Protein AF-0000000073176463 (afdb_homodimer)

Foldseek 3Di:
DAFFLGDDALFDQPLVCLQPLVVLLLLLVPQLAWEWEWAQDPPPRAIFTKWFDDPQFIATDTDGCVPDPVSSVLSNVLSVCQVVVPLCSCVVSVKFKAWRGFNQCLCDPRHSNVVPDPVSFDWDDDPPGIGHTYMYMYCHRPVVVVVVCVVPVPRIDGGDDPVNLVRHDRSRNNVCLSRQQLRSVLVVQQAQPQQGAGWDAHSRSQWIAGPPPPPPPVPPPDRDRPQHPPPVRNTDGRDAWEKEWEWEDEPLLFKTKWFDFPVPVPDAPAETWTFMDTDDPPDDSLVRVQVSCCQQWVFGWDSDKDFDDWDFDPVPHYIYTYIYTYTDPPRVVVTDRPNNVGTPDMDIDGLVQVVCQLVVHDDPPRHDYDDPSHSGSVNSVVSSVVSCVVVVND/DAFFLGDDALFDQPLVCLQPLVVLLLLLPPQLAWEWEWAADPPPRAIFTKWFDDPQFIATDTDGCVPDPVSSVLSNVLSVCQVVVPLCSCVVSVKFKAWRGFNQCLCDPRYSNVVPDPVSFDWDDDPPGIGHTYMYMYCHRPPVVVVVCVVPVPRIDGGDDPVNLVRHDRSRNNVCLSRQQLRSVLVVQQAQPQQGAGWDAHSRSQWIAGPPPPDVPPPPPDRDRPQHPPVVRNTDGRDAWEKEWEWEDEPLLFKTKWFDFPVVVPDAPAETWTFMDTDDPPDDSLVRVQVSCCQQWVFGWDSDKDFDDWHFDPVPHYIYTYIYTYTDPPRVVVTDRPNNVGTPDMDIDGLVQVVCQLVVHDDPPRHDYDDPSHSGSVNSVVSSVVSCVVVPND

Structure (mmCIF, N/CA/C/O backbone):
data_AF-0000000073176463-model_v1
#
loop_
_entity.id
_entity.type
_entity.pdbx_description
1 polymer 'NAD(+) diphosphatase'
#
loop_
_atom_site.group_PDB
_atom_site.id
_atom_site.type_symbol
_atom_site.label_atom_id
_atom_site.label_alt_id
_atom_site.label_comp_id
_atom_site.label_asym_id
_atom_site.label_entity_id
_atom_site.label_seq_id
_atom_site.pdbx_PDB_ins_code
_atom_site.Cartn_x
_atom_site.Cartn_y
_atom_site.Cartn_z
_atom_site.occupancy
_atom_site.B_iso_or_equiv
_atom_site.auth_seq_id
_atom_site.auth_comp_id
_atom_site.auth_asym_id
_atom_site.auth_atom_id
_atom_site.pdbx_PDB_model_num
ATOM 1 N N . MET A 1 1 ? 1.889 -3.066 -23.672 1 46.47 1 MET A N 1
ATOM 2 C CA . MET A 1 1 ? 2.76 -4.129 -23.172 1 46.47 1 MET A CA 1
ATOM 3 C C . MET A 1 1 ? 2.748 -4.172 -21.656 1 46.47 1 MET A C 1
ATOM 5 O O . MET A 1 1 ? 2.654 -3.131 -21 1 46.47 1 MET A O 1
ATOM 9 N N . SER A 1 2 ? 2.588 -5.371 -21.203 1 59.03 2 SER A N 1
ATOM 10 C CA . SER A 1 2 ? 2.518 -5.559 -19.75 1 59.03 2 SER A CA 1
ATOM 11 C C . SER A 1 2 ? 3.871 -5.312 -19.094 1 59.03 2 SER A C 1
ATOM 13 O O . SER A 1 2 ? 4.914 -5.543 -19.719 1 59.03 2 SER A O 1
ATOM 15 N N . THR A 1 3 ? 3.934 -4.559 -18.125 1 70.94 3 THR A N 1
ATOM 16 C CA . THR A 1 3 ? 5.152 -4.332 -17.359 1 70.94 3 THR A CA 1
ATOM 17 C C . THR A 1 3 ? 5.684 -5.645 -16.781 1 70.94 3 THR A C 1
ATOM 19 O O . THR A 1 3 ? 4.934 -6.613 -16.641 1 70.94 3 THR A O 1
ATOM 22 N N . PHE A 1 4 ? 6.949 -5.68 -16.625 1 77.56 4 PHE A N 1
ATOM 23 C CA . PHE A 1 4 ? 7.555 -6.809 -15.93 1 77.56 4 PHE A CA 1
ATOM 24 C C . PHE A 1 4 ? 6.848 -7.07 -14.609 1 77.56 4 PHE A C 1
ATOM 26 O O . PHE A 1 4 ? 6.262 -6.156 -14.023 1 77.56 4 PHE A O 1
ATOM 33 N N . PHE A 1 5 ? 6.777 -8.375 -14.211 1 81.12 5 PHE A N 1
ATOM 34 C CA . PHE A 1 5 ? 6.266 -8.828 -12.93 1 81.12 5 PHE A CA 1
ATOM 35 C C . PHE A 1 5 ? 4.754 -8.672 -12.859 1 81.12 5 PHE A C 1
ATOM 37 O O . PHE A 1 5 ? 4.129 -9.023 -11.852 1 81.12 5 PHE A O 1
ATOM 44 N N . GLY A 1 6 ? 4.211 -8.211 -13.836 1 76.38 6 GLY A N 1
ATOM 45 C CA . GLY A 1 6 ? 2.781 -7.957 -13.773 1 76.38 6 GLY A CA 1
ATOM 46 C C . GLY A 1 6 ? 2.02 -8.547 -14.945 1 76.38 6 GLY A C 1
ATOM 47 O O . GLY A 1 6 ? 0.901 -8.125 -15.242 1 76.38 6 GLY A O 1
ATOM 48 N N . ALA A 1 7 ? 2.637 -9.484 -15.562 1 77.88 7 ALA A N 1
ATOM 49 C CA . ALA A 1 7 ? 1.982 -10.102 -16.719 1 77.88 7 ALA A CA 1
ATOM 50 C C . ALA A 1 7 ? 0.774 -10.93 -16.281 1 77.88 7 ALA A C 1
ATOM 52 O O . ALA A 1 7 ? 0.787 -11.547 -15.211 1 77.88 7 ALA A O 1
ATOM 53 N N . LYS A 1 8 ? -0.226 -10.891 -17.125 1 82.06 8 LYS A N 1
ATOM 54 C CA . LYS A 1 8 ? -1.387 -11.75 -16.906 1 82.06 8 LYS A CA 1
ATOM 55 C C . LYS A 1 8 ? -1.033 -13.219 -17.109 1 82.06 8 LYS A C 1
ATOM 57 O O . LYS A 1 8 ? -0.307 -13.562 -18.047 1 82.06 8 LYS A O 1
ATOM 62 N N . THR A 1 9 ? -1.5 -13.984 -16.234 1 89.19 9 THR A N 1
ATOM 63 C CA . THR A 1 9 ? -1.303 -15.43 -16.344 1 89.19 9 THR A CA 1
ATOM 64 C C . THR A 1 9 ? -2.625 -16.172 -16.156 1 89.19 9 THR A C 1
ATOM 66 O O . THR A 1 9 ? -3.631 -15.57 -15.773 1 89.19 9 THR A O 1
ATOM 69 N N . SER A 1 10 ? -2.584 -17.406 -16.516 1 92.5 10 SER A N 1
ATOM 70 C CA . SER A 1 10 ? -3.748 -18.266 -16.297 1 92.5 10 SER A CA 1
ATOM 71 C C . SER A 1 10 ? -3.852 -18.703 -14.844 1 92.5 10 SER A C 1
ATOM 73 O O . SER A 1 10 ? -4.793 -19.406 -14.469 1 92.5 10 SER A O 1
ATOM 75 N N . LEU A 1 11 ? -2.916 -18.281 -14.047 1 93.75 11 LEU A N 1
ATOM 76 C CA . LEU A 1 11 ? -2.982 -18.562 -12.617 1 93.75 11 LEU A CA 1
ATOM 77 C C . LEU A 1 11 ? -4.059 -17.734 -11.945 1 93.75 11 LEU A C 1
ATOM 79 O O . LEU A 1 11 ? -3.979 -16.5 -11.93 1 93.75 11 LEU A O 1
ATOM 83 N N . ASN A 1 12 ? -5.039 -18.391 -11.469 1 92.44 12 ASN A N 1
ATOM 84 C CA . ASN A 1 12 ? -6.039 -17.75 -10.617 1 92.44 12 ASN A CA 1
ATOM 85 C C . ASN A 1 12 ? -5.727 -17.953 -9.141 1 92.44 12 ASN A C 1
ATOM 87 O O . ASN A 1 12 ? -5.539 -19.078 -8.688 1 92.44 12 ASN A O 1
ATOM 91 N N . ARG A 1 13 ? -5.699 -16.953 -8.414 1 91.19 13 ARG A N 1
ATOM 92 C CA . ARG A 1 13 ? -5.223 -16.984 -7.035 1 91.19 13 ARG A CA 1
ATOM 93 C C . ARG A 1 13 ? -6.199 -17.75 -6.141 1 91.19 13 ARG A C 1
ATOM 95 O O . ARG A 1 13 ? -5.781 -18.422 -5.195 1 91.19 13 ARG A O 1
ATOM 102 N N . PHE A 1 14 ? -7.512 -17.672 -6.469 1 90.81 14 PHE A N 1
ATOM 103 C CA . PHE A 1 14 ? -8.539 -18.297 -5.641 1 90.81 14 PHE A CA 1
ATOM 104 C C . PHE A 1 14 ? -8.258 -18.047 -4.16 1 90.81 14 PHE A C 1
ATOM 106 O O . PHE A 1 14 ? -8.242 -18.984 -3.361 1 90.81 14 PHE A O 1
ATOM 113 N N . SER A 1 15 ? -8.086 -16.812 -3.859 1 86.25 15 SER A N 1
ATOM 114 C CA . SER A 1 15 ? -7.668 -16.438 -2.512 1 86.25 15 SER A CA 1
ATOM 115 C C . SER A 1 15 ? -8.688 -16.891 -1.473 1 86.25 15 SER A C 1
ATOM 117 O O . SER A 1 15 ? -8.328 -17.219 -0.344 1 86.25 15 SER A O 1
ATOM 119 N N . PHE A 1 16 ? -9.938 -16.953 -1.83 1 82.56 16 PHE A N 1
ATOM 120 C CA . PHE A 1 16 ? -11.008 -17.266 -0.891 1 82.56 16 PHE A CA 1
ATOM 121 C C . PHE A 1 16 ? -10.961 -18.734 -0.487 1 82.56 16 PHE A C 1
ATOM 123 O O . PHE A 1 16 ? -11.594 -19.141 0.49 1 82.56 16 PHE A O 1
ATOM 130 N N . LEU A 1 17 ? -10.195 -19.594 -1.161 1 91.12 17 LEU A N 1
ATOM 131 C CA . LEU A 1 17 ? -10.078 -21.016 -0.827 1 91.12 17 LEU A CA 1
ATOM 132 C C . LEU A 1 17 ? -8.977 -21.25 0.196 1 91.12 17 LEU A C 1
ATOM 134 O O . LEU A 1 17 ? -8.883 -22.312 0.793 1 91.12 17 LEU A O 1
ATOM 138 N N . ARG A 1 18 ? -8.156 -20.281 0.428 1 91.25 18 ARG A N 1
ATOM 139 C CA . ARG A 1 18 ? -6.961 -20.422 1.259 1 91.25 18 ARG A CA 1
ATOM 140 C C . ARG A 1 18 ? -7.34 -20.719 2.707 1 91.25 18 ARG A C 1
ATOM 142 O O . ARG A 1 18 ? -6.547 -21.297 3.453 1 91.25 18 ARG A O 1
ATOM 149 N N . THR A 1 19 ? -8.508 -20.312 3.07 1 87.75 19 THR A N 1
ATOM 150 C CA . THR A 1 19 ? -8.953 -20.5 4.449 1 87.75 19 THR A CA 1
ATOM 151 C C . THR A 1 19 ? -9.477 -21.922 4.656 1 87.75 19 THR A C 1
ATOM 153 O O . THR A 1 19 ? -9.68 -22.359 5.793 1 87.75 19 THR A O 1
ATOM 156 N N . ASN A 1 20 ? -9.75 -22.641 3.617 1 92.88 20 ASN A N 1
ATOM 157 C CA . ASN A 1 20 ? -10.289 -23.984 3.68 1 92.88 20 ASN A CA 1
ATOM 158 C C . ASN A 1 20 ? -9.18 -25.031 3.826 1 92.88 20 ASN A C 1
ATOM 160 O O . ASN A 1 20 ? -8.461 -25.312 2.865 1 92.88 20 ASN A O 1
ATOM 164 N N . SER A 1 21 ? -9.117 -25.641 5.012 1 94.75 21 SER A N 1
ATOM 165 C CA . SER A 1 21 ? -8.047 -26.578 5.309 1 94.75 21 SER A CA 1
ATOM 166 C C . SER A 1 21 ? -8.164 -27.828 4.449 1 94.75 21 SER A C 1
ATOM 168 O O . SER A 1 21 ? -7.148 -28.438 4.082 1 94.75 21 SER A O 1
ATOM 170 N N . GLU A 1 22 ? -9.328 -28.25 4.109 1 96.38 22 GLU A N 1
ATOM 171 C CA . GLU A 1 22 ? -9.516 -29.422 3.252 1 96.38 22 GLU A CA 1
ATOM 172 C C . GLU A 1 22 ? -9 -29.156 1.841 1 96.38 22 GLU A C 1
ATOM 174 O O . GLU A 1 22 ? -8.414 -30.031 1.213 1 96.38 22 GLU A O 1
ATOM 179 N N . PHE A 1 23 ? -9.305 -28.031 1.382 1 96.88 23 PHE A N 1
ATOM 180 C CA . PHE A 1 23 ? -8.781 -27.641 0.075 1 96.88 23 PHE A CA 1
ATOM 181 C C . PHE A 1 23 ? -7.254 -27.672 0.073 1 96.88 23 PHE A C 1
ATOM 183 O O . PHE A 1 23 ? -6.641 -28.266 -0.819 1 96.88 23 PHE A O 1
ATOM 190 N N . ILE A 1 24 ? -6.621 -27.078 1.114 1 97.69 24 ILE A N 1
ATOM 191 C CA . ILE A 1 24 ? -5.164 -27 1.18 1 97.69 24 ILE A CA 1
ATOM 192 C C . ILE A 1 24 ? -4.582 -28.422 1.249 1 97.69 24 ILE A C 1
ATOM 194 O O . ILE A 1 24 ? -3.592 -28.719 0.581 1 97.69 24 ILE A O 1
ATOM 198 N N . LYS A 1 25 ? -5.184 -29.281 1.988 1 97.62 25 LYS A N 1
ATOM 199 C CA . LYS A 1 25 ? -4.734 -30.672 2.055 1 97.62 25 LYS A CA 1
ATOM 200 C C . LYS A 1 25 ? -4.852 -31.344 0.695 1 97.62 25 LYS A C 1
ATOM 202 O O . LYS A 1 25 ? -3.961 -32.094 0.292 1 97.62 25 LYS A O 1
ATOM 207 N N . SER A 1 26 ? -5.945 -31.062 -0.006 1 98.06 26 SER A N 1
ATOM 208 C CA . SER A 1 26 ? -6.133 -31.656 -1.33 1 98.06 26 SER A CA 1
ATOM 209 C C . SER A 1 26 ? -5.059 -31.188 -2.301 1 98.06 26 SER A C 1
ATOM 211 O O . SER A 1 26 ? -4.625 -31.938 -3.17 1 98.06 26 SER A O 1
ATOM 213 N N . VAL A 1 27 ? -4.672 -29.953 -2.143 1 98.25 27 VAL A N 1
ATOM 214 C CA . VAL A 1 27 ? -3.609 -29.391 -2.967 1 98.25 27 VAL A CA 1
ATOM 215 C C . VAL A 1 27 ? -2.311 -30.156 -2.744 1 98.25 27 VAL A C 1
ATOM 217 O O . VAL A 1 27 ? -1.634 -30.547 -3.701 1 98.25 27 VAL A O 1
ATOM 220 N N . VAL A 1 28 ? -1.979 -30.438 -1.518 1 97.81 28 VAL A N 1
ATOM 221 C CA . VAL A 1 28 ? -0.723 -31.078 -1.149 1 97.81 28 VAL A CA 1
ATOM 222 C C . VAL A 1 28 ? -0.747 -32.531 -1.589 1 97.81 28 VAL A C 1
ATOM 224 O O . VAL A 1 28 ? 0.282 -33.094 -1.987 1 97.81 28 VAL A O 1
ATOM 227 N N . GLU A 1 29 ? -1.904 -33.125 -1.642 1 96.75 29 GLU A N 1
ATOM 228 C CA . GLU A 1 29 ? -2.02 -34.531 -1.975 1 96.75 29 GLU A CA 1
ATOM 229 C C . GLU A 1 29 ? -2.125 -34.75 -3.484 1 96.75 29 GLU A C 1
ATOM 231 O O . GLU A 1 29 ? -1.984 -35.844 -3.975 1 96.75 29 GLU A O 1
ATOM 236 N N . PHE A 1 30 ? -2.332 -33.719 -4.164 1 97 30 PHE A N 1
ATOM 237 C CA . PHE A 1 30 ? -2.574 -33.844 -5.598 1 97 30 PHE A CA 1
ATOM 238 C C . PHE A 1 30 ? -1.268 -34.031 -6.352 1 97 30 PHE A C 1
ATOM 240 O O . PHE A 1 30 ? -0.352 -33.219 -6.258 1 97 30 PHE A O 1
ATOM 247 N N . PRO A 1 31 ? -1.163 -35.062 -7.168 1 94.69 31 PRO A N 1
ATOM 248 C CA . PRO A 1 31 ? 0.121 -35.438 -7.766 1 94.69 31 PRO A CA 1
ATOM 249 C C . PRO A 1 31 ? 0.64 -34.375 -8.75 1 94.69 31 PRO A C 1
ATOM 251 O O . PRO A 1 31 ? 1.853 -34.281 -8.945 1 94.69 31 PRO A O 1
ATOM 254 N N . SER A 1 32 ? -0.238 -33.625 -9.367 1 95.94 32 SER A N 1
ATOM 255 C CA . SER A 1 32 ? 0.186 -32.688 -10.383 1 95.94 32 SER A CA 1
ATOM 256 C C . SER A 1 32 ? 0.519 -31.328 -9.773 1 95.94 32 SER A C 1
ATOM 258 O O . SER A 1 32 ? 0.869 -30.391 -10.492 1 95.94 32 SER A O 1
ATOM 260 N N . THR A 1 33 ? 0.424 -31.219 -8.438 1 97.62 33 THR A N 1
ATOM 261 C CA . THR A 1 33 ? 0.796 -29.969 -7.781 1 97.62 33 THR A CA 1
ATOM 262 C C . THR A 1 33 ? 2.256 -29.625 -8.062 1 97.62 33 THR A C 1
ATOM 264 O O . THR A 1 33 ? 3.121 -30.5 -8.039 1 97.62 33 THR A O 1
ATOM 267 N N . ARG A 1 34 ? 2.504 -28.344 -8.344 1 96.94 34 ARG A N 1
ATOM 268 C CA . ARG A 1 34 ? 3.84 -27.859 -8.688 1 96.94 34 ARG A CA 1
ATOM 269 C C . ARG A 1 34 ? 4.434 -27.047 -7.551 1 96.94 34 ARG A C 1
ATOM 271 O O . ARG A 1 34 ? 3.719 -26.297 -6.879 1 96.94 34 ARG A O 1
ATOM 278 N N . LEU A 1 35 ? 5.738 -27.188 -7.418 1 95.19 35 LEU A N 1
ATOM 279 C CA . LEU A 1 35 ? 6.484 -26.453 -6.391 1 95.19 35 LEU A CA 1
ATOM 280 C C . LEU A 1 35 ? 7.484 -25.5 -7.027 1 95.19 35 LEU A C 1
ATOM 282 O O . LEU A 1 35 ? 8.188 -25.859 -7.969 1 95.19 35 LEU A O 1
ATOM 286 N N . ILE A 1 36 ? 7.457 -24.312 -6.582 1 94.62 36 ILE A N 1
ATOM 287 C CA . ILE A 1 36 ? 8.508 -23.344 -6.844 1 94.62 36 ILE A CA 1
ATOM 288 C C . ILE A 1 36 ? 9.398 -23.203 -5.609 1 94.62 36 ILE A C 1
ATOM 290 O O . ILE A 1 36 ? 8.945 -22.734 -4.559 1 94.62 36 ILE A O 1
ATOM 294 N N . LEU A 1 37 ? 10.664 -23.484 -5.73 1 92.5 37 LEU A N 1
ATOM 295 C CA . LEU A 1 37 ? 11.539 -23.578 -4.566 1 92.5 37 LEU A CA 1
ATOM 296 C C . LEU A 1 37 ? 12.398 -22.328 -4.426 1 92.5 37 LEU A C 1
ATOM 298 O O . LEU A 1 37 ? 13.008 -21.875 -5.398 1 92.5 37 LEU A O 1
ATOM 302 N N . PHE A 1 38 ? 12.383 -21.828 -3.242 1 91.88 38 PHE A N 1
ATOM 303 C CA . PHE A 1 38 ? 13.203 -20.672 -2.885 1 91.88 38 PHE A CA 1
ATOM 304 C C . PHE A 1 38 ? 14.242 -21.047 -1.833 1 91.88 38 PHE A C 1
ATOM 306 O O . PHE A 1 38 ? 14 -21.922 -1.002 1 91.88 38 PHE A O 1
ATOM 313 N N . LYS A 1 39 ? 15.367 -20.344 -1.875 1 89.19 39 LYS A N 1
ATOM 314 C CA . LYS A 1 39 ? 16.422 -20.453 -0.87 1 89.19 39 LYS A CA 1
ATOM 315 C C . LYS A 1 39 ? 17.078 -19.094 -0.622 1 89.19 39 LYS A C 1
ATOM 317 O O . LYS A 1 39 ? 17.406 -18.375 -1.567 1 89.19 39 LYS A O 1
ATOM 322 N N . LYS A 1 40 ? 17.141 -18.781 0.654 1 84.5 40 LYS A N 1
ATOM 323 C CA . LYS A 1 40 ? 17.781 -17.516 0.994 1 84.5 40 LYS A CA 1
ATOM 324 C C . LYS A 1 40 ? 19.297 -17.641 0.94 1 84.5 40 LYS A C 1
ATOM 326 O O . LYS A 1 40 ? 19.875 -18.625 1.397 1 84.5 40 LYS A O 1
ATOM 331 N N . GLU A 1 41 ? 19.844 -16.641 0.257 1 73.44 41 GLU A N 1
ATOM 332 C CA . GLU A 1 41 ? 21.312 -16.609 0.215 1 73.44 41 GLU A CA 1
ATOM 333 C C . GLU A 1 41 ? 21.875 -15.852 1.41 1 73.44 41 GLU A C 1
ATOM 335 O O . GLU A 1 41 ? 21.406 -14.766 1.751 1 73.44 41 GLU A O 1
ATOM 340 N N . SER A 1 42 ? 22.594 -16.484 2.252 1 59.5 42 SER A N 1
ATOM 341 C CA . SER A 1 42 ? 23.141 -15.969 3.502 1 59.5 42 SER A CA 1
ATOM 342 C C . SER A 1 42 ? 23.781 -14.602 3.299 1 59.5 42 SER A C 1
ATOM 344 O O . SER A 1 42 ? 23.625 -13.703 4.125 1 59.5 42 SER A O 1
ATOM 346 N N . ALA A 1 43 ? 24.562 -14.375 2.176 1 50.28 43 ALA A N 1
ATOM 347 C CA . ALA A 1 43 ? 25.422 -13.195 2.045 1 50.28 43 ALA A CA 1
ATOM 348 C C . ALA A 1 43 ? 24.594 -11.961 1.702 1 50.28 43 ALA A C 1
ATOM 350 O O . ALA A 1 43 ? 24.984 -10.836 2.01 1 50.28 43 ALA A O 1
ATOM 351 N N . ARG A 1 44 ? 23.438 -12.211 1.008 1 50.81 44 ARG A N 1
ATOM 352 C CA . ARG A 1 44 ? 22.797 -11.023 0.448 1 50.81 44 ARG A CA 1
ATOM 353 C C . ARG A 1 44 ? 21.406 -10.836 1.014 1 50.81 44 ARG A C 1
ATOM 355 O O . ARG A 1 44 ? 20.734 -9.836 0.725 1 50.81 44 ARG A O 1
ATOM 362 N N . SER A 1 45 ? 21.125 -11.43 1.844 1 57.78 45 SER A N 1
ATOM 363 C CA . SER A 1 45 ? 19.797 -11.336 2.439 1 57.78 45 SER A CA 1
ATOM 364 C C . SER A 1 45 ? 18.703 -11.422 1.377 1 57.78 45 SER A C 1
ATOM 366 O O . SER A 1 45 ? 17.656 -10.789 1.508 1 57.78 45 SER A O 1
ATOM 368 N N . ASP A 1 46 ? 19.047 -11.977 0.215 1 73.19 46 ASP A N 1
ATOM 369 C CA . ASP A 1 46 ? 18.031 -12.062 -0.837 1 73.19 46 ASP A CA 1
ATOM 370 C C . ASP A 1 46 ? 17.734 -13.523 -1.192 1 73.19 46 ASP A C 1
ATOM 372 O O . ASP A 1 46 ? 18.547 -14.414 -0.903 1 73.19 46 ASP A O 1
ATOM 376 N N . TYR A 1 47 ? 16.578 -13.781 -1.728 1 82.56 47 TYR A N 1
ATOM 377 C CA . TYR A 1 47 ? 16.156 -15.125 -2.086 1 82.56 47 TYR A CA 1
ATOM 378 C C . TYR A 1 47 ? 16.578 -15.477 -3.508 1 82.56 47 TYR A C 1
ATOM 380 O O . TYR A 1 47 ? 16.516 -14.633 -4.406 1 82.56 47 TYR A O 1
ATOM 388 N N . ARG A 1 48 ? 17.016 -16.656 -3.648 1 86 48 ARG A N 1
ATOM 389 C CA . ARG A 1 48 ? 17.172 -17.297 -4.949 1 86 48 ARG A CA 1
ATOM 390 C C . ARG A 1 48 ? 16 -18.25 -5.234 1 86 48 ARG A C 1
ATOM 392 O O . ARG A 1 48 ? 15.344 -18.734 -4.312 1 86 48 ARG A O 1
ATOM 399 N N . VAL A 1 49 ? 15.773 -18.406 -6.504 1 90.19 49 VAL A N 1
ATOM 400 C CA . VAL A 1 49 ? 14.695 -19.312 -6.918 1 90.19 49 VAL A CA 1
ATOM 401 C C . VAL A 1 49 ? 15.234 -20.359 -7.883 1 90.19 49 VAL A C 1
ATOM 403 O O . VAL A 1 49 ? 16.141 -20.078 -8.672 1 90.19 49 VAL A O 1
ATOM 406 N N . LEU A 1 50 ? 14.742 -21.578 -7.75 1 89.44 50 LEU A N 1
ATOM 407 C CA . LEU A 1 50 ? 15.164 -22.625 -8.656 1 89.44 50 LEU A CA 1
ATOM 408 C C . LEU A 1 50 ? 14.656 -22.375 -10.07 1 89.44 50 LEU A C 1
ATOM 410 O O . LEU A 1 50 ? 13.461 -22.156 -10.266 1 89.44 50 LEU A O 1
ATOM 414 N N . GLY A 1 51 ? 15.539 -22.312 -10.961 1 89.5 51 GLY A N 1
ATOM 415 C CA . GLY A 1 51 ? 15.195 -22.078 -12.359 1 89.5 51 GLY A CA 1
ATOM 416 C C . GLY A 1 51 ? 16.234 -22.625 -13.32 1 89.5 51 GLY A C 1
ATOM 417 O O . GLY A 1 51 ? 17.156 -23.344 -12.914 1 89.5 51 GLY A O 1
ATOM 418 N N . ARG A 1 52 ? 15.922 -22.438 -14.617 1 86.56 52 ARG A N 1
ATOM 419 C CA . ARG A 1 52 ? 16.828 -22.875 -15.664 1 86.56 52 ARG A CA 1
ATOM 420 C C . ARG A 1 52 ? 17.062 -21.75 -16.672 1 86.56 52 ARG A C 1
ATOM 422 O O . ARG A 1 52 ? 16.141 -21.016 -17.016 1 86.56 52 ARG A O 1
ATOM 429 N N . ARG A 1 53 ? 18.297 -21.656 -17.031 1 84.25 53 ARG A N 1
ATOM 430 C CA . ARG A 1 53 ? 18.672 -20.703 -18.078 1 84.25 53 ARG A CA 1
ATOM 431 C C . ARG A 1 53 ? 18.578 -21.344 -19.453 1 84.25 53 ARG A C 1
ATOM 433 O O . ARG A 1 53 ? 19.047 -22.469 -19.656 1 84.25 53 ARG A O 1
ATOM 440 N N . THR A 1 54 ? 17.75 -20.766 -20.234 1 78.56 54 THR A N 1
ATOM 441 C CA . THR A 1 54 ? 17.75 -21.141 -21.641 1 78.56 54 THR A CA 1
ATOM 442 C C . THR A 1 54 ? 18.578 -20.156 -22.469 1 78.56 54 THR A C 1
ATOM 444 O O . THR A 1 54 ? 19.188 -19.25 -21.922 1 78.56 54 THR A O 1
ATOM 447 N N . ASP A 1 55 ? 18.734 -20.391 -23.734 1 79.12 55 ASP A N 1
ATOM 448 C CA . ASP A 1 55 ? 19.516 -19.531 -24.625 1 79.12 55 ASP A CA 1
ATOM 449 C C . ASP A 1 55 ? 18.891 -18.125 -24.703 1 79.12 55 ASP A C 1
ATOM 451 O O . ASP A 1 55 ? 19.609 -17.141 -24.922 1 79.12 55 ASP A O 1
ATOM 455 N N . THR A 1 56 ? 17.641 -18.062 -24.453 1 79.19 56 THR A N 1
ATOM 456 C CA . THR A 1 56 ? 16.953 -16.812 -24.734 1 79.19 56 THR A CA 1
ATOM 457 C C . THR A 1 56 ? 16.453 -16.172 -23.438 1 79.19 56 THR A C 1
ATOM 459 O O . THR A 1 56 ? 16.391 -14.945 -23.328 1 79.19 56 THR A O 1
ATOM 462 N N . PHE A 1 57 ? 15.992 -17.016 -22.547 1 81.19 57 PHE A N 1
ATOM 463 C CA . PHE A 1 57 ? 15.422 -16.469 -21.312 1 81.19 57 PHE A CA 1
ATOM 464 C C . PHE A 1 57 ? 15.602 -17.453 -20.156 1 81.19 57 PHE A C 1
ATOM 466 O O . PHE A 1 57 ? 16.047 -18.578 -20.359 1 81.19 57 PHE A O 1
ATOM 473 N N . THR A 1 58 ? 15.406 -16.938 -19.047 1 85.38 58 THR A N 1
ATOM 474 C CA . THR A 1 58 ? 15.367 -17.766 -17.844 1 85.38 58 THR A CA 1
ATOM 475 C C . THR A 1 58 ? 13.938 -18.219 -17.547 1 85.38 58 THR A C 1
ATOM 477 O O . THR A 1 58 ? 12.984 -17.484 -17.812 1 85.38 58 THR A O 1
ATOM 480 N N . ARG A 1 59 ? 13.859 -19.453 -17.109 1 89.56 59 ARG A N 1
ATOM 481 C CA . ARG A 1 59 ? 12.57 -20.016 -16.734 1 89.56 59 ARG A CA 1
ATOM 482 C C . ARG A 1 59 ? 12.578 -20.469 -15.273 1 89.56 59 ARG A C 1
ATOM 484 O O . ARG A 1 59 ? 13.594 -20.969 -14.781 1 89.56 59 ARG A O 1
ATOM 491 N N . LEU A 1 60 ? 11.477 -20.297 -14.656 1 91.38 60 LEU A N 1
ATOM 492 C CA . LEU A 1 60 ? 11.305 -20.922 -13.352 1 91.38 60 LEU A CA 1
ATOM 493 C C . LEU A 1 60 ? 11.172 -22.438 -13.492 1 91.38 60 LEU A C 1
ATOM 495 O O . LEU A 1 60 ? 10.641 -22.938 -14.492 1 91.38 60 LEU A O 1
ATOM 499 N N . SER A 1 61 ? 11.656 -23.125 -12.523 1 91.38 61 SER A N 1
ATOM 500 C CA . SER A 1 61 ? 11.398 -24.562 -12.453 1 91.38 61 SER A CA 1
ATOM 501 C C . SER A 1 61 ? 10.125 -24.844 -11.656 1 91.38 61 SER A C 1
ATOM 503 O O . SER A 1 61 ? 9.969 -24.359 -10.539 1 91.38 61 SER A O 1
ATOM 505 N N . TYR A 1 62 ? 9.211 -25.531 -12.289 1 93.06 62 TYR A N 1
ATOM 506 C CA . TYR A 1 62 ? 7.992 -26 -11.641 1 93.06 62 TYR A CA 1
ATOM 507 C C . TYR A 1 62 ? 8.062 -27.484 -11.344 1 93.06 62 TYR A C 1
ATOM 509 O O . TYR A 1 62 ? 7.703 -28.312 -12.188 1 93.06 62 TYR A O 1
ATOM 517 N N . LEU A 1 63 ? 8.422 -27.875 -10.102 1 92 63 LEU A N 1
ATOM 518 C CA . LEU A 1 63 ? 8.656 -29.266 -9.742 1 92 63 LEU A CA 1
ATOM 519 C C . LEU A 1 63 ? 7.363 -29.953 -9.328 1 92 63 LEU A C 1
ATOM 521 O O . LEU A 1 63 ? 6.523 -29.344 -8.656 1 92 63 LEU A O 1
ATOM 525 N N . LEU A 1 64 ? 7.281 -31.188 -9.727 1 93.56 64 LEU A N 1
ATOM 526 C CA . LEU A 1 64 ? 6.156 -31.969 -9.242 1 93.56 64 LEU A CA 1
ATOM 527 C C . LEU A 1 64 ? 6.332 -32.312 -7.762 1 93.56 64 LEU A C 1
ATOM 529 O O . LEU A 1 64 ? 7.43 -32.656 -7.332 1 93.56 64 LEU A O 1
ATOM 533 N N . ILE A 1 65 ? 5.25 -32.188 -7.066 1 93.12 65 ILE A N 1
ATOM 534 C CA . ILE A 1 65 ? 5.293 -32.406 -5.625 1 93.12 65 ILE A CA 1
ATOM 535 C C . ILE A 1 65 ? 5.727 -33.844 -5.332 1 93.12 65 ILE A C 1
ATOM 537 O O . ILE A 1 65 ? 6.375 -34.094 -4.32 1 93.12 65 ILE A O 1
ATOM 541 N N . GLY A 1 66 ? 5.434 -34.781 -6.203 1 87.12 66 GLY A N 1
ATOM 542 C CA . GLY A 1 66 ? 5.75 -36.188 -6.023 1 87.12 66 GLY A CA 1
ATOM 543 C C . GLY A 1 66 ? 7.137 -36.562 -6.508 1 87.12 66 GLY A C 1
ATOM 544 O O . GLY A 1 66 ? 7.559 -37.719 -6.383 1 87.12 66 GLY A O 1
ATOM 545 N N . ASP A 1 67 ? 7.855 -35.594 -7.082 1 85.06 67 ASP A N 1
ATOM 546 C CA . ASP A 1 67 ? 9.188 -35.875 -7.609 1 85.06 67 ASP A CA 1
ATOM 547 C C . ASP A 1 67 ? 10.109 -36.406 -6.504 1 85.06 67 ASP A C 1
ATOM 549 O O . ASP A 1 67 ? 11 -37.219 -6.758 1 85.06 67 ASP A O 1
ATOM 553 N N . ASP A 1 68 ? 9.922 -35.875 -5.328 1 85.06 68 ASP A N 1
ATOM 554 C CA . ASP A 1 68 ? 10.688 -36.281 -4.16 1 85.06 68 ASP A CA 1
ATOM 555 C C . ASP A 1 68 ? 9.766 -36.688 -3.002 1 85.06 68 ASP A C 1
ATOM 557 O O . ASP A 1 68 ? 9.102 -35.812 -2.426 1 85.06 68 ASP A O 1
ATOM 561 N N . PRO A 1 69 ? 9.836 -37.938 -2.656 1 87.94 69 PRO A N 1
ATOM 562 C CA . PRO A 1 69 ? 8.938 -38.406 -1.592 1 87.94 69 PRO A CA 1
ATOM 563 C C . PRO A 1 69 ? 9.164 -37.656 -0.271 1 87.94 69 PRO A C 1
ATOM 565 O O . PRO A 1 69 ? 8.227 -37.469 0.502 1 87.94 69 PRO A O 1
ATOM 568 N N . LYS A 1 70 ? 10.375 -37.281 0.017 1 88.31 70 LYS A N 1
ATOM 569 C CA . LYS A 1 70 ? 10.664 -36.562 1.25 1 88.31 70 LYS A CA 1
ATOM 570 C C . LYS A 1 70 ? 9.992 -35.188 1.256 1 88.31 70 LYS A C 1
ATOM 572 O O . LYS A 1 70 ? 9.492 -34.75 2.291 1 88.31 70 LYS A O 1
ATOM 577 N N . VAL A 1 71 ? 9.945 -34.594 0.097 1 88.88 71 VAL A N 1
ATOM 578 C CA . VAL A 1 71 ? 9.305 -33.281 -0.027 1 88.88 71 VAL A CA 1
ATOM 579 C C . VAL A 1 71 ? 7.797 -33.438 0.174 1 88.88 71 VAL A C 1
ATOM 581 O O . VAL A 1 71 ? 7.18 -32.656 0.887 1 88.88 71 VAL A O 1
ATOM 584 N N . HIS A 1 72 ? 7.324 -34.469 -0.45 1 93.25 72 HIS A N 1
ATOM 585 C CA . HIS A 1 72 ? 5.891 -34.688 -0.332 1 93.25 72 HIS A CA 1
ATOM 586 C C . HIS A 1 72 ? 5.488 -34.938 1.119 1 93.25 72 HIS A C 1
ATOM 588 O O . HIS A 1 72 ? 4.492 -34.375 1.594 1 93.25 72 HIS A O 1
ATOM 594 N N . LEU A 1 73 ? 6.234 -35.75 1.803 1 93.88 73 LEU A N 1
ATOM 595 C CA . LEU A 1 73 ? 5.961 -36.062 3.205 1 93.88 73 LEU A CA 1
ATOM 596 C C . LEU A 1 73 ? 6.035 -34.781 4.055 1 93.88 73 LEU A C 1
ATOM 598 O O . LEU A 1 73 ? 5.207 -34.594 4.945 1 93.88 73 LEU A O 1
ATOM 602 N N . LEU A 1 74 ? 7.004 -34 3.811 1 94.69 74 LEU A N 1
ATOM 603 C CA . LEU A 1 74 ? 7.184 -32.75 4.543 1 94.69 74 LEU A CA 1
ATOM 604 C C . LEU A 1 74 ? 6.004 -31.812 4.312 1 94.69 74 LEU A C 1
ATOM 606 O O . LEU A 1 74 ? 5.512 -31.188 5.254 1 94.69 74 LEU A O 1
ATOM 610 N N . LEU A 1 75 ? 5.547 -31.703 3.068 1 96.38 75 LEU A N 1
ATOM 611 C CA . LEU A 1 75 ? 4.426 -30.828 2.744 1 96.38 75 LEU A CA 1
ATOM 612 C C . LEU A 1 75 ? 3.129 -31.359 3.344 1 96.38 75 LEU A C 1
ATOM 614 O O . LEU A 1 75 ? 2.256 -30.578 3.734 1 96.38 75 LEU A O 1
ATOM 618 N N . ARG A 1 76 ? 3.045 -32.656 3.43 1 96.81 76 ARG A N 1
ATOM 619 C CA . ARG A 1 76 ? 1.903 -33.281 4.117 1 96.81 76 ARG A CA 1
ATOM 620 C C . ARG A 1 76 ? 1.891 -32.875 5.594 1 96.81 76 ARG A C 1
ATOM 622 O O . ARG A 1 76 ? 0.846 -32.531 6.137 1 96.81 76 ARG A O 1
ATOM 629 N N . GLN A 1 77 ? 3.008 -33 6.164 1 97 77 GLN A N 1
ATOM 630 C CA . GLN A 1 77 ? 3.135 -32.594 7.555 1 97 77 GLN A CA 1
ATOM 631 C C . GLN A 1 77 ? 2.773 -31.109 7.715 1 97 77 GLN A C 1
ATOM 633 O O . GLN A 1 77 ? 2.053 -30.734 8.641 1 97 77 GLN A O 1
ATOM 638 N N . TRP A 1 78 ? 3.291 -30.344 6.852 1 97.5 78 TRP A N 1
ATOM 639 C CA . TRP A 1 78 ? 3.004 -28.906 6.875 1 97.5 78 TRP A CA 1
ATOM 640 C C . TRP A 1 78 ? 1.503 -28.656 6.789 1 97.5 78 TRP A C 1
ATOM 642 O O . TRP A 1 78 ? 0.954 -27.875 7.57 1 97.5 78 TRP A O 1
ATOM 652 N N . ALA A 1 79 ? 0.855 -29.281 5.84 1 97.69 79 ALA A N 1
ATOM 653 C CA . ALA A 1 79 ? -0.575 -29.078 5.633 1 97.69 79 ALA A CA 1
ATOM 654 C C . ALA A 1 79 ? -1.372 -29.469 6.871 1 97.69 79 ALA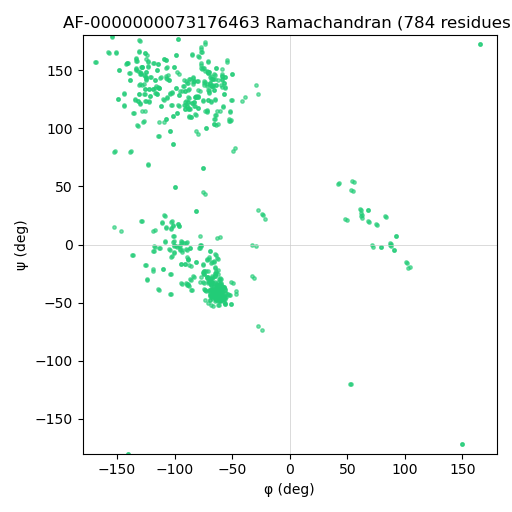 A C 1
ATOM 656 O O . ALA A 1 79 ? -2.32 -28.781 7.254 1 97.69 79 ALA A O 1
ATOM 657 N N . ASP A 1 80 ? -0.981 -30.547 7.488 1 97 80 ASP A N 1
ATOM 658 C CA . ASP A 1 80 ? -1.642 -31.016 8.703 1 97 80 ASP A CA 1
ATOM 659 C C . ASP A 1 80 ? -1.459 -30 9.844 1 97 80 ASP A C 1
ATOM 661 O O . ASP A 1 80 ? -2.414 -29.672 10.547 1 97 80 ASP A O 1
ATOM 665 N N . MET A 1 81 ? -0.296 -29.578 10.016 1 96.75 81 MET A N 1
ATOM 666 C CA . MET A 1 81 ? 0.011 -28.641 11.078 1 96.75 81 MET A CA 1
ATOM 667 C C . MET A 1 81 ? -0.661 -27.297 10.82 1 96.75 81 MET A C 1
ATOM 669 O O . MET A 1 81 ? -1.102 -26.625 11.758 1 96.75 81 MET A O 1
ATOM 673 N N . ASN A 1 82 ? -0.662 -26.906 9.547 1 94.38 82 ASN A N 1
ATOM 674 C CA . ASN A 1 82 ? -1.355 -25.672 9.18 1 94.38 82 ASN A CA 1
ATOM 675 C C . ASN A 1 82 ? -2.844 -25.75 9.516 1 94.38 82 ASN A C 1
ATOM 677 O O . ASN A 1 82 ? -3.412 -24.797 10.055 1 94.38 82 ASN A O 1
ATOM 681 N N . ALA A 1 83 ? -3.436 -26.844 9.25 1 94.56 83 ALA A N 1
ATOM 682 C CA . ALA A 1 83 ? -4.855 -27.047 9.523 1 94.56 83 ALA A CA 1
ATOM 683 C C . ALA A 1 83 ? -5.148 -26.969 11.016 1 94.56 83 ALA A C 1
ATOM 685 O O . ALA A 1 83 ? -6.199 -26.469 11.422 1 94.56 83 ALA A O 1
ATOM 686 N N . ARG A 1 84 ? -4.234 -27.406 11.828 1 94.62 84 ARG A N 1
ATOM 687 C CA . ARG A 1 84 ? -4.438 -27.438 13.273 1 94.62 84 ARG A CA 1
ATOM 688 C C . ARG A 1 84 ? -3.885 -26.188 13.938 1 94.62 84 ARG A C 1
ATOM 690 O O . ARG A 1 84 ? -3.92 -26.062 15.164 1 94.62 84 ARG A O 1
ATOM 697 N N . LEU A 1 85 ? -3.367 -25.312 13.148 1 90.25 85 LEU A N 1
ATOM 698 C CA . LEU A 1 85 ? -2.779 -24.078 13.664 1 90.25 85 LEU A CA 1
ATOM 699 C C . LEU A 1 85 ? -1.717 -24.375 14.711 1 90.25 85 LEU A C 1
ATOM 701 O O . LEU A 1 85 ? -1.716 -23.781 15.789 1 90.25 85 LEU A O 1
ATOM 705 N N . SER A 1 86 ? -0.859 -25.297 14.445 1 93.94 86 SER A N 1
ATOM 706 C CA . SER A 1 86 ? 0.186 -25.703 15.367 1 93.94 86 SER A CA 1
ATOM 707 C C . SER A 1 86 ? 1.187 -24.594 15.617 1 93.94 86 SER A C 1
ATOM 709 O O . SER A 1 86 ? 1.829 -24.109 14.688 1 93.94 86 SER A O 1
ATOM 711 N N . PRO A 1 87 ? 1.416 -24.219 16.891 1 91.38 87 PRO A N 1
ATOM 712 C CA . PRO A 1 87 ? 2.344 -23.125 17.188 1 91.38 87 PRO A CA 1
ATOM 713 C C . PRO A 1 87 ? 3.783 -23.453 16.797 1 91.38 87 PRO A C 1
ATOM 715 O O . PRO A 1 87 ? 4.605 -22.547 16.641 1 91.38 87 PRO A O 1
ATOM 718 N N . ASP A 1 88 ? 4.074 -24.719 16.641 1 94.38 88 ASP A N 1
ATOM 719 C CA . ASP A 1 88 ? 5.445 -25.125 16.344 1 94.38 88 ASP A CA 1
ATOM 720 C C . ASP A 1 88 ? 5.602 -25.438 14.852 1 94.38 88 ASP A C 1
ATOM 722 O O . ASP A 1 88 ? 6.574 -26.078 14.445 1 94.38 88 ASP A O 1
ATOM 726 N N . LEU A 1 89 ? 4.676 -25.016 14.039 1 95.25 89 LEU A N 1
ATOM 727 C CA . LEU A 1 89 ? 4.668 -25.297 12.609 1 95.25 89 LEU A CA 1
ATOM 728 C C . LEU A 1 89 ? 6.008 -24.938 11.977 1 95.25 89 LEU A C 1
ATOM 730 O O . LEU A 1 89 ? 6.625 -25.766 11.305 1 95.25 89 LEU A O 1
ATOM 734 N N . ARG A 1 90 ? 6.469 -23.75 12.227 1 93.19 90 ARG A N 1
ATOM 735 C CA . ARG A 1 90 ? 7.711 -23.281 11.625 1 93.19 90 ARG A CA 1
ATOM 736 C C . ARG A 1 90 ? 8.914 -24.047 12.164 1 93.19 90 ARG A C 1
ATOM 738 O O . ARG A 1 90 ? 9.805 -24.422 11.414 1 93.19 90 ARG A O 1
ATOM 745 N N . LEU A 1 91 ? 8.914 -24.266 13.438 1 91.81 91 LEU A N 1
ATOM 746 C CA . LEU A 1 91 ? 10.039 -24.906 14.102 1 91.81 91 LEU A CA 1
ATOM 747 C C . LEU A 1 91 ? 10.156 -26.375 13.688 1 91.81 91 LEU A C 1
ATOM 749 O O . LEU A 1 91 ? 11.266 -26.891 13.555 1 91.81 91 LEU A O 1
ATOM 753 N N . LYS A 1 92 ? 9.102 -27.031 13.461 1 94 92 LYS A N 1
ATOM 754 C CA . LYS A 1 92 ? 9.102 -28.469 13.195 1 94 92 LYS A CA 1
ATOM 755 C C . LYS A 1 92 ? 9.336 -28.75 11.719 1 94 92 LYS A C 1
ATOM 757 O O . LYS A 1 92 ? 10.039 -29.703 11.367 1 94 92 LYS A O 1
ATOM 762 N N . THR A 1 93 ? 8.766 -27.953 10.875 1 94.81 93 THR A N 1
ATOM 763 C CA . THR A 1 93 ? 8.875 -28.234 9.445 1 94.81 93 THR A CA 1
ATOM 764 C C . THR A 1 93 ? 10.109 -27.562 8.852 1 94.81 93 THR A C 1
ATOM 766 O O . THR A 1 93 ? 10.68 -28.047 7.875 1 94.81 93 THR A O 1
ATOM 769 N N . LYS A 1 94 ? 10.469 -26.406 9.336 1 94.06 94 LYS A N 1
ATOM 770 C CA . LYS A 1 94 ? 11.602 -25.594 8.875 1 94.06 94 LYS A CA 1
ATOM 771 C C . LYS A 1 94 ? 11.438 -25.203 7.406 1 94.06 94 LYS A C 1
ATOM 773 O O . LYS A 1 94 ? 12.406 -25.188 6.652 1 94.06 94 LYS A O 1
ATOM 778 N N . ILE A 1 95 ? 10.211 -25.062 6.984 1 94.94 95 ILE A N 1
ATOM 779 C CA . ILE A 1 95 ? 9.898 -24.531 5.664 1 94.94 95 ILE A CA 1
ATOM 780 C C . ILE A 1 95 ? 8.797 -23.484 5.785 1 94.94 95 ILE A C 1
ATOM 782 O O . ILE A 1 95 ? 8.109 -23.406 6.805 1 94.94 95 ILE A O 1
ATOM 786 N N . ALA A 1 96 ? 8.688 -22.656 4.801 1 95.06 96 ALA A N 1
ATOM 787 C CA . ALA A 1 96 ? 7.527 -21.797 4.566 1 95.06 96 ALA A CA 1
ATOM 788 C C . ALA A 1 96 ? 6.844 -22.141 3.246 1 95.06 96 ALA A C 1
ATOM 790 O O . ALA A 1 96 ? 7.516 -22.422 2.246 1 95.06 96 ALA A O 1
ATOM 791 N N . VAL A 1 97 ? 5.57 -22.219 3.307 1 96.88 97 VAL A N 1
ATOM 792 C CA . VAL A 1 97 ? 4.801 -22.609 2.135 1 96.88 97 VAL A CA 1
ATOM 793 C C . VAL A 1 97 ? 3.713 -21.578 1.85 1 96.88 97 VAL A C 1
ATOM 795 O O . VAL A 1 97 ? 3.07 -21.078 2.773 1 96.88 97 VAL A O 1
ATOM 798 N N . VAL A 1 98 ? 3.539 -21.266 0.587 1 96.25 98 VAL A N 1
ATOM 799 C CA . VAL A 1 98 ? 2.479 -20.359 0.164 1 96.25 98 VAL A CA 1
ATOM 800 C C . VAL A 1 98 ? 1.693 -20.984 -0.987 1 96.25 98 VAL A C 1
ATOM 802 O O . VAL A 1 98 ? 2.271 -21.359 -2.01 1 96.25 98 VAL A O 1
ATOM 805 N N . PHE A 1 99 ? 0.406 -21.172 -0.833 1 97.31 99 PHE A N 1
ATOM 806 C CA . PHE A 1 99 ? -0.467 -21.516 -1.952 1 97.31 99 PHE A CA 1
ATOM 807 C C . PHE A 1 99 ? -0.657 -20.312 -2.871 1 97.31 99 PHE A C 1
ATOM 809 O O . PHE A 1 99 ? -1.272 -19.312 -2.48 1 97.31 99 PHE A O 1
ATOM 816 N N . LEU A 1 100 ? -0.208 -20.406 -4.062 1 96.06 100 LEU A N 1
ATOM 817 C CA . LEU A 1 100 ? -0.238 -19.266 -4.984 1 96.06 100 LEU A CA 1
ATOM 818 C C . LEU A 1 100 ? -1.547 -19.25 -5.77 1 96.06 100 LEU A C 1
ATOM 820 O O . LEU A 1 100 ? -2.039 -18.172 -6.125 1 96.06 100 LEU A O 1
ATOM 824 N N . GLY A 1 101 ? -2.082 -20.406 -6.082 1 96.62 101 GLY A N 1
ATOM 825 C CA . GLY A 1 101 ? -3.312 -20.469 -6.855 1 96.62 101 GLY A CA 1
ATOM 826 C C . GLY A 1 101 ? -3.404 -21.703 -7.727 1 96.62 101 GLY A C 1
ATOM 827 O O . GLY A 1 101 ? -2.656 -22.656 -7.535 1 96.62 101 GLY A O 1
ATOM 828 N N . LEU A 1 102 ? -4.434 -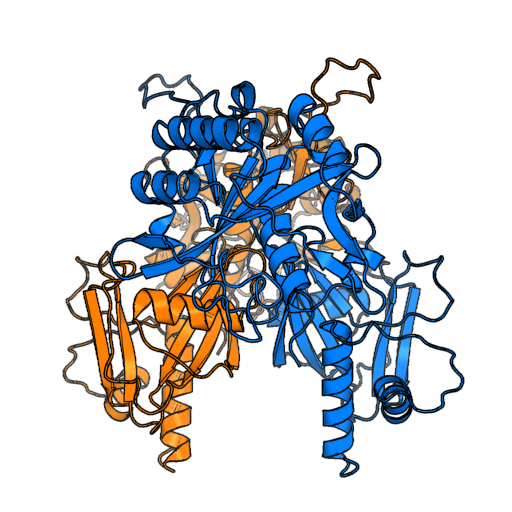21.734 -8.602 1 97.19 102 LEU A N 1
ATOM 829 C CA . LEU A 1 102 ? -4.652 -22.797 -9.578 1 97.19 102 LEU A CA 1
ATOM 830 C C . LEU A 1 102 ? -4.434 -22.281 -11 1 97.19 102 LEU A C 1
ATOM 832 O O . LEU A 1 102 ? -5.004 -21.25 -11.383 1 97.19 102 LEU A O 1
ATOM 836 N N . ASP A 1 103 ? -3.477 -22.891 -11.664 1 97.5 103 ASP A N 1
ATOM 837 C CA . ASP A 1 103 ? -3.412 -22.656 -13.102 1 97.5 103 ASP A CA 1
ATOM 838 C C . ASP A 1 103 ? -4.637 -23.234 -13.812 1 97.5 103 ASP A C 1
ATOM 840 O O . ASP A 1 103 ? -4.703 -24.438 -14.062 1 97.5 103 ASP A O 1
ATOM 844 N N . GLU A 1 104 ? -5.555 -22.422 -14.195 1 95.06 104 GLU A N 1
ATOM 845 C CA . GLU A 1 104 ? -6.863 -22.859 -14.688 1 95.06 104 GLU A CA 1
ATOM 846 C C . GLU A 1 104 ? -6.766 -23.406 -16.109 1 95.06 104 GLU A C 1
ATOM 848 O O . GLU A 1 104 ? -7.629 -24.172 -16.547 1 95.06 104 GLU A O 1
ATOM 853 N N . ASP A 1 105 ? -5.793 -23.016 -16.844 1 95.31 105 ASP A N 1
ATOM 854 C CA . ASP A 1 105 ? -5.602 -23.453 -18.219 1 95.31 105 ASP A CA 1
ATOM 855 C C . ASP A 1 105 ? -4.129 -23.75 -18.5 1 95.31 105 ASP A C 1
ATOM 857 O O . ASP A 1 105 ? -3.477 -23 -19.234 1 95.31 105 ASP A O 1
ATOM 861 N N . PRO A 1 106 ? -3.674 -24.906 -18.094 1 96.12 106 PRO A N 1
ATOM 862 C CA . PRO A 1 106 ? -2.246 -25.219 -18.156 1 96.12 106 PRO A CA 1
ATOM 863 C C . PRO A 1 106 ? -1.742 -25.375 -19.594 1 96.12 106 PRO A C 1
ATOM 865 O O . PRO A 1 106 ? -0.532 -25.453 -19.812 1 96.12 106 PRO A O 1
ATOM 868 N N . HIS A 1 107 ? -2.625 -25.328 -20.609 1 95.25 107 HIS A N 1
ATOM 869 C CA . HIS A 1 107 ? -2.223 -25.469 -22 1 95.25 107 HIS A CA 1
ATOM 870 C C . HIS A 1 107 ? -2.197 -24.109 -22.703 1 95.25 107 HIS A C 1
ATOM 872 O O . HIS A 1 107 ? -1.688 -23.984 -23.812 1 95.25 107 HIS A O 1
ATOM 878 N N . ALA A 1 108 ? -2.727 -23.109 -22.062 1 93.81 108 ALA A N 1
ATOM 879 C CA . ALA A 1 108 ? -2.811 -21.781 -22.656 1 93.81 108 ALA A CA 1
ATOM 880 C C . ALA A 1 108 ? -1.433 -21.141 -22.75 1 93.81 108 ALA A C 1
ATOM 882 O O . ALA A 1 108 ? -0.52 -21.484 -22 1 93.81 108 ALA A O 1
ATOM 883 N N . GLN A 1 109 ? -1.298 -20.188 -23.641 1 91.12 109 GLN A N 1
ATOM 884 C CA . GLN A 1 109 ? -0.036 -19.5 -23.875 1 91.12 109 GLN A CA 1
ATOM 885 C C . GLN A 1 109 ? 0.389 -18.688 -22.641 1 91.12 109 GLN A C 1
ATOM 887 O O . GLN A 1 109 ? 1.582 -18.484 -22.422 1 91.12 109 GLN A O 1
ATOM 892 N N . ASP A 1 110 ? -0.534 -18.266 -21.844 1 91.56 110 ASP A N 1
ATOM 893 C CA . ASP A 1 110 ? -0.213 -17.469 -20.672 1 91.56 110 ASP A CA 1
ATOM 894 C C . ASP A 1 110 ? -0.109 -18.328 -19.422 1 91.56 110 ASP A C 1
ATOM 896 O O . ASP A 1 110 ? -0.158 -17.828 -18.297 1 91.56 110 ASP A O 1
ATOM 900 N N . SER A 1 111 ? 0.011 -19.641 -19.609 1 95.12 111 SER A N 1
ATOM 901 C CA . SER A 1 111 ? 0.222 -20.578 -18.5 1 95.12 111 SER A CA 1
ATOM 902 C C . SER A 1 111 ? 1.699 -20.672 -18.141 1 95.12 111 SER A C 1
ATOM 904 O O . SER A 1 111 ? 2.561 -20.734 -19.016 1 95.12 111 SER A O 1
ATOM 906 N N . PRO A 1 112 ? 1.972 -20.703 -16.828 1 94.12 112 PRO A N 1
ATOM 907 C CA . PRO A 1 112 ? 3.346 -21.016 -16.438 1 94.12 112 PRO A CA 1
ATOM 908 C C . PRO A 1 112 ? 3.762 -22.438 -16.797 1 94.12 112 PRO A C 1
ATOM 910 O O . PRO A 1 112 ? 4.953 -22.75 -16.828 1 94.12 112 PRO A O 1
ATOM 913 N N . LEU A 1 113 ? 2.828 -23.297 -17.125 1 95.81 113 LEU A N 1
ATOM 914 C CA . LEU A 1 113 ? 3.102 -24.703 -17.359 1 95.81 113 LEU A CA 1
ATOM 915 C C . LEU A 1 113 ? 3.012 -25.047 -18.844 1 95.81 113 LEU A C 1
ATOM 917 O O . LEU A 1 113 ? 2.961 -26.219 -19.219 1 95.81 113 LEU A O 1
ATOM 921 N N . VAL A 1 114 ? 3.014 -24.047 -19.641 1 93.25 114 VAL A N 1
ATOM 922 C CA . VAL A 1 114 ? 2.75 -24.234 -21.062 1 93.25 114 VAL A CA 1
ATOM 923 C C . VAL A 1 114 ? 3.746 -25.219 -21.656 1 93.25 114 VAL A C 1
ATOM 925 O O . VAL A 1 114 ? 3.389 -26.031 -22.516 1 93.25 114 VAL A O 1
ATOM 928 N N . ASP A 1 115 ? 4.969 -25.188 -21.219 1 89.88 115 ASP A N 1
ATOM 929 C CA . ASP A 1 115 ? 6.027 -26 -21.812 1 89.88 115 ASP A CA 1
ATOM 930 C C . ASP A 1 115 ? 6.117 -27.375 -21.125 1 89.88 115 ASP A C 1
ATOM 932 O O . ASP A 1 115 ? 6.91 -28.219 -21.531 1 89.88 115 ASP A O 1
ATOM 936 N N . GLU A 1 116 ? 5.359 -27.594 -20.109 1 92.25 116 GLU A N 1
ATOM 937 C CA . GLU A 1 116 ? 5.395 -28.859 -19.375 1 92.25 116 GLU A CA 1
ATOM 938 C C . GLU A 1 116 ? 4.652 -29.953 -20.141 1 92.25 116 GLU A C 1
ATOM 940 O O . GLU A 1 116 ? 3.734 -29.656 -20.922 1 92.25 116 GLU A O 1
ATOM 945 N N . PRO A 1 117 ? 5.027 -31.188 -19.891 1 92.25 117 PRO A N 1
ATOM 946 C CA . PRO A 1 117 ? 4.328 -32.281 -20.562 1 92.25 117 PRO A CA 1
ATOM 947 C C . PRO A 1 117 ? 2.85 -32.344 -20.188 1 92.25 117 PRO A C 1
ATOM 949 O O . PRO A 1 117 ? 2.492 -32.156 -19.031 1 92.25 117 PRO A O 1
ATOM 952 N N . SER A 1 118 ? 2.082 -32.656 -21.156 1 88.75 118 SER A N 1
ATOM 953 C CA . SER A 1 118 ? 0.631 -32.688 -21 1 88.75 118 SER A CA 1
ATOM 954 C C . SER A 1 118 ? 0.191 -33.625 -19.906 1 88.75 118 SER A C 1
ATOM 956 O O . SER A 1 118 ? -0.754 -33.375 -19.172 1 88.75 118 SER A O 1
ATOM 958 N N . TYR A 1 119 ? 0.863 -34.719 -19.766 1 87.44 119 TYR A N 1
ATOM 959 C CA . TYR A 1 119 ? 0.458 -35.781 -18.828 1 87.44 119 TYR A CA 1
ATOM 960 C C . TYR A 1 119 ? 0.672 -35.312 -17.391 1 87.44 119 TYR A C 1
ATOM 962 O O . TYR A 1 119 ? 0.156 -35.938 -16.453 1 87.44 119 TYR A O 1
ATOM 970 N N . THR A 1 120 ? 1.356 -34.25 -17.234 1 88.19 120 THR A N 1
ATOM 971 C CA . THR A 1 120 ? 1.61 -33.719 -15.891 1 88.19 120 THR A CA 1
ATOM 972 C C . THR A 1 120 ? 0.684 -32.562 -15.578 1 88.19 120 THR A C 1
ATOM 974 O O . THR A 1 120 ? 0.809 -31.922 -14.523 1 88.19 120 THR A O 1
ATOM 977 N N . LYS A 1 121 ? -0.264 -32.312 -16.453 1 93.88 121 LYS A N 1
ATOM 978 C CA . LYS A 1 121 ? -1.071 -31.094 -16.312 1 93.88 121 LYS A CA 1
ATOM 979 C C . LYS A 1 121 ? -2.494 -31.422 -15.883 1 93.88 121 LYS A C 1
ATOM 981 O O . LYS A 1 121 ? -3.439 -30.703 -16.219 1 93.88 121 LYS A O 1
ATOM 986 N N . G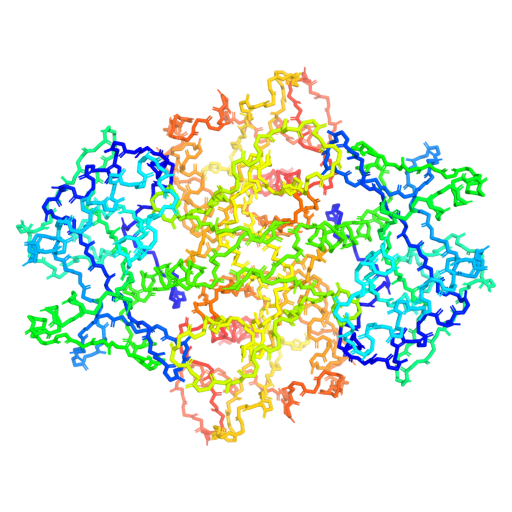LN A 1 122 ? -2.592 -32.562 -15.234 1 95.69 122 GLN A N 1
ATOM 987 C CA . GLN A 1 122 ? -3.908 -32.875 -14.688 1 95.69 122 GLN A CA 1
ATOM 988 C C . GLN A 1 122 ? -4.371 -31.797 -13.703 1 95.69 122 GLN A C 1
ATOM 990 O O . GLN A 1 122 ? -3.576 -31.297 -12.906 1 95.69 122 GLN A O 1
ATOM 995 N N . LYS A 1 123 ? -5.648 -31.562 -13.789 1 97.25 123 LYS A N 1
ATOM 996 C CA . LYS A 1 123 ? -6.195 -30.5 -12.953 1 97.25 123 LYS A CA 1
ATOM 997 C C . LYS A 1 123 ? -6.848 -31.062 -11.695 1 97.25 123 LYS A C 1
ATOM 999 O O . LYS A 1 123 ? -7.52 -32.094 -11.75 1 97.25 123 LYS A O 1
ATOM 1004 N N . LEU A 1 124 ? -6.562 -30.438 -10.547 1 97.5 124 LEU A N 1
ATOM 1005 C CA . LEU A 1 124 ? -7.32 -30.656 -9.312 1 97.5 124 LEU A CA 1
ATOM 1006 C C . LEU A 1 124 ? -8.703 -30.031 -9.406 1 97.5 124 LEU A C 1
ATOM 1008 O O . LEU A 1 124 ? -8.859 -28.922 -9.922 1 97.5 124 LEU A O 1
ATOM 1012 N N . SER A 1 125 ? -9.695 -30.766 -9.023 1 96.5 125 SER A N 1
ATOM 1013 C CA . SER A 1 125 ? -11.047 -30.234 -8.922 1 96.5 125 SER A CA 1
ATOM 1014 C C . SER A 1 125 ? -11.484 -30.094 -7.465 1 96.5 125 SER A C 1
ATOM 1016 O O . SER A 1 125 ? -11.359 -31.047 -6.684 1 96.5 125 SER A O 1
ATOM 1018 N N . PHE A 1 126 ? -11.867 -28.969 -7.09 1 94.5 126 PHE A N 1
ATOM 1019 C CA . PHE A 1 126 ? -12.422 -28.688 -5.77 1 94.5 126 PHE A CA 1
ATOM 1020 C C . PHE A 1 126 ? -13.648 -27.797 -5.875 1 94.5 126 PHE A C 1
ATOM 1022 O O . PHE A 1 126 ? -13.547 -26.641 -6.285 1 94.5 126 PHE A O 1
ATOM 1029 N N . GLU A 1 127 ? -14.805 -28.297 -5.547 1 88.69 127 GLU A N 1
ATOM 1030 C CA . GLU A 1 127 ? -16.078 -27.625 -5.762 1 88.69 127 GLU A CA 1
ATOM 1031 C C . GLU A 1 127 ? -16.234 -27.172 -7.211 1 88.69 127 GLU A C 1
ATOM 1033 O O . GLU A 1 127 ? -16.078 -27.984 -8.133 1 88.69 127 GLU A O 1
ATOM 1038 N N . ASP A 1 128 ? -16.391 -25.891 -7.477 1 86.75 128 ASP A N 1
ATOM 1039 C CA . ASP A 1 128 ? -16.641 -25.422 -8.836 1 86.75 128 ASP A CA 1
ATOM 1040 C C . ASP A 1 128 ? -15.375 -24.828 -9.453 1 86.75 128 ASP A C 1
ATOM 1042 O O . ASP A 1 128 ? -15.453 -24.109 -10.453 1 86.75 128 ASP A O 1
ATOM 1046 N N . HIS A 1 129 ? -14.297 -25.203 -8.875 1 91.12 129 HIS A N 1
ATOM 1047 C CA . HIS A 1 129 ? -13.047 -24.641 -9.367 1 91.12 129 HIS A CA 1
ATOM 1048 C C . HIS A 1 129 ? -12.047 -25.734 -9.719 1 91.12 129 HIS A C 1
ATOM 1050 O O . HIS A 1 129 ? -12.055 -26.797 -9.102 1 91.12 129 HIS A O 1
ATOM 1056 N N . SER A 1 130 ? -11.273 -25.484 -10.711 1 96.44 130 SER A N 1
ATOM 1057 C CA . SER A 1 130 ? -10.32 -26.484 -11.148 1 96.44 130 SER A CA 1
ATOM 1058 C C . SER A 1 130 ? -9.055 -25.844 -11.719 1 96.44 130 SER A C 1
ATOM 1060 O O . SER A 1 130 ? -9.109 -24.75 -12.266 1 96.44 130 SER A O 1
ATOM 1062 N N . GLY A 1 131 ? -7.969 -26.516 -11.586 1 97.56 131 GLY A N 1
ATOM 1063 C CA . GLY A 1 131 ? -6.684 -26.078 -12.109 1 97.56 131 GLY A CA 1
ATOM 1064 C C . GLY A 1 131 ? -5.512 -26.844 -11.516 1 97.56 131 GLY A C 1
ATOM 1065 O O . GLY A 1 131 ? -5.695 -27.719 -10.656 1 97.56 131 GLY A O 1
ATOM 1066 N N . VAL A 1 132 ? -4.34 -26.656 -12 1 98.12 132 VAL A N 1
ATOM 1067 C CA . VAL A 1 132 ? -3.123 -27.234 -11.438 1 98.12 132 VAL A CA 1
ATOM 1068 C C . VAL A 1 132 ? -2.598 -26.328 -10.312 1 98.12 132 VAL A C 1
ATOM 1070 O O . VAL A 1 132 ? -2.316 -25.156 -10.539 1 98.12 132 VAL A O 1
ATOM 1073 N N . PRO A 1 133 ? -2.465 -26.844 -9.109 1 98.31 133 PRO A N 1
ATOM 1074 C CA . PRO A 1 133 ? -2.037 -26.016 -7.988 1 98.31 133 PRO A CA 1
ATOM 1075 C C . PRO A 1 133 ? -0.554 -25.656 -8.047 1 98.31 133 PRO A C 1
ATOM 1077 O O . PRO A 1 133 ? 0.268 -26.484 -8.445 1 98.31 133 PRO A O 1
ATOM 1080 N N . LEU A 1 134 ? -0.232 -24.453 -7.711 1 98.31 134 LEU A N 1
ATOM 1081 C CA . LEU A 1 134 ? 1.139 -23.984 -7.547 1 98.31 134 LEU A CA 1
ATOM 1082 C C . LEU A 1 134 ? 1.409 -23.594 -6.094 1 98.31 134 LEU A C 1
ATOM 1084 O O . LEU A 1 134 ? 0.622 -22.875 -5.484 1 98.31 134 LEU A O 1
ATOM 1088 N N . LEU A 1 135 ? 2.5 -24.109 -5.516 1 98.12 135 LEU A N 1
ATOM 1089 C CA . LEU A 1 135 ? 2.994 -23.75 -4.191 1 98.12 135 LEU A CA 1
ATOM 1090 C C . LEU A 1 135 ? 4.395 -23.156 -4.277 1 98.12 135 LEU A C 1
ATOM 1092 O O . LEU A 1 135 ? 5.23 -23.625 -5.051 1 98.12 135 LEU A O 1
ATOM 1096 N N . ALA A 1 136 ? 4.633 -22.078 -3.607 1 97.12 136 ALA A N 1
ATOM 1097 C CA . ALA A 1 136 ? 5.984 -21.594 -3.346 1 97.12 136 ALA A CA 1
ATOM 1098 C C . ALA A 1 136 ? 6.512 -22.109 -2.016 1 97.12 136 ALA A C 1
ATOM 1100 O O . ALA A 1 136 ? 5.781 -22.156 -1.022 1 97.12 136 ALA A O 1
ATOM 1101 N N . VAL A 1 137 ? 7.734 -22.547 -1.994 1 95.44 137 VAL A N 1
ATOM 1102 C CA . VAL A 1 137 ? 8.289 -23.156 -0.789 1 95.44 137 VAL A CA 1
ATOM 1103 C C . VAL A 1 137 ? 9.688 -22.594 -0.522 1 95.44 137 VAL A C 1
ATOM 1105 O O . VAL A 1 137 ? 10.547 -22.609 -1.403 1 95.44 137 VAL A O 1
ATOM 1108 N N . ASP A 1 138 ? 9.852 -22.078 0.629 1 94.5 138 ASP A N 1
ATOM 1109 C CA . ASP A 1 138 ? 11.164 -21.688 1.119 1 94.5 138 ASP A CA 1
ATOM 1110 C C . ASP A 1 138 ? 11.828 -22.828 1.884 1 94.5 138 ASP A C 1
ATOM 1112 O O . ASP A 1 138 ? 11.352 -23.234 2.945 1 94.5 138 ASP A O 1
ATOM 1116 N N . ILE A 1 139 ? 12.906 -23.281 1.38 1 91.62 139 ILE A N 1
ATOM 1117 C CA . ILE A 1 139 ? 13.555 -24.438 1.989 1 91.62 139 ILE A CA 1
ATOM 1118 C C . ILE A 1 139 ? 14.875 -24.016 2.635 1 91.62 139 ILE A C 1
ATOM 1120 O O . ILE A 1 139 ? 15.758 -24.844 2.854 1 91.62 139 ILE A O 1
ATOM 1124 N N . THR A 1 140 ? 15.031 -22.766 2.893 1 89 140 THR A N 1
ATOM 1125 C CA . THR A 1 140 ? 16.266 -22.188 3.408 1 89 140 THR A CA 1
ATOM 1126 C C . THR A 1 140 ? 16.734 -22.938 4.656 1 89 140 THR A C 1
ATOM 1128 O O . THR A 1 140 ? 17.906 -23.266 4.781 1 89 140 THR A O 1
ATOM 1131 N N . GLU A 1 141 ? 15.883 -23.25 5.531 1 87.62 141 GLU A N 1
ATOM 1132 C CA . GLU A 1 141 ? 16.25 -23.781 6.84 1 87.62 141 GLU A CA 1
ATOM 1133 C C . GLU A 1 141 ? 16.203 -25.312 6.844 1 87.62 141 GLU A C 1
ATOM 1135 O O . GLU A 1 141 ? 16.5 -25.938 7.859 1 87.62 141 GLU A O 1
ATOM 1140 N N . ASN A 1 142 ? 15.766 -25.844 5.734 1 88.06 142 ASN A N 1
ATOM 1141 C CA . ASN A 1 142 ? 15.727 -27.312 5.652 1 88.06 142 ASN A CA 1
ATOM 1142 C C . ASN A 1 142 ? 16.906 -27.859 4.863 1 88.06 142 ASN A C 1
ATOM 1144 O O . ASN A 1 142 ? 16.781 -28.172 3.68 1 88.06 142 ASN A O 1
ATOM 1148 N N . THR A 1 143 ? 17.922 -28.047 5.516 1 81.06 143 THR A N 1
ATOM 1149 C CA . THR A 1 143 ? 19.188 -28.422 4.906 1 81.06 143 THR A CA 1
ATOM 1150 C C . THR A 1 143 ? 19.094 -29.797 4.266 1 81.06 143 THR A C 1
ATOM 1152 O O . THR A 1 143 ? 19.703 -30.047 3.221 1 81.06 143 THR A O 1
ATOM 1155 N N . GLU A 1 144 ? 18.438 -30.672 4.871 1 80.06 144 GLU A N 1
ATOM 1156 C CA . GLU A 1 144 ? 18.297 -32.031 4.344 1 80.06 144 GLU A CA 1
ATOM 1157 C C . GLU A 1 144 ? 17.625 -32.031 2.977 1 80.06 144 GLU A C 1
ATOM 1159 O O . GLU A 1 144 ? 18.078 -32.688 2.041 1 80.06 144 GLU A O 1
ATOM 1164 N N . LEU A 1 145 ? 16.594 -31.281 2.902 1 80.56 145 LEU A N 1
ATOM 1165 C CA . LEU A 1 145 ? 15.852 -31.203 1.646 1 80.56 145 LEU A CA 1
ATOM 1166 C C . LEU A 1 145 ? 16.656 -30.469 0.583 1 80.56 145 LEU A C 1
ATOM 1168 O O . LEU A 1 145 ? 16.641 -30.844 -0.592 1 80.56 145 LEU A O 1
ATOM 1172 N N . LEU A 1 146 ? 17.297 -29.469 1.011 1 77.19 146 LEU A N 1
ATOM 1173 C CA . LEU A 1 146 ? 18.141 -28.703 0.099 1 77.19 146 LEU A CA 1
ATOM 1174 C C . LEU A 1 146 ? 19.172 -29.594 -0.581 1 77.19 146 LEU A C 1
ATOM 1176 O O . LEU A 1 146 ? 19.344 -29.531 -1.802 1 77.19 146 LEU A O 1
ATOM 1180 N N . GLU A 1 147 ? 19.734 -30.375 0.182 1 76.44 147 GLU A N 1
ATOM 1181 C CA . GLU A 1 147 ? 20.766 -31.25 -0.347 1 76.44 147 GLU A CA 1
ATOM 1182 C C . GLU A 1 147 ? 20.172 -32.281 -1.303 1 76.44 147 GLU A C 1
ATOM 1184 O O . GLU A 1 147 ? 20.75 -32.562 -2.354 1 76.44 147 GLU A O 1
ATOM 1189 N N . SER A 1 148 ? 19.062 -32.781 -0.994 1 75.88 148 SER A N 1
ATOM 1190 C CA . SER A 1 148 ? 18.406 -33.781 -1.815 1 75.88 148 SER A CA 1
ATOM 1191 C C . SER A 1 148 ? 17.969 -33.188 -3.156 1 75.88 148 SER A C 1
ATOM 1193 O O . SER A 1 148 ? 18.156 -33.812 -4.199 1 75.88 148 SER A O 1
ATOM 1195 N N . LEU A 1 149 ? 17.422 -32.062 -3.084 1 75.38 149 LEU A N 1
ATOM 1196 C CA . LEU A 1 149 ? 16.875 -31.422 -4.277 1 75.38 149 LEU A CA 1
ATOM 1197 C C . LEU A 1 149 ? 17.984 -30.922 -5.195 1 75.38 149 LEU A C 1
ATOM 1199 O O . LEU A 1 149 ? 17.859 -30.984 -6.422 1 75.38 149 LEU A O 1
ATOM 1203 N N . LEU A 1 150 ? 18.969 -30.406 -4.648 1 68.56 150 LEU A N 1
ATOM 1204 C CA . LEU A 1 150 ? 20.094 -29.922 -5.426 1 68.56 150 LEU A CA 1
ATOM 1205 C C . LEU A 1 150 ? 20.75 -31.062 -6.211 1 68.56 150 LEU A C 1
ATOM 1207 O O . LEU A 1 150 ? 21.219 -30.859 -7.332 1 68.56 150 LEU A O 1
ATOM 1211 N N . THR A 1 151 ? 20.766 -32.094 -5.613 1 64.56 151 THR A N 1
ATOM 1212 C CA . THR A 1 151 ? 21.391 -33.25 -6.266 1 64.56 151 THR A CA 1
ATOM 1213 C C . THR A 1 151 ? 20.531 -33.75 -7.406 1 64.56 151 THR A C 1
ATOM 1215 O O . THR A 1 151 ? 21.047 -34.25 -8.422 1 64.56 151 THR A O 1
ATOM 1218 N N . LYS A 1 152 ? 19.312 -33.594 -7.348 1 65 152 LYS A N 1
ATOM 1219 C CA . LYS A 1 152 ? 18.375 -34.188 -8.312 1 65 152 LYS A CA 1
ATOM 1220 C C . LYS A 1 152 ? 18.078 -33.188 -9.438 1 65 152 LYS A C 1
ATOM 1222 O O . LYS A 1 152 ? 17.656 -33.594 -10.531 1 65 152 LYS A O 1
ATOM 1227 N N . SER A 1 153 ? 18.078 -31.984 -9.039 1 61.94 153 SER A N 1
ATOM 1228 C CA . SER A 1 153 ? 17.625 -30.984 -10 1 61.94 153 SER A CA 1
ATOM 1229 C C . SER A 1 153 ? 18.688 -30.703 -11.062 1 61.94 153 SER A C 1
ATOM 1231 O O . SER A 1 153 ? 19.328 -29.656 -11.055 1 61.94 153 SER A O 1
ATOM 1233 N N . ARG A 1 154 ? 19 -31.781 -11.953 1 59.81 154 ARG A N 1
ATOM 1234 C CA . ARG A 1 154 ? 19.906 -31.641 -13.086 1 59.81 154 ARG A CA 1
ATOM 1235 C C . ARG A 1 154 ? 19.422 -30.547 -14.039 1 59.81 154 ARG A C 1
ATOM 1237 O O . ARG A 1 154 ? 18.25 -30.562 -14.461 1 59.81 154 ARG A O 1
ATOM 1244 N N . GLY A 1 155 ? 20.125 -29.484 -14.289 1 67.56 155 GLY A N 1
ATOM 1245 C CA . GLY A 1 155 ? 19.844 -28.453 -15.266 1 67.56 155 GLY A CA 1
ATOM 1246 C C . GLY A 1 155 ? 19.234 -27.203 -14.656 1 67.56 155 GLY A C 1
ATOM 1247 O O . GLY A 1 155 ? 19.094 -26.172 -15.328 1 67.56 155 GLY A O 1
ATOM 1248 N N . SER A 1 156 ? 18.766 -27.406 -13.391 1 75.25 156 SER A N 1
ATOM 1249 C CA . SER A 1 156 ? 18.266 -26.219 -12.719 1 75.25 156 SER A CA 1
ATOM 1250 C C . SER A 1 156 ? 19.25 -25.719 -11.664 1 75.25 156 SER A C 1
ATOM 1252 O O . SER A 1 156 ? 20.031 -26.5 -11.117 1 75.25 156 SER A O 1
ATOM 1254 N N . ASP A 1 157 ? 19.344 -24.438 -11.578 1 81.56 157 ASP A N 1
ATOM 1255 C CA . ASP A 1 157 ? 20.156 -23.781 -10.562 1 81.56 157 ASP A CA 1
ATOM 1256 C C . ASP A 1 157 ? 19.375 -22.688 -9.836 1 81.56 157 ASP A C 1
ATOM 1258 O O . ASP A 1 157 ? 18.375 -22.188 -10.352 1 81.56 157 ASP A O 1
ATOM 1262 N N . PHE A 1 158 ? 19.688 -22.562 -8.633 1 83.06 158 PHE A N 1
ATOM 1263 C CA . PHE A 1 158 ? 19.109 -21.422 -7.93 1 83.06 158 PHE A CA 1
ATOM 1264 C C . PHE A 1 158 ? 19.594 -20.109 -8.516 1 83.06 158 PHE A C 1
ATOM 1266 O O . PHE A 1 158 ? 20.797 -19.844 -8.516 1 83.06 158 PHE A O 1
ATOM 1273 N N . LEU A 1 159 ? 18.656 -19.516 -9.102 1 76.81 159 LEU A N 1
ATOM 1274 C CA . LEU A 1 159 ? 18.922 -18.25 -9.789 1 76.81 159 LEU A CA 1
ATOM 1275 C C . LEU A 1 159 ? 18.938 -17.094 -8.797 1 76.81 159 LEU A C 1
ATOM 1277 O O . LEU A 1 159 ? 18.078 -17 -7.918 1 76.81 159 LEU A O 1
ATOM 1281 N N . ALA A 1 160 ? 20 -16.297 -8.781 1 62.31 160 ALA A N 1
ATOM 1282 C CA . ALA A 1 160 ? 20.219 -15.352 -7.688 1 62.31 160 ALA A CA 1
ATOM 1283 C C . ALA A 1 160 ? 20.234 -13.914 -8.203 1 62.31 160 ALA A C 1
ATOM 1285 O O . ALA A 1 160 ? 19.922 -12.977 -7.457 1 62.31 160 ALA A O 1
ATOM 1286 N N . THR A 1 161 ? 20.5 -13.773 -9.414 1 64 161 THR A N 1
ATOM 1287 C CA . THR A 1 161 ? 20.875 -12.406 -9.742 1 64 161 THR A CA 1
ATOM 1288 C C . THR A 1 161 ? 19.688 -11.625 -10.273 1 64 161 THR A C 1
ATOM 1290 O O . THR A 1 161 ? 18.734 -12.211 -10.789 1 64 161 THR A O 1
ATOM 1293 N N . ILE A 1 162 ? 19.75 -10.398 -9.945 1 66.69 162 ILE A N 1
ATOM 1294 C CA . ILE A 1 162 ? 18.781 -9.477 -10.516 1 66.69 162 ILE A CA 1
ATOM 1295 C C . ILE A 1 162 ? 18.719 -9.664 -12.031 1 66.69 162 ILE A C 1
ATOM 1297 O O . ILE A 1 162 ? 17.656 -9.555 -12.633 1 66.69 162 ILE A O 1
ATOM 1301 N N . ASP A 1 163 ? 19.812 -9.992 -12.578 1 69.81 163 ASP A N 1
ATOM 1302 C CA . ASP A 1 163 ? 19.875 -10.195 -14.023 1 69.81 163 ASP A CA 1
ATOM 1303 C C . ASP A 1 163 ? 19.062 -11.422 -14.438 1 69.81 163 ASP A C 1
ATOM 1305 O O . ASP A 1 163 ? 18.391 -11.406 -15.469 1 69.81 163 ASP A O 1
ATOM 1309 N N . ASP A 1 164 ? 19.156 -12.398 -13.625 1 77 164 ASP A N 1
ATOM 1310 C CA . ASP A 1 164 ? 18.359 -13.594 -13.891 1 77 164 ASP A CA 1
ATOM 1311 C C . ASP A 1 164 ? 16.859 -13.273 -13.859 1 77 164 ASP A C 1
ATOM 1313 O O . ASP A 1 164 ? 16.109 -13.695 -14.742 1 77 164 ASP A O 1
ATOM 1317 N N . VAL A 1 165 ? 16.609 -12.523 -12.977 1 77.56 165 VAL A N 1
ATOM 1318 C CA . VAL A 1 165 ? 15.195 -12.25 -12.734 1 77.56 165 VAL A CA 1
ATOM 1319 C C . VAL A 1 165 ? 14.656 -11.32 -13.82 1 77.56 165 VAL A C 1
ATOM 1321 O O . VAL A 1 165 ? 13.547 -11.523 -14.32 1 77.56 165 VAL A O 1
ATOM 1324 N N . LEU A 1 166 ? 15.43 -10.398 -14.211 1 75.75 166 LEU A N 1
ATOM 1325 C CA . LEU A 1 166 ? 15 -9.453 -15.234 1 75.75 166 LEU A CA 1
ATOM 1326 C C . LEU A 1 166 ? 15.016 -10.102 -16.609 1 75.75 166 LEU A C 1
ATOM 1328 O O . LEU A 1 166 ? 14.383 -9.609 -17.547 1 75.75 166 LEU A O 1
ATOM 1332 N N . GLY A 1 167 ? 15.734 -11.227 -16.75 1 80.12 167 GLY A N 1
ATOM 1333 C CA . GLY A 1 167 ? 15.789 -11.969 -18 1 80.12 167 GLY A CA 1
ATOM 1334 C C . GLY A 1 167 ? 14.734 -13.055 -18.094 1 80.12 167 GLY A C 1
ATOM 1335 O O . GLY A 1 167 ? 14.656 -13.758 -19.109 1 80.12 167 GLY A O 1
ATOM 1336 N N . MET A 1 168 ? 13.938 -13.172 -17.141 1 86.44 168 MET A N 1
ATOM 1337 C CA . MET A 1 168 ? 12.906 -14.211 -17.109 1 86.44 168 MET A CA 1
ATOM 1338 C C . MET A 1 168 ? 11.805 -13.922 -18.109 1 86.44 168 MET A C 1
ATOM 1340 O O . MET A 1 168 ? 11.492 -12.758 -18.375 1 86.44 168 MET A O 1
ATOM 1344 N N . GLN A 1 169 ? 11.242 -15.016 -18.609 1 87.25 169 GLN A N 1
ATOM 1345 C CA . GLN A 1 169 ? 10.008 -14.867 -19.375 1 87.25 169 GLN A CA 1
ATOM 1346 C C . GLN A 1 169 ? 8.938 -14.156 -18.547 1 87.25 169 GLN A C 1
ATOM 1348 O O . GLN A 1 169 ? 8.812 -14.375 -17.344 1 87.25 169 GLN A O 1
ATOM 1353 N N . PRO A 1 170 ? 8.125 -13.328 -19.188 1 84.38 170 PRO A N 1
ATOM 1354 C CA . PRO A 1 170 ? 7.191 -12.453 -18.469 1 84.38 170 PRO A CA 1
ATOM 1355 C C . PRO A 1 170 ? 6.262 -13.227 -17.547 1 84.38 170 PRO A C 1
ATOM 1357 O O . PRO A 1 170 ? 5.988 -12.773 -16.422 1 84.38 170 PRO A O 1
ATOM 1360 N N . ILE A 1 171 ? 5.812 -14.375 -17.984 1 89.94 171 ILE A N 1
ATOM 1361 C CA . ILE A 1 171 ? 4.91 -15.172 -17.156 1 89.94 171 ILE A CA 1
ATOM 1362 C C . ILE A 1 171 ? 5.641 -15.648 -15.898 1 89.94 171 ILE A C 1
ATOM 1364 O O . ILE A 1 171 ? 5.141 -15.5 -14.781 1 89.94 171 ILE A O 1
ATOM 1368 N N . ASP A 1 172 ? 6.871 -16.125 -16.109 1 92.12 172 ASP A N 1
ATOM 1369 C CA . ASP A 1 172 ? 7.691 -16.594 -15 1 92.12 172 ASP A CA 1
ATOM 1370 C C . ASP A 1 172 ? 8.039 -15.445 -14.055 1 92.12 172 ASP A C 1
ATOM 1372 O O . ASP A 1 172 ? 8.039 -15.609 -12.836 1 92.12 172 ASP A O 1
ATOM 1376 N N . ALA A 1 173 ? 8.328 -14.352 -14.664 1 88.75 173 ALA A N 1
ATOM 1377 C CA . ALA A 1 173 ? 8.672 -13.188 -13.859 1 88.75 173 ALA A CA 1
ATOM 1378 C C . ALA A 1 173 ? 7.516 -12.773 -12.953 1 88.75 173 ALA A C 1
ATOM 1380 O O . ALA A 1 173 ? 7.727 -12.398 -11.805 1 88.75 173 ALA A O 1
ATOM 1381 N N . SER A 1 174 ? 6.32 -12.852 -13.469 1 89.94 174 SER A N 1
ATOM 1382 C CA . SER A 1 174 ? 5.137 -12.5 -12.695 1 89.94 174 SER A CA 1
ATOM 1383 C C . SER A 1 174 ? 4.918 -13.484 -11.547 1 89.94 174 SER A C 1
ATOM 1385 O O . SER A 1 174 ? 4.602 -13.078 -10.43 1 89.94 174 SER A O 1
ATOM 1387 N N . ILE A 1 175 ? 5.082 -14.727 -11.828 1 92 175 ILE A N 1
ATOM 1388 C CA . ILE A 1 175 ? 4.926 -15.758 -10.805 1 92 175 ILE A CA 1
ATOM 1389 C C . ILE A 1 175 ? 6.023 -15.617 -9.758 1 92 175 ILE A C 1
ATOM 1391 O O . ILE A 1 175 ? 5.762 -15.719 -8.555 1 92 175 ILE A O 1
ATOM 1395 N N . PHE A 1 176 ? 7.25 -15.383 -10.219 1 91.31 176 PHE A N 1
ATOM 1396 C CA . PHE A 1 176 ? 8.367 -15.156 -9.312 1 91.31 176 PHE A CA 1
ATOM 1397 C C . PHE A 1 176 ? 8.07 -14 -8.367 1 91.31 176 PHE A C 1
ATOM 1399 O O . PHE A 1 176 ? 8.258 -14.125 -7.152 1 91.31 176 PHE A O 1
ATOM 1406 N N . SER A 1 177 ? 7.652 -12.875 -8.961 1 88.06 177 SER A N 1
ATOM 1407 C CA . SER A 1 177 ? 7.355 -11.68 -8.164 1 88.06 177 SER A CA 1
ATOM 1408 C C . SER A 1 177 ? 6.309 -11.977 -7.102 1 88.06 177 SER A C 1
ATOM 1410 O O . SER A 1 177 ? 6.488 -11.625 -5.93 1 88.06 177 SER A O 1
ATOM 1412 N N . TYR A 1 178 ? 5.242 -12.641 -7.48 1 89.69 178 TYR A N 1
ATOM 1413 C CA . TYR A 1 178 ? 4.137 -13.008 -6.602 1 89.69 178 TYR A CA 1
ATOM 1414 C C . TYR A 1 178 ? 4.621 -13.898 -5.465 1 89.69 178 TYR A C 1
ATOM 1416 O O . TYR A 1 178 ? 4.434 -13.578 -4.289 1 89.69 178 TYR A O 1
ATOM 1424 N N . ALA A 1 179 ? 5.367 -14.906 -5.762 1 92.38 179 ALA A N 1
ATOM 1425 C CA . ALA A 1 179 ? 5.867 -15.875 -4.793 1 92.38 179 ALA A CA 1
ATOM 1426 C C . ALA A 1 179 ? 6.902 -15.242 -3.865 1 92.38 179 ALA A C 1
ATOM 1428 O O . ALA A 1 179 ? 6.816 -15.391 -2.645 1 92.38 179 ALA A O 1
ATOM 1429 N N . LYS A 1 180 ? 7.805 -14.57 -4.461 1 89.19 180 LYS A N 1
ATOM 1430 C CA . LYS A 1 180 ? 8.922 -13.992 -3.717 1 89.19 180 LYS A CA 1
ATOM 1431 C C . LYS A 1 180 ? 8.422 -13 -2.67 1 89.19 180 LYS A C 1
ATOM 1433 O O . LYS A 1 180 ? 8.945 -12.961 -1.552 1 89.19 180 LYS A O 1
ATOM 1438 N N . MET A 1 181 ? 7.488 -12.234 -3.014 1 86.81 181 MET A N 1
ATOM 1439 C CA . MET A 1 181 ? 6.98 -11.227 -2.088 1 86.81 181 MET A CA 1
ATOM 1440 C C . MET A 1 181 ? 6.379 -11.875 -0.847 1 86.81 181 MET A C 1
ATOM 1442 O O . MET A 1 181 ? 6.605 -11.414 0.273 1 86.81 181 MET A O 1
ATOM 1446 N N . TYR A 1 182 ? 5.633 -12.969 -1.014 1 88.81 182 TYR A N 1
ATOM 1447 C CA . TYR A 1 182 ? 5.098 -13.695 0.137 1 88.81 182 TYR A CA 1
ATOM 1448 C C . TYR A 1 182 ? 6.215 -14.359 0.932 1 88.81 182 TYR A C 1
ATOM 1450 O O . TYR A 1 182 ? 6.238 -14.289 2.162 1 88.81 182 TYR A O 1
ATOM 1458 N N . ILE A 1 183 ? 7.117 -15.008 0.208 1 90.19 183 ILE A N 1
ATOM 1459 C CA . ILE A 1 183 ? 8.195 -15.734 0.86 1 90.19 183 ILE A CA 1
ATOM 1460 C C . ILE A 1 183 ? 9.055 -14.773 1.677 1 90.19 183 ILE A C 1
ATOM 1462 O O . ILE A 1 183 ? 9.391 -15.055 2.83 1 90.19 183 ILE A O 1
ATOM 1466 N N . ASP A 1 184 ? 9.375 -13.656 1.108 1 84.69 184 ASP A N 1
ATOM 1467 C CA . ASP A 1 184 ? 10.148 -12.625 1.806 1 84.69 184 ASP A CA 1
ATOM 1468 C C . ASP A 1 184 ? 9.398 -12.133 3.043 1 84.69 184 ASP A C 1
ATOM 1470 O O . ASP A 1 184 ? 10 -11.945 4.102 1 84.69 184 ASP A O 1
ATOM 1474 N N . TRP A 1 185 ? 8.172 -11.859 2.881 1 84.31 185 TRP A N 1
ATOM 1475 C CA . TRP A 1 185 ? 7.352 -11.375 3.984 1 84.31 185 TRP A CA 1
ATOM 1476 C C . TRP A 1 185 ? 7.328 -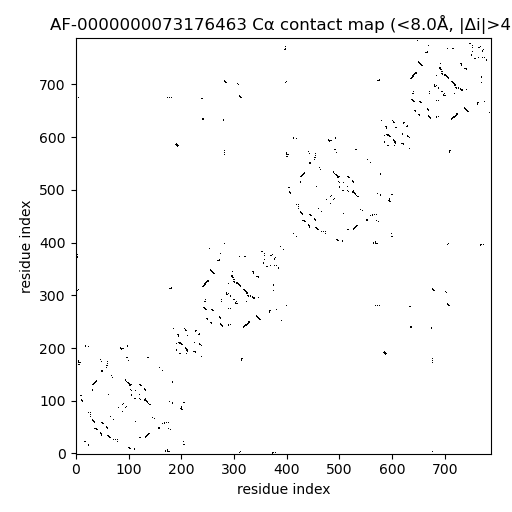12.383 5.129 1 84.31 185 TRP A C 1
ATOM 1478 O O . TRP A 1 185 ? 7.473 -12.008 6.293 1 84.31 185 TRP A O 1
ATOM 1488 N N . LEU A 1 186 ? 7.117 -13.641 4.812 1 87.5 186 LEU A N 1
ATOM 1489 C CA . LEU A 1 186 ? 7.102 -14.68 5.836 1 87.5 186 LEU A CA 1
ATOM 1490 C C . LEU A 1 186 ? 8.445 -14.758 6.555 1 87.5 186 LEU A C 1
ATOM 1492 O O . LEU A 1 186 ? 8.492 -14.953 7.773 1 87.5 186 LEU A O 1
ATOM 1496 N N . ALA A 1 187 ? 9.516 -14.594 5.852 1 85.75 187 ALA A N 1
ATOM 1497 C CA . ALA A 1 187 ? 10.852 -14.688 6.426 1 85.75 187 ALA A CA 1
ATOM 1498 C C . ALA A 1 187 ? 11.125 -13.516 7.371 1 85.75 187 ALA A C 1
ATOM 1500 O O . ALA A 1 187 ? 11.828 -13.68 8.375 1 85.75 187 ALA A O 1
ATOM 1501 N N . ARG A 1 188 ? 10.562 -12.406 7.113 1 81.44 188 ARG A N 1
ATOM 1502 C CA . ARG A 1 188 ? 10.859 -11.203 7.879 1 81.44 188 ARG A CA 1
ATOM 1503 C C . ARG A 1 188 ? 9.906 -11.062 9.062 1 81.44 188 ARG A C 1
ATOM 1505 O O . ARG A 1 188 ? 10.141 -10.25 9.961 1 81.44 188 ARG A O 1
ATOM 1512 N N . ASN A 1 189 ? 8.844 -11.75 9.039 1 85.12 189 ASN A N 1
ATOM 1513 C CA . ASN A 1 189 ? 7.836 -11.664 10.086 1 85.12 189 ASN A CA 1
ATOM 1514 C C . ASN A 1 189 ? 7.727 -12.969 10.867 1 85.12 189 ASN A C 1
ATOM 1516 O O . ASN A 1 189 ? 6.934 -13.844 10.523 1 85.12 189 ASN A O 1
ATOM 1520 N N . GLN A 1 190 ? 8.469 -12.992 11.922 1 87.69 190 GLN A N 1
ATOM 1521 C CA . GLN A 1 190 ? 8.562 -14.188 12.742 1 87.69 190 GLN A CA 1
ATOM 1522 C C . GLN A 1 190 ? 7.871 -13.992 14.086 1 87.69 190 GLN A C 1
ATOM 1524 O O . GLN A 1 190 ? 7.508 -14.961 14.758 1 87.69 190 GLN A O 1
ATOM 1529 N N . PHE A 1 191 ? 7.727 -12.781 14.43 1 87.06 191 PHE A N 1
ATOM 1530 C CA . PHE A 1 191 ? 7.152 -12.453 15.727 1 87.06 191 PHE A CA 1
ATOM 1531 C C . PHE A 1 191 ? 6.004 -11.461 15.578 1 87.06 191 PHE A C 1
ATOM 1533 O O . PHE A 1 191 ? 6 -10.641 14.656 1 87.06 191 PHE A O 1
ATOM 1540 N N . CYS A 1 192 ? 5.141 -11.555 16.516 1 84.62 192 CYS A N 1
ATOM 1541 C CA . CYS A 1 192 ? 3.994 -10.656 16.547 1 84.62 192 CYS A CA 1
ATOM 1542 C C . CYS A 1 192 ? 4.418 -9.242 16.906 1 84.62 192 CYS A C 1
ATOM 1544 O O . CYS A 1 192 ? 5.027 -9.016 17.953 1 84.62 192 CYS A O 1
ATOM 1546 N N . PRO A 1 193 ? 4.086 -8.312 16.062 1 84.56 193 PRO A N 1
ATOM 1547 C CA . PRO A 1 193 ? 4.461 -6.93 16.375 1 84.56 193 PRO A CA 1
ATOM 1548 C C . PRO A 1 193 ? 3.707 -6.371 17.578 1 84.56 193 PRO A C 1
ATOM 1550 O O . PRO A 1 193 ? 4.117 -5.359 18.156 1 84.56 193 PRO A O 1
ATOM 1553 N N . GLY A 1 194 ? 2.697 -6.977 17.984 1 81.81 194 GLY A N 1
ATOM 1554 C CA . GLY A 1 194 ? 1.89 -6.492 19.094 1 81.81 194 GLY A CA 1
ATOM 1555 C C . GLY A 1 194 ? 2.375 -6.984 20.438 1 81.81 194 GLY A C 1
ATOM 1556 O O . GLY A 1 194 ? 2.354 -6.242 21.422 1 81.81 194 GLY A O 1
ATOM 1557 N N . CYS A 1 195 ? 2.908 -8.242 20.5 1 84.12 195 CYS A N 1
ATOM 1558 C CA . CYS A 1 195 ? 3.195 -8.773 21.828 1 84.12 195 CYS A CA 1
ATOM 1559 C C . CYS A 1 195 ? 4.547 -9.477 21.859 1 84.12 195 CYS A C 1
ATOM 1561 O O . CYS A 1 195 ? 4.984 -9.953 22.906 1 84.12 195 CYS A O 1
ATOM 1563 N N . GLY A 1 196 ? 5.109 -9.641 20.734 1 85.5 196 GLY A N 1
ATOM 1564 C CA . GLY A 1 196 ? 6.449 -10.203 20.703 1 85.5 196 GLY A CA 1
ATOM 1565 C C . GLY A 1 196 ? 6.461 -11.719 20.672 1 85.5 196 GLY A C 1
ATOM 1566 O O . GLY A 1 196 ? 7.527 -12.336 20.578 1 85.5 196 GLY A O 1
ATOM 1567 N N . SER A 1 197 ? 5.277 -12.328 20.656 1 85.75 197 SER A N 1
ATOM 1568 C CA . SER A 1 197 ? 5.219 -13.781 20.547 1 85.75 197 SER A CA 1
ATOM 1569 C C . SER A 1 197 ? 5.473 -14.234 19.125 1 85.75 197 SER A C 1
ATOM 1571 O O . SER A 1 197 ? 5.371 -13.445 18.188 1 85.75 197 SER A O 1
ATOM 1573 N N . ARG A 1 198 ? 5.727 -15.5 19.016 1 88.19 198 ARG A N 1
ATOM 1574 C CA . ARG A 1 198 ? 5.938 -16.047 17.688 1 88.19 198 ARG A CA 1
ATOM 1575 C C . ARG A 1 198 ? 4.633 -16.078 16.891 1 88.19 198 ARG A C 1
ATOM 1577 O O . ARG A 1 198 ? 3.551 -16.219 17.469 1 88.19 198 ARG A O 1
ATOM 1584 N N . VAL A 1 199 ? 4.781 -15.914 15.562 1 88 199 VAL A N 1
ATOM 1585 C CA . VAL A 1 199 ? 3.617 -16.031 14.688 1 88 199 VAL A CA 1
ATOM 1586 C C . VAL A 1 199 ? 3.781 -17.234 13.773 1 88 199 VAL A C 1
ATOM 1588 O O . VAL A 1 199 ? 4.898 -17.703 13.539 1 88 199 VAL A O 1
ATOM 1591 N N . ILE A 1 200 ? 2.691 -17.781 13.297 1 90 200 ILE A N 1
ATOM 1592 C CA . ILE A 1 200 ? 2.723 -18.891 12.344 1 90 200 ILE A CA 1
ATOM 1593 C C . ILE A 1 200 ? 1.913 -18.531 11.102 1 90 200 ILE A C 1
ATOM 1595 O O . ILE A 1 200 ? 0.915 -17.812 11.188 1 90 200 ILE A O 1
ATOM 1599 N N . PRO A 1 201 ? 2.395 -19 9.898 1 90.81 201 PRO A N 1
ATOM 1600 C CA . PRO A 1 201 ? 1.581 -18.812 8.695 1 90.81 201 PRO A CA 1
ATOM 1601 C C . PRO A 1 201 ? 0.3 -19.641 8.719 1 90.81 201 PRO A C 1
ATOM 1603 O O . PRO A 1 201 ? 0.309 -20.781 9.18 1 90.81 201 PRO A O 1
ATOM 1606 N N . VAL A 1 202 ? -0.778 -18.984 8.312 1 89.56 202 VAL A N 1
ATOM 1607 C CA . VAL A 1 202 ? -2.074 -19.656 8.195 1 89.56 202 VAL A CA 1
ATOM 1608 C C . VAL A 1 202 ? -2.68 -19.359 6.828 1 89.56 202 VAL A C 1
ATOM 1610 O O . VAL A 1 202 ? -2.055 -18.703 5.992 1 89.56 202 VAL A O 1
ATOM 1613 N N . CYS A 1 203 ? -3.848 -19.953 6.449 1 88.44 203 CYS A N 1
ATOM 1614 C CA . CYS A 1 203 ? -4.566 -19.703 5.199 1 88.44 203 CYS A CA 1
ATOM 1615 C C . CYS A 1 203 ? -3.662 -19.938 3.996 1 88.44 203 CYS A C 1
ATOM 1617 O O . CYS A 1 203 ? -3.504 -19.062 3.152 1 88.44 203 CYS A O 1
ATOM 1619 N N . GLY A 1 204 ? -3.066 -21.125 3.967 1 90.62 204 GLY A N 1
ATOM 1620 C CA . GLY A 1 204 ? -2.201 -21.453 2.844 1 90.62 204 GLY A CA 1
ATOM 1621 C C . GLY A 1 204 ? -0.919 -20.641 2.822 1 90.62 204 GLY A C 1
ATOM 1622 O O . GLY A 1 204 ? -0.338 -20.422 1.758 1 90.62 204 GLY A O 1
ATOM 1623 N N . GLY A 1 205 ? -0.527 -20.062 3.943 1 91.31 205 GLY A N 1
ATOM 1624 C CA . GLY A 1 205 ? 0.734 -19.344 4.062 1 91.31 205 GLY A CA 1
ATOM 1625 C C . GLY A 1 205 ? 0.61 -17.859 3.779 1 91.31 205 GLY A C 1
ATOM 1626 O O . GLY A 1 205 ? 1.61 -17.141 3.76 1 91.31 205 GLY A O 1
ATOM 1627 N N . THR A 1 206 ? -0.59 -17.328 3.607 1 88.25 206 THR A N 1
ATOM 1628 C CA . THR A 1 206 ? -0.738 -15.969 3.1 1 88.25 206 THR A CA 1
ATOM 1629 C C . THR A 1 206 ? -1.114 -15.008 4.227 1 88.25 206 THR A C 1
ATOM 1631 O O . THR A 1 206 ? -1.216 -13.805 4.008 1 88.25 206 THR A O 1
ATOM 1634 N N . LYS A 1 207 ? -1.329 -15.516 5.402 1 84.5 207 LYS A N 1
ATOM 1635 C CA . LYS A 1 207 ? -1.581 -14.734 6.605 1 84.5 207 LYS A CA 1
ATOM 1636 C C . LYS A 1 207 ? -0.737 -15.234 7.777 1 84.5 207 LYS A C 1
ATOM 1638 O O . LYS A 1 207 ? -0.225 -16.359 7.742 1 84.5 207 LYS A O 1
ATOM 1643 N N . LEU A 1 208 ? -0.517 -14.398 8.773 1 87.31 208 LEU A N 1
ATOM 1644 C CA . LEU A 1 208 ? 0.185 -14.773 9.992 1 87.31 208 LEU A CA 1
ATOM 1645 C C . LEU A 1 208 ? -0.732 -14.648 11.211 1 87.31 208 LEU A C 1
ATOM 1647 O O . LEU A 1 208 ? -1.533 -13.711 11.289 1 87.31 208 LEU A O 1
ATOM 1651 N N . GLN A 1 209 ? -0.577 -15.547 12.055 1 85.38 209 GLN A N 1
ATOM 1652 C CA . GLN A 1 209 ? -1.359 -15.539 13.289 1 85.38 209 GLN A CA 1
ATOM 1653 C C . GLN A 1 209 ? -0.453 -15.609 14.516 1 85.38 209 GLN A C 1
ATOM 1655 O O . GLN A 1 209 ? 0.507 -16.391 14.539 1 85.38 209 GLN A O 1
ATOM 1660 N N . CYS A 1 210 ? -0.745 -14.75 15.469 1 85.25 210 CYS A N 1
ATOM 1661 C CA . CYS A 1 210 ? -0.036 -14.734 16.75 1 85.25 210 CYS A CA 1
ATOM 1662 C C . CYS A 1 210 ? -0.322 -16 17.547 1 85.25 210 CYS A C 1
ATOM 1664 O O . CYS A 1 210 ? -1.465 -16.469 17.594 1 85.25 210 CYS A O 1
ATOM 1666 N N . THR A 1 211 ? 0.654 -16.625 18.156 1 85.44 211 THR A N 1
ATOM 1667 C CA . THR A 1 211 ? 0.494 -17.875 18.891 1 85.44 211 THR A CA 1
ATOM 1668 C C . THR A 1 211 ? 0.248 -17.594 20.375 1 85.44 211 THR A C 1
ATOM 1670 O O . THR A 1 211 ? 0.088 -18.531 21.156 1 85.44 211 THR A O 1
ATOM 1673 N N . ASN A 1 212 ? 0.334 -16.266 20.703 1 78.69 212 ASN A N 1
ATOM 1674 C CA . ASN A 1 212 ? 0.049 -15.906 22.094 1 78.69 212 ASN A CA 1
ATOM 1675 C C . ASN A 1 212 ? -1.397 -16.219 22.469 1 78.69 212 ASN A C 1
ATOM 1677 O O . ASN A 1 212 ? -2.326 -15.617 21.922 1 78.69 212 ASN A O 1
ATOM 1681 N N . GLU A 1 213 ? -1.695 -17.312 23.219 1 67.19 213 GLU A N 1
ATOM 1682 C CA . GLU A 1 213 ? -3.029 -17.75 23.625 1 67.19 213 GLU A CA 1
ATOM 1683 C C . GLU A 1 213 ? -3.559 -16.906 24.781 1 67.19 213 GLU A C 1
ATOM 1685 O O . GLU A 1 213 ? -4.641 -17.188 25.297 1 67.19 213 GLU A O 1
ATOM 1690 N N . ALA A 1 214 ? -2.781 -16 25.203 1 55.53 214 ALA A N 1
ATOM 1691 C CA . ALA A 1 214 ? -3.285 -15.367 26.406 1 55.53 214 ALA A CA 1
ATOM 1692 C C . ALA A 1 214 ? -4.738 -14.938 26.25 1 55.53 214 ALA A C 1
ATOM 1694 O O . ALA A 1 214 ? -5.055 -14.133 25.375 1 55.53 214 ALA A O 1
ATOM 1695 N N . LYS A 1 215 ? -5.641 -15.945 26.422 1 45.97 215 LYS A N 1
ATOM 1696 C CA . LYS A 1 215 ? -7.055 -15.75 26.734 1 45.97 215 LYS A CA 1
ATOM 1697 C C . LYS A 1 215 ? -7.27 -14.461 27.516 1 45.97 215 LYS A C 1
ATOM 1699 O O . LYS A 1 215 ? -6.367 -13.992 28.203 1 45.97 215 LYS A O 1
ATOM 1704 N N . GLU A 1 216 ? -8.336 -13.789 27.062 1 42.81 216 GLU A N 1
ATOM 1705 C CA . GLU A 1 216 ? -8.867 -12.672 27.844 1 42.81 216 GLU A CA 1
ATOM 1706 C C . GLU A 1 216 ? -8.508 -12.812 29.312 1 42.81 216 GLU A C 1
ATOM 1708 O O . GLU A 1 216 ? -9.281 -13.375 30.094 1 42.81 216 GLU A O 1
ATOM 1713 N N . VAL A 1 217 ? -7.562 -13.398 29.734 1 39.44 217 VAL A N 1
ATOM 1714 C CA . VAL A 1 217 ? -7.535 -13.367 31.188 1 39.44 217 VAL A CA 1
ATOM 1715 C C . VAL A 1 217 ? -7.645 -11.93 31.688 1 39.44 217 VAL A C 1
ATOM 1717 O O . VAL A 1 217 ? -6.996 -11.031 31.141 1 39.44 217 VAL A O 1
ATOM 1720 N N . ASN A 1 218 ? -8.734 -11.516 32.25 1 39.75 218 ASN A N 1
ATOM 1721 C CA . ASN A 1 218 ? -9.141 -10.383 33.062 1 39.75 218 ASN A CA 1
ATOM 1722 C C . ASN A 1 218 ? -7.996 -9.891 33.969 1 39.75 218 ASN A C 1
ATOM 1724 O O . ASN A 1 218 ? -8.227 -9.234 34.969 1 39.75 218 ASN A O 1
ATOM 1728 N N . ASN A 1 219 ? -6.75 -10.531 33.938 1 39.28 219 ASN A N 1
ATOM 1729 C CA . ASN A 1 219 ? -5.844 -9.922 34.906 1 39.28 219 ASN A CA 1
ATOM 1730 C C . ASN A 1 219 ? -5.188 -8.664 34.344 1 39.28 219 ASN A C 1
ATOM 1732 O O . ASN A 1 219 ? -4.68 -8.672 33.219 1 39.28 219 ASN A O 1
ATOM 1736 N N . GLU A 1 220 ? -5.461 -7.527 34.812 1 44.47 220 GLU A N 1
ATOM 1737 C CA . GLU A 1 220 ? -5.012 -6.152 34.594 1 44.47 220 GLU A CA 1
ATOM 1738 C C . GLU A 1 220 ? -3.535 -6.109 34.219 1 44.47 220 GLU A C 1
ATOM 1740 O O . GLU A 1 220 ? -3.09 -5.168 33.562 1 44.47 220 GLU A O 1
ATOM 1745 N N . ASN A 1 221 ? -2.627 -7.09 34.625 1 45.66 221 ASN A N 1
ATOM 1746 C CA . ASN A 1 221 ? -1.179 -6.98 34.5 1 45.66 221 ASN A CA 1
ATOM 1747 C C . ASN A 1 221 ? -0.663 -7.762 33.281 1 45.66 221 ASN A C 1
ATOM 1749 O O . ASN A 1 221 ? 0.545 -7.82 33.062 1 45.66 221 ASN A O 1
ATOM 1753 N N . GLU A 1 222 ? -1.449 -8.5 32.625 1 48.44 222 GLU A N 1
ATOM 1754 C CA . GLU A 1 222 ? -0.877 -9.312 31.547 1 48.44 222 GLU A CA 1
ATOM 1755 C C . GLU A 1 222 ? -1.022 -8.617 30.203 1 48.44 222 GLU A C 1
ATOM 1757 O O . GLU A 1 222 ? -2.088 -8.086 29.875 1 48.44 222 GLU A O 1
ATOM 1762 N N . TYR A 1 223 ? 0.107 -8.391 29.672 1 51.22 223 TYR A N 1
ATOM 1763 C CA . TYR A 1 223 ? 0.149 -7.738 28.359 1 51.22 223 TYR A CA 1
ATOM 1764 C C . TYR A 1 223 ? -0.749 -8.453 27.359 1 51.22 223 TYR A C 1
ATOM 1766 O O . TYR A 1 223 ? -0.611 -9.664 27.156 1 51.22 223 TYR A O 1
ATOM 1774 N N . GLN A 1 224 ? -1.884 -7.895 27.016 1 59.69 224 GLN A N 1
ATOM 1775 C CA . GLN A 1 224 ? -2.768 -8.391 25.969 1 59.69 224 GLN A CA 1
ATOM 1776 C C . GLN A 1 224 ? -2.301 -7.922 24.594 1 59.69 224 GLN A C 1
ATOM 1778 O O . GLN A 1 224 ? -2.068 -6.727 24.375 1 59.69 224 GLN A O 1
ATOM 1783 N N . CYS A 1 225 ? -1.988 -8.992 23.766 1 64.62 225 CYS A N 1
ATOM 1784 C CA . CYS A 1 225 ? -1.561 -8.648 22.406 1 64.62 225 CYS A CA 1
ATOM 1785 C C . CYS A 1 225 ? -2.564 -7.719 21.75 1 64.62 225 CYS A C 1
ATOM 1787 O O . CYS A 1 225 ? -3.744 -8.055 21.625 1 64.62 225 CYS A O 1
ATOM 1789 N N . PRO A 1 226 ? -2.221 -6.586 21.469 1 52.16 226 PRO A N 1
ATOM 1790 C CA . PRO A 1 226 ? -3.156 -5.621 20.875 1 52.16 226 PRO A CA 1
ATOM 1791 C C . PRO A 1 226 ? -3.625 -6.023 19.484 1 52.16 226 PRO A C 1
ATOM 1793 O O . PRO A 1 226 ? -4.586 -5.453 18.969 1 52.16 226 PRO A O 1
ATOM 1796 N N . VAL A 1 227 ? -3.02 -7.051 18.938 1 54.5 227 VAL A N 1
ATOM 1797 C CA . VAL A 1 227 ? -3.367 -7.332 17.547 1 54.5 227 VAL A CA 1
ATOM 1798 C C . VAL A 1 227 ? -4.016 -8.711 17.453 1 54.5 227 VAL A C 1
ATOM 1800 O O . VAL A 1 227 ? -4.488 -9.109 16.391 1 54.5 227 VAL A O 1
ATOM 1803 N N . ARG A 1 228 ? -4.145 -9.422 18.516 1 50.81 228 ARG A N 1
ATOM 1804 C CA . ARG A 1 228 ? -4.668 -10.781 18.406 1 50.81 228 ARG A CA 1
ATOM 1805 C C . ARG A 1 228 ? -6.164 -10.766 18.125 1 50.81 228 ARG A C 1
ATOM 1807 O O . ARG A 1 228 ? -6.66 -11.602 17.359 1 50.81 228 ARG A O 1
ATOM 1814 N N . LYS A 1 229 ? -6.965 -9.906 18.953 1 50.66 229 LYS A N 1
ATOM 1815 C CA . LYS A 1 229 ? -8.422 -9.961 18.828 1 50.66 229 LYS A CA 1
ATOM 1816 C C . LYS A 1 229 ? -8.898 -9.188 17.609 1 50.66 229 LYS A C 1
ATOM 1818 O O . LYS A 1 229 ? -10.102 -9.047 17.391 1 50.66 229 LYS A O 1
ATOM 1823 N N . THR A 1 230 ? -8.055 -8.617 16.969 1 46.72 230 THR A N 1
ATOM 1824 C CA . THR A 1 230 ? -8.594 -7.867 15.828 1 46.72 230 THR A CA 1
ATOM 1825 C C . THR A 1 230 ? -8.836 -8.797 14.641 1 46.72 230 THR A C 1
ATOM 1827 O O . THR A 1 230 ? -7.98 -9.609 14.297 1 46.72 230 THR A O 1
ATOM 1830 N N . ARG A 1 231 ? -10 -9.195 14.5 1 40.06 231 ARG A N 1
ATOM 1831 C CA . ARG A 1 231 ? -10.391 -10.102 13.422 1 40.06 231 ARG A CA 1
ATOM 1832 C C . ARG A 1 231 ? -9.477 -9.938 12.219 1 40.06 231 ARG A C 1
ATOM 1834 O O . ARG A 1 231 ? -9.07 -10.922 11.602 1 40.06 231 ARG A O 1
ATOM 1841 N N . THR A 1 232 ? -9.555 -8.844 11.531 1 37.81 232 THR A N 1
ATOM 1842 C CA . THR A 1 232 ? -8.797 -8.609 10.312 1 37.81 232 THR A CA 1
ATOM 1843 C C . THR A 1 232 ? -7.312 -8.422 10.625 1 37.81 232 THR A C 1
ATOM 1845 O O . THR A 1 232 ? -6.453 -8.781 9.82 1 37.81 232 THR A O 1
ATOM 1848 N N . ASN A 1 233 ? -6.984 -7.805 11.859 1 38.94 233 ASN A N 1
ATOM 1849 C CA . ASN A 1 233 ? -5.648 -7.285 12.117 1 38.94 233 ASN A CA 1
ATOM 1850 C C . ASN A 1 233 ? -4.777 -8.312 12.836 1 38.94 233 ASN A C 1
ATOM 1852 O O . ASN A 1 233 ? -3.586 -8.078 13.055 1 38.94 233 ASN A O 1
ATOM 1856 N N . ASN A 1 234 ? -5.441 -9.297 13.391 1 36.69 234 ASN A N 1
ATOM 1857 C CA . ASN A 1 234 ? -4.59 -10.273 14.055 1 36.69 234 ASN A CA 1
ATOM 1858 C C . ASN A 1 234 ? -3.639 -10.953 13.07 1 36.69 234 ASN A C 1
ATOM 1860 O O . ASN A 1 234 ? -2.85 -11.812 13.461 1 36.69 234 ASN A O 1
ATOM 1864 N N . VAL A 1 235 ? -3.984 -10.688 11.898 1 38.06 235 VAL A N 1
ATOM 1865 C CA . VAL A 1 235 ? -3.213 -11.258 10.797 1 38.06 235 VAL A CA 1
ATOM 1866 C C . VAL A 1 235 ? -2.488 -10.148 10.039 1 38.06 235 VAL A C 1
ATOM 1868 O O . VAL A 1 235 ? -3.045 -9.07 9.828 1 38.06 235 VAL A O 1
ATOM 1871 N N . CYS A 1 236 ? -1.183 -10.148 10.312 1 45.78 236 CYS A N 1
ATOM 1872 C CA . CYS A 1 236 ? -0.399 -9.227 9.484 1 45.78 236 CYS A CA 1
ATOM 1873 C C . CYS A 1 236 ? -0.421 -9.656 8.023 1 45.78 236 CYS A C 1
ATOM 1875 O O . CYS A 1 236 ? -0.283 -10.844 7.715 1 45.78 236 CYS A O 1
ATOM 1877 N N . PHE A 1 237 ? -1.061 -9.008 7.246 1 44.5 237 PHE A N 1
ATOM 1878 C CA . PHE A 1 237 ? -1.001 -9.234 5.805 1 44.5 237 PHE A CA 1
ATOM 1879 C C . PHE A 1 237 ? 0.237 -8.578 5.207 1 44.5 237 PHE A C 1
ATOM 1881 O O . PHE A 1 237 ? 0.74 -7.586 5.742 1 44.5 237 PHE A O 1
ATOM 1888 N N . PRO A 1 238 ? 0.757 -9.406 4.25 1 42.16 238 PRO A N 1
ATOM 1889 C CA . PRO A 1 238 ? 1.869 -8.734 3.566 1 42.16 238 PRO A CA 1
ATOM 1890 C C . PRO A 1 238 ? 1.508 -7.336 3.076 1 42.16 238 PRO A C 1
ATOM 1892 O O . PRO A 1 238 ? 0.398 -7.121 2.582 1 42.16 238 PRO A O 1
ATOM 1895 N N . ARG A 1 239 ? 2.246 -6.449 3.473 1 58.81 239 ARG A N 1
ATOM 1896 C CA . ARG A 1 239 ? 2.029 -5.059 3.078 1 58.81 239 ARG A CA 1
ATOM 1897 C C . ARG A 1 239 ? 2.744 -4.746 1.768 1 58.81 239 ARG A C 1
ATOM 1899 O O . ARG A 1 239 ? 3.832 -5.262 1.509 1 58.81 239 ARG A O 1
ATOM 1906 N N . THR A 1 240 ? 2.037 -4.406 0.738 1 57.5 240 THR A N 1
ATOM 1907 C CA . THR A 1 240 ? 2.639 -3.793 -0.442 1 57.5 240 THR A CA 1
ATOM 1908 C C . THR A 1 240 ? 2.812 -2.291 -0.243 1 57.5 240 THR A C 1
ATOM 1910 O O . THR A 1 240 ? 1.848 -1.581 0.048 1 57.5 240 THR A O 1
ATOM 1913 N N . ASP A 1 241 ? 3.984 -1.909 -0.379 1 78.31 241 ASP A N 1
ATOM 1914 C CA . ASP A 1 241 ? 4.258 -0.49 -0.178 1 78.31 241 ASP A CA 1
ATOM 1915 C C . ASP A 1 241 ? 4.07 0.295 -1.475 1 78.31 241 ASP A C 1
ATOM 1917 O O . ASP A 1 241 ? 4.801 0.089 -2.443 1 78.31 241 ASP A O 1
ATOM 1921 N N . PRO A 1 242 ? 3.055 1.075 -1.493 1 86.94 242 PRO A N 1
ATOM 1922 C CA . PRO A 1 242 ? 2.871 1.874 -2.707 1 86.94 242 PRO A CA 1
ATOM 1923 C C . PRO A 1 242 ? 3.988 2.895 -2.914 1 86.94 242 PRO A C 1
ATOM 1925 O O . PRO A 1 242 ? 4.418 3.547 -1.96 1 86.94 242 PRO A O 1
ATOM 1928 N N . VAL A 1 243 ? 4.5 2.951 -4.113 1 89.56 243 VAL A N 1
ATOM 1929 C CA . VAL A 1 243 ? 5.52 3.893 -4.57 1 89.56 243 VAL A CA 1
ATOM 1930 C C . VAL A 1 243 ? 5.023 4.633 -5.809 1 89.56 243 VAL A C 1
ATOM 1932 O O . VAL A 1 243 ? 4.617 4.004 -6.793 1 89.56 243 VAL A O 1
ATOM 1935 N N . VAL A 1 244 ? 5.02 5.906 -5.715 1 93.81 244 VAL A N 1
ATOM 1936 C CA . VAL A 1 244 ? 4.688 6.648 -6.926 1 93.81 244 VAL A CA 1
ATOM 1937 C C . VAL A 1 244 ? 5.938 6.797 -7.797 1 93.81 244 VAL A C 1
ATOM 1939 O O . VAL A 1 244 ? 7.043 6.969 -7.281 1 93.81 244 VAL A O 1
ATOM 1942 N N . ILE A 1 245 ? 5.797 6.688 -9.023 1 95.19 245 ILE A N 1
ATOM 1943 C CA . ILE A 1 245 ? 6.828 6.969 -10.016 1 95.19 245 ILE A CA 1
ATOM 1944 C C . ILE A 1 245 ? 6.262 7.871 -11.109 1 95.19 245 ILE A C 1
ATOM 1946 O O . ILE A 1 245 ? 5.184 7.605 -11.648 1 95.19 245 ILE A O 1
ATOM 1950 N N . LEU A 1 246 ? 6.934 8.953 -11.438 1 96 246 LEU A N 1
ATOM 1951 C CA . LEU A 1 246 ? 6.344 10.008 -12.25 1 96 246 LEU A CA 1
ATOM 1952 C C . LEU A 1 246 ? 7.285 10.414 -13.375 1 96 246 LEU A C 1
ATOM 1954 O O . LEU A 1 246 ? 8.453 10.711 -13.141 1 96 246 LEU A O 1
ATOM 1958 N N . ALA A 1 247 ? 6.801 10.32 -14.586 1 97.19 247 ALA A N 1
ATOM 1959 C CA . ALA A 1 247 ? 7.438 11 -15.711 1 97.19 247 ALA A CA 1
ATOM 1960 C C . ALA A 1 247 ? 6.91 12.422 -15.867 1 97.19 247 ALA A C 1
ATOM 1962 O O . ALA A 1 247 ? 5.695 12.641 -15.844 1 97.19 247 ALA A O 1
ATOM 1963 N N . LEU A 1 248 ? 7.785 13.391 -16.047 1 96.31 248 LEU A N 1
ATOM 1964 C CA . LEU A 1 248 ? 7.426 14.797 -16.016 1 96.31 248 LEU A CA 1
ATOM 1965 C C . LEU A 1 248 ? 7.809 15.484 -17.328 1 96.31 248 LEU A C 1
ATOM 1967 O O . LEU A 1 248 ? 8.961 15.406 -17.766 1 96.31 248 LEU A O 1
ATOM 1971 N N . ARG A 1 249 ? 6.891 16.062 -17.984 1 96.19 249 ARG A N 1
ATOM 1972 C CA . ARG A 1 249 ? 7.188 16.906 -19.125 1 96.19 249 ARG A CA 1
ATOM 1973 C C . ARG A 1 249 ? 6.988 18.375 -18.797 1 96.19 249 ARG A C 1
ATOM 1975 O O . ARG A 1 249 ? 6.309 18.719 -17.828 1 96.19 249 ARG A O 1
ATOM 1982 N N . ASN A 1 250 ? 7.617 19.234 -19.578 1 94.88 250 ASN A N 1
ATOM 1983 C CA . ASN A 1 250 ? 7.406 20.656 -19.375 1 94.88 250 ASN A CA 1
ATOM 1984 C C . ASN A 1 250 ? 6.07 21.109 -19.953 1 94.88 250 ASN A C 1
ATOM 1986 O O . ASN A 1 250 ? 5.406 20.359 -20.672 1 94.88 250 ASN A O 1
ATOM 1990 N N . SER A 1 251 ? 5.695 22.312 -19.641 1 93 251 SER A N 1
ATOM 1991 C CA . SER A 1 251 ? 4.395 22.844 -20.016 1 93 251 SER A CA 1
ATOM 1992 C C . SER A 1 251 ? 4.27 22.953 -21.531 1 93 251 SER A C 1
ATOM 1994 O O . SER A 1 251 ? 3.189 22.734 -22.094 1 93 251 SER A O 1
ATOM 1996 N N . ARG A 1 252 ? 5.332 23.203 -22.234 1 92.75 252 ARG A N 1
ATOM 1997 C CA . ARG A 1 252 ? 5.32 23.359 -23.688 1 92.75 252 ARG A CA 1
ATOM 1998 C C . ARG A 1 252 ? 5.168 22.016 -24.375 1 92.75 252 ARG A C 1
ATOM 2000 O O . ARG A 1 252 ? 4.762 21.953 -25.531 1 92.75 252 ARG A O 1
ATOM 2007 N N . GLY A 1 253 ? 5.578 20.969 -23.688 1 94.12 253 GLY A N 1
ATOM 2008 C CA . GLY A 1 253 ? 5.434 19.641 -24.234 1 94.12 253 GLY A CA 1
ATOM 2009 C C . GLY A 1 253 ? 6.555 19.266 -25.188 1 94.12 253 GLY A C 1
ATOM 2010 O O . GLY A 1 253 ? 6.367 18.422 -26.078 1 94.12 253 GLY A O 1
ATOM 2011 N N . ASP A 1 254 ? 7.699 19.859 -25.062 1 95.12 254 ASP A N 1
ATOM 2012 C CA . ASP A 1 254 ? 8.797 19.547 -25.969 1 95.12 254 ASP A CA 1
ATOM 2013 C C . ASP A 1 254 ? 9.992 18.969 -25.219 1 95.12 254 ASP A C 1
ATOM 2015 O O . ASP A 1 254 ? 10.977 18.547 -25.828 1 95.12 254 ASP A O 1
ATOM 2019 N N . LYS A 1 255 ? 9.922 18.938 -23.922 1 96.12 255 LYS A N 1
ATOM 2020 C CA . LYS A 1 255 ? 11 18.391 -23.109 1 96.12 255 LYS A CA 1
ATOM 2021 C C . LYS A 1 255 ? 10.461 17.453 -22.031 1 96.12 255 LYS A C 1
ATOM 2023 O O . LYS A 1 255 ? 9.312 17.578 -21.609 1 96.12 255 LYS A O 1
ATOM 2028 N N . ILE A 1 256 ? 11.258 16.516 -21.672 1 96.62 256 ILE A N 1
ATOM 2029 C CA . ILE A 1 256 ? 10.992 15.602 -20.562 1 96.62 256 ILE A CA 1
ATOM 2030 C C . ILE A 1 256 ? 12.117 15.695 -19.547 1 96.62 256 ILE A C 1
ATOM 2032 O O . ILE A 1 256 ? 13.297 15.797 -19.906 1 96.62 256 ILE A O 1
ATOM 2036 N N . LEU A 1 257 ? 11.781 15.789 -18.266 1 95.75 257 LEU A N 1
ATOM 2037 C CA . LEU A 1 257 ? 12.766 15.844 -17.188 1 95.75 257 LEU A CA 1
ATOM 2038 C C . LEU A 1 257 ? 13.148 14.445 -16.719 1 95.75 257 LEU A C 1
ATOM 2040 O O . LEU A 1 257 ? 12.273 13.609 -16.469 1 95.75 257 LEU A O 1
ATOM 2044 N N . LEU A 1 258 ? 14.406 14.094 -16.688 1 94.12 258 LEU A N 1
ATOM 2045 C CA . LEU A 1 258 ? 14.914 12.828 -16.172 1 94.12 258 LEU A CA 1
ATOM 2046 C C . LEU A 1 258 ? 16.047 13.062 -15.172 1 94.12 258 LEU A C 1
ATOM 2048 O O . LEU A 1 258 ? 16.75 14.078 -15.242 1 94.12 258 LEU A O 1
ATOM 2052 N N . GLY A 1 259 ? 16.109 12.188 -14.227 1 91.69 259 GLY A N 1
ATOM 2053 C CA . GLY A 1 259 ? 17.125 12.32 -13.188 1 91.69 259 GLY A CA 1
ATOM 2054 C C . GLY A 1 259 ? 18.016 11.102 -13.07 1 91.69 259 GLY A C 1
ATOM 2055 O O . GLY A 1 259 ? 17.641 10.008 -13.484 1 91.69 259 GLY A O 1
ATOM 2056 N N . HIS A 1 260 ? 19.203 11.352 -12.594 1 87.75 260 HIS A N 1
ATOM 2057 C CA . HIS A 1 260 ? 20.188 10.32 -12.258 1 87.75 260 HIS A CA 1
ATOM 2058 C C . HIS A 1 260 ? 20.328 10.172 -10.75 1 87.75 260 HIS A C 1
ATOM 2060 O O . HIS A 1 260 ? 20.531 11.164 -10.039 1 87.75 260 HIS A O 1
ATOM 2066 N N . ASN A 1 261 ? 20.172 8.984 -10.312 1 82.06 261 ASN A N 1
ATOM 2067 C CA . ASN A 1 261 ? 20.281 8.727 -8.875 1 82.06 261 ASN A CA 1
ATOM 2068 C C . ASN A 1 261 ? 21.719 8.766 -8.398 1 82.06 261 ASN A C 1
ATOM 2070 O O . ASN A 1 261 ? 22.594 8.117 -8.984 1 82.06 261 ASN A O 1
ATOM 2074 N N . ALA A 1 262 ? 21.922 9.406 -7.246 1 75.69 262 ALA A N 1
ATOM 2075 C CA . ALA A 1 262 ? 23.266 9.625 -6.707 1 75.69 262 ALA A CA 1
ATOM 2076 C C . ALA A 1 262 ? 23.906 8.312 -6.27 1 75.69 262 ALA A C 1
ATOM 2078 O O . ALA A 1 262 ? 25.125 8.195 -6.238 1 75.69 262 ALA A O 1
ATOM 2079 N N . ARG A 1 263 ? 23.156 7.402 -5.895 1 67.56 263 ARG A N 1
ATOM 2080 C CA . ARG A 1 263 ? 23.672 6.133 -5.395 1 67.56 263 ARG A CA 1
ATOM 2081 C C . ARG A 1 263 ? 24.188 5.266 -6.535 1 67.56 263 ARG A C 1
ATOM 2083 O O . ARG A 1 263 ? 24.938 4.309 -6.309 1 67.56 263 ARG A O 1
ATOM 2090 N N . ARG A 1 264 ? 23.625 5.371 -7.586 1 61.78 264 ARG A N 1
ATOM 2091 C CA . ARG A 1 264 ? 24.047 4.559 -8.727 1 61.78 264 ARG A CA 1
ATOM 2092 C C . ARG A 1 264 ? 25.344 5.078 -9.328 1 61.78 264 ARG A C 1
ATOM 2094 O O . ARG A 1 264 ? 25.453 5.262 -10.539 1 61.78 264 ARG A O 1
ATOM 2101 N N . LYS A 1 265 ? 26.391 5.426 -8.5 1 56 265 LYS A N 1
ATOM 2102 C CA . LYS A 1 265 ? 27.656 6.023 -8.938 1 56 265 LYS A CA 1
ATOM 2103 C C . LYS A 1 265 ? 28.328 5.16 -10 1 56 265 LYS A C 1
ATOM 2105 O O . LYS A 1 265 ? 29 5.676 -10.898 1 56 265 LYS A O 1
ATOM 2110 N N . MET A 1 266 ? 28.281 3.863 -9.594 1 48.91 266 MET A N 1
ATOM 2111 C CA . MET A 1 266 ? 29.141 3.016 -10.406 1 48.91 266 MET A CA 1
ATOM 2112 C C . MET A 1 266 ? 28.609 2.898 -11.828 1 48.91 266 MET A C 1
ATOM 2114 O O . MET A 1 266 ? 29.25 2.301 -12.688 1 48.91 266 MET A O 1
ATOM 2118 N N . LEU A 1 267 ? 27.344 3.012 -11.789 1 51.5 267 LEU A N 1
ATOM 2119 C CA . LEU A 1 267 ? 26.969 2.742 -13.172 1 51.5 267 LEU A CA 1
ATOM 2120 C C . LEU A 1 267 ? 27.359 3.902 -14.078 1 51.5 267 LEU A C 1
ATOM 2122 O O . LEU A 1 267 ? 27.531 5.031 -13.609 1 51.5 267 LEU A O 1
ATOM 2126 N N . ASN A 1 268 ? 27.672 3.615 -15.305 1 50.12 268 ASN A N 1
ATOM 2127 C CA . ASN A 1 268 ? 28.062 4.578 -16.328 1 50.12 268 ASN A CA 1
ATOM 2128 C C . ASN A 1 268 ? 27.25 5.863 -16.234 1 50.12 268 ASN A C 1
ATOM 2130 O O . ASN A 1 268 ? 26.078 5.832 -15.867 1 50.12 268 ASN A O 1
ATOM 2134 N N . LYS A 1 269 ? 27.906 7.008 -16.156 1 55.16 269 LYS A N 1
ATOM 2135 C CA . LYS A 1 269 ? 27.594 8.438 -16.25 1 55.16 269 LYS A CA 1
ATOM 2136 C C . LYS A 1 269 ? 26.375 8.68 -17.125 1 55.16 269 LYS A C 1
ATOM 2138 O O . LYS A 1 269 ? 25.953 9.828 -17.297 1 55.16 269 LYS A O 1
ATOM 2143 N N . ARG A 1 270 ? 25.359 7.527 -17.109 1 75.06 270 ARG A N 1
ATOM 2144 C CA . ARG A 1 270 ? 24.453 7.805 -18.219 1 75.06 270 ARG A CA 1
ATOM 2145 C C . ARG A 1 270 ? 23.078 7.211 -17.969 1 75.06 270 ARG A C 1
ATOM 2147 O O . ARG A 1 270 ? 22.234 7.16 -18.875 1 75.06 270 ARG A O 1
ATOM 2154 N N . PHE A 1 271 ? 22.766 6.789 -16.594 1 85.94 271 PHE A N 1
ATOM 2155 C CA . PHE A 1 271 ? 21.438 6.195 -16.422 1 85.94 271 PHE A CA 1
ATOM 2156 C C . PHE A 1 271 ? 20.453 7.227 -15.898 1 85.94 271 PHE A C 1
ATOM 2158 O O . PHE A 1 271 ? 20.609 7.738 -14.789 1 85.94 271 PHE A O 1
ATOM 2165 N N . PHE A 1 272 ? 19.5 7.566 -16.719 1 90.44 272 PHE A N 1
ATOM 2166 C CA . PHE A 1 272 ? 18.484 8.539 -16.344 1 90.44 272 PHE A CA 1
ATOM 2167 C C . PHE A 1 272 ? 17.109 7.875 -16.25 1 90.44 272 PHE A C 1
ATOM 2169 O O . PHE A 1 272 ? 16.766 7.023 -17.062 1 90.44 272 PHE A O 1
ATOM 2176 N N . SER A 1 273 ? 16.406 8.172 -15.242 1 93 273 SER A N 1
ATOM 2177 C CA . SER A 1 273 ? 15.094 7.574 -15.016 1 93 273 SER A CA 1
ATOM 2178 C C . SER A 1 273 ? 14.109 8.602 -14.469 1 93 273 SER A C 1
ATOM 2180 O O . SER A 1 273 ? 14.43 9.789 -14.383 1 93 273 SER A O 1
ATOM 2182 N N . CYS A 1 274 ? 12.883 8.148 -14.227 1 94.94 274 CYS A N 1
ATOM 2183 C CA . CYS A 1 274 ? 11.805 8.945 -13.664 1 94.94 274 CYS A CA 1
ATOM 2184 C C . CYS A 1 274 ? 12.031 9.195 -12.172 1 94.94 274 CYS A C 1
ATOM 2186 O O . CYS A 1 274 ? 13.008 8.703 -11.602 1 94.94 274 CYS A O 1
ATOM 2188 N N . PHE A 1 275 ? 11.211 10.008 -11.625 1 93.25 275 PHE A N 1
ATOM 2189 C CA . PHE A 1 275 ? 11.25 10.312 -10.203 1 93.25 275 PHE A CA 1
ATOM 2190 C C . PHE A 1 275 ? 10.297 9.414 -9.422 1 93.25 275 PHE A C 1
ATOM 2192 O O . PHE A 1 275 ? 9.172 9.164 -9.875 1 93.25 275 PHE A O 1
ATOM 2199 N N . SER A 1 276 ? 10.82 8.867 -8.375 1 91.5 276 SER A N 1
ATOM 2200 C CA . SER A 1 276 ? 9.977 7.945 -7.613 1 91.5 276 SER A CA 1
ATOM 2201 C C . SER A 1 276 ? 10.195 8.109 -6.113 1 91.5 276 SER A C 1
ATOM 2203 O O . SER A 1 276 ? 11.242 8.586 -5.68 1 91.5 276 SER A O 1
ATOM 2205 N N . GLY A 1 277 ? 9.188 7.727 -5.324 1 87.88 277 GLY A N 1
ATOM 2206 C CA . GLY A 1 277 ? 9.273 7.758 -3.873 1 87.88 277 GLY A CA 1
ATOM 2207 C C . GLY A 1 277 ? 8.125 7.027 -3.195 1 87.88 277 GLY A C 1
ATOM 2208 O O . GLY A 1 277 ? 7.027 6.941 -3.746 1 87.88 277 GLY A O 1
ATOM 2209 N N . PHE A 1 278 ? 8.383 6.645 -2.023 1 83.06 278 PHE A N 1
ATOM 2210 C CA . PHE A 1 278 ? 7.383 5.934 -1.236 1 83.06 278 PHE A CA 1
ATOM 2211 C C . PHE A 1 278 ? 6.234 6.863 -0.853 1 83.06 278 PHE A C 1
ATOM 2213 O O . PHE A 1 278 ? 6.461 8.031 -0.519 1 83.06 278 PHE A O 1
ATOM 2220 N N . MET A 1 279 ? 5.066 6.281 -0.948 1 85.94 279 MET A N 1
ATOM 2221 C CA . MET A 1 279 ? 3.93 7.027 -0.413 1 85.94 279 MET A CA 1
ATOM 2222 C C . MET A 1 279 ? 3.928 6.992 1.112 1 85.94 279 MET A C 1
ATOM 2224 O O . MET A 1 279 ? 4.445 6.055 1.718 1 85.94 279 MET A O 1
ATOM 2228 N N . GLU A 1 280 ? 3.359 8.039 1.713 1 82.06 280 GLU A N 1
ATOM 2229 C CA . GLU A 1 280 ? 3.154 8.109 3.156 1 82.06 280 GLU A CA 1
ATOM 2230 C C . GLU A 1 280 ? 1.677 7.984 3.512 1 82.06 280 GLU A C 1
ATOM 2232 O O . GLU A 1 280 ? 0.808 8.234 2.674 1 82.06 280 GLU A O 1
ATOM 2237 N N . PRO A 1 281 ? 1.426 7.621 4.777 1 79.81 281 PRO A N 1
ATOM 2238 C CA . PRO A 1 281 ? 0.028 7.547 5.207 1 79.81 281 PRO A CA 1
ATOM 2239 C C . PRO A 1 281 ? -0.717 8.867 5.02 1 79.81 281 PRO A C 1
ATOM 2241 O O . PRO A 1 281 ? -0.146 9.938 5.242 1 79.81 281 PRO A O 1
ATOM 2244 N N . GLY A 1 282 ? -2.006 8.703 4.547 1 81.38 282 GLY A N 1
ATOM 2245 C CA . GLY A 1 282 ? -2.883 9.867 4.523 1 81.38 282 GLY A CA 1
ATOM 2246 C C . GLY A 1 282 ? -2.764 10.68 3.248 1 81.38 282 GLY A C 1
ATOM 2247 O O . GLY A 1 282 ? -3.416 11.711 3.102 1 81.38 282 GLY A O 1
ATOM 2248 N N . GLU A 1 283 ? -1.981 10.344 2.381 1 84.56 283 GLU A N 1
ATOM 2249 C CA . GLU A 1 283 ? -1.885 11.109 1.141 1 84.56 283 GLU A CA 1
ATOM 2250 C C . GLU A 1 283 ? -2.508 10.352 -0.027 1 84.56 283 GLU A C 1
ATOM 2252 O O . GLU A 1 283 ? -2.549 9.117 -0.02 1 84.56 283 GLU A O 1
ATOM 2257 N N . THR A 1 284 ? -3.008 11.086 -1.036 1 87.94 284 THR A N 1
ATOM 2258 C CA . THR A 1 284 ? -3.443 10.508 -2.301 1 87.94 284 THR A CA 1
ATOM 2259 C C . THR A 1 284 ? -2.246 10.211 -3.199 1 87.94 284 THR A C 1
ATOM 2261 O O . THR A 1 284 ? -1.141 10.695 -2.951 1 87.94 284 THR A O 1
ATOM 2264 N N . ILE A 1 285 ? -2.48 9.336 -4.211 1 91.69 285 ILE A N 1
ATOM 2265 C CA . ILE A 1 285 ? -1.448 9.07 -5.207 1 91.69 285 ILE A CA 1
ATOM 2266 C C . ILE A 1 285 ? -0.999 10.375 -5.852 1 91.69 285 ILE A C 1
ATOM 2268 O O . ILE A 1 285 ? 0.201 10.625 -6 1 91.69 285 ILE A O 1
ATOM 2272 N N . GLU A 1 286 ? -1.917 11.258 -6.16 1 91.12 286 GLU A N 1
ATOM 2273 C CA . GLU A 1 286 ? -1.643 12.539 -6.812 1 91.12 286 GLU A CA 1
ATOM 2274 C C . GLU A 1 286 ? -0.777 13.43 -5.93 1 91.12 286 GLU A C 1
ATOM 2276 O O . GLU A 1 286 ? 0.232 13.969 -6.387 1 91.12 286 GLU A O 1
ATOM 2281 N N . SER A 1 287 ? -1.145 13.523 -4.645 1 89.81 287 SER A N 1
ATOM 2282 C CA . SER A 1 287 ? -0.399 14.375 -3.721 1 89.81 287 SER A CA 1
ATOM 2283 C C . SER A 1 287 ? 1.006 13.828 -3.48 1 89.81 287 SER A C 1
ATOM 2285 O O . SER A 1 287 ? 1.953 14.602 -3.307 1 89.81 287 SER A O 1
ATOM 2287 N N . ALA A 1 288 ? 1.11 12.531 -3.402 1 91.06 288 ALA A N 1
ATOM 2288 C CA . ALA A 1 288 ? 2.426 11.922 -3.236 1 91.06 288 ALA A CA 1
ATOM 2289 C C . ALA A 1 288 ? 3.33 12.234 -4.422 1 91.06 288 ALA A C 1
ATOM 2291 O O . ALA A 1 288 ? 4.516 12.531 -4.25 1 91.06 288 ALA A O 1
ATOM 2292 N N . ALA A 1 289 ? 2.758 12.117 -5.66 1 93 289 ALA A N 1
ATOM 2293 C CA . ALA A 1 289 ? 3.523 12.438 -6.863 1 93 289 ALA A CA 1
ATOM 2294 C C . ALA A 1 289 ? 4.023 13.875 -6.832 1 93 289 ALA A C 1
ATOM 2296 O O . ALA A 1 289 ? 5.188 14.141 -7.148 1 93 289 ALA A O 1
ATOM 2297 N N . VAL A 1 290 ? 3.186 14.781 -6.438 1 91.62 290 VAL A N 1
ATOM 2298 C CA . VAL A 1 290 ? 3.541 16.188 -6.359 1 91.62 290 VAL A CA 1
ATOM 2299 C C . VAL A 1 290 ? 4.629 16.391 -5.305 1 91.62 290 VAL A C 1
ATOM 2301 O O . VAL A 1 290 ? 5.633 17.062 -5.562 1 91.62 290 VAL A O 1
ATOM 2304 N N . ARG A 1 291 ? 4.445 15.805 -4.133 1 88.62 291 ARG A N 1
ATOM 2305 C CA . ARG A 1 291 ? 5.391 15.953 -3.029 1 88.62 291 ARG A CA 1
ATOM 2306 C C . ARG A 1 291 ? 6.762 15.398 -3.402 1 88.62 291 ARG A C 1
ATOM 2308 O O . ARG A 1 291 ? 7.773 16.078 -3.252 1 88.62 291 ARG A O 1
ATOM 2315 N N . GLU A 1 292 ? 6.781 14.141 -3.881 1 89.44 292 GLU A N 1
ATOM 2316 C CA . GLU A 1 292 ? 8.047 13.484 -4.199 1 89.44 292 GLU A CA 1
ATOM 2317 C C . GLU A 1 292 ? 8.797 14.242 -5.293 1 89.44 292 GLU A C 1
ATOM 2319 O O . GLU A 1 292 ? 10.023 14.336 -5.258 1 89.44 292 GLU A O 1
ATOM 2324 N N . THR A 1 293 ? 8.078 14.742 -6.312 1 91.44 293 THR A N 1
ATOM 2325 C CA . THR A 1 293 ? 8.711 15.523 -7.363 1 91.44 293 THR A CA 1
ATOM 2326 C C . THR A 1 293 ? 9.352 16.781 -6.789 1 91.44 293 THR A C 1
ATOM 2328 O O . THR A 1 293 ? 10.492 17.125 -7.129 1 91.44 293 THR A O 1
ATOM 2331 N N . TRP A 1 294 ? 8.641 17.438 -5.918 1 90.06 294 TRP A N 1
ATOM 2332 C CA . TRP A 1 294 ? 9.172 18.641 -5.289 1 90.06 294 TRP A CA 1
ATOM 2333 C C . TRP A 1 294 ? 10.398 18.312 -4.441 1 90.06 294 TRP A C 1
ATOM 2335 O O . TRP A 1 294 ? 11.398 19.047 -4.48 1 90.06 294 TRP A O 1
ATOM 2345 N N . GLU A 1 295 ? 10.328 17.312 -3.643 1 87.75 295 GLU A N 1
ATOM 2346 C CA . GLU A 1 295 ? 11.438 16.938 -2.768 1 87.75 295 GLU A CA 1
ATOM 2347 C C . GLU A 1 295 ? 12.688 16.609 -3.576 1 87.75 295 GLU A C 1
ATOM 2349 O O . GLU A 1 295 ? 13.805 16.922 -3.16 1 87.75 295 GLU A O 1
ATOM 2354 N N . GLU A 1 296 ? 12.5 15.922 -4.734 1 89.12 296 GLU A N 1
ATOM 2355 C CA . GLU A 1 296 ? 13.633 15.43 -5.512 1 89.12 296 GLU A CA 1
ATOM 2356 C C . GLU A 1 296 ? 14.164 16.5 -6.461 1 89.12 296 GLU A C 1
ATOM 2358 O O . GLU A 1 296 ? 15.352 16.531 -6.777 1 89.12 296 GLU A O 1
ATOM 2363 N N . THR A 1 297 ? 13.242 17.453 -6.965 1 90.56 297 THR A N 1
ATOM 2364 C CA . THR A 1 297 ? 13.656 18.328 -8.055 1 90.56 297 THR A CA 1
ATOM 2365 C C . THR A 1 297 ? 13.43 19.797 -7.676 1 90.56 297 THR A C 1
ATOM 2367 O O . THR A 1 297 ? 13.945 20.688 -8.336 1 90.56 297 THR A O 1
ATOM 2370 N N . GLY A 1 298 ? 12.609 20 -6.656 1 88.69 298 GLY A N 1
ATOM 2371 C CA . GLY A 1 298 ? 12.25 21.359 -6.289 1 88.69 298 GLY A CA 1
ATOM 2372 C C . GLY A 1 298 ? 11.18 21.953 -7.18 1 88.69 298 GLY A C 1
ATOM 2373 O O . GLY A 1 298 ? 10.703 23.062 -6.93 1 88.69 298 GLY A O 1
ATOM 2374 N N . LEU A 1 299 ? 10.727 21.266 -8.164 1 91.06 299 LEU A N 1
ATOM 2375 C CA . LEU A 1 299 ? 9.805 21.812 -9.156 1 91.06 299 LEU A CA 1
ATOM 2376 C C . LEU A 1 299 ? 8.367 21.734 -8.656 1 91.06 299 LEU A C 1
ATOM 2378 O O . LEU A 1 299 ? 7.984 20.75 -8.016 1 91.06 299 LEU A O 1
ATOM 2382 N N . LYS A 1 300 ? 7.664 22.719 -9 1 90 300 LYS A N 1
ATOM 2383 C CA . LYS A 1 300 ? 6.215 22.703 -8.828 1 90 300 LYS A CA 1
ATOM 2384 C C . LYS A 1 300 ? 5.52 22.156 -10.07 1 90 300 LYS A C 1
ATOM 2386 O O . LYS A 1 300 ? 5.84 22.562 -11.188 1 90 300 LYS A O 1
ATOM 2391 N N . ILE A 1 301 ? 4.629 21.266 -9.867 1 92.62 301 ILE A N 1
ATOM 2392 C CA . ILE A 1 301 ? 3.947 20.656 -11 1 92.62 301 ILE A CA 1
ATOM 2393 C C . ILE A 1 301 ? 2.439 20.844 -10.859 1 92.62 301 ILE A C 1
ATOM 2395 O O . ILE A 1 301 ? 1.947 21.156 -9.773 1 92.62 301 ILE A O 1
ATOM 2399 N N . LYS A 1 302 ? 1.783 20.766 -12.008 1 91 302 LYS A N 1
ATOM 2400 C CA . LYS A 1 302 ? 0.326 20.844 -11.984 1 91 302 LYS A CA 1
ATOM 2401 C C . LYS A 1 302 ? -0.271 19.734 -11.125 1 91 302 LYS A C 1
ATOM 2403 O O . LYS A 1 302 ? 0.24 18.609 -11.102 1 91 302 LYS A O 1
ATOM 2408 N N . ARG A 1 303 ? -1.335 20.109 -10.492 1 84.56 303 ARG A N 1
ATOM 2409 C CA . ARG A 1 303 ? -1.944 19.188 -9.539 1 84.56 303 ARG A CA 1
ATOM 2410 C C . ARG A 1 303 ? -2.688 18.062 -10.258 1 84.56 303 ARG A C 1
ATOM 2412 O O . ARG A 1 303 ? -2.965 17.016 -9.664 1 84.56 303 ARG A O 1
ATOM 2419 N N . LYS A 1 304 ? -3.053 18.328 -11.453 1 88.38 304 LYS A N 1
ATOM 2420 C CA . LYS A 1 304 ? -3.678 17.25 -12.227 1 88.38 304 LYS A CA 1
ATOM 2421 C C . LYS A 1 304 ? -2.652 16.203 -12.648 1 88.38 304 LYS A C 1
ATOM 2423 O O . LYS A 1 304 ? -1.91 16.406 -13.609 1 88.38 304 LYS A O 1
ATOM 2428 N N . ILE A 1 305 ? -2.609 15.117 -11.945 1 92.81 305 ILE A N 1
ATOM 2429 C CA . ILE A 1 305 ? -1.698 14.008 -12.195 1 92.81 305 ILE A CA 1
ATOM 2430 C C . ILE A 1 305 ? -2.453 12.859 -12.867 1 92.81 305 ILE A C 1
ATOM 2432 O O . ILE A 1 305 ? -3.543 12.484 -12.43 1 92.81 305 ILE A O 1
ATOM 2436 N N . GLN A 1 306 ? -1.957 12.344 -13.938 1 93.12 306 GLN A N 1
ATOM 2437 C CA . GLN A 1 306 ? -2.545 11.172 -14.578 1 93.12 306 GLN A CA 1
ATOM 2438 C C . GLN A 1 306 ? -1.916 9.883 -14.047 1 93.12 306 GLN A C 1
ATOM 2440 O O . GLN A 1 306 ? -0.698 9.703 -14.117 1 93.12 306 GLN A O 1
ATOM 2445 N N . ILE A 1 307 ? -2.723 9.078 -13.5 1 92.88 307 ILE A N 1
ATOM 2446 C CA . ILE A 1 307 ? -2.279 7.738 -13.125 1 92.88 307 ILE A CA 1
ATOM 2447 C C . ILE A 1 307 ? -2.48 6.777 -14.297 1 92.88 307 ILE A C 1
ATOM 2449 O O . ILE A 1 307 ? -3.609 6.562 -14.742 1 92.88 307 ILE A O 1
ATOM 2453 N N . VAL A 1 308 ? -1.414 6.102 -14.773 1 90.81 308 VAL A N 1
ATOM 2454 C CA . VAL A 1 308 ? -1.543 5.508 -16.109 1 90.81 308 VAL A CA 1
ATOM 2455 C C . VAL A 1 308 ? -1.266 4.008 -16.031 1 90.81 308 VAL A C 1
ATOM 2457 O O . VAL A 1 308 ? -1.767 3.238 -16.859 1 90.81 308 VAL A O 1
ATOM 2460 N N . LYS A 1 309 ? -0.451 3.582 -15.133 1 88.38 309 LYS A N 1
ATOM 2461 C CA . LYS A 1 309 ? -0.057 2.178 -15.078 1 88.38 309 LYS A CA 1
ATOM 2462 C C . LYS A 1 309 ? 0.431 1.801 -13.68 1 88.38 309 LYS A C 1
ATOM 2464 O O . LYS A 1 309 ? 0.646 2.672 -12.836 1 88.38 309 LYS A O 1
ATOM 2469 N N . SER A 1 310 ? 0.522 0.535 -13.461 1 91.25 310 SER A N 1
ATOM 2470 C CA . SER A 1 310 ? 1.107 0.056 -12.219 1 91.25 310 SER A CA 1
ATOM 2471 C C . SER A 1 310 ? 1.955 -1.191 -12.445 1 91.25 310 SER A C 1
ATOM 2473 O O . SER A 1 310 ? 1.804 -1.873 -13.461 1 91.25 310 SER A O 1
ATOM 2475 N N . GLN A 1 311 ? 2.896 -1.415 -11.562 1 89.25 311 GLN A N 1
ATOM 2476 C CA . GLN A 1 311 ? 3.816 -2.543 -11.664 1 89.25 311 GLN A CA 1
ATOM 2477 C C . GLN A 1 311 ? 4.242 -3.027 -10.281 1 89.25 311 GLN A C 1
ATOM 2479 O O . GLN A 1 311 ? 4.738 -2.244 -9.461 1 89.25 311 GLN A O 1
ATOM 2484 N N . PRO A 1 312 ? 4.027 -4.355 -10.047 1 86.44 312 PRO A N 1
ATOM 2485 C CA . PRO A 1 312 ? 4.668 -4.891 -8.844 1 86.44 312 PRO A CA 1
ATOM 2486 C C . PRO A 1 312 ? 6.191 -4.902 -8.945 1 86.44 312 PRO A C 1
ATOM 2488 O O . PRO A 1 312 ? 6.746 -5.094 -10.031 1 86.44 312 PRO A O 1
ATOM 2491 N N . TRP A 1 313 ? 6.84 -4.625 -7.871 1 82.12 313 TRP A N 1
ATOM 2492 C CA . TRP A 1 313 ? 8.297 -4.648 -7.766 1 82.12 313 TRP A CA 1
ATOM 2493 C C . TRP A 1 313 ? 8.734 -5.41 -6.52 1 82.12 313 TRP A C 1
ATOM 2495 O O . TRP A 1 313 ? 8.688 -4.879 -5.41 1 82.12 313 TRP A O 1
ATOM 2505 N N . PRO A 1 314 ? 9.203 -6.703 -6.684 1 78.62 314 PRO A N 1
ATOM 2506 C CA . PRO A 1 314 ? 9.445 -7.594 -5.547 1 78.62 314 PRO A CA 1
ATOM 2507 C C . PRO A 1 314 ? 10.789 -7.332 -4.867 1 78.62 314 PRO A C 1
ATOM 2509 O O . PRO A 1 314 ? 11.438 -8.266 -4.395 1 78.62 314 PRO A O 1
ATOM 2512 N N . PHE A 1 315 ? 11.359 -6.156 -4.859 1 75.56 315 PHE A N 1
ATOM 2513 C CA . PHE A 1 315 ? 12.617 -5.777 -4.223 1 75.56 315 PHE A CA 1
ATOM 2514 C C . PHE A 1 315 ? 12.398 -4.621 -3.252 1 75.56 315 PHE A C 1
ATOM 2516 O O . PHE A 1 315 ? 12.906 -3.52 -3.471 1 75.56 315 PHE A O 1
ATOM 2523 N N . PRO A 1 316 ? 11.727 -4.812 -2.186 1 71.25 316 PRO A N 1
ATOM 2524 C CA . PRO A 1 316 ? 11.336 -6.168 -1.784 1 71.25 316 PRO A CA 1
ATOM 2525 C C . PRO A 1 316 ? 9.859 -6.457 -2.047 1 71.25 316 PRO A C 1
ATOM 2527 O O . PRO A 1 316 ? 9.5 -7.598 -2.348 1 71.25 316 PRO A O 1
ATOM 2530 N N . CYS A 1 317 ? 8.992 -5.594 -1.781 1 77 317 CYS A N 1
ATOM 2531 C CA . CYS A 1 317 ? 7.551 -5.746 -1.933 1 77 317 CYS A CA 1
ATOM 2532 C C . CYS A 1 317 ? 6.883 -4.398 -2.174 1 77 317 CYS A C 1
ATOM 2534 O O . CYS A 1 317 ? 6.309 -3.811 -1.254 1 77 317 CYS A O 1
ATOM 2536 N N . CYS A 1 318 ? 6.953 -3.928 -3.416 1 82.31 318 CYS A N 1
ATOM 2537 C CA . CYS A 1 318 ? 6.457 -2.596 -3.742 1 82.31 318 CYS A CA 1
ATOM 2538 C C . CYS A 1 318 ? 5.426 -2.658 -4.863 1 82.31 318 CYS A C 1
ATOM 2540 O O . CYS A 1 318 ? 5.383 -3.633 -5.617 1 82.31 318 CYS A O 1
ATOM 2542 N N . LEU A 1 319 ? 4.559 -1.799 -4.801 1 87.94 319 LEU A N 1
ATOM 2543 C CA . LEU A 1 319 ? 3.674 -1.485 -5.914 1 87.94 319 LEU A CA 1
ATOM 2544 C C . LEU A 1 319 ? 4.031 -0.137 -6.531 1 87.94 319 LEU A C 1
ATOM 2546 O O . LEU A 1 319 ? 3.789 0.91 -5.926 1 87.94 319 LEU A O 1
ATOM 2550 N N . MET A 1 320 ? 4.605 -0.177 -7.723 1 90.5 320 MET A N 1
ATOM 2551 C CA . MET A 1 320 ? 4.918 1.055 -8.445 1 90.5 320 MET A CA 1
ATOM 2552 C C . MET A 1 320 ? 3.676 1.61 -9.133 1 90.5 320 MET A C 1
ATOM 2554 O O . MET A 1 320 ? 3.055 0.924 -9.953 1 90.5 320 MET A O 1
ATOM 2558 N N . VAL A 1 321 ? 3.299 2.742 -8.75 1 93.19 321 VAL A N 1
ATOM 2559 C CA . VAL A 1 321 ? 2.166 3.414 -9.375 1 93.19 321 VAL A CA 1
ATOM 2560 C C . VAL A 1 321 ? 2.668 4.48 -10.352 1 93.19 321 VAL A C 1
ATOM 2562 O O . VAL A 1 321 ? 3.188 5.516 -9.93 1 93.19 321 VAL A O 1
ATOM 2565 N N . GLY A 1 322 ? 2.469 4.234 -11.594 1 95 322 GLY A N 1
ATOM 2566 C CA . GLY A 1 322 ? 2.98 5.098 -12.648 1 95 322 GLY A CA 1
ATOM 2567 C C . GLY A 1 322 ? 2.1 6.305 -12.914 1 95 322 GLY A C 1
ATOM 2568 O O . GLY A 1 322 ? 0.909 6.16 -13.195 1 95 322 GLY A O 1
ATOM 2569 N N . CYS A 1 323 ? 2.729 7.496 -12.875 1 96.06 323 CYS A N 1
ATOM 2570 C CA . CYS A 1 323 ? 2.033 8.766 -13.062 1 96.06 323 CYS A CA 1
ATOM 2571 C C . CYS A 1 323 ? 2.721 9.617 -14.125 1 96.06 323 CYS A C 1
ATOM 2573 O O . CYS A 1 323 ? 3.916 9.453 -14.375 1 96.06 323 CYS A O 1
ATOM 2575 N N . VAL A 1 324 ? 1.956 10.469 -14.773 1 96.31 324 VAL A N 1
ATOM 2576 C CA . VAL A 1 324 ? 2.473 11.477 -15.695 1 96.31 324 VAL A CA 1
ATOM 2577 C C . VAL A 1 324 ? 2.059 12.875 -15.219 1 96.31 324 VAL A C 1
ATOM 2579 O O . VAL A 1 324 ? 0.901 13.094 -14.859 1 96.31 324 VAL A O 1
ATOM 2582 N N . GLY A 1 325 ? 3.033 13.75 -15.109 1 95.94 325 GLY A N 1
ATOM 2583 C CA . GLY A 1 325 ? 2.771 15.117 -14.688 1 95.94 325 GLY A CA 1
ATOM 2584 C C . GLY A 1 325 ? 3.299 16.156 -15.656 1 95.94 325 GLY A C 1
ATOM 2585 O O . GLY A 1 325 ? 4.047 15.828 -16.578 1 95.94 325 GLY A O 1
ATOM 2586 N N . ILE A 1 326 ? 2.832 17.391 -15.492 1 95.94 326 ILE A N 1
ATOM 2587 C CA . ILE A 1 326 ? 3.24 18.547 -16.266 1 95.94 326 ILE A CA 1
ATOM 2588 C C . ILE A 1 326 ? 3.686 19.672 -15.328 1 95.94 326 ILE A C 1
ATOM 2590 O O . ILE A 1 326 ? 3.027 19.938 -14.32 1 95.94 326 ILE A O 1
ATOM 2594 N N . THR A 1 327 ? 4.836 20.203 -15.586 1 94.75 327 THR A N 1
ATOM 2595 C CA . THR A 1 327 ? 5.297 21.312 -14.742 1 94.75 327 THR A CA 1
ATOM 2596 C C . THR A 1 327 ? 4.371 22.516 -14.883 1 94.75 327 THR A C 1
ATOM 2598 O O . THR A 1 327 ? 3.709 22.688 -15.914 1 94.75 327 THR A O 1
ATOM 2601 N N . GLU A 1 328 ? 4.34 23.281 -13.82 1 92 328 GLU A N 1
ATOM 2602 C CA . GLU A 1 328 ? 3.686 24.578 -13.93 1 92 328 GLU A CA 1
ATOM 2603 C C . GLU A 1 328 ? 4.473 25.516 -14.836 1 92 328 GLU A C 1
ATOM 2605 O O . GLU A 1 328 ? 5.703 25.516 -14.828 1 92 328 GLU A O 1
ATOM 2610 N N . GLU A 1 329 ? 3.719 26.266 -15.578 1 89.06 329 GLU A N 1
ATOM 2611 C CA . GLU A 1 329 ? 4.383 27.203 -16.469 1 89.06 329 GLU A CA 1
ATOM 2612 C C . GLU A 1 329 ? 5.309 28.141 -15.695 1 89.06 329 GLU A C 1
ATOM 2614 O O . GLU A 1 329 ? 4.918 28.703 -14.68 1 89.06 329 GLU A O 1
ATOM 2619 N N . GLY A 1 330 ? 6.555 28.297 -16.094 1 86.06 330 GLY A N 1
ATOM 2620 C CA . GLY A 1 330 ? 7.508 29.203 -15.484 1 86.06 330 GLY A CA 1
ATOM 2621 C C . GLY A 1 330 ? 8.312 28.562 -14.367 1 86.06 330 GLY A C 1
ATOM 2622 O O . GLY A 1 330 ? 9.25 29.156 -13.844 1 86.06 330 GLY A O 1
ATOM 2623 N N . SER A 1 331 ? 8.008 27.359 -14.039 1 83.62 331 SER A N 1
ATOM 2624 C CA . SER A 1 331 ? 8.688 26.703 -12.922 1 83.62 331 SER A CA 1
ATOM 2625 C C . SER A 1 331 ? 9.82 25.812 -13.414 1 83.62 331 SER A C 1
ATOM 2627 O O . SER A 1 331 ? 10.602 25.297 -12.609 1 83.62 331 SER A O 1
ATOM 2629 N N . GLU A 1 332 ? 10.023 25.703 -14.641 1 84.62 332 GLU A N 1
ATOM 2630 C CA . GLU A 1 332 ? 10.859 24.672 -15.234 1 84.62 332 GLU A CA 1
ATOM 2631 C C . GLU A 1 332 ? 12.336 24.906 -14.93 1 84.62 332 GLU A C 1
ATOM 2633 O O . GLU A 1 332 ? 13.133 23.969 -14.875 1 84.62 332 GLU A O 1
ATOM 2638 N N . GLU A 1 333 ? 12.695 26.062 -14.648 1 83.38 333 GLU A N 1
ATOM 2639 C CA . GLU A 1 333 ? 14.109 26.375 -14.477 1 83.38 333 GLU A CA 1
ATOM 2640 C C . GLU A 1 333 ? 14.508 26.328 -13.008 1 83.38 333 GLU A C 1
ATOM 2642 O O . GLU A 1 333 ? 15.695 26.406 -12.68 1 83.38 333 GLU A O 1
ATOM 2647 N N . SER A 1 334 ? 13.68 26.078 -12.148 1 83 334 SER A N 1
ATOM 2648 C CA . SER A 1 334 ? 13.953 26.141 -10.711 1 83 334 SER A CA 1
ATOM 2649 C C . SER A 1 334 ? 14.227 24.766 -10.133 1 83 334 SER A C 1
ATOM 2651 O O . SER A 1 334 ? 13.656 24.391 -9.109 1 83 334 SER A O 1
ATOM 2653 N N . ILE A 1 335 ? 15.133 24.078 -10.852 1 87.06 335 ILE A N 1
ATOM 2654 C CA . ILE A 1 335 ? 15.461 22.734 -10.375 1 87.06 335 ILE A CA 1
ATOM 2655 C C . ILE A 1 335 ? 16.375 22.828 -9.148 1 87.06 335 ILE A C 1
ATOM 2657 O O . ILE A 1 335 ? 17.359 23.562 -9.156 1 87.06 335 ILE A O 1
ATOM 2661 N N . ASN A 1 336 ? 15.984 22.266 -8.086 1 85.44 336 ASN A N 1
ATOM 2662 C CA . ASN A 1 336 ? 16.781 22.109 -6.871 1 85.44 336 ASN A CA 1
ATOM 2663 C C . ASN A 1 336 ? 16.844 20.656 -6.41 1 85.44 336 ASN A C 1
ATOM 2665 O O . ASN A 1 336 ? 15.883 20.156 -5.824 1 85.44 336 ASN A O 1
ATOM 2669 N N . ILE A 1 337 ? 17.969 19.984 -6.594 1 81.56 337 ILE A N 1
ATOM 2670 C CA . ILE A 1 337 ? 18.078 18.562 -6.289 1 81.56 337 ILE A CA 1
ATOM 2671 C C . ILE A 1 337 ? 18.688 18.375 -4.898 1 81.56 337 ILE A C 1
ATOM 2673 O O . ILE A 1 337 ? 19.078 17.266 -4.527 1 81.56 337 ILE A O 1
ATOM 2677 N N . HIS A 1 338 ? 18.688 19.406 -4.086 1 74.38 338 HIS A N 1
ATOM 2678 C CA . HIS A 1 338 ? 19.422 19.344 -2.826 1 74.38 338 HIS A CA 1
ATOM 2679 C C . HIS A 1 338 ? 18.469 19.25 -1.638 1 74.38 338 HIS A C 1
ATOM 2681 O O . HIS A 1 338 ? 18.922 19.234 -0.485 1 74.38 338 HIS A O 1
ATOM 2687 N N . LEU A 1 339 ? 17.281 19.188 -1.936 1 74.94 339 LEU A N 1
ATOM 2688 C CA . LEU A 1 339 ? 16.344 19.062 -0.827 1 74.94 339 LEU A CA 1
ATOM 2689 C C . LEU A 1 339 ? 16.484 17.703 -0.138 1 74.94 339 LEU A C 1
ATOM 2691 O O . LEU A 1 339 ? 16.766 17.641 1.062 1 74.94 339 LEU A O 1
ATOM 2695 N N . ASP A 1 340 ? 16.438 16.609 -0.866 1 72.5 340 ASP A N 1
ATOM 2696 C CA . ASP A 1 340 ? 16.562 15.289 -0.237 1 72.5 340 ASP A CA 1
ATOM 2697 C C . ASP A 1 340 ? 17.859 14.602 -0.68 1 72.5 340 ASP A C 1
ATOM 2699 O O . ASP A 1 340 ? 18.172 13.508 -0.204 1 72.5 340 ASP A O 1
ATOM 2703 N N . LYS A 1 341 ? 18.594 15.148 -1.505 1 72 341 LYS A N 1
ATOM 2704 C CA . LYS A 1 341 ? 19.938 14.758 -1.91 1 72 341 LYS A CA 1
ATOM 2705 C C . LYS A 1 341 ? 19.938 13.375 -2.553 1 72 341 LYS A C 1
ATOM 2707 O O . LYS A 1 341 ? 20.922 12.633 -2.443 1 72 341 LYS A O 1
ATOM 2712 N N . GLU A 1 342 ? 18.828 12.969 -3.143 1 77.94 342 GLU A N 1
ATOM 2713 C CA . GLU A 1 342 ? 18.734 11.656 -3.766 1 77.94 342 GLU A CA 1
ATOM 2714 C C . GLU A 1 342 ? 19.281 11.672 -5.188 1 77.94 342 GLU A C 1
ATOM 2716 O O . GLU A 1 342 ? 19.781 10.656 -5.68 1 77.94 342 GLU A O 1
ATOM 2721 N N . LEU A 1 343 ? 19.219 12.844 -5.812 1 80 343 LEU A N 1
ATOM 2722 C CA . LEU A 1 343 ? 19.641 12.969 -7.199 1 80 343 LEU A CA 1
ATOM 2723 C C . LEU A 1 343 ? 20.969 13.727 -7.289 1 80 343 LEU A C 1
ATOM 2725 O O . LEU A 1 343 ? 21.234 14.625 -6.484 1 80 343 LEU A O 1
ATOM 2729 N N . ASP A 1 344 ? 21.812 13.344 -8.18 1 83.94 344 ASP A N 1
ATOM 2730 C CA . ASP A 1 344 ? 23.016 14.125 -8.43 1 83.94 344 ASP A CA 1
ATOM 2731 C C . ASP A 1 344 ? 22.906 14.922 -9.719 1 83.94 344 ASP A C 1
ATOM 2733 O O . ASP A 1 344 ? 23.578 15.938 -9.891 1 83.94 344 ASP A O 1
ATOM 2737 N N . VAL A 1 345 ? 22.078 14.422 -10.609 1 85.69 345 VAL A N 1
ATOM 2738 C CA . VAL A 1 345 ? 21.828 15.164 -11.844 1 85.69 345 VAL A CA 1
ATOM 2739 C C . VAL A 1 345 ? 20.344 15.109 -12.188 1 85.69 345 VAL A C 1
ATOM 2741 O O . VAL A 1 345 ? 19.672 14.117 -11.922 1 85.69 345 VAL A O 1
ATOM 2744 N N . CYS A 1 346 ? 19.859 16.156 -12.664 1 90.06 346 CYS A N 1
ATOM 2745 C CA . CYS A 1 346 ? 18.5 16.312 -13.18 1 90.06 346 CYS A CA 1
ATOM 2746 C C . CYS A 1 346 ? 18.484 17.25 -14.383 1 90.06 346 CYS A C 1
ATOM 2748 O O . CYS A 1 346 ? 18.906 18.406 -14.281 1 90.06 346 CYS A O 1
ATOM 2750 N N . GLU A 1 347 ? 18.047 16.734 -15.5 1 91.5 347 GLU A N 1
ATOM 2751 C CA . GLU A 1 347 ? 18.156 17.516 -16.734 1 91.5 347 GLU A CA 1
ATOM 2752 C C . GLU A 1 347 ? 16.906 17.375 -17.594 1 91.5 347 GLU A C 1
ATOM 2754 O O . GLU A 1 347 ? 16.25 16.328 -17.594 1 91.5 347 GLU A O 1
ATOM 2759 N N . TRP A 1 348 ? 16.656 18.453 -18.25 1 94.69 348 TRP A N 1
ATOM 2760 C CA . TRP A 1 348 ? 15.641 18.438 -19.281 1 94.69 348 TRP A CA 1
ATOM 2761 C C . TRP A 1 348 ? 16.203 17.875 -20.594 1 94.69 348 TRP A C 1
ATOM 2763 O O . TRP A 1 348 ? 17.219 18.344 -21.078 1 94.69 348 TRP A O 1
ATOM 2773 N N . PHE A 1 349 ? 15.562 16.906 -21.141 1 93.88 349 PHE A N 1
ATOM 2774 C CA . PHE A 1 349 ? 15.938 16.344 -22.438 1 93.88 349 PHE A CA 1
ATOM 2775 C C . PHE A 1 349 ? 14.883 16.656 -23.484 1 93.88 349 PHE A C 1
ATOM 2777 O O . PHE A 1 349 ? 13.688 16.625 -23.203 1 93.88 349 PHE A O 1
ATOM 2784 N N . ASP A 1 350 ? 15.375 16.875 -24.641 1 94.94 350 ASP A N 1
ATOM 2785 C CA . ASP A 1 350 ? 14.453 17.047 -25.766 1 94.94 350 ASP A CA 1
ATOM 2786 C C . ASP A 1 350 ? 13.664 15.758 -26.016 1 94.94 350 ASP A C 1
ATOM 2788 O O . ASP A 1 350 ? 14.242 14.664 -26.031 1 94.94 350 ASP A O 1
ATOM 2792 N N . VAL A 1 351 ? 12.414 15.984 -26.25 1 95.5 351 VAL A N 1
ATOM 2793 C CA . VAL A 1 351 ? 11.539 14.836 -26.453 1 95.5 351 VAL A CA 1
ATOM 2794 C C . VAL A 1 351 ? 12 14.047 -27.672 1 95.5 351 VAL A C 1
ATOM 2796 O O . VAL A 1 351 ? 11.922 12.812 -27.688 1 95.5 351 VAL A O 1
ATOM 2799 N N . ASP A 1 352 ? 12.469 14.711 -28.688 1 93.69 352 ASP A N 1
ATOM 2800 C CA . ASP A 1 352 ? 12.93 14.031 -29.906 1 93.69 352 ASP A CA 1
ATOM 2801 C C . ASP A 1 352 ? 14.148 13.156 -29.609 1 93.69 352 ASP A C 1
ATOM 2803 O O . ASP A 1 352 ? 14.266 12.047 -30.141 1 93.69 352 ASP A O 1
ATOM 2807 N N . PHE A 1 353 ? 14.961 13.656 -28.844 1 93 353 PHE A N 1
ATOM 2808 C CA . PHE A 1 353 ? 16.156 12.906 -28.453 1 93 353 PHE A CA 1
ATOM 2809 C C . PHE A 1 353 ? 15.773 11.648 -27.672 1 93 353 PHE A C 1
ATOM 2811 O O . PHE A 1 353 ? 16.281 10.562 -27.953 1 93 353 PHE A O 1
ATOM 2818 N N . VAL A 1 354 ? 14.898 11.789 -26.734 1 94.38 354 VAL A N 1
ATOM 2819 C CA . VAL A 1 354 ? 14.484 10.656 -25.906 1 94.38 354 VAL A CA 1
ATOM 2820 C C . VAL A 1 354 ? 13.695 9.664 -26.75 1 94.38 354 VAL A C 1
ATOM 2822 O O . VAL A 1 354 ? 13.781 8.453 -26.547 1 94.38 354 VAL A O 1
ATOM 2825 N N . ALA A 1 355 ? 12.977 10.148 -27.719 1 94.06 355 ALA A N 1
ATOM 2826 C CA . ALA A 1 355 ? 12.266 9.266 -28.641 1 94.06 355 ALA A CA 1
ATOM 2827 C C . ALA A 1 355 ? 13.227 8.328 -29.359 1 94.06 355 ALA A C 1
ATOM 2829 O O . ALA A 1 355 ? 12.93 7.148 -29.547 1 94.06 355 ALA A O 1
ATOM 2830 N N . ASP A 1 356 ? 14.328 8.891 -29.734 1 92.81 356 ASP A N 1
ATOM 2831 C CA . ASP A 1 356 ? 15.328 8.07 -30.406 1 92.81 356 ASP A CA 1
ATOM 2832 C C . ASP A 1 356 ? 15.82 6.945 -29.5 1 92.81 356 ASP A C 1
ATOM 2834 O O . ASP A 1 356 ? 16.047 5.824 -29.969 1 92.81 356 ASP A O 1
ATOM 2838 N N . LEU A 1 357 ? 15.984 7.25 -28.312 1 91.12 357 LEU A N 1
ATOM 2839 C CA . LEU A 1 357 ? 16.422 6.246 -27.344 1 91.12 357 LEU A CA 1
ATOM 2840 C C . LEU A 1 357 ? 15.344 5.195 -27.125 1 91.12 357 LEU A C 1
ATOM 2842 O O . LEU A 1 357 ? 15.625 3.996 -27.125 1 91.12 357 LEU A O 1
ATOM 2846 N N . VAL A 1 358 ? 14.133 5.637 -26.984 1 91.94 358 VAL A N 1
ATOM 2847 C CA . VAL A 1 358 ? 13 4.762 -26.703 1 91.94 358 VAL A CA 1
ATOM 2848 C C . VAL A 1 358 ? 12.789 3.795 -27.859 1 91.94 358 VAL A C 1
ATOM 2850 O O . VAL A 1 358 ? 12.508 2.613 -27.656 1 91.94 358 VAL A O 1
ATOM 2853 N N . TYR A 1 359 ? 13.008 4.281 -29 1 91.06 359 TYR A N 1
ATOM 2854 C CA . TYR A 1 359 ? 12.695 3.465 -30.156 1 91.06 359 TYR A CA 1
ATOM 2855 C C . TYR A 1 359 ? 13.961 2.877 -30.766 1 91.06 359 TYR A C 1
ATOM 2857 O O . TYR A 1 359 ? 13.93 2.336 -31.875 1 91.06 359 TYR A O 1
ATOM 2865 N N . GLY A 1 360 ? 15.07 2.941 -30.031 1 86.5 360 GLY A N 1
ATOM 2866 C CA . GLY A 1 360 ? 16.312 2.279 -30.406 1 86.5 360 GLY A CA 1
ATOM 2867 C C . GLY A 1 360 ? 16.953 2.873 -31.641 1 86.5 360 GLY A C 1
ATOM 2868 O O . GLY A 1 360 ? 17.562 2.152 -32.438 1 86.5 360 GLY A O 1
ATOM 2869 N N . ARG A 1 361 ? 16.734 4.145 -31.844 1 84.62 361 ARG A N 1
ATOM 2870 C CA . ARG A 1 361 ? 17.375 4.82 -32.969 1 84.62 361 ARG A CA 1
ATOM 2871 C C . ARG A 1 361 ? 18.781 5.289 -32.594 1 84.62 361 ARG A C 1
ATOM 2873 O O . ARG A 1 361 ? 19.156 5.234 -31.422 1 84.62 361 ARG A O 1
ATOM 2880 N N . VAL A 1 362 ? 19.547 5.582 -33.531 1 71.94 362 VAL A N 1
ATOM 2881 C CA . VAL A 1 362 ? 20.938 5.969 -33.375 1 71.94 362 VAL A CA 1
ATOM 2882 C C . VAL A 1 362 ? 21.016 7.242 -32.531 1 71.94 362 VAL A C 1
ATOM 2884 O O . VAL A 1 362 ? 20.328 8.227 -32.812 1 71.94 362 VAL A O 1
ATOM 2887 N N . THR A 1 363 ? 21.578 7.094 -31.422 1 73.81 363 THR A N 1
ATOM 2888 C CA . THR A 1 363 ? 21.844 8.258 -30.578 1 73.81 363 THR A CA 1
ATOM 2889 C C . THR A 1 363 ? 23.328 8.336 -30.203 1 73.81 363 THR A C 1
ATOM 2891 O O . THR A 1 363 ? 24.094 7.426 -30.516 1 73.81 363 THR A O 1
ATOM 2894 N N . ASP A 1 364 ? 23.797 9.523 -29.797 1 70.75 364 ASP A N 1
ATOM 2895 C CA . ASP A 1 364 ? 25.188 9.688 -29.375 1 70.75 364 ASP A CA 1
ATOM 2896 C C . ASP A 1 364 ? 25.5 8.805 -28.172 1 70.75 364 ASP A C 1
ATOM 2898 O O . ASP A 1 364 ? 26.656 8.711 -27.75 1 70.75 364 ASP A O 1
ATOM 2902 N N . GLY A 1 365 ? 24.609 8 -27.797 1 64.12 365 GLY A N 1
ATOM 2903 C CA . GLY A 1 365 ? 24.766 6.949 -26.812 1 64.12 365 GLY A CA 1
ATOM 2904 C C . GLY A 1 365 ? 25.125 7.477 -25.438 1 64.12 365 GLY A C 1
ATOM 2905 O O . GLY A 1 365 ? 25.672 6.742 -24.594 1 64.12 365 GLY A O 1
ATOM 2906 N N . ASP A 1 366 ? 24.828 8.664 -25.062 1 73.81 366 ASP A N 1
ATOM 2907 C CA . ASP A 1 366 ? 25.359 9.258 -23.844 1 73.81 366 ASP A CA 1
ATOM 2908 C C . ASP A 1 366 ? 24.484 8.93 -22.641 1 73.81 366 ASP A C 1
ATOM 2910 O O . ASP A 1 366 ? 24.938 8.992 -21.5 1 73.81 366 ASP A O 1
ATOM 2914 N N . ILE A 1 367 ? 23.266 8.523 -22.984 1 82.62 367 ILE A N 1
ATOM 2915 C CA . ILE A 1 367 ? 22.453 8.258 -21.812 1 82.62 367 ILE A CA 1
ATOM 2916 C C . ILE A 1 367 ? 21.734 6.918 -21.969 1 82.62 367 ILE A C 1
ATOM 2918 O O . ILE A 1 367 ? 21.5 6.457 -23.078 1 82.62 367 ILE A O 1
ATOM 2922 N N . MET A 1 368 ? 21.5 6.281 -20.844 1 87.19 368 MET A N 1
ATOM 2923 C CA . MET A 1 368 ? 20.766 5.023 -20.766 1 87.19 368 MET A CA 1
ATOM 2924 C C . MET A 1 368 ? 19.438 5.207 -20.031 1 87.19 368 MET A C 1
ATOM 2926 O O . MET A 1 368 ? 19.391 5.887 -19 1 87.19 368 MET A O 1
ATOM 2930 N N . LEU A 1 369 ? 18.453 4.609 -20.656 1 90.19 369 LEU A N 1
ATOM 2931 C CA . LEU A 1 369 ? 17.125 4.602 -20.031 1 90.19 369 LEU A CA 1
ATOM 2932 C C . LEU A 1 369 ? 16.875 3.281 -19.312 1 90.19 369 LEU A C 1
ATOM 2934 O O . LEU A 1 369 ? 17.641 2.322 -19.484 1 90.19 369 LEU A O 1
ATOM 2938 N N . PRO A 1 370 ? 15.867 3.307 -18.422 1 87.56 370 PRO A N 1
ATOM 2939 C CA . PRO A 1 370 ? 15.461 2.025 -17.844 1 87.56 370 PRO A CA 1
ATOM 2940 C C . PRO A 1 370 ? 15.117 0.98 -18.891 1 87.56 370 PRO A C 1
ATOM 2942 O O . PRO A 1 370 ? 14.797 1.333 -20.031 1 87.56 370 PRO A O 1
ATOM 2945 N N . ASN A 1 371 ? 15.195 -0.277 -18.5 1 81.56 371 ASN A N 1
ATOM 2946 C CA . ASN A 1 371 ? 14.922 -1.373 -19.422 1 81.56 371 ASN A CA 1
ATOM 2947 C C . ASN A 1 371 ? 13.469 -1.367 -19.875 1 81.56 371 ASN A C 1
ATOM 2949 O O . ASN A 1 371 ? 12.57 -1.067 -19.094 1 81.56 371 ASN A O 1
ATOM 2953 N N . ALA A 1 372 ? 13.344 -1.78 -21.141 1 82.81 372 ALA A N 1
ATOM 2954 C CA . ALA A 1 372 ? 11.992 -1.975 -21.656 1 82.81 372 ALA A CA 1
ATOM 2955 C C . ALA A 1 372 ? 11.203 -2.957 -20.797 1 82.81 372 ALA A C 1
ATOM 2957 O O . ALA A 1 372 ? 11.742 -3.977 -20.359 1 82.81 372 ALA A O 1
ATOM 2958 N N . GLY A 1 373 ? 10.039 -2.605 -20.516 1 78.94 373 GLY A N 1
ATOM 2959 C CA . GLY A 1 373 ? 9.219 -3.453 -19.672 1 78.94 373 GLY A CA 1
ATOM 2960 C C . GLY A 1 373 ? 9.086 -2.932 -18.25 1 78.94 373 GLY A C 1
ATOM 2961 O O . GLY A 1 373 ? 8.195 -3.344 -17.516 1 78.94 373 GLY A O 1
ATOM 2962 N N . SER A 1 374 ? 10.008 -2.076 -17.922 1 86 374 SER A N 1
ATOM 2963 C CA . SER A 1 374 ? 9.844 -1.411 -16.625 1 86 374 SER A CA 1
ATOM 2964 C C . SER A 1 374 ? 8.789 -0.308 -16.719 1 86 374 SER A C 1
ATOM 2966 O O . SER A 1 374 ? 8.578 0.274 -17.781 1 86 374 SER A O 1
ATOM 2968 N N . VAL A 1 375 ? 8.172 -0.081 -15.578 1 89 375 VAL A N 1
ATOM 2969 C CA . VAL A 1 375 ? 7.172 0.982 -15.539 1 89 375 VAL A CA 1
ATOM 2970 C C . VAL A 1 375 ? 7.832 2.322 -15.867 1 89 375 VAL A C 1
ATOM 2972 O O . VAL A 1 375 ? 7.23 3.17 -16.531 1 89 375 VAL A O 1
ATOM 2975 N N . ALA A 1 376 ? 9.07 2.529 -15.469 1 92.19 376 ALA A N 1
ATOM 2976 C CA . ALA A 1 376 ? 9.781 3.766 -15.773 1 92.19 376 ALA A CA 1
ATOM 2977 C C . ALA A 1 376 ? 9.922 3.961 -17.281 1 92.19 376 ALA A C 1
ATOM 2979 O O . ALA A 1 376 ? 9.641 5.043 -17.797 1 92.19 376 ALA A O 1
ATOM 2980 N N . PHE A 1 377 ? 10.344 2.934 -17.906 1 91.38 377 PHE A N 1
ATOM 2981 C CA . PHE A 1 377 ? 10.5 3.002 -19.344 1 91.38 377 PHE A CA 1
ATOM 2982 C C . PHE A 1 377 ? 9.172 3.297 -20.031 1 91.38 377 PHE A C 1
ATOM 2984 O O . PHE A 1 377 ? 9.094 4.137 -20.922 1 91.38 377 PHE A O 1
ATOM 2991 N N . GLU A 1 378 ? 8.172 2.627 -19.625 1 91.12 378 GLU A N 1
ATOM 2992 C CA . GLU A 1 378 ? 6.855 2.799 -20.234 1 91.12 378 GLU A CA 1
ATOM 2993 C C . GLU A 1 378 ? 6.34 4.223 -20.031 1 91.12 378 GLU A C 1
ATOM 2995 O O . GLU A 1 378 ? 5.68 4.781 -20.906 1 91.12 378 GLU A O 1
ATOM 3000 N N . LEU A 1 379 ? 6.535 4.734 -18.891 1 94.69 379 LEU A N 1
ATOM 3001 C CA . LEU A 1 379 ? 6.105 6.102 -18.609 1 94.69 379 LEU A CA 1
ATOM 3002 C C . LEU A 1 379 ? 6.82 7.09 -19.516 1 94.69 379 LEU A C 1
ATOM 3004 O O . LEU A 1 379 ? 6.195 8.008 -20.062 1 94.69 379 LEU A O 1
ATOM 3008 N N . ILE A 1 380 ? 8.141 6.91 -19.656 1 95.38 380 ILE A N 1
ATOM 3009 C CA . ILE A 1 380 ? 8.914 7.77 -20.547 1 95.38 380 ILE A CA 1
ATOM 3010 C C . ILE A 1 380 ? 8.352 7.688 -21.969 1 95.38 380 ILE A C 1
ATOM 3012 O O . ILE A 1 380 ? 8.133 8.711 -22.609 1 95.38 380 ILE A O 1
ATOM 3016 N N . LYS A 1 381 ? 8.086 6.512 -22.375 1 94.75 381 LYS A N 1
ATOM 3017 C CA . LYS A 1 381 ? 7.523 6.293 -23.703 1 94.75 381 LYS A CA 1
ATOM 3018 C C . LYS A 1 381 ? 6.176 6.988 -23.859 1 94.75 381 LYS A C 1
ATOM 3020 O O . LYS A 1 381 ? 5.902 7.609 -24.891 1 94.75 381 LYS A O 1
ATOM 3025 N N . ILE A 1 382 ? 5.328 6.906 -22.906 1 93.56 382 ILE A N 1
ATOM 3026 C CA . ILE A 1 382 ? 4.004 7.516 -22.938 1 93.56 382 ILE A CA 1
ATOM 3027 C C . ILE A 1 382 ? 4.133 9.031 -23.078 1 93.56 382 ILE A C 1
ATOM 3029 O O . ILE A 1 382 ? 3.449 9.641 -23.906 1 93.56 382 ILE A O 1
ATOM 3033 N N . VAL A 1 383 ? 4.984 9.617 -22.281 1 95.62 383 VAL A N 1
ATOM 3034 C CA . VAL A 1 383 ? 5.172 11.062 -22.312 1 95.62 383 VAL A CA 1
ATOM 3035 C C . VAL A 1 383 ? 5.711 11.484 -23.688 1 95.62 383 VAL A C 1
ATOM 3037 O O . VAL A 1 383 ? 5.23 12.461 -24.281 1 95.62 383 VAL A O 1
ATOM 3040 N N . VAL A 1 384 ? 6.68 10.719 -24.125 1 95.62 384 VAL A N 1
ATOM 3041 C CA . VAL A 1 384 ? 7.277 11.008 -25.422 1 95.62 384 VAL A CA 1
ATOM 3042 C C . VAL A 1 384 ? 6.211 10.922 -26.516 1 95.62 384 VAL A C 1
ATOM 3044 O O . VAL A 1 384 ? 6.09 11.828 -27.344 1 95.62 384 VAL A O 1
ATOM 3047 N N . ASP A 1 385 ? 5.453 9.922 -26.5 1 94.75 385 ASP A N 1
ATOM 3048 C CA . ASP A 1 385 ? 4.41 9.727 -27.5 1 94.75 385 ASP A CA 1
ATOM 3049 C C . ASP A 1 385 ? 3.355 10.828 -27.422 1 94.75 385 ASP A C 1
ATOM 3051 O O . ASP A 1 385 ? 2.871 11.305 -28.453 1 94.75 385 ASP A O 1
ATOM 3055 N N . ASP A 1 386 ? 2.982 11.141 -26.25 1 93.31 386 ASP A N 1
ATOM 3056 C CA . ASP A 1 386 ? 1.999 12.203 -26.062 1 93.31 386 ASP A CA 1
ATOM 3057 C C . ASP A 1 386 ? 2.506 13.531 -26.609 1 93.31 386 ASP A C 1
ATOM 3059 O O . ASP A 1 386 ? 1.76 14.258 -27.266 1 93.31 386 ASP A O 1
ATOM 3063 N N . CYS A 1 387 ? 3.736 13.82 -26.328 1 93.81 387 CYS A N 1
ATOM 3064 C CA . CYS A 1 387 ? 4.34 15.062 -26.797 1 93.81 387 CYS A CA 1
ATOM 3065 C C . CYS A 1 387 ? 4.445 15.086 -28.312 1 93.81 387 CYS A C 1
ATOM 3067 O O . CYS A 1 387 ? 4.176 16.109 -28.938 1 93.81 387 CYS A O 1
ATOM 3069 N N . LEU A 1 388 ? 4.789 14 -28.859 1 92.38 388 LEU A N 1
ATOM 3070 C CA . LEU A 1 388 ? 4.922 13.906 -30.312 1 92.38 388 LEU A CA 1
ATOM 3071 C C . LEU A 1 388 ? 3.559 14 -30.984 1 92.38 388 LEU A C 1
ATOM 3073 O O . LEU A 1 388 ? 3.42 14.633 -32.031 1 92.38 388 LEU A O 1
ATOM 3077 N N . SER A 1 389 ? 2.586 13.398 -30.406 1 90 389 SER A N 1
ATOM 3078 C CA . SER A 1 389 ? 1.233 13.438 -30.953 1 90 389 SER A CA 1
ATOM 3079 C C . SER A 1 389 ? 0.667 14.852 -30.922 1 90 389 SER A C 1
ATOM 3081 O O . SER A 1 389 ? 0.01 15.281 -31.875 1 90 389 SER A O 1
ATOM 3083 N N . ALA A 1 390 ? 0.865 15.562 -29.938 1 86.38 390 ALA A N 1
ATOM 3084 C CA . ALA A 1 390 ? 0.369 16.938 -29.797 1 86.38 390 ALA A CA 1
ATOM 3085 C C . ALA A 1 390 ? 0.996 17.844 -30.844 1 86.38 390 ALA A C 1
ATOM 3087 O O . ALA A 1 390 ? 0.398 18.859 -31.234 1 86.38 390 ALA A O 1
ATOM 3088 N N . ARG A 1 391 ? 2.131 17.438 -31.344 1 83.75 391 ARG A N 1
ATOM 3089 C CA . ARG A 1 391 ? 2.842 18.234 -32.344 1 83.75 391 ARG A CA 1
ATOM 3090 C C . ARG A 1 391 ? 2.611 17.688 -33.75 1 83.75 391 ARG A C 1
ATOM 3092 O O . ARG A 1 391 ? 3.178 18.188 -34.719 1 83.75 391 ARG A O 1
ATOM 3099 N N . GLY A 1 392 ? 1.758 16.641 -33.719 1 75.25 392 GLY A N 1
ATOM 3100 C CA . GLY A 1 392 ? 1.445 16.047 -35 1 75.25 392 GLY A CA 1
ATOM 3101 C C . GLY A 1 392 ? 2.57 15.188 -35.562 1 75.25 392 GLY A C 1
ATOM 3102 O O . GLY A 1 392 ? 2.729 15.062 -36.75 1 75.25 392 GLY A O 1
ATOM 3103 N N . ARG A 1 393 ? 3.49 14.766 -34.844 1 63.59 393 ARG A N 1
ATOM 3104 C CA . ARG A 1 393 ? 4.668 14.047 -35.312 1 63.59 393 ARG A CA 1
ATOM 3105 C C . ARG A 1 393 ? 4.527 12.547 -35.094 1 63.59 393 ARG A C 1
ATOM 3107 O O . ARG A 1 393 ? 5.5 11.805 -35.188 1 63.59 393 ARG A O 1
ATOM 3114 N N . LEU A 1 394 ? 3.543 11.984 -34.562 1 63.59 394 LEU A N 1
ATOM 3115 C CA . LEU A 1 394 ? 3.346 10.539 -34.469 1 63.59 394 LEU A CA 1
ATOM 3116 C C . LEU A 1 394 ? 2.543 10.016 -35.656 1 63.59 394 LEU A C 1
ATOM 3118 O O . LEU A 1 394 ? 1.568 10.641 -36.094 1 63.59 394 LEU A O 1
ATOM 3122 N N . MET B 1 1 ? -13.586 17.578 -7.285 1 46.44 1 MET B N 1
ATOM 3123 C CA . MET B 1 1 ? -13.656 17.672 -5.828 1 46.44 1 MET B CA 1
ATOM 3124 C C . MET B 1 1 ? -12.758 16.641 -5.168 1 46.44 1 MET B C 1
ATOM 3126 O O . MET B 1 1 ? -12.617 15.523 -5.668 1 46.44 1 MET B O 1
ATOM 3130 N N . SER B 1 2 ? -12.023 17.125 -4.23 1 59.09 2 SER B N 1
ATOM 3131 C CA . SER B 1 2 ? -11.078 16.266 -3.533 1 59.09 2 SER B CA 1
ATOM 3132 C C . SER B 1 2 ? -11.805 15.258 -2.645 1 59.09 2 SER B C 1
ATOM 3134 O O . SER B 1 2 ? -12.891 15.539 -2.146 1 59.09 2 SER B O 1
ATOM 3136 N N . THR B 1 3 ? -11.484 14.078 -2.715 1 71.31 3 THR B N 1
ATOM 3137 C CA . THR B 1 3 ? -12.039 13.047 -1.845 1 71.31 3 THR B CA 1
ATOM 3138 C C . THR B 1 3 ? -11.758 13.359 -0.38 1 71.31 3 THR B C 1
ATOM 3140 O O . THR B 1 3 ? -10.805 14.086 -0.071 1 71.31 3 THR B O 1
ATOM 3143 N N . PHE B 1 4 ? -12.648 12.984 0.428 1 78.25 4 PHE B N 1
ATOM 3144 C CA . PHE B 1 4 ? -12.422 13.078 1.865 1 78.25 4 PHE B CA 1
ATOM 3145 C C . PHE B 1 4 ? -11.086 12.461 2.248 1 78.25 4 PHE B C 1
ATOM 3147 O O . PHE B 1 4 ? -10.594 11.562 1.561 1 78.25 4 PHE B O 1
ATOM 3154 N N . PHE B 1 5 ? -10.398 13.031 3.303 1 81.31 5 PHE B N 1
ATOM 3155 C CA . PHE B 1 5 ? -9.141 12.562 3.873 1 81.31 5 PHE B CA 1
ATOM 3156 C C . PHE B 1 5 ? -7.977 12.844 2.926 1 81.31 5 PHE B C 1
ATOM 3158 O O . PHE B 1 5 ? -6.82 12.562 3.252 1 81.31 5 PHE B O 1
ATOM 3165 N N . GLY B 1 6 ? -8.234 13.352 1.873 1 76.56 6 GLY B N 1
ATOM 3166 C CA . GLY B 1 6 ? -7.168 13.547 0.903 1 76.56 6 GLY B CA 1
ATOM 3167 C C . GLY B 1 6 ? -7.094 14.977 0.387 1 76.56 6 GLY B C 1
ATOM 3168 O O . GLY B 1 6 ? -6.527 15.227 -0.679 1 76.56 6 GLY B O 1
ATOM 3169 N N . ALA B 1 7 ? -7.66 15.844 1.126 1 78.06 7 ALA B N 1
ATOM 3170 C CA . ALA B 1 7 ? -7.645 17.234 0.698 1 78.06 7 ALA B CA 1
ATOM 3171 C C . ALA B 1 7 ? -6.234 17.812 0.762 1 78.06 7 ALA B C 1
ATOM 3173 O O . ALA B 1 7 ? -5.453 17.469 1.649 1 78.06 7 ALA B O 1
ATOM 3174 N N . LYS B 1 8 ? -5.969 18.672 -0.199 1 82 8 LYS B N 1
ATOM 3175 C CA . LYS B 1 8 ? -4.707 19.406 -0.173 1 82 8 LYS B CA 1
ATOM 3176 C C . LYS B 1 8 ? -4.68 20.406 0.975 1 82 8 LYS B C 1
ATOM 3178 O O . LYS B 1 8 ? -5.676 21.094 1.238 1 82 8 LYS B O 1
ATOM 3183 N N . THR B 1 9 ? -3.602 20.438 1.603 1 89.19 9 THR B N 1
ATOM 3184 C CA . THR B 1 9 ? -3.402 21.406 2.684 1 89.19 9 THR B CA 1
ATOM 3185 C C . THR B 1 9 ? -2.074 22.141 2.516 1 89.19 9 THR B C 1
ATOM 3187 O O . THR B 1 9 ? -1.255 21.766 1.674 1 89.19 9 THR B O 1
ATOM 3190 N N . SER B 1 10 ? -1.956 23.188 3.264 1 92.5 10 SER B N 1
ATOM 3191 C CA . SER B 1 10 ? -0.701 23.922 3.279 1 92.5 10 SER B CA 1
ATOM 3192 C C . SER B 1 10 ? 0.347 23.219 4.137 1 92.5 10 SER B C 1
ATOM 3194 O O . SER B 1 10 ? 1.482 23.688 4.246 1 92.5 10 SER B O 1
ATOM 3196 N N . LEU B 1 11 ? -0.039 22.109 4.711 1 93.81 11 LEU B N 1
ATOM 3197 C CA . LEU B 1 11 ? 0.918 21.328 5.477 1 93.81 11 LEU B CA 1
ATOM 3198 C C . LEU B 1 11 ? 1.894 20.609 4.555 1 93.81 11 LEU B C 1
ATOM 3200 O O . LEU B 1 11 ? 1.485 19.766 3.744 1 93.81 11 LEU B O 1
ATOM 3204 N N . ASN B 1 12 ? 3.098 20.984 4.652 1 92.44 12 ASN B N 1
ATOM 3205 C CA . ASN B 1 12 ? 4.172 20.266 3.984 1 92.44 12 ASN B CA 1
ATOM 3206 C C . ASN B 1 12 ? 4.84 19.266 4.926 1 92.44 12 ASN B C 1
ATOM 3208 O O . ASN B 1 12 ? 5.277 19.625 6.02 1 92.44 12 ASN B O 1
ATOM 3212 N N . ARG B 1 13 ? 4.957 18.094 4.539 1 91.19 13 ARG B N 1
ATOM 3213 C CA . ARG B 1 13 ? 5.395 17.016 5.422 1 91.19 13 ARG B CA 1
ATOM 3214 C C . ARG B 1 13 ? 6.875 17.156 5.766 1 91.19 13 ARG B C 1
ATOM 3216 O O . ARG B 1 13 ? 7.293 16.828 6.879 1 91.19 13 ARG B O 1
ATOM 3223 N N . PHE B 1 14 ? 7.676 17.719 4.82 1 90.88 14 PHE B N 1
ATOM 3224 C CA . PHE B 1 14 ? 9.117 17.828 5.012 1 90.88 14 PHE B CA 1
ATOM 3225 C C . PHE B 1 14 ? 9.688 16.547 5.621 1 90.88 14 PHE B C 1
ATOM 3227 O O . PHE B 1 14 ? 10.406 16.609 6.621 1 90.88 14 PHE B O 1
ATOM 3234 N N . SER B 1 15 ? 9.367 15.484 4.984 1 86.31 15 SER B N 1
ATOM 3235 C CA . SER B 1 15 ? 9.711 14.172 5.527 1 86.31 15 SER B CA 1
ATOM 3236 C C . SER B 1 15 ? 11.219 14.031 5.688 1 86.31 15 SER B C 1
ATOM 3238 O O . SER B 1 15 ? 11.688 13.352 6.609 1 86.31 15 SER B O 1
ATOM 3240 N N . PHE B 1 16 ? 12 14.688 4.863 1 82.5 16 PHE B N 1
ATOM 3241 C CA . PHE B 1 16 ? 13.445 14.539 4.863 1 82.5 16 PHE B CA 1
ATOM 3242 C C . PHE B 1 16 ? 14.062 15.195 6.09 1 82.5 16 PHE B C 1
ATOM 3244 O O . PHE B 1 16 ? 15.227 14.953 6.418 1 82.5 16 PHE B O 1
ATOM 3251 N N . LEU B 1 17 ? 13.336 16.016 6.852 1 91.06 17 LEU B N 1
ATOM 3252 C CA . LEU B 1 17 ? 13.844 16.672 8.047 1 91.06 17 LEU B CA 1
ATOM 3253 C C . LEU B 1 17 ? 13.648 15.797 9.273 1 91.06 17 LEU B C 1
ATOM 3255 O O . LEU B 1 17 ? 14.234 16.047 10.328 1 91.06 17 LEU B O 1
ATOM 3259 N N . ARG B 1 18 ? 12.875 14.766 9.172 1 91.25 18 ARG B N 1
ATOM 3260 C CA . ARG B 1 18 ? 12.484 13.938 10.312 1 91.25 18 ARG B CA 1
ATOM 3261 C C . ARG B 1 18 ? 13.695 13.227 10.906 1 91.25 18 ARG B C 1
ATOM 3263 O O . ARG B 1 18 ? 13.68 12.852 12.086 1 91.25 18 ARG B O 1
ATOM 3270 N N . THR B 1 19 ? 14.688 13.039 10.102 1 87.69 19 THR B N 1
ATOM 3271 C CA . THR B 1 19 ? 15.867 12.32 10.555 1 87.69 19 THR B CA 1
ATOM 3272 C C . THR B 1 19 ? 16.797 13.25 11.336 1 87.69 19 THR B C 1
ATOM 3274 O O . THR B 1 19 ? 17.734 12.789 12 1 87.69 19 THR B O 1
ATOM 3277 N N . ASN B 1 20 ? 16.609 14.523 11.242 1 92.75 20 ASN B N 1
ATOM 3278 C CA . ASN B 1 20 ? 17.453 15.516 11.906 1 92.75 20 ASN B CA 1
ATOM 3279 C C . ASN B 1 20 ? 16.984 15.781 13.336 1 92.75 20 ASN B C 1
ATOM 3281 O O . ASN B 1 20 ? 15.977 16.438 13.547 1 92.75 20 ASN B O 1
ATOM 3285 N N . SER B 1 21 ? 17.797 15.32 14.297 1 94.62 21 SER B N 1
ATOM 3286 C CA . SER B 1 21 ? 17.422 15.43 15.703 1 94.62 21 SER B CA 1
ATOM 3287 C C . SER B 1 21 ? 17.359 16.891 16.156 1 94.62 21 SER B C 1
ATOM 3289 O O . SER B 1 21 ? 16.547 17.25 17 1 94.62 21 SER B O 1
ATOM 3291 N N . GLU B 1 22 ? 18.188 17.719 15.617 1 96.31 22 GLU B N 1
ATOM 3292 C CA . GLU B 1 22 ? 18.172 19.141 15.969 1 96.31 22 GLU B CA 1
ATOM 3293 C C . GLU B 1 22 ? 16.891 19.812 15.484 1 96.31 22 GLU B C 1
ATOM 3295 O O . GLU B 1 22 ? 16.328 20.656 16.172 1 96.31 22 GLU B O 1
ATOM 3300 N N . PHE B 1 23 ? 16.531 19.484 14.328 1 96.88 23 PHE B N 1
ATOM 3301 C CA . PHE B 1 23 ? 15.266 20 13.82 1 96.88 23 PHE B CA 1
ATOM 3302 C C . PHE B 1 23 ? 14.109 19.594 14.719 1 96.88 23 PHE B C 1
ATOM 3304 O O . PHE B 1 23 ? 13.297 20.422 15.109 1 96.88 23 PHE B O 1
ATOM 3311 N N . ILE B 1 24 ? 14.047 18.281 15.102 1 97.69 24 ILE B N 1
ATOM 3312 C CA . ILE B 1 24 ? 12.953 17.781 15.922 1 97.69 24 ILE B CA 1
ATOM 3313 C C . ILE B 1 24 ? 12.953 18.5 17.281 1 97.69 24 ILE B C 1
ATOM 3315 O O . ILE B 1 24 ? 11.891 18.875 17.781 1 97.69 24 ILE B O 1
ATOM 3319 N N . LYS B 1 25 ? 14.094 18.703 17.844 1 97.62 25 LYS B N 1
ATOM 3320 C CA . LYS B 1 25 ? 14.188 19.438 19.109 1 97.62 25 LYS B CA 1
ATOM 3321 C C . LYS B 1 25 ? 13.688 20.875 18.938 1 97.62 25 LYS B C 1
ATOM 3323 O O . LYS B 1 25 ? 12.992 21.406 19.812 1 97.62 25 LYS B O 1
ATOM 3328 N N . SER B 1 26 ? 14.039 21.484 17.828 1 98 26 SER B N 1
ATOM 3329 C CA . SER B 1 26 ? 13.594 22.844 17.562 1 98 26 SER B CA 1
ATOM 3330 C C . SER B 1 26 ? 12.07 22.922 17.453 1 98 26 SER B C 1
ATOM 3332 O O . SER B 1 26 ? 11.453 23.906 17.859 1 98 26 SER B O 1
ATOM 3334 N N . VAL B 1 27 ? 11.516 21.891 16.875 1 98.25 27 VAL B N 1
ATOM 3335 C CA . VAL B 1 27 ? 10.062 21.797 16.75 1 98.25 27 VAL B CA 1
ATOM 3336 C C . VAL B 1 27 ? 9.422 21.781 18.125 1 98.25 27 VAL B C 1
ATOM 3338 O O . VAL B 1 27 ? 8.461 22.516 18.391 1 98.25 27 VAL B O 1
ATOM 3341 N N . VAL B 1 28 ? 9.953 21.016 19.031 1 97.75 28 VAL B N 1
ATOM 3342 C CA . VAL B 1 28 ? 9.391 20.828 20.359 1 97.75 28 VAL B CA 1
ATOM 3343 C C . VAL B 1 28 ? 9.578 22.094 21.188 1 97.75 28 VAL B C 1
ATOM 3345 O O . VAL B 1 28 ? 8.719 22.453 22 1 97.75 28 VAL B O 1
ATOM 3348 N N . GLU B 1 29 ? 10.594 22.828 20.891 1 96.69 29 GLU B N 1
ATOM 3349 C CA . GLU B 1 29 ? 10.898 24.031 21.688 1 96.69 29 GLU B CA 1
ATOM 3350 C C . GLU B 1 29 ? 10.172 25.25 21.125 1 96.69 29 GLU B C 1
ATOM 3352 O O . GLU B 1 29 ? 10.094 26.281 21.797 1 96.69 29 GLU B O 1
ATOM 3357 N N . PHE B 1 30 ? 9.633 25.109 20.016 1 97 30 PHE B N 1
ATOM 3358 C CA . PHE B 1 30 ? 9.031 26.266 19.359 1 97 30 PHE B CA 1
ATOM 3359 C C . PHE B 1 30 ? 7.66 26.562 19.953 1 97 30 PHE B C 1
ATOM 3361 O O . PHE B 1 30 ? 6.777 25.703 19.953 1 97 30 PHE B O 1
ATOM 3368 N N . PRO B 1 31 ? 7.398 27.766 20.375 1 94.56 31 PRO B N 1
ATOM 3369 C CA . PRO B 1 31 ? 6.18 28.078 21.125 1 94.56 31 PRO B CA 1
ATOM 3370 C C . PRO B 1 31 ? 4.914 27.938 20.281 1 94.56 31 PRO B C 1
ATOM 3372 O O . PRO B 1 31 ? 3.84 27.641 20.812 1 94.56 31 PRO B O 1
ATOM 3375 N N . SER B 1 32 ? 5.016 28.109 18.984 1 95.88 32 SER B N 1
ATOM 3376 C CA . SER B 1 32 ? 3.828 28.094 18.141 1 95.88 32 SER B CA 1
ATOM 3377 C C . SER B 1 32 ? 3.537 26.672 17.641 1 95.88 32 SER B C 1
ATOM 3379 O O . SER B 1 32 ? 2.59 26.469 16.875 1 95.88 32 SER B O 1
ATOM 3381 N N . THR B 1 33 ? 4.355 25.703 18.062 1 97.56 33 THR B N 1
ATOM 3382 C CA . THR B 1 33 ? 4.09 24.328 17.688 1 97.56 33 THR B CA 1
ATOM 3383 C C . THR B 1 33 ? 2.713 23.875 18.172 1 97.56 33 THR B C 1
ATOM 3385 O O . THR B 1 33 ? 2.316 24.188 19.297 1 97.56 33 THR B O 1
ATOM 3388 N N . ARG B 1 34 ? 1.988 23.188 17.281 1 96.94 34 ARG B N 1
ATOM 3389 C CA . ARG B 1 34 ? 0.633 22.734 17.578 1 96.94 34 ARG B CA 1
ATOM 3390 C C . ARG B 1 34 ? 0.599 21.219 17.828 1 96.94 34 ARG B C 1
ATOM 3392 O O . ARG B 1 34 ? 1.325 20.469 17.172 1 96.94 34 ARG B O 1
ATOM 3399 N N . LEU B 1 35 ? -0.289 20.859 18.734 1 95.19 35 LEU B N 1
ATOM 3400 C CA . LEU B 1 35 ? -0.476 19.453 19.094 1 95.19 35 LEU B CA 1
ATOM 3401 C C . LEU B 1 35 ? -1.883 18.984 18.734 1 95.19 35 LEU B C 1
ATOM 3403 O O . LEU B 1 35 ? -2.861 19.688 19 1 95.19 35 LEU B O 1
ATOM 3407 N N . ILE B 1 36 ? -1.936 17.906 18.078 1 94.69 36 ILE B N 1
ATOM 3408 C CA . ILE B 1 36 ? -3.172 17.156 17.891 1 94.69 36 ILE B CA 1
ATOM 3409 C C . ILE B 1 36 ? -3.186 15.945 18.828 1 94.69 36 ILE B C 1
ATOM 3411 O O . ILE B 1 36 ? -2.363 15.039 18.688 1 94.69 36 ILE B O 1
ATOM 3415 N N . LEU B 1 37 ? -4.145 15.859 19.703 1 92.5 37 LEU B N 1
ATOM 3416 C CA . LEU B 1 37 ? -4.117 14.859 20.766 1 92.5 37 LEU B CA 1
ATOM 3417 C C . LEU B 1 37 ? -5.051 13.695 20.438 1 92.5 37 LEU B C 1
ATOM 3419 O O . LEU B 1 37 ? -6.207 13.914 20.062 1 92.5 37 LEU B O 1
ATOM 3423 N N . PHE B 1 38 ? -4.492 12.539 20.578 1 91.94 38 PHE B N 1
ATOM 3424 C CA . PHE B 1 38 ? -5.238 11.297 20.391 1 91.94 38 PHE B CA 1
ATOM 3425 C C . PHE B 1 38 ? -5.32 10.516 21.703 1 91.94 38 PHE B C 1
ATOM 3427 O O . PHE B 1 38 ? -4.406 10.578 22.531 1 91.94 38 PHE B O 1
ATOM 3434 N N . LYS B 1 39 ? -6.414 9.766 21.828 1 89.25 39 LYS B N 1
ATOM 3435 C CA . LYS B 1 39 ? -6.613 8.828 22.938 1 89.25 39 LYS B CA 1
ATOM 3436 C C . LYS B 1 39 ? -7.355 7.582 22.469 1 89.25 39 LYS B C 1
ATOM 3438 O O . LYS B 1 39 ? -8.367 7.68 21.766 1 89.25 39 LYS B O 1
ATOM 3443 N N . LYS B 1 40 ? -6.762 6.469 22.844 1 84.31 40 LYS B N 1
ATOM 3444 C CA . LYS B 1 40 ? -7.422 5.219 22.469 1 84.31 40 LYS B CA 1
ATOM 3445 C C . LYS B 1 40 ? -8.578 4.906 23.406 1 84.31 40 LYS B C 1
ATOM 3447 O O . LYS B 1 40 ? -8.461 5.086 24.625 1 84.31 40 LYS B O 1
ATOM 3452 N N . GLU B 1 41 ? -9.656 4.57 22.719 1 73.25 41 GLU B N 1
ATOM 3453 C CA . GLU B 1 41 ? -10.797 4.172 23.531 1 73.25 41 GLU B CA 1
ATOM 3454 C C . GLU B 1 41 ? -10.766 2.674 23.828 1 73.25 41 GLU B C 1
ATOM 3456 O O . GLU B 1 41 ? -10.508 1.864 22.938 1 73.25 41 GLU B O 1
ATOM 3461 N N . SER B 1 42 ? -10.656 2.318 25 1 58.81 42 SER B N 1
ATOM 3462 C CA . SER B 1 42 ? -10.508 0.952 25.484 1 58.81 42 SER B CA 1
ATOM 3463 C C . SER B 1 42 ? -11.516 0.017 24.812 1 58.81 42 SER B C 1
ATOM 3465 O O . SER B 1 42 ? -11.172 -1.107 24.438 1 58.81 42 SER B O 1
ATOM 3467 N N . ALA B 1 43 ? -12.773 0.471 24.609 1 50.28 43 ALA B N 1
ATOM 3468 C CA . ALA B 1 43 ? -13.828 -0.456 24.219 1 50.28 43 ALA B CA 1
ATOM 3469 C C . ALA B 1 43 ? -13.727 -0.801 22.734 1 50.28 43 ALA B C 1
ATOM 3471 O O . ALA B 1 43 ? -14.148 -1.883 22.312 1 50.28 43 ALA B O 1
ATOM 3472 N N . ARG B 1 44 ? -13.281 0.101 21.984 1 51.06 44 ARG B N 1
ATOM 3473 C CA . ARG B 1 44 ? -13.445 -0.099 20.562 1 51.06 44 ARG B CA 1
ATOM 3474 C C . ARG B 1 44 ? -12.094 -0.198 19.859 1 51.06 44 ARG B C 1
ATOM 3476 O O . ARG B 1 44 ? -12.023 -0.477 18.656 1 51.06 44 ARG B O 1
ATOM 3483 N N . SER B 1 45 ? -11.273 -0.32 20.469 1 58 45 SER B N 1
ATOM 3484 C CA . SER B 1 45 ? -9.93 -0.42 19.891 1 58 45 SER B CA 1
ATOM 3485 C C . SER B 1 45 ? -9.688 0.69 18.875 1 58 45 SER B C 1
ATOM 3487 O O . SER B 1 45 ? -8.977 0.489 17.891 1 58 45 SER B O 1
ATOM 3489 N N . ASP B 1 46 ? -10.43 1.78 18.969 1 73.12 46 ASP B N 1
ATOM 3490 C CA . ASP B 1 46 ? -10.242 2.867 18 1 73.12 46 ASP B CA 1
ATOM 3491 C C . ASP B 1 46 ? -9.805 4.148 18.719 1 73.12 46 ASP B C 1
ATOM 3493 O O . ASP B 1 46 ? -9.992 4.297 19.922 1 73.12 46 ASP B O 1
ATOM 3497 N N . TYR B 1 47 ? -9.156 5.02 18 1 82.69 47 TYR B N 1
ATOM 3498 C CA . TYR B 1 47 ? -8.648 6.273 18.547 1 82.69 47 TYR B CA 1
ATOM 3499 C C . TYR B 1 47 ? -9.688 7.379 18.453 1 82.69 47 TYR B C 1
ATOM 3501 O O . TYR B 1 47 ? -10.398 7.477 17.438 1 82.69 47 TYR B O 1
ATOM 3509 N N . ARG B 1 48 ? -9.75 8.117 19.469 1 86.12 48 ARG B N 1
ATOM 3510 C CA . ARG B 1 48 ? -10.43 9.406 19.469 1 86.12 48 ARG B CA 1
ATOM 3511 C C . ARG B 1 48 ? -9.438 10.555 19.328 1 86.12 48 ARG B C 1
ATOM 3513 O O . ARG B 1 48 ? -8.266 10.414 19.672 1 86.12 48 ARG B O 1
ATOM 3520 N N . VAL B 1 49 ? -9.945 11.625 18.781 1 90.25 49 VAL B N 1
ATOM 3521 C CA . VAL B 1 49 ? -9.102 12.805 18.609 1 90.25 49 VAL B CA 1
ATOM 3522 C C . VAL B 1 49 ? -9.773 14.016 19.266 1 90.25 49 VAL B C 1
ATOM 3524 O O . VAL B 1 49 ? -11 14.133 19.25 1 90.25 49 VAL B O 1
ATOM 3527 N N . LEU B 1 50 ? -8.977 14.852 19.875 1 89.44 50 LEU B N 1
ATOM 3528 C CA . LEU B 1 50 ? -9.523 16.062 20.484 1 89.44 50 LEU B CA 1
ATOM 3529 C C . LEU B 1 50 ? -10.016 17.031 19.406 1 89.44 50 LEU B C 1
ATOM 3531 O O . LEU B 1 50 ? -9.281 17.359 18.469 1 89.44 50 LEU B O 1
ATOM 3535 N N . GLY B 1 51 ? -11.219 17.359 19.516 1 89.56 51 GLY B N 1
ATOM 3536 C CA . GLY B 1 51 ? -11.828 18.281 18.562 1 89.56 51 GLY B CA 1
ATOM 3537 C C . GLY B 1 51 ? -13.016 19.031 19.125 1 89.56 51 GLY B C 1
ATOM 3538 O O . GLY B 1 51 ? -13.281 18.953 20.328 1 89.56 51 GLY B O 1
ATOM 3539 N N . ARG B 1 52 ? -13.57 19.891 18.266 1 86.44 52 ARG B N 1
ATOM 3540 C CA . ARG B 1 52 ? -14.742 20.672 18.656 1 86.44 52 ARG B CA 1
ATOM 3541 C C . ARG B 1 52 ? -15.828 20.578 17.578 1 86.44 52 ARG B C 1
ATOM 3543 O O . ARG B 1 52 ? -15.531 20.594 16.391 1 86.44 52 ARG B O 1
ATOM 3550 N N . ARG B 1 53 ? -17 20.422 18.078 1 84.44 53 ARG B N 1
ATOM 3551 C CA . ARG B 1 53 ? -18.172 20.422 17.188 1 84.44 53 ARG B CA 1
ATOM 3552 C C . ARG B 1 53 ? -18.703 21.828 17 1 84.44 53 ARG B C 1
ATOM 3554 O O . ARG B 1 53 ? -18.859 22.578 17.969 1 84.44 53 ARG B O 1
ATOM 3561 N N . THR B 1 54 ? -18.688 22.234 15.781 1 78.31 54 THR B N 1
ATOM 3562 C CA . THR B 1 54 ? -19.391 23.469 15.445 1 78.31 54 THR B CA 1
ATOM 3563 C C . THR B 1 54 ? -20.781 23.156 14.898 1 78.31 54 THR B C 1
ATOM 3565 O O . THR B 1 54 ? -21.203 22 14.836 1 78.31 54 THR B O 1
ATOM 3568 N N . ASP B 1 55 ? -21.562 24.156 14.602 1 79.06 55 ASP B N 1
ATOM 3569 C CA . ASP B 1 55 ? -22.906 23.984 14.078 1 79.06 55 ASP B CA 1
ATOM 3570 C C . ASP B 1 55 ? -22.891 23.312 12.711 1 79.06 55 ASP B C 1
ATOM 3572 O O . ASP B 1 55 ? -23.844 22.609 12.336 1 79.06 55 ASP B O 1
ATOM 3576 N N . THR B 1 56 ? -21.812 23.453 12.055 1 79.06 56 THR B N 1
ATOM 3577 C CA . THR B 1 56 ? -21.797 23.016 10.664 1 79.06 56 THR B CA 1
ATOM 3578 C C . THR B 1 56 ? -20.859 21.828 10.469 1 79.06 56 THR B C 1
ATOM 3580 O O . THR B 1 56 ? -21.094 20.969 9.625 1 79.06 56 THR B O 1
ATOM 3583 N N . PHE B 1 57 ? -19.75 21.906 11.172 1 80.88 57 PHE B N 1
ATOM 3584 C CA . PHE B 1 57 ? -18.766 20.844 10.977 1 80.88 57 PHE B CA 1
ATOM 3585 C C . PHE B 1 57 ? -17.953 20.625 12.25 1 80.88 57 PHE B C 1
ATOM 3587 O O . PHE B 1 57 ? -18.078 21.375 13.211 1 80.88 57 PHE B O 1
ATOM 3594 N N . THR B 1 58 ? -17.328 19.562 12.258 1 85.38 58 THR B N 1
ATOM 3595 C CA . THR B 1 58 ? -16.359 19.266 13.312 1 85.38 58 THR B CA 1
ATOM 3596 C C . THR B 1 58 ? -14.969 19.75 12.93 1 85.38 58 THR B C 1
ATOM 3598 O O . THR B 1 58 ? -14.594 19.719 11.758 1 85.38 58 THR B O 1
ATOM 3601 N N . ARG B 1 59 ? -14.297 20.281 13.93 1 89.62 59 ARG B N 1
ATOM 3602 C CA . ARG B 1 59 ? -12.922 20.75 13.75 1 89.62 59 ARG B CA 1
ATOM 3603 C C . ARG B 1 59 ? -11.969 20.016 14.68 1 89.62 59 ARG B C 1
ATOM 3605 O O . ARG B 1 59 ? -12.32 19.703 15.82 1 89.62 59 ARG B O 1
ATOM 3612 N N . LEU B 1 60 ? -10.812 19.781 14.188 1 91.44 60 LEU B N 1
ATOM 3613 C CA . LEU B 1 60 ? -9.75 19.328 15.078 1 91.44 60 LEU B CA 1
ATOM 3614 C C . LEU B 1 60 ? -9.305 20.469 16 1 91.44 60 LEU B C 1
ATOM 3616 O O . LEU B 1 60 ? -9.344 21.641 15.625 1 91.44 60 LEU B O 1
ATOM 3620 N N . SER B 1 61 ? -8.914 20.094 17.156 1 91.38 61 SER B N 1
ATOM 3621 C CA . SER B 1 61 ? -8.266 21.047 18.047 1 91.38 61 SER B CA 1
ATOM 3622 C C . SER B 1 61 ? -6.75 21.047 17.859 1 91.38 61 SER B C 1
ATOM 3624 O O . SER B 1 61 ? -6.121 19.984 17.891 1 91.38 61 SER B O 1
ATOM 3626 N N . TYR B 1 62 ? -6.227 22.188 17.547 1 93.06 62 TYR B N 1
ATOM 3627 C CA . TYR B 1 62 ? -4.785 22.391 17.438 1 93.06 62 TYR B CA 1
ATOM 3628 C C . TYR B 1 62 ? -4.246 23.141 18.641 1 93.06 62 TYR B C 1
ATOM 3630 O O . TYR B 1 62 ? -4.215 24.375 18.656 1 93.06 62 TYR B O 1
ATOM 3638 N N . LEU B 1 63 ? -3.689 22.422 19.641 1 92 63 LEU B N 1
ATOM 3639 C CA . LEU B 1 63 ? -3.268 23.016 20.906 1 92 63 LEU B CA 1
ATOM 3640 C C . LEU B 1 63 ? -1.84 23.547 20.812 1 92 63 LEU B C 1
ATOM 3642 O O . LEU B 1 63 ? -0.982 22.906 20.188 1 92 63 LEU B O 1
ATOM 3646 N N . LEU B 1 64 ? -1.664 24.656 21.453 1 93.56 64 LEU B N 1
ATOM 3647 C CA . LEU B 1 64 ? -0.294 25.141 21.562 1 93.56 64 LEU B CA 1
ATOM 3648 C C . LEU B 1 64 ? 0.52 24.281 22.516 1 93.56 64 LEU B C 1
ATOM 3650 O O . LEU B 1 64 ? 0.033 23.906 23.594 1 93.56 64 LEU B O 1
ATOM 3654 N N . ILE B 1 65 ? 1.711 24 22.094 1 93.06 65 ILE B N 1
ATOM 3655 C CA . ILE B 1 65 ? 2.57 23.125 22.891 1 93.06 65 ILE B CA 1
ATOM 3656 C C . ILE B 1 65 ? 2.82 23.75 24.25 1 93.06 65 ILE B C 1
ATOM 3658 O O . ILE B 1 65 ? 2.986 23.031 25.25 1 93.06 65 ILE B O 1
ATOM 3662 N N . GLY B 1 66 ? 2.814 25.062 24.375 1 87.12 66 GLY B N 1
ATOM 3663 C CA . GLY B 1 66 ? 3.084 25.781 25.609 1 87.12 66 GLY B CA 1
ATOM 3664 C C . GLY B 1 66 ? 1.849 25.969 26.469 1 87.12 66 GLY B C 1
ATOM 3665 O O . GLY B 1 66 ? 1.933 26.5 27.578 1 87.12 66 GLY B O 1
ATOM 3666 N N . ASP B 1 67 ? 0.698 25.531 25.984 1 85.12 67 ASP B N 1
ATOM 3667 C CA . ASP B 1 67 ? -0.539 25.719 26.734 1 85.12 67 ASP B CA 1
ATOM 3668 C C . ASP B 1 67 ? -0.469 25.016 28.094 1 85.12 67 ASP B C 1
ATOM 3670 O O . ASP B 1 67 ? -1.068 25.469 29.062 1 85.12 67 ASP B O 1
ATOM 3674 N N . ASP B 1 68 ? 0.223 23.906 28.109 1 85.19 68 ASP B N 1
ATOM 3675 C CA . ASP B 1 68 ? 0.421 23.141 29.328 1 85.19 68 ASP B CA 1
ATOM 3676 C C . ASP B 1 68 ? 1.9 22.828 29.562 1 85.19 68 ASP B C 1
ATOM 3678 O O . ASP B 1 68 ? 2.494 22.047 28.812 1 85.19 68 ASP B O 1
ATOM 3682 N N . PRO B 1 69 ? 2.4 23.391 30.625 1 88 69 PRO B N 1
ATOM 3683 C CA . PRO B 1 69 ? 3.83 23.203 30.891 1 88 69 PRO B CA 1
ATOM 3684 C C . PRO B 1 69 ? 4.203 21.719 31.062 1 88 69 PRO B C 1
ATOM 3686 O O . PRO B 1 69 ? 5.312 21.328 30.703 1 88 69 PRO B O 1
ATOM 3689 N N . LYS B 1 70 ? 3.34 20.922 31.594 1 88.31 70 LYS B N 1
ATOM 3690 C CA . LYS B 1 70 ? 3.615 19.5 31.781 1 88.31 70 LYS B CA 1
ATOM 3691 C C . LYS B 1 70 ? 3.746 18.797 30.422 1 88.31 70 LYS B C 1
ATOM 3693 O O . LYS B 1 70 ? 4.594 17.922 30.266 1 88.31 70 LYS B O 1
ATOM 3698 N N . VAL B 1 71 ? 2.943 19.234 29.516 1 88.88 71 VAL B N 1
ATOM 3699 C CA . VAL B 1 71 ? 2.992 18.656 28.188 1 88.88 71 VAL B CA 1
ATOM 3700 C C . VAL B 1 71 ? 4.305 19.031 27.5 1 88.88 71 VAL B C 1
ATOM 3702 O O . VAL B 1 71 ? 4.961 18.188 26.891 1 88.88 71 VAL B O 1
ATOM 3705 N N . HIS B 1 72 ? 4.598 20.281 27.672 1 93.25 72 HIS B N 1
ATOM 3706 C CA . HIS B 1 72 ? 5.832 20.766 27.047 1 93.25 72 HIS B CA 1
ATOM 3707 C C . HIS B 1 72 ? 7.043 20.016 27.609 1 93.25 72 HIS B C 1
ATOM 3709 O O . HIS B 1 72 ? 7.922 19.594 26.844 1 93.25 72 HIS B O 1
ATOM 3715 N N . LEU B 1 73 ? 7.094 19.844 28.891 1 93.81 73 LEU B N 1
ATOM 3716 C CA . LEU B 1 73 ? 8.195 19.141 29.531 1 93.81 73 LEU B CA 1
ATOM 3717 C C . LEU B 1 73 ? 8.266 17.688 29.047 1 93.81 73 LEU B C 1
ATOM 3719 O O . LEU B 1 73 ? 9.352 17.172 28.797 1 93.81 73 LEU B O 1
ATOM 3723 N N . LEU B 1 74 ? 7.164 17.078 28.953 1 94.62 74 LEU B N 1
ATOM 3724 C CA . LEU B 1 74 ? 7.09 15.695 28.5 1 94.62 74 LEU B CA 1
ATOM 3725 C C . LEU B 1 74 ? 7.59 15.57 27.062 1 94.62 74 LEU B C 1
ATOM 3727 O O . LEU B 1 74 ? 8.328 14.641 26.734 1 94.62 74 LEU B O 1
ATOM 3731 N N . LEU B 1 75 ? 7.199 16.5 26.203 1 96.38 75 LEU B N 1
ATOM 3732 C CA . LEU B 1 75 ? 7.621 16.484 24.797 1 96.38 75 LEU B CA 1
ATOM 3733 C C . LEU B 1 75 ? 9.117 16.766 24.688 1 96.38 75 LEU B C 1
ATOM 3735 O O . LEU B 1 75 ? 9.789 16.234 23.797 1 96.38 75 LEU B O 1
ATOM 3739 N N . ARG B 1 76 ? 9.602 17.594 25.578 1 96.81 76 ARG B N 1
ATOM 3740 C CA . ARG B 1 76 ? 11.047 17.828 25.625 1 96.81 76 ARG B CA 1
ATOM 3741 C C . ARG B 1 76 ? 11.78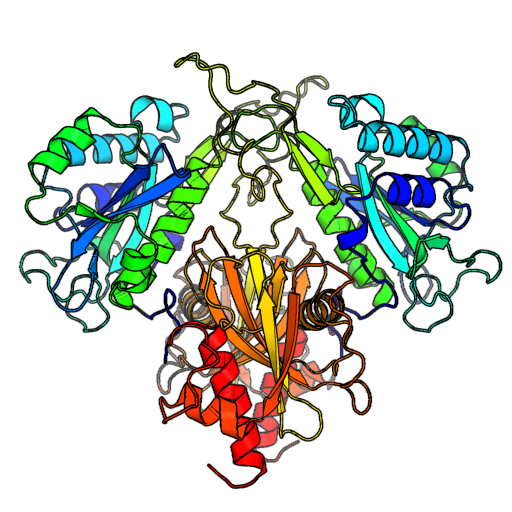9 16.547 25.969 1 96.81 76 ARG B C 1
ATOM 3743 O O . ARG B 1 76 ? 12.805 16.219 25.344 1 96.81 76 ARG B O 1
ATOM 3750 N N . GLN B 1 77 ? 11.297 15.906 26.938 1 97 77 GLN B N 1
ATOM 3751 C CA . GLN B 1 77 ? 11.875 14.617 27.297 1 97 77 GLN B CA 1
ATOM 3752 C C . GLN B 1 77 ? 11.828 13.641 26.125 1 97 77 GLN B C 1
ATOM 3754 O O . GLN B 1 77 ? 12.805 12.953 25.844 1 97 77 GLN B O 1
ATOM 3759 N N . TRP B 1 78 ? 10.719 13.586 25.531 1 97.5 78 TRP B N 1
ATOM 3760 C CA . TRP B 1 78 ? 10.539 12.719 24.375 1 97.5 78 TRP B CA 1
ATOM 3761 C C . TRP B 1 78 ? 11.57 13.039 23.297 1 97.5 78 TRP B C 1
ATOM 3763 O O . TRP B 1 78 ? 12.219 12.141 22.766 1 97.5 78 TRP B O 1
ATOM 3773 N N . ALA B 1 79 ? 11.688 14.312 22.953 1 97.62 79 ALA B N 1
ATOM 3774 C CA . ALA B 1 79 ? 12.602 14.719 21.891 1 97.62 79 ALA B CA 1
ATOM 3775 C C . ALA B 1 79 ? 14.039 14.344 22.219 1 97.62 79 ALA B C 1
ATOM 3777 O O . ALA B 1 79 ? 14.789 13.891 21.359 1 97.62 79 ALA B O 1
ATOM 3778 N N . ASP B 1 80 ? 14.406 14.5 23.469 1 96.94 80 ASP B N 1
ATOM 3779 C CA . ASP B 1 80 ? 15.75 14.141 23.922 1 96.94 80 ASP B CA 1
ATOM 3780 C C . ASP B 1 80 ? 15.977 12.633 23.797 1 96.94 80 ASP B C 1
ATOM 3782 O O . ASP B 1 80 ? 17.016 12.195 23.312 1 96.94 80 ASP B O 1
ATOM 3786 N N . MET B 1 81 ? 15.07 11.898 24.266 1 96.69 81 MET B N 1
ATOM 3787 C CA . MET B 1 81 ? 15.172 10.445 24.219 1 96.69 81 MET B CA 1
ATOM 3788 C C . MET B 1 81 ? 15.156 9.938 22.781 1 96.69 81 MET B C 1
ATOM 3790 O O . MET B 1 81 ? 15.844 8.969 22.453 1 96.69 81 MET B O 1
ATOM 3794 N N . ASN B 1 82 ? 14.32 10.57 21.969 1 94.31 82 ASN B N 1
ATOM 3795 C CA . ASN B 1 82 ? 14.289 10.219 20.562 1 94.31 82 ASN B CA 1
ATOM 3796 C C . ASN B 1 82 ? 15.641 10.453 19.891 1 94.31 82 ASN B C 1
ATOM 3798 O O . ASN B 1 82 ? 16.109 9.617 19.125 1 94.31 82 ASN B O 1
ATOM 3802 N N . ALA B 1 83 ? 16.25 11.531 20.188 1 94.44 83 ALA B N 1
ATOM 3803 C CA . ALA B 1 83 ? 17.547 11.883 19.625 1 94.44 83 ALA B CA 1
ATOM 3804 C C . ALA B 1 83 ? 18.609 10.859 20.031 1 94.44 83 ALA B C 1
ATOM 3806 O O . ALA B 1 83 ? 19.516 10.555 19.234 1 94.44 83 ALA B O 1
ATOM 3807 N N . ARG B 1 84 ? 18.516 10.32 21.203 1 94.56 84 ARG B N 1
ATOM 3808 C CA . ARG B 1 84 ? 19.516 9.391 21.703 1 94.56 84 ARG B CA 1
ATOM 3809 C C . ARG B 1 84 ? 19.109 7.945 21.438 1 94.56 84 ARG B C 1
ATOM 3811 O O . ARG B 1 84 ? 19.812 7.012 21.844 1 94.56 84 ARG B O 1
ATOM 3818 N N . LEU B 1 85 ? 18 7.773 20.781 1 90 85 LEU B N 1
ATOM 3819 C CA . LEU B 1 85 ? 17.484 6.438 20.484 1 90 85 LEU B CA 1
ATOM 3820 C C . LEU B 1 85 ? 17.375 5.605 21.75 1 90 85 LEU B C 1
ATOM 3822 O O . LEU B 1 85 ? 17.828 4.457 21.797 1 90 85 LEU B O 1
ATOM 3826 N N . SER B 1 86 ? 16.828 6.148 22.766 1 93.88 86 SER B N 1
ATOM 3827 C CA . SER B 1 86 ? 16.672 5.48 24.062 1 93.88 86 SER B CA 1
ATOM 3828 C C . SER B 1 86 ? 15.734 4.281 23.953 1 93.88 86 SER B C 1
ATOM 3830 O O . SER B 1 86 ? 14.57 4.438 23.594 1 93.88 86 SER B O 1
ATOM 3832 N N . PRO B 1 87 ? 16.188 3.094 24.359 1 91.12 87 PRO B N 1
ATOM 3833 C CA . PRO B 1 87 ? 15.344 1.904 24.266 1 91.12 87 PRO B CA 1
ATOM 3834 C C . PRO B 1 87 ? 14.109 1.978 25.156 1 91.12 87 PRO B C 1
ATOM 3836 O O . PRO B 1 87 ? 13.133 1.257 24.922 1 91.12 87 PRO B O 1
ATOM 3839 N N . ASP B 1 88 ? 14.156 2.83 26.156 1 94.31 88 ASP B N 1
ATOM 3840 C CA . ASP B 1 88 ? 13.039 2.918 27.094 1 94.31 88 ASP B CA 1
ATOM 3841 C C . ASP B 1 88 ? 12.156 4.121 26.781 1 94.31 88 ASP B C 1
ATOM 3843 O O . ASP B 1 88 ? 11.359 4.547 27.609 1 94.31 88 ASP B O 1
ATOM 3847 N N . LEU B 1 89 ? 12.273 4.688 25.609 1 95.19 89 LEU B N 1
ATOM 3848 C CA . LEU B 1 89 ? 11.539 5.875 25.203 1 95.19 89 LEU B CA 1
ATOM 3849 C C . LEU B 1 89 ? 10.047 5.707 25.469 1 95.19 89 LEU B C 1
ATOM 3851 O O . LEU B 1 89 ? 9.43 6.543 26.125 1 95.19 89 LEU B O 1
ATOM 3855 N N . ARG B 1 90 ? 9.5 4.613 25 1 93.06 90 ARG B N 1
ATOM 3856 C CA . ARG B 1 90 ? 8.07 4.379 25.141 1 93.06 90 ARG B CA 1
ATOM 3857 C C . ARG B 1 90 ? 7.684 4.16 26.594 1 93.06 90 ARG B C 1
ATOM 3859 O O . ARG B 1 90 ? 6.668 4.688 27.062 1 93.06 90 ARG B O 1
ATOM 3866 N N . LEU B 1 91 ? 8.469 3.412 27.281 1 91.69 91 LEU 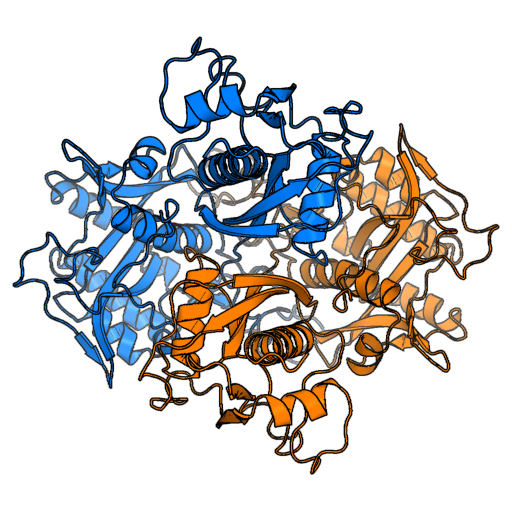B N 1
ATOM 3867 C CA . LEU B 1 91 ? 8.164 3.047 28.656 1 91.69 91 LEU B CA 1
ATOM 3868 C C . LEU B 1 91 ? 8.258 4.262 29.578 1 91.69 91 LEU B C 1
ATOM 3870 O O . LEU B 1 91 ? 7.492 4.383 30.531 1 91.69 91 LEU B O 1
ATOM 3874 N N . LYS B 1 92 ? 9.141 5.148 29.328 1 93.94 92 LYS B N 1
ATOM 3875 C CA . LYS B 1 92 ? 9.398 6.273 30.219 1 93.94 92 LYS B CA 1
ATOM 3876 C C . LYS B 1 92 ? 8.438 7.43 29.938 1 93.94 92 LYS B C 1
ATOM 3878 O O . LYS B 1 92 ? 7.977 8.102 30.859 1 93.94 92 LYS B O 1
ATOM 3883 N N . THR B 1 93 ? 8.164 7.656 28.688 1 94.81 93 THR B N 1
ATOM 3884 C CA . THR B 1 93 ? 7.34 8.82 28.375 1 94.81 93 THR B CA 1
ATOM 3885 C C . THR B 1 93 ? 5.859 8.445 28.359 1 94.81 93 THR B C 1
ATOM 3887 O O . THR B 1 93 ? 5 9.289 28.609 1 94.81 93 THR B O 1
ATOM 3890 N N . LYS B 1 94 ? 5.52 7.246 27.953 1 94 94 LYS B N 1
ATOM 3891 C CA . LYS B 1 94 ? 4.156 6.723 27.859 1 94 94 LYS B CA 1
ATOM 3892 C C . LYS B 1 94 ? 3.326 7.543 26.875 1 94 94 LYS B C 1
ATOM 3894 O O . LYS B 1 94 ? 2.141 7.785 27.109 1 94 94 LYS B O 1
ATOM 3899 N N . ILE B 1 95 ? 3.984 8.094 25.891 1 94.94 95 ILE B N 1
ATOM 3900 C CA . ILE B 1 95 ? 3.309 8.758 24.766 1 94.94 95 ILE B CA 1
ATOM 3901 C C . ILE B 1 95 ? 3.924 8.305 23.453 1 94.94 95 ILE B C 1
ATOM 3903 O O . ILE B 1 95 ? 5.012 7.723 23.438 1 94.94 95 ILE B O 1
ATOM 3907 N N . ALA B 1 96 ? 3.205 8.477 22.391 1 95 96 ALA B N 1
ATOM 3908 C CA . ALA B 1 96 ? 3.713 8.414 21.031 1 95 96 ALA B CA 1
ATOM 3909 C C . ALA B 1 96 ? 3.574 9.766 20.328 1 95 96 ALA B C 1
ATOM 3911 O O . ALA B 1 96 ? 2.562 10.453 20.484 1 95 96 ALA B O 1
ATOM 3912 N N . VAL B 1 97 ? 4.598 10.125 19.656 1 96.81 97 VAL B N 1
ATOM 3913 C CA . VAL B 1 97 ? 4.625 11.43 19.016 1 96.81 97 VAL B CA 1
ATOM 3914 C C . VAL B 1 97 ? 5 11.266 17.531 1 96.81 97 VAL B C 1
ATOM 3916 O O . VAL B 1 97 ? 5.883 10.469 17.203 1 96.81 97 VAL B O 1
ATOM 3919 N N . VAL B 1 98 ? 4.312 11.992 16.688 1 96.19 98 VAL B N 1
ATOM 3920 C CA . VAL B 1 98 ? 4.621 12 15.266 1 96.19 98 VAL B CA 1
ATOM 3921 C C . VAL B 1 98 ? 4.738 13.438 14.766 1 96.19 98 VAL B C 1
ATOM 3923 O O . VAL B 1 98 ? 3.812 14.234 14.93 1 96.19 98 VAL B O 1
ATOM 3926 N N . PHE B 1 99 ? 5.871 13.82 14.211 1 97.31 99 PHE B N 1
ATOM 3927 C CA . PHE B 1 99 ? 5.988 15.07 13.477 1 97.31 99 PHE B CA 1
ATOM 3928 C C . PHE B 1 99 ? 5.262 14.984 12.141 1 97.31 99 PHE B C 1
ATOM 3930 O O . PHE B 1 99 ? 5.672 14.234 11.25 1 97.31 99 PHE B O 1
ATOM 3937 N N . LEU B 1 100 ? 4.25 15.734 11.953 1 96.06 100 LEU B N 1
ATOM 3938 C CA . LEU B 1 100 ? 3.418 15.656 10.758 1 96.06 100 LEU B CA 1
ATOM 3939 C C . LEU B 1 100 ? 3.959 16.562 9.656 1 96.06 100 LEU B C 1
ATOM 3941 O O . LEU B 1 100 ? 3.826 16.234 8.469 1 96.06 100 LEU B O 1
ATOM 3945 N N . GLY B 1 101 ? 4.523 17.688 10.023 1 96.69 101 GLY B N 1
ATOM 3946 C CA . GLY B 1 101 ? 5.035 18.609 9.031 1 96.69 101 GLY B CA 1
ATOM 3947 C C . GLY B 1 101 ? 4.961 20.062 9.477 1 96.69 101 GLY B C 1
ATOM 3948 O O . GLY B 1 101 ? 4.781 20.344 10.664 1 96.69 101 GLY B O 1
ATOM 3949 N N . LEU B 1 102 ? 5.254 20.984 8.539 1 97.25 102 LEU B N 1
ATOM 3950 C CA . LEU B 1 102 ? 5.16 22.438 8.75 1 97.25 102 LEU B CA 1
ATOM 3951 C C . LEU B 1 102 ? 4.031 23.031 7.918 1 97.25 102 LEU B C 1
ATOM 3953 O O . LEU B 1 102 ? 3.949 22.797 6.711 1 97.25 102 LEU B O 1
ATOM 3957 N N . ASP B 1 103 ? 3.088 23.625 8.625 1 97.44 103 ASP B N 1
ATOM 3958 C CA . ASP B 1 103 ? 2.143 24.469 7.891 1 97.44 103 ASP B CA 1
ATOM 3959 C C . ASP B 1 103 ? 2.836 25.688 7.293 1 97.44 103 ASP B C 1
ATOM 3961 O O . ASP B 1 103 ? 3.08 26.672 7.992 1 97.44 103 ASP B O 1
ATOM 3965 N N . GLU B 1 104 ? 3.09 25.688 6.035 1 95 104 GLU B N 1
ATOM 3966 C CA . GLU B 1 104 ? 3.934 26.688 5.379 1 95 104 GLU B CA 1
ATOM 3967 C C . GLU B 1 104 ? 3.195 28.016 5.215 1 95 104 GLU B C 1
ATOM 3969 O O . GLU B 1 104 ? 3.82 29.062 5.066 1 95 104 GLU B O 1
ATOM 3974 N N . ASP B 1 105 ? 1.915 28 5.199 1 95.25 105 ASP B N 1
ATOM 3975 C CA . ASP B 1 105 ? 1.095 29.188 5.035 1 95.25 105 ASP B CA 1
ATOM 3976 C C . ASP B 1 105 ? -0.113 29.156 5.969 1 95.25 105 ASP B C 1
ATOM 3978 O O . ASP B 1 105 ? -1.25 29 5.52 1 95.25 105 ASP B O 1
ATOM 3982 N N . PRO B 1 106 ? 0.109 29.5 7.219 1 96.06 106 PRO B N 1
ATOM 3983 C CA . PRO B 1 106 ? -0.933 29.344 8.234 1 96.06 106 PRO B CA 1
ATOM 3984 C C . PRO B 1 106 ? -2.102 30.312 8.039 1 96.06 106 PRO B C 1
ATOM 3986 O O . PRO B 1 106 ? -3.139 30.172 8.695 1 96.06 106 PRO B O 1
ATOM 3989 N N . HIS B 1 107 ? -2.02 31.25 7.074 1 95.19 107 HIS B N 1
ATOM 3990 C CA . HIS B 1 107 ? -3.098 32.188 6.816 1 95.19 107 HIS B CA 1
ATOM 3991 C C . HIS B 1 107 ? -3.906 31.797 5.59 1 95.19 107 HIS B C 1
ATOM 3993 O O . HIS B 1 107 ? -4.977 32.344 5.336 1 95.19 107 HIS B O 1
ATOM 3999 N N . ALA B 1 108 ? -3.42 30.844 4.855 1 93.88 108 ALA B N 1
ATOM 4000 C CA . ALA B 1 108 ? -4.078 30.406 3.625 1 93.88 108 ALA B CA 1
ATOM 4001 C C . ALA B 1 108 ? -5.371 29.656 3.928 1 93.88 108 ALA B C 1
ATOM 4003 O O . ALA B 1 108 ? -5.535 29.109 5.02 1 93.88 108 ALA B O 1
ATOM 4004 N N . GLN B 1 109 ? -6.254 29.625 2.961 1 91.12 109 GLN B N 1
ATOM 4005 C CA . GLN B 1 109 ? -7.555 28.969 3.105 1 91.12 109 GLN B CA 1
ATOM 4006 C C . GLN B 1 109 ? -7.402 27.469 3.301 1 91.12 109 GLN B C 1
ATOM 4008 O O . GLN B 1 109 ? -8.242 26.828 3.941 1 91.12 109 GLN B O 1
ATOM 4013 N N . ASP B 1 110 ? -6.352 26.891 2.809 1 91.62 110 ASP B N 1
ATOM 4014 C CA . ASP B 1 110 ? -6.152 25.453 2.924 1 91.62 110 ASP B CA 1
ATOM 4015 C C . ASP B 1 110 ? -5.262 25.125 4.121 1 91.62 110 ASP B C 1
ATOM 4017 O O . ASP B 1 110 ? -4.719 24.016 4.207 1 91.62 110 ASP B O 1
ATOM 4021 N N . SER B 1 111 ? -5.09 26.078 5.02 1 95.12 111 SER B N 1
ATOM 4022 C CA . SER B 1 111 ? -4.348 25.844 6.258 1 95.12 111 SER B CA 1
ATOM 4023 C C . SER B 1 111 ? -5.242 25.234 7.332 1 95.12 111 SER B C 1
ATOM 4025 O O . SER B 1 111 ? -6.391 25.656 7.504 1 95.12 111 SER B O 1
ATOM 4027 N N . PRO B 1 112 ? -4.688 24.266 8.078 1 94.12 112 PRO B N 1
ATOM 4028 C CA . PRO B 1 112 ? -5.422 23.797 9.258 1 94.12 112 PRO B CA 1
ATOM 4029 C C . PRO B 1 112 ? -5.547 24.875 10.336 1 94.12 112 PRO B C 1
ATOM 4031 O O . PRO B 1 112 ? -6.391 24.75 11.227 1 94.12 112 PRO B O 1
ATOM 4034 N N . LEU B 1 113 ? -4.785 25.922 10.258 1 95.75 113 LEU B N 1
ATOM 4035 C CA . LEU B 1 113 ? -4.727 26.938 11.305 1 95.75 113 LEU B CA 1
ATOM 4036 C C . LEU B 1 113 ? -5.418 28.219 10.859 1 95.75 113 LEU B C 1
ATOM 4038 O O . LEU B 1 113 ? -5.258 29.266 11.492 1 95.75 113 LEU B O 1
ATOM 4042 N N . VAL B 1 114 ? -6.145 28.125 9.836 1 93.25 114 VAL B N 1
ATOM 4043 C CA . VAL B 1 114 ? -6.707 29.312 9.203 1 93.25 114 VAL B CA 1
ATOM 4044 C C . VAL B 1 114 ? -7.531 30.094 10.227 1 93.25 114 VAL B C 1
ATOM 4046 O O . VAL B 1 114 ? -7.516 31.328 10.227 1 93.25 114 VAL B O 1
ATOM 4049 N N . ASP B 1 115 ? -8.219 29.422 11.094 1 89.75 115 ASP B N 1
ATOM 4050 C CA . ASP B 1 115 ? -9.141 30.078 12.023 1 89.75 115 ASP B CA 1
ATOM 4051 C C . ASP B 1 115 ? -8.43 30.469 13.32 1 89.75 115 ASP B C 1
ATOM 4053 O O . ASP B 1 115 ? -9.023 31.094 14.195 1 89.75 115 ASP B O 1
ATOM 4057 N N . GLU B 1 116 ? -7.203 30.125 13.477 1 92.12 116 GLU B N 1
ATOM 4058 C CA . GLU B 1 116 ? -6.453 30.438 14.688 1 92.12 116 GLU B CA 1
ATOM 4059 C C . GLU B 1 116 ? -6.012 31.891 14.703 1 92.12 116 GLU B C 1
ATOM 4061 O O . GLU B 1 116 ? -5.84 32.5 13.641 1 92.12 116 GLU B O 1
ATOM 4066 N N . PRO B 1 117 ? -5.777 32.406 15.891 1 92.19 117 PRO B N 1
ATOM 4067 C CA . PRO B 1 117 ? -5.32 33.812 15.969 1 92.19 117 PRO B CA 1
ATOM 4068 C C . PRO B 1 117 ? -3.949 34 15.32 1 92.19 117 PRO B C 1
ATOM 4070 O O . PRO B 1 117 ? -3.064 33.156 15.461 1 92.19 117 PRO B O 1
ATOM 4073 N N . SER B 1 118 ? -3.828 35.094 14.688 1 88.62 118 SER B N 1
ATOM 4074 C CA . SER B 1 118 ? -2.627 35.406 13.914 1 88.62 118 SER B CA 1
ATOM 4075 C C . SER B 1 118 ? -1.385 35.375 14.797 1 88.62 118 SER B C 1
ATOM 4077 O O . SER B 1 118 ? -0.313 34.969 14.367 1 88.62 118 SER B O 1
ATOM 4079 N N . TYR B 1 119 ? -1.512 35.812 16.016 1 87.25 119 TYR B N 1
ATOM 4080 C CA . TYR B 1 119 ? -0.362 35.969 16.906 1 87.25 119 TYR B CA 1
ATOM 4081 C C . TYR B 1 119 ? 0.17 34.594 17.312 1 87.25 119 TYR B C 1
ATOM 4083 O O . TYR B 1 119 ? 1.278 34.469 17.844 1 87.25 119 TYR B O 1
ATOM 4091 N N . THR B 1 120 ? -0.575 33.562 17.016 1 88.19 120 THR B N 1
ATOM 4092 C CA . THR B 1 120 ? -0.146 32.219 17.359 1 88.19 120 THR B CA 1
ATOM 4093 C C . THR B 1 120 ? 0.413 31.5 16.141 1 88.19 120 THR B C 1
ATOM 4095 O O . THR B 1 120 ? 0.742 30.312 16.203 1 88.19 120 THR B O 1
ATOM 4098 N N . LYS B 1 121 ? 0.563 32.219 15.055 1 93.88 121 LYS B N 1
ATOM 4099 C CA . LYS B 1 121 ? 0.911 31.562 13.789 1 93.88 121 LYS B CA 1
ATOM 4100 C C . LYS B 1 121 ? 2.35 31.875 13.391 1 93.88 121 LYS B C 1
ATOM 4102 O O . LYS B 1 121 ? 2.672 31.922 12.203 1 93.88 121 LYS B O 1
ATOM 4107 N N . GLN B 1 122 ? 3.111 32.188 14.398 1 95.62 122 GLN B N 1
ATOM 4108 C CA . GLN B 1 122 ? 4.523 32.375 14.094 1 95.62 122 GLN B CA 1
ATOM 4109 C C . GLN B 1 122 ? 5.145 31.125 13.492 1 95.62 122 GLN B C 1
ATOM 4111 O O . GLN B 1 122 ? 4.848 30.016 13.93 1 95.62 122 GLN B O 1
ATOM 4116 N N . LYS B 1 123 ? 6.004 31.391 12.547 1 97.19 123 LYS B N 1
ATOM 4117 C CA . LYS B 1 123 ? 6.602 30.266 11.836 1 97.19 123 LYS B CA 1
ATOM 4118 C C . LYS B 1 123 ? 7.992 29.938 12.383 1 97.19 123 LYS B C 1
ATOM 4120 O O . LYS B 1 123 ? 8.766 30.844 12.695 1 97.19 123 LYS B O 1
ATOM 4125 N N . LEU B 1 124 ? 8.258 28.656 12.602 1 97.5 124 LEU B N 1
ATOM 4126 C CA . LEU B 1 124 ? 9.602 28.141 12.836 1 97.5 124 LEU B CA 1
ATOM 4127 C C . LEU B 1 124 ? 10.43 28.203 11.555 1 97.5 124 LEU B C 1
ATOM 4129 O O . LEU B 1 124 ? 9.938 27.859 10.477 1 97.5 124 LEU B O 1
ATOM 4133 N N . SER B 1 125 ? 11.625 28.688 11.656 1 96.5 125 SER B N 1
ATOM 4134 C CA . SER B 1 125 ? 12.57 28.641 10.539 1 96.5 125 SER B CA 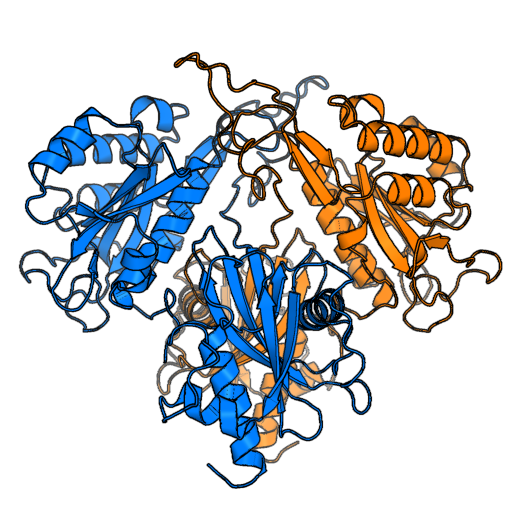1
ATOM 4135 C C . SER B 1 125 ? 13.703 27.656 10.812 1 96.5 125 SER B C 1
ATOM 4137 O O . SER B 1 125 ? 14.328 27.688 11.875 1 96.5 125 SER B O 1
ATOM 4139 N N . PHE B 1 126 ? 13.883 26.766 9.961 1 94.44 126 PHE B N 1
ATOM 4140 C CA . PHE B 1 126 ? 14.984 25.812 10 1 94.44 126 PHE B CA 1
ATOM 4141 C C . PHE B 1 126 ? 15.609 25.656 8.617 1 94.44 126 PHE B C 1
ATOM 4143 O O . PHE B 1 126 ? 14.969 25.156 7.691 1 94.44 126 PHE B O 1
ATOM 4150 N N . GLU B 1 127 ? 16.828 26.078 8.453 1 88.69 127 GLU B N 1
ATOM 4151 C CA . GLU B 1 127 ? 17.5 26.141 7.156 1 88.69 127 GLU B CA 1
ATOM 4152 C C . GLU B 1 127 ? 16.656 26.922 6.148 1 88.69 127 GLU B C 1
ATOM 4154 O O . GLU B 1 127 ? 16.234 28.047 6.41 1 88.69 127 GLU B O 1
ATOM 4159 N N . ASP B 1 128 ? 16.25 26.312 5.035 1 86.75 128 ASP B N 1
ATOM 4160 C CA . ASP B 1 128 ? 15.531 27.031 3.988 1 86.75 128 ASP B CA 1
ATOM 4161 C C . ASP B 1 128 ? 14.039 26.719 4.039 1 86.75 128 ASP B C 1
ATOM 4163 O O . ASP B 1 128 ? 13.312 26.953 3.07 1 86.75 128 ASP B O 1
ATOM 4167 N N . HIS B 1 129 ? 13.648 26.25 5.164 1 91.12 129 HIS B N 1
ATOM 4168 C CA . HIS B 1 129 ? 12.25 25.859 5.289 1 91.12 129 HIS B CA 1
ATOM 4169 C C . HIS B 1 129 ? 11.594 26.547 6.484 1 91.12 129 HIS B C 1
ATOM 4171 O O . HIS B 1 129 ? 12.258 26.828 7.484 1 91.12 129 HIS B O 1
ATOM 4177 N N . SER B 1 130 ? 10.359 26.859 6.328 1 96.38 130 SER B N 1
ATOM 4178 C CA . SER B 1 130 ? 9.664 27.562 7.406 1 96.38 130 SER B CA 1
ATOM 4179 C C . SER B 1 130 ? 8.188 27.172 7.445 1 96.38 130 SER B C 1
ATOM 4181 O O . SER B 1 130 ? 7.594 26.859 6.414 1 96.38 130 SER B O 1
ATOM 4183 N N . GLY B 1 131 ? 7.613 27.203 8.594 1 97.56 131 GLY B N 1
ATOM 4184 C CA . GLY B 1 131 ? 6.203 26.922 8.812 1 97.56 131 GLY B CA 1
ATOM 4185 C C . GLY B 1 131 ? 5.863 26.672 10.273 1 97.56 131 GLY B C 1
ATOM 4186 O O . GLY B 1 131 ? 6.746 26.703 11.133 1 97.56 131 GLY B O 1
ATOM 4187 N N . VAL B 1 132 ? 4.633 26.562 10.609 1 98.12 132 VAL B N 1
ATOM 4188 C CA . VAL B 1 132 ? 4.191 26.203 11.953 1 98.12 132 VAL B CA 1
ATOM 4189 C C . VAL B 1 132 ? 4.18 24.688 12.102 1 98.12 132 VAL B C 1
ATOM 4191 O O . VAL B 1 132 ? 3.5 23.984 11.344 1 98.12 132 VAL B O 1
ATOM 4194 N N . PRO B 1 133 ? 4.918 24.141 13.055 1 98.31 133 PRO B N 1
ATOM 4195 C CA . PRO B 1 133 ? 5 22.688 13.18 1 98.31 133 PRO B CA 1
ATOM 4196 C C . PRO B 1 133 ? 3.727 22.078 13.766 1 98.31 133 PRO B C 1
ATOM 4198 O O . PRO B 1 133 ? 3.105 22.672 14.656 1 98.31 133 PRO B O 1
ATOM 4201 N N . LEU B 1 134 ? 3.334 20.969 13.258 1 98.31 134 LEU B N 1
ATOM 4202 C CA . LEU B 1 134 ? 2.244 20.156 13.781 1 98.31 134 LEU B CA 1
ATOM 4203 C C . LEU B 1 134 ? 2.762 18.812 14.273 1 98.31 134 LEU B C 1
ATOM 4205 O O . LEU B 1 134 ? 3.504 18.125 13.57 1 98.31 134 LEU B O 1
ATOM 4209 N N . LEU B 1 135 ? 2.404 18.438 15.508 1 98.06 135 LEU B N 1
ATOM 4210 C CA . LEU B 1 135 ? 2.686 17.125 16.094 1 98.06 135 LEU B CA 1
ATOM 4211 C C . LEU B 1 135 ? 1.394 16.406 16.453 1 98.06 135 LEU B C 1
ATOM 4213 O O . LEU B 1 135 ? 0.441 17.016 16.938 1 98.06 135 LEU B O 1
ATOM 4217 N N . ALA B 1 136 ? 1.298 15.156 16.109 1 97.12 136 ALA B N 1
ATOM 4218 C CA . ALA B 1 136 ? 0.275 14.273 16.672 1 97.12 136 ALA B CA 1
ATOM 4219 C C . ALA B 1 136 ? 0.791 13.539 17.906 1 97.12 136 ALA B C 1
ATOM 4221 O O . ALA B 1 136 ? 1.935 13.078 17.922 1 97.12 136 ALA B O 1
ATOM 4222 N N . VAL B 1 137 ? -0.016 13.469 18.922 1 95.44 137 VAL B N 1
ATOM 4223 C CA . VAL B 1 137 ? 0.425 12.859 20.172 1 95.44 137 VAL B CA 1
ATOM 4224 C C . VAL B 1 137 ? -0.649 11.906 20.688 1 95.44 137 VAL B C 1
ATOM 4226 O O . VAL B 1 137 ? -1.812 12.289 20.828 1 95.44 137 VAL B O 1
ATOM 4229 N N . ASP B 1 138 ? -0.257 10.711 20.906 1 94.5 138 ASP B N 1
ATOM 4230 C CA . ASP B 1 138 ? -1.095 9.734 21.609 1 94.5 138 ASP B CA 1
ATOM 4231 C C . ASP B 1 138 ? -0.834 9.766 23.109 1 94.5 138 ASP B C 1
ATOM 4233 O O . ASP B 1 138 ? 0.26 9.422 23.562 1 94.5 138 ASP B O 1
ATOM 4237 N N . ILE B 1 139 ? -1.824 10.109 23.844 1 91.56 139 ILE B N 1
ATOM 4238 C CA . ILE B 1 139 ? -1.637 10.258 25.281 1 91.56 139 ILE B CA 1
ATOM 4239 C C . ILE B 1 139 ? -2.391 9.148 26.016 1 91.56 139 ILE B C 1
ATOM 4241 O O . ILE B 1 139 ? -2.709 9.289 27.203 1 91.56 139 ILE B O 1
ATOM 4245 N N . THR B 1 140 ? -2.727 8.102 25.344 1 89 140 THR B N 1
ATOM 4246 C CA . THR B 1 140 ? -3.539 7.012 25.875 1 89 140 THR B CA 1
ATOM 4247 C C . THR B 1 140 ? -2.963 6.492 27.188 1 89 140 THR B C 1
ATOM 4249 O O . THR B 1 140 ? -3.697 6.289 28.156 1 89 140 THR B O 1
ATOM 4252 N N . GLU B 1 141 ? -1.718 6.328 27.281 1 87.56 141 GLU B N 1
ATOM 4253 C CA . GLU B 1 141 ? -1.09 5.656 28.406 1 87.56 141 GLU B CA 1
ATOM 4254 C C . GLU B 1 141 ? -0.611 6.664 29.453 1 87.56 141 GLU B C 1
ATOM 4256 O O . GLU B 1 141 ? -0.072 6.281 30.5 1 87.56 141 GLU B O 1
ATOM 4261 N N . ASN B 1 142 ? -0.769 7.926 29.125 1 88 142 ASN B N 1
ATOM 4262 C CA . ASN B 1 142 ? -0.364 8.953 30.078 1 88 142 ASN B CA 1
ATOM 4263 C C . ASN B 1 142 ? -1.564 9.531 30.812 1 88 142 ASN B C 1
ATOM 4265 O O . ASN B 1 142 ? -2.059 10.602 30.469 1 88 142 ASN B O 1
ATOM 4269 N N . THR B 1 143 ? -1.894 8.906 31.812 1 80.94 143 THR B N 1
ATOM 4270 C CA . THR B 1 143 ? -3.109 9.219 32.562 1 80.94 143 THR B CA 1
ATOM 4271 C C . THR B 1 143 ? -3.008 10.602 33.188 1 80.94 143 THR B C 1
ATOM 4273 O O . THR B 1 143 ? -4.004 11.328 33.281 1 80.94 143 THR B O 1
ATOM 4276 N N . GLU B 1 144 ? -1.903 10.945 33.656 1 80.06 144 GLU B N 1
ATOM 4277 C CA . GLU B 1 144 ? -1.713 12.234 34.312 1 80.06 144 GLU B CA 1
ATOM 4278 C C . GLU B 1 144 ? -1.98 13.383 33.344 1 80.06 144 GLU B C 1
ATOM 4280 O O . GLU B 1 144 ? -2.684 14.336 33.688 1 80.06 144 GLU B O 1
ATOM 4285 N N . LEU B 1 145 ? -1.458 13.227 32.188 1 80.56 145 LEU B N 1
ATOM 4286 C CA . LEU B 1 145 ? -1.641 14.273 31.188 1 80.56 145 LEU B CA 1
ATOM 4287 C C . LEU B 1 145 ? -3.084 14.312 30.703 1 80.56 145 LEU B C 1
ATOM 4289 O O . LEU B 1 145 ? -3.633 15.383 30.453 1 80.56 145 LEU B O 1
ATOM 4293 N N . LEU B 1 146 ? -3.625 13.188 30.562 1 77.12 146 LEU B N 1
ATOM 4294 C CA . LEU B 1 146 ? -5.012 13.094 30.125 1 77.12 146 LEU B CA 1
ATOM 4295 C C . LEU B 1 146 ? -5.934 13.859 31.062 1 77.12 146 LEU B C 1
ATOM 4297 O O . LEU B 1 146 ? -6.785 14.633 30.609 1 77.12 146 LEU B O 1
ATOM 4301 N N . GLU B 1 147 ? -5.699 13.672 32.25 1 76.38 147 GLU B N 1
ATOM 4302 C CA . GLU B 1 147 ? -6.531 14.336 33.25 1 76.38 147 GLU B CA 1
ATOM 4303 C C . GLU B 1 147 ? -6.332 15.852 33.219 1 76.38 147 GLU B C 1
ATOM 4305 O O . GLU B 1 147 ? -7.293 16.609 33.312 1 76.38 147 GLU B O 1
ATOM 4310 N N . SER B 1 148 ? -5.164 16.25 33.031 1 75.94 148 SER B N 1
ATOM 4311 C CA . SER B 1 148 ? -4.844 17.672 33.031 1 75.94 148 SER B CA 1
ATOM 4312 C C . SER B 1 148 ? -5.445 18.359 31.797 1 75.94 148 SER B C 1
ATOM 4314 O O . SER B 1 148 ? -6.012 19.453 31.906 1 75.94 148 SER B O 1
ATOM 4316 N N . LEU B 1 149 ? -5.328 17.703 30.703 1 75.25 149 LEU B N 1
ATOM 4317 C CA . LEU B 1 149 ? -5.773 18.281 29.438 1 75.25 149 LEU B CA 1
ATOM 4318 C C . LEU B 1 149 ? -7.293 18.297 29.359 1 75.25 149 LEU B C 1
ATOM 4320 O O . LEU B 1 149 ? -7.883 19.234 28.812 1 75.25 149 LEU B O 1
ATOM 4324 N N . LEU B 1 150 ? -7.879 17.312 29.812 1 68.31 150 LEU B N 1
ATOM 4325 C CA . LEU B 1 150 ? -9.336 17.219 29.797 1 68.31 150 LEU B CA 1
ATOM 4326 C C . LEU B 1 150 ? -9.953 18.328 30.641 1 68.31 150 LEU B C 1
ATOM 4328 O O . LEU B 1 150 ? -11.016 18.859 30.297 1 68.31 150 LEU B O 1
ATOM 4332 N N . THR B 1 151 ? -9.32 18.578 31.625 1 64.12 151 THR B N 1
ATOM 4333 C CA . THR B 1 151 ? -9.844 19.609 32.531 1 64.12 151 THR B CA 1
ATOM 4334 C C . THR B 1 151 ? -9.688 21 31.891 1 64.12 151 THR B C 1
ATOM 4336 O O . THR B 1 151 ? -10.531 21.875 32.094 1 64.12 151 THR B O 1
ATOM 4339 N N . LYS B 1 152 ? -8.781 21.188 31.094 1 64.88 152 LYS B N 1
ATOM 4340 C CA . LYS B 1 152 ? -8.461 22.5 30.562 1 64.88 152 LYS B CA 1
ATOM 4341 C C . LYS B 1 152 ? -9.164 22.734 29.219 1 64.88 152 LYS B C 1
ATOM 4343 O O . LYS B 1 152 ? -9.367 23.891 28.812 1 64.88 152 LYS B O 1
ATOM 4348 N N . SER B 1 153 ? -9.281 21.656 28.531 1 61.62 153 SER B N 1
ATOM 4349 C CA . SER B 1 153 ? -9.773 21.797 27.172 1 61.62 153 SER B CA 1
ATOM 4350 C C . SER B 1 153 ? -11.273 22.062 27.156 1 61.62 153 SER B C 1
ATOM 4352 O O . SER B 1 153 ? -12.062 21.188 26.781 1 61.62 153 SER B O 1
ATOM 4354 N N . ARG B 1 154 ? -11.719 23.312 27.719 1 59.47 154 ARG B N 1
ATOM 4355 C CA . ARG B 1 154 ? -13.109 23.734 27.656 1 59.47 154 ARG B CA 1
ATOM 4356 C C . ARG B 1 154 ? -13.602 23.812 26.219 1 59.47 154 ARG B C 1
ATOM 4358 O O . ARG B 1 154 ? -12.969 24.453 25.375 1 59.47 154 ARG B O 1
ATOM 4365 N N . GLY B 1 155 ? -14.594 23.078 25.781 1 67.12 155 GLY B N 1
ATOM 4366 C CA . GLY B 1 155 ? -15.242 23.172 24.484 1 67.12 155 GLY B CA 1
ATOM 4367 C C . GLY B 1 155 ? -14.781 22.094 23.516 1 67.12 155 GLY B C 1
ATOM 4368 O O . GLY B 1 155 ? -15.352 21.938 22.438 1 67.12 155 GLY B O 1
ATOM 4369 N N . SER B 1 156 ? -13.633 21.484 23.922 1 74.88 156 SER B N 1
ATOM 4370 C CA . SER B 1 156 ? -13.203 20.375 23.078 1 74.88 156 SER B CA 1
ATOM 4371 C C . SER B 1 156 ? -13.484 19.031 23.734 1 74.88 156 SER B C 1
ATOM 4373 O O . SER B 1 156 ? -13.547 18.938 24.969 1 74.88 156 SER B O 1
ATOM 4375 N N . ASP B 1 157 ? -13.883 18.125 22.938 1 81.56 157 ASP B N 1
ATOM 4376 C CA . ASP B 1 157 ? -14.109 16.75 23.375 1 81.56 157 ASP B CA 1
ATOM 4377 C C . ASP B 1 157 ? -13.398 15.75 22.453 1 81.56 157 ASP B C 1
ATOM 4379 O O . ASP B 1 157 ? -13.078 16.078 21.312 1 81.56 157 ASP B O 1
ATOM 4383 N N . PHE B 1 158 ? -12.992 14.727 23.047 1 83.31 158 PHE B N 1
ATOM 4384 C CA . PHE B 1 158 ? -12.461 13.656 22.219 1 83.31 158 PHE B CA 1
ATOM 4385 C C . PHE B 1 158 ? -13.555 13.07 21.328 1 83.31 158 PHE B C 1
ATOM 4387 O O . PHE B 1 158 ? -14.555 12.555 21.844 1 83.31 158 PHE B O 1
ATOM 4394 N N . LEU B 1 159 ? -13.336 13.352 20.125 1 77.69 159 LEU B N 1
ATOM 4395 C CA . LEU B 1 159 ? -14.297 12.922 19.109 1 77.69 159 LEU B CA 1
ATOM 4396 C C . LEU B 1 159 ? -14.094 11.453 18.75 1 77.69 159 LEU B C 1
ATOM 4398 O O . LEU B 1 159 ? -12.961 11.008 18.562 1 77.69 159 LEU B O 1
ATOM 4402 N N . ALA B 1 160 ? -15.125 10.641 18.812 1 62.16 160 ALA B N 1
ATOM 4403 C CA . ALA B 1 160 ? -14.953 9.195 18.75 1 62.16 160 ALA B CA 1
ATOM 4404 C C . ALA B 1 160 ? -15.672 8.602 17.547 1 62.16 160 ALA B C 1
ATOM 4406 O O . ALA B 1 160 ? -15.281 7.547 17.031 1 62.16 160 ALA B O 1
ATOM 4407 N N . THR B 1 161 ? -16.594 9.297 17.062 1 63.97 161 THR B N 1
ATOM 4408 C CA . THR B 1 161 ? -17.484 8.531 16.203 1 63.97 161 THR B CA 1
ATOM 4409 C C . THR B 1 161 ? -17.094 8.719 14.734 1 63.97 161 THR B C 1
ATOM 4411 O O . THR B 1 161 ? -16.484 9.727 14.375 1 63.97 161 THR B O 1
ATOM 4414 N N . ILE B 1 162 ? -17.344 7.676 14.062 1 66.56 162 ILE B N 1
ATOM 4415 C CA . ILE B 1 162 ? -17.188 7.738 12.609 1 66.56 162 ILE B CA 1
ATOM 4416 C C . ILE B 1 162 ? -17.953 8.945 12.062 1 66.56 162 ILE B C 1
ATOM 4418 O O . ILE B 1 162 ? -17.516 9.586 11.109 1 66.56 162 ILE B O 1
ATOM 4422 N N . ASP B 1 163 ? -19 9.258 12.695 1 69.75 163 ASP B N 1
ATOM 4423 C CA . ASP B 1 163 ? -19.812 10.391 12.258 1 69.75 163 ASP B CA 1
ATOM 4424 C C . ASP B 1 163 ? -19.062 11.703 12.461 1 69.75 163 ASP B C 1
ATOM 4426 O O . ASP B 1 163 ? -19.125 12.602 11.625 1 69.75 163 ASP B O 1
ATOM 4430 N N . ASP B 1 164 ? -18.391 11.75 13.547 1 77 164 ASP B N 1
ATOM 4431 C CA . ASP B 1 164 ? -17.578 12.938 13.805 1 77 164 ASP B CA 1
ATOM 4432 C C . ASP B 1 164 ? -16.5 13.109 12.727 1 77 164 ASP B C 1
ATOM 4434 O O . ASP B 1 164 ? -16.312 14.211 12.211 1 77 164 ASP B O 1
ATOM 4438 N N . VAL B 1 165 ? -16.016 12.07 12.438 1 77.31 165 VAL B N 1
ATOM 4439 C CA . VAL B 1 165 ? -14.883 12.102 11.523 1 77.31 165 VAL B CA 1
ATOM 4440 C C . VAL B 1 165 ? -15.359 12.406 10.109 1 77.31 165 VAL B C 1
ATOM 4442 O O . VAL B 1 165 ? -14.742 13.195 9.391 1 77.31 165 VAL B O 1
ATOM 4445 N N . LEU B 1 166 ? -16.453 11.859 9.75 1 75.5 166 LEU B N 1
ATOM 4446 C CA . LEU B 1 166 ? -16.984 12.078 8.406 1 75.5 166 LEU B CA 1
ATOM 4447 C C . LEU B 1 166 ? -17.609 13.469 8.289 1 75.5 166 LEU B C 1
ATOM 4449 O O . LEU B 1 166 ? -17.812 13.969 7.184 1 75.5 166 LEU B O 1
ATOM 4453 N N . GLY B 1 167 ? -17.891 14.109 9.438 1 79.94 167 GLY B N 1
ATOM 4454 C CA . GLY B 1 167 ? -18.438 15.453 9.453 1 79.94 167 GLY B CA 1
ATOM 4455 C C . GLY B 1 167 ? -17.375 16.531 9.562 1 79.94 167 GLY B C 1
ATOM 4456 O O . GLY B 1 167 ? -17.688 17.719 9.578 1 79.94 167 GLY B O 1
ATOM 4457 N N . MET B 1 168 ? -16.172 16.141 9.578 1 86.5 168 MET B N 1
ATOM 4458 C CA . MET B 1 168 ? -15.062 17.078 9.727 1 86.5 168 MET B CA 1
ATOM 4459 C C . MET B 1 168 ? -14.891 17.922 8.461 1 86.5 168 MET B C 1
ATOM 4461 O O . MET B 1 168 ? -15.133 17.422 7.352 1 86.5 168 MET B O 1
ATOM 4465 N N . GLN B 1 169 ? -14.43 19.141 8.695 1 87.38 169 GLN B N 1
ATOM 4466 C CA . GLN B 1 169 ? -13.969 19.938 7.555 1 87.38 169 GLN B CA 1
ATOM 4467 C C . GLN B 1 169 ? -12.875 19.203 6.781 1 87.38 169 GLN B C 1
ATOM 4469 O O . GLN B 1 169 ? -12.023 18.531 7.379 1 87.38 169 GLN B O 1
ATOM 4474 N N . PRO B 1 170 ? -12.867 19.344 5.461 1 84.5 170 PRO B N 1
ATOM 4475 C CA . PRO B 1 170 ? -11.992 18.531 4.609 1 84.5 170 PRO B CA 1
ATOM 4476 C C . PRO B 1 170 ? -10.523 18.656 5.004 1 84.5 170 PRO B C 1
ATOM 4478 O O . PRO B 1 170 ? -9.797 17.656 5 1 84.5 170 PRO B O 1
ATOM 4481 N N . ILE B 1 171 ? -10.102 19.844 5.371 1 90.06 171 ILE B N 1
ATOM 4482 C CA . ILE B 1 171 ? -8.703 20.047 5.75 1 90.06 171 ILE B CA 1
ATOM 4483 C C . ILE B 1 171 ? -8.406 19.281 7.035 1 90.06 171 ILE B C 1
ATOM 4485 O O . ILE B 1 171 ? -7.418 18.531 7.105 1 90.06 171 ILE B O 1
ATOM 4489 N N . ASP B 1 172 ? -9.336 19.391 7.988 1 92.25 172 ASP B N 1
ATOM 4490 C CA . ASP B 1 172 ? -9.18 18.688 9.258 1 92.25 172 ASP B CA 1
ATOM 4491 C C . ASP B 1 172 ? -9.234 17.172 9.047 1 92.25 172 ASP B C 1
ATOM 4493 O O . ASP B 1 172 ? -8.477 16.422 9.68 1 92.25 172 ASP B O 1
ATOM 4497 N N . ALA B 1 173 ? -10.109 16.797 8.195 1 88.88 173 ALA B N 1
ATOM 4498 C CA . ALA B 1 173 ? -10.25 15.375 7.914 1 88.88 173 ALA B CA 1
ATOM 4499 C C . ALA B 1 173 ? -8.953 14.805 7.34 1 88.88 173 ALA B C 1
ATOM 4501 O O . ALA B 1 173 ? -8.555 13.688 7.684 1 88.88 173 ALA B O 1
ATOM 4502 N N . SER B 1 174 ? -8.312 15.547 6.488 1 90.06 174 SER B N 1
ATOM 4503 C CA . SER B 1 174 ? -7.059 15.109 5.887 1 90.06 174 SER B CA 1
ATOM 4504 C C . SER B 1 174 ? -5.949 15.016 6.93 1 90.06 174 SER B C 1
ATOM 4506 O O . SER B 1 174 ? -5.176 14.055 6.934 1 90.06 174 SER B O 1
ATOM 4508 N N . ILE B 1 175 ? -5.883 15.977 7.781 1 92.06 175 ILE B N 1
ATOM 4509 C CA . ILE B 1 175 ? -4.879 15.984 8.844 1 92.06 175 ILE B CA 1
ATOM 4510 C C . ILE B 1 175 ? -5.156 14.844 9.82 1 92.06 175 ILE B C 1
ATOM 4512 O O . ILE B 1 175 ? -4.23 14.148 10.25 1 92.06 175 ILE B O 1
ATOM 4516 N N . PHE B 1 176 ? -6.43 14.672 10.164 1 91.44 176 PHE B N 1
ATOM 4517 C CA . PHE B 1 176 ? -6.828 13.57 11.031 1 91.44 176 PHE B CA 1
ATOM 4518 C C . PHE B 1 176 ? -6.383 12.234 10.445 1 91.44 176 PHE B C 1
ATOM 4520 O O . PHE B 1 176 ? -5.793 11.414 11.148 1 91.44 176 PHE B O 1
ATOM 4527 N N . SER B 1 177 ? -6.73 12.023 9.172 1 88.25 177 SER B N 1
ATOM 4528 C CA . SER B 1 177 ? -6.387 10.773 8.5 1 88.25 177 SER B CA 1
ATOM 4529 C C . SER B 1 177 ? -4.887 10.516 8.547 1 88.25 177 SER B C 1
ATOM 4531 O O . SER B 1 177 ? -4.449 9.422 8.898 1 88.25 177 SER B O 1
ATOM 4533 N N . TYR B 1 178 ? -4.098 11.523 8.234 1 89.62 178 TYR B N 1
ATOM 4534 C CA . TYR B 1 178 ? -2.641 11.453 8.219 1 89.62 178 TYR B CA 1
ATOM 4535 C C . TYR B 1 178 ? -2.1 11.109 9.602 1 89.62 178 TYR B C 1
ATOM 4537 O O . TYR B 1 178 ? -1.367 10.125 9.758 1 89.62 178 TYR B O 1
ATOM 4545 N N . ALA B 1 179 ? -2.557 11.766 10.609 1 92.38 179 ALA B N 1
ATOM 4546 C CA . ALA B 1 179 ? -2.104 11.578 11.984 1 92.38 179 ALA B CA 1
ATOM 4547 C C . ALA B 1 179 ? -2.541 10.227 12.531 1 92.38 179 ALA B C 1
ATOM 4549 O O . ALA B 1 179 ? -1.732 9.484 13.102 1 92.38 179 ALA B O 1
ATOM 4550 N N . LYS B 1 180 ? -3.762 9.953 12.336 1 89.19 180 LYS B N 1
ATOM 4551 C CA . LYS B 1 180 ? -4.352 8.734 12.891 1 89.19 180 LYS B CA 1
ATOM 4552 C C . LYS B 1 180 ? -3.656 7.488 12.352 1 89.19 180 LYS B C 1
ATOM 4554 O O . LYS B 1 180 ? -3.436 6.527 13.086 1 89.19 180 LYS B O 1
ATOM 4559 N N . MET B 1 181 ? -3.365 7.492 11.125 1 86.75 181 MET B N 1
ATOM 4560 C CA . MET B 1 181 ? -2.732 6.324 10.516 1 86.75 181 MET B CA 1
ATOM 4561 C C . MET B 1 181 ? -1.371 6.051 11.148 1 86.75 181 MET B C 1
ATOM 4563 O O . MET B 1 181 ? -1.033 4.902 11.43 1 86.75 181 MET B O 1
ATOM 4567 N N . TYR B 1 182 ? -0.573 7.098 11.406 1 88.75 182 TYR B N 1
ATOM 4568 C CA . TYR B 1 182 ? 0.706 6.914 12.086 1 88.75 182 TYR B CA 1
ATOM 4569 C C . TYR B 1 182 ? 0.499 6.477 13.531 1 88.75 182 TYR B C 1
ATOM 4571 O O . TYR B 1 182 ? 1.173 5.559 14.008 1 88.75 182 TYR B O 1
ATOM 4579 N N . ILE B 1 183 ? -0.424 7.148 14.203 1 90.12 183 ILE B N 1
ATOM 4580 C CA . ILE B 1 183 ? -0.667 6.863 15.617 1 90.12 183 ILE B CA 1
ATOM 4581 C C . ILE B 1 183 ? -1.128 5.414 15.773 1 90.12 183 ILE B C 1
ATOM 4583 O O . ILE B 1 183 ? -0.64 4.695 16.656 1 90.12 183 ILE B O 1
ATOM 4587 N N . ASP B 1 184 ? -2.021 4.988 14.945 1 84.62 184 ASP B N 1
ATOM 4588 C CA . ASP B 1 184 ? -2.502 3.611 14.961 1 84.62 184 ASP B CA 1
ATOM 4589 C C . ASP B 1 184 ? -1.361 2.629 14.703 1 84.62 184 ASP B C 1
ATOM 4591 O O . ASP B 1 184 ? -1.262 1.595 15.367 1 84.62 184 ASP B O 1
ATOM 4595 N N . TRP B 1 185 ? -0.595 2.912 13.742 1 84.31 185 TRP B N 1
ATOM 4596 C CA . TRP B 1 185 ? 0.535 2.057 13.391 1 84.31 185 TRP B CA 1
ATOM 4597 C C . TRP B 1 185 ? 1.499 1.919 14.562 1 84.31 185 TRP B C 1
ATOM 4599 O O . TRP B 1 185 ? 1.954 0.815 14.875 1 84.31 185 TRP B O 1
ATOM 4609 N N . LEU B 1 186 ? 1.835 3.025 15.195 1 87.44 186 LEU B N 1
ATOM 4610 C CA . LEU B 1 186 ? 2.734 2.994 16.344 1 87.44 186 LEU B CA 1
ATOM 4611 C C . LEU B 1 186 ? 2.146 2.158 17.469 1 87.44 186 LEU B C 1
ATOM 4613 O O . LEU B 1 186 ? 2.869 1.42 18.141 1 87.44 186 LEU B O 1
ATOM 4617 N N . ALA B 1 187 ? 0.874 2.238 17.672 1 85.75 187 ALA B N 1
ATOM 4618 C CA . ALA B 1 187 ? 0.205 1.517 18.75 1 85.75 187 ALA B CA 1
ATOM 4619 C C . ALA B 1 187 ? 0.208 0.013 18.5 1 85.75 187 ALA B C 1
ATOM 4621 O O . ALA B 1 187 ? 0.298 -0.785 19.422 1 85.75 187 ALA B O 1
ATOM 4622 N N . ARG B 1 188 ? 0.177 -0.369 17.281 1 81.56 188 ARG B N 1
ATOM 4623 C CA . ARG B 1 188 ? 0.049 -1.779 16.938 1 81.56 188 ARG B CA 1
ATOM 4624 C C . ARG B 1 188 ? 1.419 -2.43 16.781 1 81.56 188 ARG B C 1
ATOM 4626 O O . ARG B 1 188 ? 1.526 -3.658 16.734 1 81.56 188 ARG B O 1
ATOM 4633 N N . ASN B 1 189 ? 2.408 -1.668 16.641 1 85.19 189 ASN B N 1
ATOM 4634 C CA . ASN B 1 189 ? 3.762 -2.176 16.438 1 85.19 189 ASN B CA 1
ATOM 4635 C C . ASN B 1 189 ? 4.668 -1.842 17.609 1 85.19 189 ASN B C 1
ATOM 4637 O O . ASN B 1 189 ? 5.328 -0.802 17.625 1 85.19 189 ASN B O 1
ATOM 4641 N N . GLN B 1 190 ? 4.715 -2.771 18.484 1 87.69 190 GLN B N 1
ATOM 4642 C CA . GLN B 1 190 ? 5.461 -2.59 19.734 1 87.69 190 GLN B CA 1
ATOM 4643 C C . GLN B 1 190 ? 6.707 -3.471 19.766 1 87.69 190 GLN B C 1
ATOM 4645 O O . GLN B 1 190 ? 7.645 -3.201 20.516 1 87.69 190 GLN B O 1
ATOM 4650 N N . PHE B 1 191 ? 6.664 -4.465 18.969 1 87.06 191 PHE B N 1
ATOM 4651 C CA . PHE B 1 191 ? 7.762 -5.426 18.953 1 87.06 191 PHE B CA 1
ATOM 4652 C C . PHE B 1 191 ? 8.273 -5.641 17.531 1 87.06 191 PHE B C 1
ATOM 4654 O O . PHE B 1 191 ? 7.512 -5.523 16.578 1 87.06 191 PHE B O 1
ATOM 4661 N N . CYS B 1 192 ? 9.492 -5.988 17.5 1 84.56 192 CYS B N 1
ATOM 4662 C CA . CYS B 1 192 ? 10.133 -6.273 16.219 1 84.56 192 CYS B CA 1
ATOM 4663 C C . CYS B 1 192 ? 9.609 -7.574 15.617 1 84.56 192 CYS B C 1
ATOM 4665 O O . CYS B 1 192 ? 9.68 -8.625 16.25 1 84.56 192 CYS B O 1
ATOM 4667 N N . PRO B 1 193 ? 9.125 -7.492 14.422 1 84.5 193 PRO B N 1
ATOM 4668 C CA . PRO B 1 193 ? 8.625 -8.719 13.797 1 84.5 193 PRO B CA 1
ATOM 4669 C C . PRO B 1 193 ? 9.734 -9.719 13.477 1 84.5 193 PRO B C 1
ATOM 4671 O O . PRO B 1 193 ? 9.461 -10.898 13.242 1 84.5 193 PRO B O 1
ATOM 4674 N N . GLY B 1 194 ? 10.906 -9.312 13.484 1 81.81 194 GLY B N 1
ATOM 4675 C CA . GLY B 1 194 ? 12.031 -10.18 13.148 1 81.81 194 GLY B CA 1
ATOM 4676 C C . GLY B 1 194 ? 12.57 -10.945 14.344 1 81.81 194 GLY B C 1
ATOM 4677 O O . GLY B 1 194 ? 12.938 -12.117 14.219 1 81.81 194 GLY B O 1
ATOM 4678 N N . CYS B 1 195 ? 12.57 -10.312 15.547 1 84.12 195 CYS B N 1
ATOM 4679 C CA . CYS B 1 195 ? 13.273 -10.977 16.641 1 84.12 195 CYS B CA 1
ATOM 4680 C C . CYS B 1 195 ? 12.445 -10.922 17.922 1 84.12 195 CYS B C 1
ATOM 4682 O O . CYS B 1 195 ? 12.852 -11.469 18.953 1 84.12 195 CYS B O 1
ATOM 4684 N N . GLY B 1 196 ? 11.414 -10.195 17.906 1 85.44 196 GLY B N 1
ATOM 4685 C CA . GLY B 1 196 ? 10.523 -10.188 19.047 1 85.44 196 GLY B CA 1
ATOM 4686 C C . GLY B 1 196 ? 10.922 -9.172 20.109 1 85.44 196 GLY B C 1
ATOM 4687 O O . GLY B 1 196 ? 10.227 -9.008 21.109 1 85.44 196 GLY B O 1
ATOM 4688 N N . SER B 1 197 ? 12.008 -8.43 19.859 1 85.69 197 SER B N 1
ATOM 4689 C CA . SER B 1 197 ? 12.398 -7.391 20.797 1 85.69 197 SER B CA 1
ATOM 4690 C C . SER B 1 197 ? 11.516 -6.156 20.672 1 85.69 197 SER B C 1
ATOM 4692 O O . SER B 1 197 ? 10.828 -5.988 19.656 1 85.69 197 SER B O 1
ATOM 4694 N N . ARG B 1 198 ? 11.617 -5.324 21.656 1 88.19 198 ARG B N 1
ATOM 4695 C CA . ARG B 1 198 ? 10.844 -4.086 21.594 1 88.19 198 ARG B CA 1
ATOM 4696 C C . ARG B 1 198 ? 11.398 -3.143 20.531 1 88.19 198 ARG B C 1
ATOM 4698 O O . ARG B 1 198 ? 12.594 -3.158 20.25 1 88.19 198 ARG B O 1
ATOM 4705 N N . VAL B 1 199 ? 10.469 -2.371 19.938 1 87.88 199 VAL B N 1
ATOM 4706 C CA . VAL B 1 199 ? 10.891 -1.35 18.984 1 87.88 199 VAL B CA 1
ATOM 4707 C C . VAL B 1 199 ? 10.578 0.038 19.547 1 87.88 199 VAL B C 1
ATOM 4709 O O . VAL B 1 199 ? 9.727 0.185 20.422 1 87.88 199 VAL B O 1
ATOM 4712 N N . ILE B 1 200 ? 11.297 1.053 19.094 1 90 200 ILE B N 1
ATOM 4713 C CA . ILE B 1 200 ? 11.039 2.434 19.484 1 90 200 ILE B CA 1
ATOM 4714 C C . ILE B 1 200 ? 10.836 3.295 18.25 1 90 200 ILE B C 1
ATOM 4716 O O . ILE B 1 200 ? 11.445 3.047 17.203 1 90 200 ILE B O 1
ATOM 4720 N N . PRO B 1 201 ? 9.906 4.289 18.344 1 90.75 201 PRO B N 1
ATOM 4721 C CA . PRO B 1 201 ? 9.781 5.246 17.234 1 90.75 201 PRO B CA 1
ATOM 4722 C C . PRO B 1 201 ? 11.008 6.141 17.094 1 90.75 201 PRO B C 1
ATOM 4724 O O . PRO B 1 201 ? 11.594 6.562 18.094 1 90.75 201 PRO B O 1
ATOM 4727 N N . VAL B 1 202 ? 11.406 6.309 15.844 1 89.38 202 VAL B N 1
ATOM 4728 C CA . VAL B 1 202 ? 12.523 7.191 15.508 1 89.38 202 VAL B CA 1
ATOM 4729 C C . VAL B 1 202 ? 12.117 8.133 14.375 1 89.38 202 VAL B C 1
ATOM 4731 O O . VAL B 1 202 ? 10.969 8.109 13.922 1 89.38 202 VAL B O 1
ATOM 4734 N N . CYS B 1 203 ? 12.969 9.109 13.953 1 88.19 203 CYS B N 1
ATOM 4735 C CA . CYS B 1 203 ? 12.734 10.023 12.844 1 88.19 203 CYS B CA 1
ATOM 4736 C C . CYS B 1 203 ? 11.414 10.758 13.016 1 88.19 203 CYS B C 1
ATOM 4738 O O . CYS B 1 203 ? 10.555 10.719 12.133 1 88.19 203 CYS B O 1
ATOM 4740 N N . GLY B 1 204 ? 11.273 11.406 14.172 1 90.56 204 GLY B N 1
ATOM 4741 C CA . GLY B 1 204 ? 10.062 12.156 14.43 1 90.56 204 GLY B CA 1
ATOM 4742 C C . GLY B 1 204 ? 8.836 11.281 14.594 1 90.56 204 GLY B C 1
ATOM 4743 O O . GLY B 1 204 ? 7.711 11.711 14.328 1 90.56 204 GLY B O 1
ATOM 4744 N N . GLY B 1 205 ? 9.008 10 14.898 1 91.19 205 GLY B N 1
ATOM 4745 C CA . GLY B 1 205 ? 7.91 9.094 15.18 1 91.19 205 GLY B CA 1
ATOM 4746 C C . GLY B 1 205 ? 7.418 8.352 13.945 1 91.19 205 GLY B C 1
ATOM 4747 O O . GLY B 1 205 ? 6.434 7.617 14.008 1 91.19 205 GLY B O 1
ATOM 4748 N N . THR B 1 206 ? 8.094 8.461 12.812 1 88.12 206 THR B N 1
ATOM 4749 C CA . THR B 1 206 ? 7.523 7.965 11.562 1 88.12 206 THR B CA 1
ATOM 4750 C C . THR B 1 206 ? 8.188 6.656 11.141 1 88.12 206 THR B C 1
ATOM 4752 O O . THR B 1 206 ? 7.801 6.047 10.148 1 88.12 206 THR B O 1
ATOM 4755 N N . LYS B 1 207 ? 9.18 6.23 11.867 1 84.38 207 LYS B N 1
ATOM 4756 C CA . LYS B 1 207 ? 9.844 4.945 11.68 1 84.38 207 LYS B CA 1
ATOM 4757 C C . LYS B 1 207 ? 10.008 4.211 13.008 1 84.38 207 LYS B C 1
ATOM 4759 O O . LYS B 1 207 ? 9.914 4.82 14.078 1 84.38 207 LYS B O 1
ATOM 4764 N N . LEU B 1 208 ? 10.172 2.912 12.969 1 87.25 208 LEU B N 1
ATOM 4765 C CA . LEU B 1 208 ? 10.445 2.1 14.148 1 87.25 208 LEU B CA 1
ATOM 4766 C C . LEU B 1 208 ? 11.812 1.429 14.047 1 87.25 208 LEU B C 1
ATOM 4768 O O . LEU B 1 208 ? 12.211 0.986 12.961 1 87.25 208 LEU B O 1
ATOM 4772 N N . GLN B 1 209 ? 12.438 1.384 15.125 1 85.25 209 GLN B N 1
ATOM 4773 C CA . GLN B 1 209 ? 13.75 0.738 15.188 1 85.25 209 GLN B CA 1
ATOM 4774 C C . GLN B 1 209 ? 13.781 -0.332 16.281 1 85.25 209 GLN B C 1
ATOM 4776 O O . GLN B 1 209 ? 13.273 -0.118 17.375 1 85.25 209 GLN B O 1
ATOM 4781 N N . CYS B 1 210 ? 14.312 -1.487 15.914 1 85.12 210 CYS B N 1
ATOM 4782 C CA . CYS B 1 210 ? 14.5 -2.588 16.844 1 85.12 210 CYS B CA 1
ATOM 4783 C C . CYS B 1 210 ? 15.531 -2.232 17.906 1 85.12 210 CYS B C 1
ATOM 4785 O O . CYS B 1 210 ? 16.578 -1.653 17.594 1 85.12 210 CYS B O 1
ATOM 4787 N N . THR B 1 211 ? 15.312 -2.539 19.156 1 85.31 211 THR B N 1
ATOM 4788 C CA . THR B 1 211 ? 16.219 -2.193 20.25 1 85.31 211 THR B CA 1
ATOM 4789 C C . THR B 1 211 ? 17.188 -3.336 20.531 1 85.31 211 THR B C 1
ATOM 4791 O O . THR B 1 211 ? 18.031 -3.229 21.422 1 85.31 211 THR B O 1
ATOM 4794 N N . ASN B 1 212 ? 16.906 -4.461 19.812 1 78.5 212 ASN B N 1
ATOM 4795 C CA . ASN B 1 212 ? 17.828 -5.578 19.984 1 78.5 212 ASN B CA 1
ATOM 4796 C C . ASN B 1 212 ? 19.234 -5.219 19.516 1 78.5 212 ASN B C 1
ATOM 4798 O O . ASN B 1 212 ? 19.469 -4.973 18.328 1 78.5 212 ASN B O 1
ATOM 4802 N N . GLU B 1 213 ? 20.188 -4.953 20.438 1 66.38 213 GLU B N 1
ATOM 4803 C CA . GLU B 1 213 ? 21.562 -4.57 20.141 1 66.38 213 GLU B CA 1
ATOM 4804 C C . GLU B 1 213 ? 22.406 -5.781 19.734 1 66.38 213 GLU B C 1
ATOM 4806 O O . GLU B 1 213 ? 23.625 -5.68 19.594 1 66.38 213 GLU B O 1
ATOM 4811 N N . ALA B 1 214 ? 21.797 -6.883 19.578 1 53.53 214 ALA B N 1
ATOM 4812 C CA . ALA B 1 214 ? 22.719 -8 19.344 1 53.53 214 ALA B CA 1
ATOM 4813 C C . ALA B 1 214 ? 23.766 -7.648 18.297 1 53.53 214 ALA B C 1
ATOM 4815 O O . ALA B 1 214 ? 23.438 -7.328 17.156 1 53.53 214 ALA B O 1
ATOM 4816 N N . LYS B 1 215 ? 24.828 -6.961 18.719 1 44.91 215 LYS B N 1
ATOM 4817 C CA . LYS B 1 215 ? 26.125 -6.934 18.047 1 44.91 215 LYS B CA 1
ATOM 4818 C C . LYS B 1 215 ? 26.359 -8.219 17.25 1 44.91 215 LYS B C 1
ATOM 4820 O O . LYS B 1 215 ? 25.828 -9.273 17.594 1 44.91 215 LYS B O 1
ATOM 4825 N N . GLU B 1 216 ? 26.75 -7.949 15.945 1 41.56 216 GLU B N 1
ATOM 4826 C CA . GLU B 1 216 ? 27.297 -9.031 15.133 1 41.56 216 GLU B CA 1
ATOM 4827 C C . GLU B 1 216 ? 27.844 -10.164 16 1 41.56 216 GLU B C 1
ATOM 4829 O O . GLU B 1 216 ? 29.031 -10.195 16.312 1 41.56 216 GLU B O 1
ATOM 4834 N N . VAL B 1 217 ? 27.516 -10.367 17.141 1 39.19 217 VAL B N 1
ATOM 4835 C CA . VAL B 1 217 ? 28.297 -11.461 17.719 1 39.19 217 VAL B CA 1
ATOM 4836 C C . VAL B 1 217 ? 28.219 -12.68 16.812 1 39.19 217 VAL B C 1
ATOM 4838 O O . VAL B 1 217 ? 27.141 -13.031 16.312 1 39.19 217 VAL B O 1
ATOM 4841 N N . ASN B 1 218 ? 29.234 -13.023 16.094 1 38.88 218 ASN B N 1
ATOM 4842 C CA . ASN B 1 218 ? 29.688 -14.211 15.383 1 38.88 218 ASN B CA 1
ATOM 4843 C C . ASN B 1 218 ? 29.188 -15.492 16.031 1 38.88 218 ASN B C 1
ATOM 4845 O O . ASN B 1 218 ? 29.766 -16.562 15.859 1 38.88 218 ASN B O 1
ATOM 4849 N N . ASN B 1 219 ? 28.391 -15.445 17.219 1 38.84 219 ASN B N 1
ATOM 4850 C CA . ASN B 1 219 ? 28.094 -16.797 17.703 1 38.84 219 ASN B CA 1
ATOM 4851 C C . ASN B 1 219 ? 26.922 -17.422 16.938 1 38.84 219 ASN B C 1
ATOM 4853 O O . ASN B 1 219 ? 25.875 -16.781 16.766 1 38.84 219 ASN B O 1
ATOM 4857 N N . GLU B 1 220 ? 27.078 -18.391 16.156 1 43.97 220 GLU B N 1
ATOM 4858 C CA . GLU B 1 220 ? 26.234 -19.266 15.352 1 43.97 220 GLU B CA 1
ATOM 4859 C C . GLU B 1 220 ? 24.875 -19.469 15.992 1 43.97 220 GLU B C 1
ATOM 4861 O O . GLU B 1 220 ? 23.891 -19.766 15.305 1 43.97 220 GLU B O 1
ATOM 4866 N N . ASN B 1 221 ? 24.656 -19.406 17.375 1 44.78 221 ASN B N 1
ATOM 4867 C CA . ASN B 1 221 ? 23.453 -19.828 18.062 1 44.78 221 ASN B CA 1
ATOM 4868 C C . ASN B 1 221 ? 22.562 -18.641 18.422 1 44.78 221 ASN B C 1
ATOM 4870 O O . ASN B 1 221 ? 21.516 -18.812 19.062 1 44.78 221 ASN B O 1
ATOM 4874 N N . GLU B 1 222 ? 22.969 -17.453 18.234 1 47.97 222 GLU B N 1
ATOM 4875 C CA . GLU B 1 222 ? 22.125 -16.359 18.703 1 47.97 222 GLU B CA 1
ATOM 4876 C C . GLU B 1 222 ? 21.266 -15.812 17.562 1 47.97 222 GLU B C 1
ATOM 4878 O O . GLU B 1 222 ? 21.75 -15.602 16.453 1 47.97 222 GLU B O 1
ATOM 4883 N N . TYR B 1 223 ? 20.031 -15.93 17.844 1 50.41 223 TYR B N 1
ATOM 4884 C CA . TYR B 1 223 ? 19.062 -15.445 16.875 1 50.41 223 TYR B CA 1
ATOM 4885 C C . TYR B 1 223 ? 19.375 -14.008 16.453 1 50.41 223 TYR B C 1
ATOM 4887 O O . TYR B 1 223 ? 19.484 -13.125 17.312 1 50.41 223 TYR B O 1
ATOM 4895 N N . GLN B 1 224 ? 19.875 -13.789 15.25 1 58.84 224 GLN B N 1
ATOM 4896 C CA . GLN B 1 224 ? 20.094 -12.469 14.664 1 58.84 224 GLN B CA 1
ATOM 4897 C C . GLN B 1 224 ? 18.812 -11.93 14.031 1 58.84 224 GLN B C 1
ATOM 4899 O O . GLN B 1 224 ? 18.172 -12.625 13.242 1 58.84 224 GLN B O 1
ATOM 4904 N N . CYS B 1 225 ? 18.406 -10.75 14.633 1 63.75 225 CYS B N 1
ATOM 4905 C CA . CYS B 1 225 ? 17.203 -10.141 14.07 1 63.75 225 CYS B CA 1
ATOM 4906 C C . CYS B 1 225 ? 17.328 -9.977 12.562 1 63.75 225 CYS B C 1
ATOM 4908 O O . CYS B 1 225 ? 18.266 -9.344 12.07 1 63.75 225 CYS B O 1
ATOM 4910 N N . PRO B 1 226 ? 16.594 -10.617 11.852 1 50.41 226 PRO B N 1
ATOM 4911 C CA . PRO B 1 226 ? 16.703 -10.57 10.391 1 50.41 226 PRO B CA 1
ATOM 4912 C C . PRO B 1 226 ? 16.391 -9.188 9.828 1 50.41 226 PRO B C 1
ATOM 4914 O O . PRO B 1 226 ? 16.688 -8.914 8.656 1 50.41 226 PRO B O 1
ATOM 4917 N N . VAL B 1 227 ? 15.898 -8.297 10.656 1 53.62 227 VAL B N 1
ATOM 4918 C CA . VAL B 1 227 ? 15.461 -7.035 10.078 1 53.62 227 VAL B CA 1
ATOM 4919 C C . VAL B 1 227 ? 16.297 -5.891 10.641 1 53.62 227 VAL B C 1
ATOM 4921 O O . VAL B 1 227 ? 16.172 -4.746 10.203 1 53.62 227 VAL B O 1
ATOM 4924 N N . ARG B 1 228 ? 17.188 -6.152 11.523 1 50.75 228 ARG B N 1
ATOM 4925 C CA . ARG B 1 228 ? 17.938 -5.059 12.141 1 50.75 228 ARG B CA 1
ATOM 4926 C C . ARG B 1 228 ? 18.906 -4.43 11.156 1 50.75 228 ARG B C 1
ATOM 4928 O O . ARG B 1 228 ? 19.094 -3.213 11.148 1 50.75 228 ARG B O 1
ATOM 4935 N N . LYS B 1 229 ? 19.781 -5.348 10.438 1 50.25 229 LYS B N 1
ATOM 4936 C CA . LYS B 1 229 ? 20.828 -4.812 9.586 1 50.25 229 LYS B CA 1
ATOM 4937 C C . LYS B 1 229 ? 20.281 -4.324 8.258 1 50.25 229 LYS B C 1
ATOM 4939 O O . LYS B 1 229 ? 21.031 -3.941 7.363 1 50.25 229 LYS B O 1
ATOM 4944 N N . THR B 1 230 ? 19.094 -4.492 8.062 1 46.5 230 THR B N 1
ATOM 4945 C CA . THR B 1 230 ? 18.641 -4.02 6.762 1 46.5 230 THR B CA 1
ATOM 4946 C C . THR B 1 230 ? 18.438 -2.508 6.773 1 46.5 230 THR B C 1
ATOM 4948 O O . THR B 1 230 ? 17.828 -1.962 7.695 1 46.5 230 THR B O 1
ATOM 4951 N N . ARG B 1 231 ? 19.391 -1.833 6.367 1 39.75 231 ARG B N 1
ATOM 4952 C CA . ARG B 1 231 ? 19.344 -0.375 6.332 1 39.75 231 ARG B CA 1
ATOM 4953 C C . ARG B 1 231 ? 17.906 0.128 6.262 1 39.75 231 ARG B C 1
ATOM 4955 O O . ARG B 1 231 ? 17.547 1.067 6.969 1 39.75 231 ARG B O 1
ATOM 4962 N N . THR B 1 232 ? 17.266 -0.005 5.137 1 37.72 232 THR B N 1
ATOM 4963 C CA . THR B 1 232 ? 15.922 0.522 4.902 1 37.72 232 THR B CA 1
ATOM 4964 C C . THR B 1 232 ? 14.891 -0.255 5.711 1 37.72 232 THR B C 1
ATOM 4966 O O . THR B 1 232 ? 13.867 0.302 6.117 1 37.72 232 THR B O 1
ATOM 4969 N N . ASN B 1 233 ? 15.133 -1.625 5.953 1 38.75 233 ASN B N 1
ATOM 4970 C CA . ASN B 1 233 ? 14.078 -2.535 6.387 1 38.75 233 ASN B CA 1
ATOM 4971 C C . ASN B 1 233 ? 14.047 -2.668 7.906 1 38.75 233 ASN B C 1
ATOM 4973 O O . ASN B 1 233 ? 13.172 -3.342 8.453 1 38.75 233 ASN B O 1
ATOM 4977 N N . ASN B 1 234 ? 15.141 -2.256 8.516 1 36.75 234 ASN B N 1
ATOM 4978 C CA . ASN B 1 234 ? 15.062 -2.383 9.969 1 36.75 234 ASN B CA 1
ATOM 4979 C C . ASN B 1 234 ? 13.953 -1.508 10.555 1 36.75 234 ASN B C 1
ATOM 4981 O O . ASN B 1 234 ? 13.781 -1.45 11.773 1 36.75 234 ASN B O 1
ATOM 4985 N N . VAL B 1 235 ? 13.547 -0.737 9.695 1 38.31 235 VAL B N 1
ATOM 4986 C CA . VAL B 1 235 ? 12.492 0.203 10.055 1 38.31 235 VAL B CA 1
ATOM 4987 C C . VAL B 1 235 ? 11.188 -0.2 9.375 1 38.31 235 VAL B C 1
ATOM 4989 O O . VAL B 1 235 ? 11.188 -0.591 8.203 1 38.31 235 VAL B O 1
ATOM 4992 N N . CYS B 1 236 ? 10.344 -0.758 10.25 1 46.03 236 CYS B N 1
ATOM 4993 C CA . CYS B 1 236 ? 9.016 -1 9.711 1 46.03 236 CYS B CA 1
ATOM 4994 C C . CYS B 1 236 ? 8.312 0.312 9.383 1 46.03 236 CYS B C 1
ATOM 4996 O O . CYS B 1 236 ? 8.375 1.267 10.156 1 46.03 236 CYS B O 1
ATOM 4998 N N . PHE B 1 237 ? 8.164 0.612 8.234 1 44.03 237 PHE B N 1
ATOM 4999 C CA . PHE B 1 237 ? 7.352 1.752 7.824 1 44.03 237 PHE B CA 1
ATOM 5000 C C . PHE B 1 237 ? 5.871 1.389 7.832 1 44.03 237 PHE B C 1
ATOM 5002 O O . PHE B 1 237 ? 5.512 0.225 7.641 1 44.03 237 PHE B O 1
ATOM 5009 N N . PRO B 1 238 ? 5.156 2.453 8.305 1 41.97 238 PRO B N 1
ATOM 5010 C CA . PRO B 1 238 ? 3.723 2.176 8.195 1 41.97 238 PRO B CA 1
ATOM 5011 C C . PRO B 1 238 ? 3.32 1.703 6.797 1 41.97 238 PRO B C 1
ATOM 5013 O O . PRO B 1 238 ? 3.816 2.227 5.797 1 41.97 238 PRO B O 1
ATOM 5016 N N . ARG B 1 239 ? 2.746 0.629 6.777 1 58.78 239 ARG B N 1
ATOM 5017 C CA . ARG B 1 239 ? 2.289 0.056 5.516 1 58.78 239 ARG B CA 1
ATOM 5018 C C . ARG B 1 239 ? 0.897 0.566 5.156 1 58.78 239 ARG B C 1
ATOM 5020 O O . ARG B 1 239 ? 0.061 0.78 6.035 1 58.78 239 ARG B O 1
ATOM 5027 N N . THR B 1 240 ? 0.755 1.27 4.074 1 57 240 THR B N 1
ATOM 5028 C CA . THR B 1 240 ? -0.558 1.533 3.498 1 57 240 THR B CA 1
ATOM 5029 C C . THR B 1 240 ? -1.014 0.363 2.633 1 57 240 THR B C 1
ATOM 5031 O O . THR B 1 240 ? -0.315 -0.031 1.695 1 57 240 THR B O 1
ATOM 5034 N N . ASP B 1 241 ? -2.098 -0.116 2.99 1 78.12 241 ASP B N 1
ATOM 5035 C CA . ASP B 1 241 ? -2.6 -1.262 2.238 1 78.12 241 ASP B CA 1
ATOM 5036 C C . ASP B 1 241 ? -3.422 -0.81 1.034 1 78.12 241 ASP B C 1
ATOM 5038 O O . ASP B 1 241 ? -4.477 -0.193 1.192 1 78.12 241 ASP B O 1
ATOM 5042 N N . PRO B 1 242 ? -2.887 -1.027 -0.112 1 86.94 242 PRO B N 1
ATOM 5043 C CA . PRO B 1 242 ? -3.672 -0.646 -1.288 1 86.94 242 PRO B CA 1
ATOM 5044 C C . PRO B 1 242 ? -4.938 -1.483 -1.449 1 86.94 242 PRO B C 1
ATOM 5046 O O . PRO B 1 242 ? -4.906 -2.701 -1.251 1 86.94 242 PRO B O 1
ATOM 5049 N N . VAL B 1 243 ? -6.027 -0.821 -1.695 1 89.5 243 VAL B N 1
ATOM 5050 C CA . VAL B 1 243 ? -7.34 -1.407 -1.961 1 89.5 243 VAL B CA 1
ATOM 5051 C C . VAL B 1 243 ? -7.883 -0.877 -3.285 1 89.5 243 VAL B C 1
ATOM 5053 O O . VAL B 1 243 ? -7.965 0.336 -3.49 1 89.5 243 VAL B O 1
ATOM 5056 N N . VAL B 1 244 ? -8.188 -1.781 -4.145 1 93.75 244 VAL B N 1
ATOM 5057 C CA . VAL B 1 244 ? -8.844 -1.32 -5.363 1 93.75 244 VAL B CA 1
ATOM 5058 C C . VAL B 1 244 ? -10.344 -1.162 -5.117 1 93.75 244 VAL B C 1
ATOM 5060 O O . VAL B 1 244 ? -10.945 -1.953 -4.387 1 93.75 244 VAL B O 1
ATOM 5063 N N . ILE B 1 245 ? -10.914 -0.19 -5.637 1 95.19 245 ILE B N 1
ATOM 5064 C CA . ILE B 1 245 ? -12.352 0.029 -5.656 1 95.19 245 ILE B CA 1
ATOM 5065 C C . ILE B 1 245 ? -12.805 0.364 -7.078 1 95.19 245 ILE B C 1
ATOM 5067 O O . ILE B 1 245 ? -12.211 1.22 -7.738 1 95.19 245 ILE B O 1
ATOM 5071 N N . LEU B 1 246 ? -13.828 -0.313 -7.582 1 96 246 LEU B N 1
ATOM 5072 C CA . LEU B 1 246 ? -14.148 -0.265 -9.008 1 96 246 LEU B CA 1
ATOM 5073 C C . LEU B 1 246 ? -15.633 -0.009 -9.227 1 96 246 LEU B C 1
ATOM 5075 O O . LEU B 1 246 ? -16.484 -0.7 -8.648 1 96 246 LEU B O 1
ATOM 5079 N N . ALA B 1 247 ? -15.922 1.037 -9.953 1 97.19 247 ALA B N 1
ATOM 5080 C CA . ALA B 1 247 ? -17.25 1.203 -10.531 1 97.19 247 ALA B CA 1
ATOM 5081 C C . ALA B 1 247 ? -17.344 0.533 -11.906 1 97.19 247 ALA B C 1
ATOM 5083 O O . ALA B 1 247 ? -16.453 0.709 -12.742 1 97.19 247 ALA B O 1
ATOM 5084 N N . LEU B 1 248 ? -18.391 -0.222 -12.148 1 96.31 248 LEU B N 1
ATOM 5085 C CA . LEU B 1 248 ? -18.5 -1.061 -13.336 1 96.31 248 LEU B CA 1
ATOM 5086 C C . LEU B 1 248 ? -19.75 -0.697 -14.148 1 96.31 248 LEU B C 1
ATOM 5088 O O . LEU B 1 248 ? -20.859 -0.662 -13.609 1 96.31 248 LEU B O 1
ATOM 5092 N N . ARG B 1 249 ? -19.578 -0.374 -15.359 1 96.19 249 ARG B N 1
ATOM 5093 C CA . ARG B 1 249 ? -20.703 -0.202 -16.266 1 96.19 249 ARG B CA 1
ATOM 5094 C C . ARG B 1 249 ? -20.781 -1.348 -17.266 1 96.19 249 ARG B C 1
ATOM 5096 O O . ARG B 1 249 ? -19.797 -2.053 -17.5 1 96.19 249 ARG B O 1
ATOM 5103 N N . ASN B 1 250 ? -21.953 -1.532 -17.828 1 94.88 250 ASN B N 1
ATOM 5104 C CA . ASN B 1 250 ? -22.094 -2.549 -18.875 1 94.88 250 ASN B CA 1
ATOM 5105 C C . ASN B 1 250 ? -21.531 -2.064 -20.203 1 94.88 250 ASN B C 1
ATOM 5107 O O . ASN B 1 250 ? -21.219 -0.883 -20.359 1 94.88 250 ASN B O 1
ATOM 5111 N N . SER B 1 251 ? -21.391 -2.969 -21.125 1 93.06 251 SER B N 1
ATOM 5112 C CA . SER B 1 251 ? -20.781 -2.68 -22.422 1 93.06 251 SER B CA 1
ATOM 5113 C C . SER B 1 251 ? -21.578 -1.654 -23.203 1 93.06 251 SER B C 1
ATOM 5115 O O . SER B 1 251 ? -21.016 -0.821 -23.906 1 93.06 251 SER B O 1
ATOM 5117 N N . ARG B 1 252 ? -22.875 -1.637 -23.047 1 92.75 252 ARG B N 1
ATOM 5118 C CA . ARG B 1 252 ? -23.75 -0.721 -23.781 1 92.75 252 ARG B CA 1
ATOM 5119 C C . ARG B 1 252 ? -23.641 0.693 -23.219 1 92.75 252 ARG B C 1
ATOM 5121 O O . ARG B 1 252 ? -23.984 1.663 -23.891 1 92.75 252 ARG B O 1
ATOM 5128 N N . GLY B 1 253 ? -23.266 0.771 -21.953 1 94.06 253 GLY B N 1
ATOM 5129 C CA . GLY B 1 253 ? -23.094 2.074 -21.344 1 94.06 253 GLY B CA 1
ATOM 5130 C C . GLY B 1 253 ? -24.391 2.67 -20.828 1 94.06 253 GLY B C 1
ATOM 5131 O O . GLY B 1 253 ? -24.516 3.893 -20.719 1 94.06 253 GLY B O 1
ATOM 5132 N N . ASP B 1 254 ? -25.359 1.87 -20.547 1 95.12 254 ASP B N 1
ATOM 5133 C CA . ASP B 1 254 ? -26.641 2.402 -20.078 1 95.12 254 ASP B CA 1
ATOM 5134 C C . ASP B 1 254 ? -26.953 1.913 -18.656 1 95.12 254 ASP B C 1
ATOM 5136 O O . ASP B 1 254 ? -27.938 2.346 -18.047 1 95.12 254 ASP B O 1
ATOM 5140 N N . LYS B 1 255 ? -26.141 1.042 -18.125 1 96.12 255 LYS B N 1
ATOM 5141 C CA . LYS B 1 255 ? -26.344 0.537 -16.766 1 96.12 255 LYS B CA 1
ATOM 5142 C C . LYS B 1 255 ? -25.047 0.553 -15.977 1 96.12 255 LYS B C 1
ATOM 5144 O O . LYS B 1 255 ? -23.953 0.486 -16.547 1 96.12 255 LYS B O 1
ATOM 5149 N N . ILE B 1 256 ? -25.188 0.682 -14.711 1 96.62 256 ILE B N 1
ATOM 5150 C CA . ILE B 1 256 ? -24.078 0.581 -13.758 1 96.62 256 ILE B CA 1
ATOM 5151 C C . ILE B 1 256 ? -24.375 -0.521 -12.742 1 96.62 256 ILE B C 1
ATOM 5153 O O . ILE B 1 256 ? -25.516 -0.663 -12.289 1 96.62 256 ILE B O 1
ATOM 5157 N N . LEU B 1 257 ? -23.406 -1.372 -12.469 1 95.75 257 LEU B N 1
ATOM 5158 C CA . LEU B 1 257 ? -23.562 -2.443 -11.492 1 95.75 257 LEU B CA 1
ATOM 5159 C C . LEU B 1 257 ? -23.188 -1.957 -10.094 1 95.75 257 LEU B C 1
ATOM 5161 O O . LEU B 1 257 ? -22.141 -1.334 -9.906 1 95.75 257 LEU B O 1
ATOM 5165 N N . LEU B 1 258 ? -24.047 -2.123 -9.094 1 94.12 258 LEU B N 1
ATOM 5166 C CA . LEU B 1 258 ? -23.766 -1.798 -7.699 1 94.12 258 LEU B CA 1
ATOM 5167 C C . LEU B 1 258 ? -24.125 -2.969 -6.789 1 94.12 258 LEU B C 1
ATOM 5169 O O . LEU B 1 258 ? -24.984 -3.783 -7.125 1 94.12 258 LEU B O 1
ATOM 5173 N N . GLY B 1 259 ? -23.375 -3.064 -5.738 1 91.5 259 GLY B N 1
ATOM 5174 C CA . GLY B 1 259 ? -23.578 -4.164 -4.809 1 91.5 259 GLY B CA 1
ATOM 5175 C C . GLY B 1 259 ? -23.859 -3.705 -3.391 1 91.5 259 GLY B C 1
ATOM 5176 O O . GLY B 1 259 ? -23.5 -2.59 -3.014 1 91.5 259 GLY B O 1
ATOM 5177 N N . HIS B 1 260 ? -24.578 -4.539 -2.674 1 87.88 260 HIS B N 1
ATOM 5178 C CA . HIS B 1 260 ? -24.828 -4.375 -1.246 1 87.88 260 HIS B CA 1
ATOM 5179 C C . HIS B 1 260 ? -24.031 -5.387 -0.425 1 87.88 260 HIS B C 1
ATOM 5181 O O . HIS B 1 260 ? -24.078 -6.586 -0.708 1 87.88 260 HIS B O 1
ATOM 5187 N N . ASN B 1 261 ? -23.312 -4.879 0.503 1 82 261 ASN B N 1
ATOM 5188 C CA . ASN B 1 261 ? -22.5 -5.746 1.341 1 82 261 ASN B CA 1
ATOM 5189 C C . ASN B 1 261 ? -23.344 -6.52 2.348 1 82 261 ASN B C 1
ATOM 5191 O O . ASN B 1 261 ? -24.172 -5.938 3.045 1 82 261 ASN B O 1
ATOM 5195 N N . ALA B 1 262 ? -23 -7.797 2.52 1 75.31 262 ALA B N 1
ATOM 5196 C CA . ALA B 1 262 ? -23.781 -8.703 3.363 1 75.31 262 ALA B CA 1
ATOM 5197 C C . ALA B 1 262 ? -23.656 -8.32 4.836 1 75.31 262 ALA B C 1
ATOM 5199 O O . ALA B 1 262 ? -24.547 -8.617 5.641 1 75.31 262 ALA B O 1
ATOM 5200 N N . ARG B 1 263 ? -22.594 -7.773 5.199 1 67.94 263 ARG B N 1
ATOM 5201 C CA . ARG B 1 263 ? -22.344 -7.438 6.598 1 67.94 263 ARG B CA 1
ATOM 5202 C C . ARG B 1 263 ? -23.156 -6.227 7.023 1 67.94 263 ARG B C 1
ATOM 5204 O O . ARG B 1 263 ? -23.328 -5.973 8.219 1 67.94 263 ARG B O 1
ATOM 5211 N N . ARG B 1 264 ? -23.375 -5.363 6.184 1 61.31 264 ARG B N 1
ATOM 5212 C CA . ARG B 1 264 ? -24.125 -4.152 6.508 1 61.31 264 ARG B CA 1
ATOM 5213 C C . ARG B 1 264 ? -25.609 -4.457 6.656 1 61.31 264 ARG B C 1
ATOM 5215 O O . ARG B 1 264 ? -26.438 -3.84 5.988 1 61.31 264 ARG B O 1
ATOM 5222 N N . LYS B 1 265 ? -26.016 -5.578 7.355 1 56.59 265 LYS B N 1
ATOM 5223 C CA . LYS B 1 265 ? -27.391 -6.027 7.492 1 56.59 265 LYS B CA 1
ATOM 5224 C C . LYS B 1 265 ? -28.297 -4.91 8.031 1 56.59 265 LYS B C 1
ATOM 5226 O O . LYS B 1 265 ? -29.453 -4.812 7.656 1 56.59 265 LYS B O 1
ATOM 5231 N N . MET B 1 266 ? -27.641 -4.281 9.023 1 49.34 266 MET B N 1
ATOM 5232 C CA . MET B 1 266 ? -28.531 -3.393 9.766 1 49.34 266 MET B CA 1
ATOM 5233 C C . MET B 1 266 ? -28.891 -2.164 8.938 1 49.34 266 MET B C 1
ATOM 5235 O O . MET B 1 266 ? -29.703 -1.343 9.359 1 49.34 266 MET B O 1
ATOM 5239 N N . LEU B 1 267 ? -27.969 -1.938 8.156 1 51.66 267 LEU B N 1
ATOM 5240 C CA . LEU B 1 267 ? -28.391 -0.704 7.504 1 51.66 267 LEU B CA 1
ATOM 5241 C C . LEU B 1 267 ? -29.516 -0.973 6.512 1 51.66 267 LEU B C 1
ATOM 5243 O O . LEU B 1 267 ? -29.656 -2.096 6.02 1 51.66 267 LEU B O 1
ATOM 5247 N N . ASN B 1 268 ? -30.391 0.002 6.324 1 51 268 ASN B N 1
ATOM 5248 C CA . ASN B 1 268 ? -31.562 -0.067 5.453 1 51 268 ASN B CA 1
ATOM 5249 C C . ASN B 1 268 ? -31.234 -0.759 4.133 1 51 268 ASN B C 1
ATOM 5251 O O . ASN B 1 268 ? -30.109 -0.646 3.627 1 51 268 ASN B O 1
ATOM 5255 N N . LYS B 1 269 ? -31.969 -1.825 3.801 1 55.88 269 LYS B N 1
ATOM 5256 C CA . LYS B 1 269 ? -32.156 -2.609 2.582 1 55.88 269 LYS B CA 1
ATOM 5257 C C . LYS B 1 269 ? -31.797 -1.788 1.346 1 55.88 269 LYS B C 1
ATOM 5259 O O . LYS B 1 269 ? -31.828 -2.299 0.224 1 55.88 269 LYS B O 1
ATOM 5264 N N . ARG B 1 270 ? -30.812 -0.678 1.596 1 75.25 270 ARG B N 1
ATOM 5265 C CA . ARG B 1 270 ? -30.859 0.22 0.446 1 75.25 270 ARG B CA 1
ATOM 5266 C C . ARG B 1 270 ? -29.484 0.821 0.162 1 75.25 270 ARG B C 1
ATOM 5268 O O . ARG B 1 270 ? -29.359 1.691 -0.701 1 75.25 270 ARG B O 1
ATOM 5275 N N . PHE B 1 271 ? -28.344 0.22 0.865 1 85.88 271 PHE B N 1
ATOM 5276 C CA . PHE B 1 271 ? -27.062 0.866 0.594 1 85.88 271 PHE B CA 1
ATOM 5277 C C . PHE B 1 271 ? -26.281 0.105 -0.476 1 85.88 271 PHE B C 1
ATOM 5279 O O . PHE B 1 271 ? -25.922 -1.054 -0.276 1 85.88 271 PHE B O 1
ATOM 5286 N N . PHE B 1 272 ? -26.109 0.73 -1.607 1 90.38 272 PHE B N 1
ATOM 5287 C CA . PHE B 1 272 ? -25.391 0.125 -2.719 1 90.38 272 PHE B CA 1
ATOM 5288 C C . PHE B 1 272 ? -24.094 0.878 -2.994 1 90.38 272 PHE B C 1
ATOM 5290 O O . PHE B 1 272 ? -24.062 2.109 -2.943 1 90.38 272 PHE B O 1
ATOM 5297 N N . SER B 1 273 ? -23.062 0.19 -3.186 1 92.94 273 SER B N 1
ATOM 5298 C CA . SER B 1 273 ? -21.75 0.789 -3.428 1 92.94 273 SER B CA 1
ATOM 5299 C C . SER B 1 273 ? -20.984 0.011 -4.488 1 92.94 273 SER B C 1
ATOM 5301 O O . SER B 1 273 ? -21.516 -0.912 -5.102 1 92.94 273 SER B O 1
ATOM 5303 N N . CYS B 1 274 ? -19.766 0.495 -4.77 1 94.94 274 CYS B N 1
ATOM 5304 C CA . CYS B 1 274 ? -18.844 -0.122 -5.715 1 94.94 274 CYS B CA 1
ATOM 5305 C C . CYS B 1 274 ? -18.234 -1.393 -5.133 1 94.94 274 CYS B C 1
ATOM 5307 O O . CYS B 1 274 ? -18.516 -1.753 -3.988 1 94.94 274 CYS B O 1
ATOM 5309 N N . PHE B 1 275 ? -17.5 -2.072 -5.934 1 93.25 275 PHE B N 1
ATOM 5310 C CA . PHE B 1 275 ? -16.812 -3.285 -5.523 1 93.25 275 PHE B CA 1
ATOM 5311 C C . PHE B 1 275 ? -15.375 -2.975 -5.121 1 93.25 275 PHE B C 1
ATOM 5313 O O . PHE B 1 275 ? -14.695 -2.178 -5.777 1 93.25 275 PHE B O 1
ATOM 5320 N N . SER B 1 276 ? -15.016 -3.496 -3.998 1 91.56 276 SER B N 1
ATOM 5321 C CA . SER B 1 276 ? -13.672 -3.188 -3.521 1 91.56 276 SER B CA 1
ATOM 5322 C C . SER B 1 276 ? -13.016 -4.41 -2.883 1 91.56 276 SER B C 1
ATOM 5324 O O . SER B 1 276 ? -13.711 -5.332 -2.443 1 91.56 276 SER B O 1
ATOM 5326 N N . GLY B 1 277 ? -11.68 -4.438 -2.85 1 87.88 277 GLY B N 1
ATOM 5327 C CA . GLY B 1 277 ? -10.914 -5.5 -2.219 1 87.88 277 GLY B CA 1
ATOM 5328 C C . GLY B 1 277 ? -9.438 -5.172 -2.084 1 87.88 277 GLY B C 1
ATOM 5329 O O . GLY B 1 277 ? -8.891 -4.414 -2.887 1 87.88 277 GLY B O 1
ATOM 5330 N N . PHE B 1 278 ? -8.852 -5.816 -1.179 1 83.31 278 PHE B N 1
ATOM 5331 C CA . PHE B 1 278 ? -7.43 -5.617 -0.93 1 83.31 278 PHE B CA 1
ATOM 5332 C C . PHE B 1 278 ? -6.594 -6.168 -2.08 1 83.31 278 PHE B C 1
ATOM 5334 O O . PHE B 1 278 ? -6.906 -7.227 -2.627 1 83.31 278 PHE B O 1
ATOM 5341 N N . MET B 1 279 ? -5.594 -5.391 -2.387 1 85.94 279 MET B N 1
ATOM 5342 C CA . MET B 1 279 ? -4.629 -5.93 -3.34 1 85.94 279 MET B CA 1
ATOM 5343 C C . MET B 1 279 ? -3.736 -6.977 -2.678 1 85.94 279 MET B C 1
ATOM 5345 O O . MET B 1 279 ? -3.516 -6.934 -1.467 1 85.94 279 MET B O 1
ATOM 5349 N N . GLU B 1 280 ? -3.248 -7.918 -3.486 1 82.25 280 GLU B N 1
ATOM 5350 C CA . GLU B 1 280 ? -2.281 -8.922 -3.049 1 82.25 280 GLU B CA 1
ATOM 5351 C C . GLU B 1 280 ? -0.907 -8.664 -3.662 1 82.25 280 GLU B C 1
ATOM 5353 O O . GLU B 1 280 ? -0.796 -8 -4.695 1 82.25 280 GLU B O 1
ATOM 5358 N N . PRO B 1 281 ? 0.123 -9.242 -3.027 1 80 281 PRO B N 1
ATOM 5359 C CA . PRO B 1 281 ? 1.464 -9.102 -3.6 1 80 281 PRO B CA 1
ATOM 5360 C C . PRO B 1 281 ? 1.553 -9.617 -5.031 1 80 281 PRO B C 1
ATOM 5362 O O . PRO B 1 281 ? 0.942 -10.641 -5.359 1 80 281 PRO B O 1
ATOM 5365 N N . GLY B 1 282 ? 2.311 -8.812 -5.852 1 81.38 282 GLY B N 1
ATOM 5366 C CA . GLY B 1 282 ? 2.639 -9.297 -7.18 1 81.38 282 GLY B CA 1
ATOM 5367 C C . GLY B 1 282 ? 1.579 -8.969 -8.219 1 81.38 282 GLY B C 1
ATOM 5368 O O . GLY B 1 282 ? 1.701 -9.352 -9.383 1 81.38 282 GLY B O 1
ATOM 5369 N N . GLU B 1 283 ? 0.577 -8.367 -7.895 1 84.94 283 GLU B N 1
ATOM 5370 C CA . GLU B 1 283 ? -0.433 -8.023 -8.891 1 84.94 283 GLU B CA 1
ATOM 5371 C C . GLU B 1 283 ? -0.402 -6.531 -9.219 1 84.94 283 GLU B C 1
ATOM 5373 O O . GLU B 1 283 ? -0.002 -5.715 -8.383 1 84.94 283 GLU B O 1
ATOM 5378 N N . THR B 1 284 ? -0.82 -6.164 -10.445 1 87.88 284 THR B N 1
ATOM 5379 C CA . THR B 1 284 ? -1.049 -4.773 -10.82 1 87.88 284 THR B CA 1
ATOM 5380 C C . THR B 1 284 ? -2.4 -4.289 -10.297 1 87.88 284 THR B C 1
ATOM 5382 O O . THR B 1 284 ? -3.242 -5.098 -9.898 1 87.88 284 THR B O 1
ATOM 5385 N N . ILE B 1 285 ? -2.559 -2.955 -10.25 1 91.75 285 ILE B N 1
ATOM 5386 C CA . ILE B 1 285 ? -3.848 -2.379 -9.883 1 91.75 285 ILE B CA 1
ATOM 5387 C C . ILE B 1 285 ? -4.934 -2.912 -10.812 1 91.75 285 ILE B C 1
ATOM 5389 O O . ILE B 1 285 ? -6.008 -3.314 -10.359 1 91.75 285 ILE B O 1
ATOM 5393 N N . GLU B 1 286 ? -4.656 -3.004 -12.086 1 91.12 286 GLU B N 1
ATOM 5394 C CA . GLU B 1 286 ? -5.605 -3.463 -13.094 1 91.12 286 GLU B CA 1
ATOM 5395 C C . GLU B 1 286 ? -6.012 -4.914 -12.852 1 91.12 286 GLU B C 1
ATOM 5397 O O . GLU B 1 286 ? -7.199 -5.238 -12.844 1 91.12 286 GLU B O 1
ATOM 5402 N N . SER B 1 287 ? -5.012 -5.773 -12.594 1 89.81 287 SER B N 1
ATOM 5403 C CA . SER B 1 287 ? -5.293 -7.188 -12.367 1 89.81 287 SER B CA 1
ATOM 5404 C C . SER B 1 287 ? -6.074 -7.398 -11.078 1 89.81 287 SER B C 1
ATOM 5406 O O . SER B 1 287 ? -6.918 -8.297 -10.992 1 89.81 287 SER B O 1
ATOM 5408 N N . ALA B 1 288 ? -5.742 -6.633 -10.078 1 91.06 288 ALA B N 1
ATOM 5409 C CA . ALA B 1 288 ? -6.48 -6.723 -8.82 1 91.06 288 ALA B CA 1
ATOM 5410 C C . ALA B 1 288 ? -7.949 -6.352 -9.016 1 91.06 288 ALA B C 1
ATOM 5412 O O . ALA B 1 288 ? -8.836 -7.008 -8.469 1 91.06 288 ALA B O 1
ATOM 5413 N N . ALA B 1 289 ? -8.188 -5.258 -9.781 1 93 289 ALA B N 1
ATOM 5414 C CA . ALA B 1 289 ? -9.555 -4.836 -10.07 1 93 289 ALA B CA 1
ATOM 5415 C C . ALA B 1 289 ? -10.328 -5.941 -10.773 1 93 289 ALA B C 1
ATOM 5417 O O . ALA B 1 289 ? -11.477 -6.227 -10.422 1 93 289 ALA B O 1
ATOM 5418 N N . VAL B 1 290 ? -9.719 -6.574 -11.734 1 91.62 290 VAL B N 1
ATOM 5419 C CA . VAL B 1 290 ? -10.344 -7.656 -12.484 1 91.62 290 VAL B CA 1
ATOM 5420 C C . VAL B 1 290 ? -10.633 -8.836 -11.555 1 91.62 290 VAL B C 1
ATOM 5422 O O . VAL B 1 290 ? -11.742 -9.375 -11.555 1 91.62 290 VAL B O 1
ATOM 5425 N N . ARG B 1 291 ? -9.648 -9.219 -10.75 1 88.5 291 ARG B N 1
ATOM 5426 C CA . ARG B 1 291 ? -9.781 -10.359 -9.844 1 88.5 291 ARG B CA 1
ATOM 5427 C C . ARG B 1 291 ? -10.891 -10.117 -8.828 1 88.5 291 ARG B C 1
ATOM 5429 O O . ARG B 1 291 ? -11.773 -10.961 -8.664 1 88.5 291 ARG B O 1
ATOM 5436 N N . GLU B 1 292 ? -10.836 -8.969 -8.141 1 89.38 292 GLU B N 1
ATOM 5437 C CA . GLU B 1 292 ? -11.797 -8.672 -7.09 1 89.38 292 GLU B CA 1
ATOM 5438 C C . GLU B 1 292 ? -13.219 -8.609 -7.645 1 89.38 292 GLU B C 1
ATOM 5440 O O . GLU B 1 292 ? -14.164 -9.047 -6.984 1 89.38 292 GLU B O 1
ATOM 5445 N N . THR B 1 293 ? -13.391 -8.016 -8.844 1 91.31 293 THR B N 1
ATOM 5446 C CA . THR B 1 293 ? -14.703 -7.973 -9.469 1 91.31 293 THR B CA 1
ATOM 5447 C C . THR B 1 293 ? -15.227 -9.383 -9.734 1 91.31 293 THR B C 1
ATOM 5449 O O . THR B 1 293 ? -16.391 -9.688 -9.461 1 91.31 293 THR B O 1
ATOM 5452 N N . TRP B 1 294 ? -14.359 -10.219 -10.234 1 90.06 294 TRP B N 1
ATOM 5453 C CA . TRP B 1 294 ? -14.75 -11.594 -10.508 1 90.06 294 TRP B CA 1
ATOM 5454 C C . TRP B 1 294 ? -15.109 -12.328 -9.219 1 90.06 294 TRP B C 1
ATOM 5456 O O . TRP B 1 294 ? -16.109 -13.055 -9.172 1 90.06 294 TRP B O 1
ATOM 5466 N N . GLU B 1 295 ? -14.32 -12.219 -8.219 1 87.62 295 GLU B N 1
ATOM 5467 C CA . GLU B 1 295 ? -14.555 -12.898 -6.949 1 87.62 295 GLU B CA 1
ATOM 5468 C C . GLU B 1 295 ? -15.883 -12.469 -6.336 1 87.62 295 GLU B C 1
ATOM 5470 O O . GLU B 1 295 ? -16.594 -13.281 -5.738 1 87.62 295 GLU B O 1
ATOM 5475 N N . GLU B 1 296 ? -16.219 -11.156 -6.453 1 89.12 296 GLU B N 1
ATOM 5476 C CA . GLU B 1 296 ? -17.391 -10.617 -5.777 1 89.12 296 GLU B CA 1
ATOM 5477 C C . GLU B 1 296 ? -18.656 -10.797 -6.629 1 89.12 296 GLU B C 1
ATOM 5479 O O . GLU B 1 296 ? -19.75 -10.93 -6.094 1 89.12 296 GLU B O 1
ATOM 5484 N N . THR B 1 297 ? -18.5 -10.797 -8.031 1 90.62 297 THR B N 1
ATOM 5485 C CA . THR B 1 297 ? -19.688 -10.727 -8.875 1 90.62 297 THR B CA 1
ATOM 5486 C C . THR B 1 297 ? -19.719 -11.883 -9.867 1 90.62 297 THR B C 1
ATOM 5488 O O . THR B 1 297 ? -20.75 -12.164 -10.477 1 90.62 297 THR B O 1
ATOM 5491 N N . GLY B 1 298 ? -18.578 -12.5 -10.062 1 88.69 298 GLY B N 1
ATOM 5492 C CA . GLY B 1 298 ? -18.469 -13.547 -11.07 1 88.69 298 GLY B CA 1
ATOM 5493 C C . GLY B 1 298 ? -18.328 -13.008 -12.477 1 88.69 298 GLY B C 1
ATOM 5494 O O . GLY B 1 298 ? -18.141 -13.773 -13.43 1 88.69 298 GLY B O 1
ATOM 5495 N N . LEU B 1 299 ? -18.359 -11.742 -12.656 1 91.06 299 LEU B N 1
ATOM 5496 C CA . LEU B 1 299 ? -18.375 -11.148 -13.992 1 91.06 299 LEU B CA 1
ATOM 5497 C C . LEU B 1 299 ? -16.969 -11.031 -14.555 1 91.06 299 LEU B C 1
ATOM 5499 O O . LEU B 1 299 ? -16.016 -10.734 -13.828 1 91.06 299 LEU B O 1
ATOM 5503 N N . LYS B 1 300 ? -16.891 -11.234 -15.797 1 89.88 300 LYS B N 1
ATOM 5504 C CA . LYS B 1 300 ? -15.68 -10.93 -16.547 1 89.88 300 LYS B CA 1
ATOM 5505 C C . LYS B 1 300 ? -15.711 -9.508 -17.094 1 89.88 300 LYS B C 1
ATOM 5507 O O . LYS B 1 300 ? -16.719 -9.078 -17.672 1 89.88 300 LYS B O 1
ATOM 5512 N N . ILE B 1 301 ? -14.648 -8.812 -16.891 1 92.75 301 ILE B N 1
ATOM 5513 C CA . ILE B 1 301 ? -14.602 -7.426 -17.344 1 92.75 301 ILE B CA 1
ATOM 5514 C C . ILE B 1 301 ? -13.422 -7.223 -18.281 1 92.75 301 ILE B C 1
ATOM 5516 O O . ILE B 1 301 ? -12.5 -8.047 -18.312 1 92.75 301 ILE B O 1
ATOM 5520 N N . LYS B 1 302 ? -13.57 -6.172 -19.078 1 91.06 302 LYS B N 1
ATOM 5521 C CA . LYS B 1 302 ? -12.461 -5.824 -19.969 1 91.06 302 LYS B CA 1
ATOM 5522 C C . LYS B 1 302 ? -11.188 -5.543 -19.172 1 91.06 302 LYS B C 1
ATOM 5524 O O . LYS B 1 302 ? -11.25 -4.969 -18.078 1 91.06 302 LYS B O 1
ATOM 5529 N N . ARG B 1 303 ? -10.109 -5.934 -19.781 1 84.31 303 ARG B N 1
ATOM 5530 C CA . ARG B 1 303 ? -8.828 -5.828 -19.078 1 84.31 303 ARG B CA 1
ATOM 5531 C C . ARG B 1 303 ? -8.352 -4.379 -19.016 1 84.31 303 ARG B C 1
ATOM 5533 O O . ARG B 1 303 ? -7.508 -4.031 -18.203 1 84.31 303 ARG B O 1
ATOM 5540 N N . LYS B 1 304 ? -8.836 -3.596 -19.922 1 88.19 304 LYS B N 1
ATOM 5541 C CA . LYS B 1 304 ? -8.5 -2.176 -19.859 1 88.19 304 LYS B CA 1
ATOM 5542 C C . LYS B 1 304 ? -9.234 -1.487 -18.703 1 88.19 304 LYS B C 1
ATOM 5544 O O . LYS B 1 304 ? -10.414 -1.159 -18.828 1 88.19 304 LYS B O 1
ATOM 5549 N N . ILE B 1 305 ? -8.547 -1.281 -17.625 1 92.75 305 ILE B N 1
ATOM 5550 C CA . ILE B 1 305 ? -9.078 -0.638 -16.422 1 92.75 305 ILE B CA 1
ATOM 5551 C C . ILE B 1 305 ? -8.555 0.797 -16.344 1 92.75 305 ILE B C 1
ATOM 5553 O O . ILE B 1 305 ? -7.363 1.045 -16.516 1 92.75 305 ILE B O 1
ATOM 5557 N N . GLN B 1 306 ? -9.406 1.744 -16.141 1 93.19 306 GLN B N 1
ATOM 5558 C CA . GLN B 1 306 ? -8.992 3.127 -15.93 1 93.19 306 GLN B CA 1
ATOM 5559 C C . GLN B 1 306 ? -8.805 3.42 -14.438 1 93.19 306 GLN B C 1
ATOM 5561 O O . GLN B 1 306 ? -9.734 3.242 -13.648 1 93.19 306 GLN B O 1
ATOM 5566 N N . ILE B 1 307 ? -7.645 3.789 -14.109 1 92.88 307 ILE B N 1
ATOM 5567 C CA . ILE B 1 307 ? -7.387 4.273 -12.758 1 92.88 307 ILE B CA 1
ATOM 5568 C C . ILE B 1 307 ? -7.633 5.777 -12.688 1 92.88 307 ILE B C 1
ATOM 5570 O O . ILE B 1 307 ? -6.961 6.555 -13.375 1 92.88 307 ILE B O 1
ATOM 5574 N N . VAL B 1 308 ? -8.531 6.258 -11.805 1 90.88 308 VAL B N 1
ATOM 5575 C CA . VAL B 1 308 ? -9.031 7.613 -12.023 1 90.88 308 VAL B CA 1
ATOM 5576 C C . VAL B 1 308 ? -8.773 8.469 -10.781 1 90.88 308 VAL B C 1
ATOM 5578 O O . VAL B 1 308 ? -8.633 9.688 -10.875 1 90.88 308 VAL B O 1
ATOM 5581 N N . LYS B 1 309 ? -8.766 7.879 -9.633 1 88.56 309 LYS B N 1
ATOM 5582 C CA . LYS B 1 309 ? -8.641 8.648 -8.398 1 88.56 309 LYS B CA 1
ATOM 5583 C C . LYS B 1 309 ? -8.109 7.777 -7.266 1 88.56 309 LYS B C 1
ATOM 5585 O O . LYS B 1 309 ? -8.055 6.551 -7.387 1 88.56 309 LYS B O 1
ATOM 5590 N N . SER B 1 310 ? -7.68 8.43 -6.238 1 91.38 310 SER B N 1
ATOM 5591 C CA . SER B 1 310 ? -7.273 7.699 -5.039 1 91.38 310 SER B CA 1
ATOM 5592 C C . SER B 1 310 ? -7.703 8.438 -3.773 1 91.38 310 SER B C 1
ATOM 5594 O O . SER B 1 310 ? -7.984 9.641 -3.814 1 91.38 310 SER B O 1
ATOM 5596 N N . GLN B 1 311 ? -7.848 7.707 -2.693 1 89.31 311 GLN B N 1
ATOM 5597 C CA . GLN B 1 311 ? -8.289 8.258 -1.414 1 89.31 311 GLN B CA 1
ATOM 5598 C C . GLN B 1 311 ? -7.68 7.48 -0.247 1 89.31 311 GLN B C 1
ATOM 5600 O O . GLN B 1 311 ? -7.816 6.262 -0.166 1 89.31 311 GLN B O 1
ATOM 5605 N N . PRO B 1 312 ? -7.008 8.25 0.65 1 86.56 312 PRO B N 1
ATOM 5606 C CA . PRO B 1 312 ? -6.652 7.582 1.902 1 86.56 312 PRO B CA 1
ATOM 5607 C C . PRO B 1 312 ? -7.871 7.219 2.746 1 86.56 312 PRO B C 1
ATOM 5609 O O . PRO B 1 312 ? -8.867 7.953 2.746 1 86.56 312 PRO B O 1
ATOM 5612 N N . TRP B 1 313 ? -7.828 6.102 3.369 1 82.25 313 TRP B N 1
ATOM 5613 C CA . TRP B 1 313 ? -8.875 5.625 4.27 1 82.25 313 TRP B CA 1
ATOM 5614 C C . TRP B 1 313 ? -8.281 5.125 5.582 1 82.25 313 TRP B C 1
ATOM 5616 O O . TRP B 1 313 ? -7.746 4.016 5.645 1 82.25 313 TRP B O 1
ATOM 5626 N N . PRO B 1 314 ? -8.367 5.953 6.688 1 78.5 314 PRO B N 1
ATOM 5627 C CA . PRO B 1 314 ? -7.637 5.676 7.926 1 78.5 314 PRO B CA 1
ATOM 5628 C C . PRO B 1 314 ? -8.344 4.645 8.805 1 78.5 314 PRO B C 1
ATOM 5630 O O . PRO B 1 314 ? -8.289 4.734 10.031 1 78.5 314 PRO B O 1
ATOM 5633 N N . PHE B 1 315 ? -9.109 3.711 8.32 1 75.5 315 PHE B N 1
ATOM 5634 C CA . PHE B 1 315 ? -9.812 2.656 9.047 1 75.5 315 PHE B CA 1
ATOM 5635 C C . PHE B 1 315 ? -9.406 1.282 8.531 1 75.5 315 PHE B C 1
ATOM 5637 O O . PHE B 1 315 ? -10.234 0.567 7.953 1 75.5 315 PHE B O 1
ATOM 5644 N N . PRO B 1 316 ? -8.234 0.835 8.742 1 71.06 316 PRO B N 1
ATOM 5645 C CA . PRO B 1 316 ? -7.328 1.563 9.625 1 71.06 316 PRO B CA 1
ATOM 5646 C C . PRO B 1 316 ? -6.27 2.359 8.867 1 71.06 316 PRO B C 1
ATOM 5648 O O . PRO B 1 316 ? -5.84 3.42 9.328 1 71.06 316 PRO B O 1
ATOM 5651 N N . CYS B 1 317 ? -5.68 1.854 7.871 1 77 317 CYS B N 1
ATOM 5652 C CA . CYS B 1 317 ? -4.625 2.471 7.074 1 77 317 CYS B CA 1
ATOM 5653 C C . CYS B 1 317 ? -4.641 1.943 5.645 1 77 317 CYS B C 1
ATOM 5655 O O . CYS B 1 317 ? -3.842 1.073 5.293 1 77 317 CYS B O 1
ATOM 5657 N N . CYS B 1 318 ? -5.543 2.486 4.832 1 82.12 318 CYS B N 1
ATOM 5658 C CA . CYS B 1 318 ? -5.734 1.986 3.477 1 82.12 318 CYS B CA 1
ATOM 5659 C C . CYS B 1 318 ? -5.578 3.105 2.455 1 82.12 318 CYS B C 1
ATOM 5661 O O . CYS B 1 318 ? -5.711 4.285 2.795 1 82.12 318 CYS B O 1
ATOM 5663 N N . LEU B 1 319 ? -5.121 2.75 1.371 1 88 319 LEU B N 1
ATOM 5664 C CA . LEU B 1 319 ? -5.176 3.58 0.172 1 88 319 LEU B CA 1
ATOM 5665 C C . LEU B 1 319 ? -6.191 3.027 -0.826 1 88 319 LEU B C 1
ATOM 5667 O O . LEU B 1 319 ? -5.953 1.988 -1.446 1 88 319 LEU B O 1
ATOM 5671 N N . MET B 1 320 ? -7.309 3.729 -0.959 1 90.5 320 MET B N 1
ATOM 5672 C CA . MET B 1 320 ? -8.312 3.34 -1.945 1 90.5 320 MET B CA 1
ATOM 5673 C C . MET B 1 320 ? -7.918 3.811 -3.34 1 90.5 320 MET B C 1
ATOM 5675 O O . MET B 1 320 ? -7.715 5.004 -3.562 1 90.5 320 MET B O 1
ATOM 5679 N N . VAL B 1 321 ? -7.727 2.9 -4.195 1 93.25 321 VAL B N 1
ATOM 5680 C CA . VAL B 1 321 ? -7.406 3.219 -5.582 1 93.25 321 VAL B CA 1
ATOM 5681 C C . VAL B 1 321 ? -8.656 3.062 -6.449 1 93.25 321 VAL B C 1
ATOM 5683 O O . VAL B 1 321 ? -9.109 1.942 -6.699 1 93.25 321 VAL B O 1
ATOM 5686 N N . GLY B 1 322 ? -9.156 4.16 -6.918 1 95.06 322 GLY B N 1
ATOM 5687 C CA . GLY B 1 322 ? -10.398 4.191 -7.672 1 95.06 322 GLY B CA 1
ATOM 5688 C C . GLY B 1 322 ? -10.219 3.832 -9.133 1 95.06 322 GLY B C 1
ATOM 5689 O O . GLY B 1 322 ? -9.438 4.465 -9.844 1 95.06 322 GLY B O 1
ATOM 5690 N N . CYS B 1 323 ? -11.016 2.846 -9.602 1 96.12 323 CYS B N 1
ATOM 5691 C CA . CYS B 1 323 ? -10.945 2.338 -10.961 1 96.12 323 CYS B CA 1
ATOM 5692 C C . CYS B 1 323 ? -12.328 2.33 -11.609 1 96.12 323 CYS B C 1
ATOM 5694 O O . CYS B 1 323 ? -13.344 2.273 -10.914 1 96.12 323 CYS B O 1
ATOM 5696 N N . VAL B 1 324 ? -12.352 2.441 -12.922 1 96.38 324 VAL B N 1
ATOM 5697 C CA . VAL B 1 324 ? -13.562 2.281 -13.719 1 96.38 324 VAL B CA 1
ATOM 5698 C C . VAL B 1 324 ? -13.375 1.156 -14.734 1 96.38 324 VAL B C 1
ATOM 5700 O O . VAL B 1 324 ? -12.344 1.085 -15.398 1 96.38 324 VAL B O 1
ATOM 5703 N N . GLY B 1 325 ? -14.312 0.22 -14.75 1 95.94 325 GLY B N 1
ATOM 5704 C CA . GLY B 1 325 ? -14.258 -0.898 -15.68 1 95.94 325 GLY B CA 1
ATOM 5705 C C . GLY B 1 325 ? -15.516 -1.046 -16.516 1 95.94 325 GLY B C 1
ATOM 5706 O O . GLY B 1 325 ? -16.531 -0.394 -16.234 1 95.94 325 GLY B O 1
ATOM 5707 N N . ILE B 1 326 ? -15.414 -1.827 -17.578 1 95.94 326 ILE B N 1
ATOM 5708 C CA . ILE B 1 326 ? -16.5 -2.162 -18.484 1 95.94 326 ILE B CA 1
ATOM 5709 C C . ILE B 1 326 ? -16.625 -3.68 -18.609 1 95.94 326 ILE B C 1
ATOM 5711 O O . ILE B 1 326 ? -15.617 -4.375 -18.75 1 95.94 326 ILE B O 1
ATOM 5715 N N . THR B 1 327 ? -17.812 -4.176 -18.438 1 94.75 327 THR B N 1
ATOM 5716 C CA . THR B 1 327 ? -18 -5.617 -18.594 1 94.75 327 THR B CA 1
ATOM 5717 C C . THR B 1 327 ? -17.703 -6.043 -20.031 1 94.75 327 THR B C 1
ATOM 5719 O O . THR B 1 327 ? -17.844 -5.246 -20.969 1 94.75 327 THR B O 1
ATOM 5722 N N . GLU B 1 328 ? -17.281 -7.285 -20.141 1 91.94 328 GLU B N 1
ATOM 5723 C CA . GLU B 1 328 ? -17.219 -7.871 -21.469 1 91.94 328 GLU B CA 1
ATOM 5724 C C . GLU B 1 328 ? -18.609 -8.07 -22.062 1 91.94 328 GLU B C 1
ATOM 5726 O O . GLU B 1 328 ? -19.547 -8.43 -21.344 1 91.94 328 GLU B O 1
ATOM 5731 N N . GLU B 1 329 ? -18.656 -7.832 -23.328 1 89.12 329 GLU B N 1
ATOM 5732 C CA . GLU B 1 329 ? -19.953 -8.016 -23.984 1 89.12 329 GLU B CA 1
ATOM 5733 C C . GLU B 1 329 ? -20.484 -9.43 -23.781 1 89.12 329 GLU B C 1
ATOM 5735 O O . GLU B 1 329 ? -19.766 -10.406 -23.969 1 89.12 329 GLU B O 1
ATOM 5740 N N . GLY B 1 330 ? -21.719 -9.594 -23.344 1 86 330 GLY B N 1
ATOM 5741 C CA . GLY B 1 330 ? -22.344 -10.891 -23.172 1 86 330 GLY B CA 1
ATOM 5742 C C . GLY B 1 330 ? -22.141 -11.469 -21.781 1 86 330 GLY B C 1
ATOM 5743 O O . GLY B 1 330 ? -22.719 -12.5 -21.438 1 86 330 GLY B O 1
ATOM 5744 N N . SER B 1 331 ? -21.391 -10.828 -20.969 1 83.62 331 SER B N 1
ATOM 5745 C CA . SER B 1 331 ? -21.062 -11.367 -19.656 1 83.62 331 SER B CA 1
ATOM 5746 C C . SER B 1 331 ? -21.953 -10.758 -18.578 1 83.62 331 SER B C 1
ATOM 5748 O O . SER B 1 331 ? -21.938 -11.195 -17.422 1 83.62 331 SER B O 1
ATOM 5750 N N . GLU B 1 332 ? -22.812 -9.891 -18.891 1 84.5 332 GLU B N 1
ATOM 5751 C CA . GLU B 1 332 ? -23.484 -9.031 -17.938 1 84.5 332 GLU B CA 1
ATOM 5752 C C . GLU B 1 332 ? -24.516 -9.812 -17.125 1 84.5 332 GLU B C 1
ATOM 5754 O O . GLU B 1 332 ? -24.828 -9.453 -15.984 1 84.5 332 GLU B O 1
ATOM 5759 N N . GLU B 1 333 ? -24.953 -10.867 -17.625 1 83.12 333 GLU B N 1
ATOM 5760 C CA . GLU B 1 333 ? -26.031 -11.586 -16.953 1 83.12 333 GLU B CA 1
ATOM 5761 C C . GLU B 1 333 ? -25.469 -12.703 -16.062 1 83.12 333 GLU B C 1
ATOM 5763 O O . GLU B 1 333 ? -26.219 -13.328 -15.305 1 83.12 333 GLU B O 1
ATOM 5768 N N . SER B 1 334 ? -24.266 -12.922 -16 1 83 334 SER B N 1
ATOM 5769 C CA . SER B 1 334 ? -23.672 -14.047 -15.297 1 83 334 SER B CA 1
ATOM 5770 C C . SER B 1 334 ? -23.156 -13.633 -13.922 1 83 334 SER B C 1
ATOM 5772 O O . SER B 1 334 ? -22.031 -13.945 -13.555 1 83 334 SER B O 1
ATOM 5774 N N . ILE B 1 335 ? -24.078 -12.938 -13.219 1 86.94 335 ILE B N 1
ATOM 5775 C CA . ILE B 1 335 ? -23.672 -12.492 -11.891 1 86.94 335 ILE B CA 1
ATOM 5776 C C . ILE B 1 335 ? -23.688 -13.672 -10.922 1 86.94 335 ILE B C 1
ATOM 5778 O O . ILE B 1 335 ? -24.672 -14.422 -10.867 1 86.94 335 ILE B O 1
ATOM 5782 N N . ASN B 1 336 ? -22.625 -13.93 -10.297 1 85.56 336 ASN B N 1
ATOM 5783 C CA . ASN B 1 336 ? -22.484 -14.914 -9.219 1 85.56 336 ASN B CA 1
ATOM 5784 C C . ASN B 1 336 ? -21.844 -14.297 -7.98 1 85.56 336 ASN B C 1
ATOM 5786 O O . ASN B 1 336 ? -20.625 -14.102 -7.934 1 85.56 336 ASN B O 1
ATOM 5790 N N . ILE B 1 337 ? -22.625 -14.039 -6.922 1 81.5 337 ILE B N 1
ATOM 5791 C CA . ILE B 1 337 ? -22.125 -13.352 -5.734 1 81.5 337 ILE B CA 1
ATOM 5792 C C . ILE B 1 337 ? -21.75 -14.383 -4.672 1 81.5 337 ILE B C 1
ATOM 5794 O O . ILE B 1 337 ? -21.516 -14.031 -3.512 1 81.5 337 ILE B O 1
ATOM 5798 N N . HIS B 1 338 ? -21.578 -15.641 -5.039 1 74.38 338 HIS B N 1
ATOM 5799 C CA . HIS B 1 338 ? -21.391 -16.688 -4.039 1 74.38 338 HIS B CA 1
ATOM 5800 C C . HIS B 1 338 ? -19.953 -17.188 -4.023 1 74.38 338 HIS B C 1
ATOM 5802 O O . HIS B 1 338 ? -19.625 -18.109 -3.277 1 74.38 338 HIS B O 1
ATOM 5808 N N . LEU B 1 339 ? -19.203 -16.609 -4.809 1 74.5 339 LEU B N 1
ATOM 5809 C CA . LEU B 1 339 ? -17.812 -17.047 -4.797 1 74.5 339 LEU B CA 1
ATOM 5810 C C . LEU B 1 339 ? -17.141 -16.688 -3.475 1 74.5 339 LEU B C 1
ATOM 5812 O O . LEU B 1 339 ? -16.641 -17.562 -2.764 1 74.5 339 LEU B O 1
ATOM 5816 N N . ASP B 1 340 ? -17.188 -15.422 -3.031 1 72.44 340 ASP B N 1
ATOM 5817 C CA . ASP B 1 340 ? -16.547 -15.039 -1.772 1 72.44 340 ASP B CA 1
ATOM 5818 C C . ASP B 1 340 ? -17.594 -14.648 -0.731 1 72.44 340 ASP B C 1
ATOM 5820 O O . ASP B 1 340 ? -17.25 -14.359 0.419 1 72.44 340 ASP B O 1
ATOM 5824 N N . LYS B 1 341 ? -18.797 -14.625 -1.029 1 71.94 341 LYS B N 1
ATOM 5825 C CA . LYS B 1 341 ? -19.938 -14.469 -0.15 1 71.94 341 LYS B CA 1
ATOM 5826 C C . LYS B 1 341 ? -19.922 -13.109 0.554 1 71.94 341 LYS B C 1
ATOM 5828 O O . LYS B 1 341 ? -20.391 -12.984 1.685 1 71.94 341 LYS B O 1
ATOM 5833 N N . GLU B 1 342 ? -19.281 -12.133 -0.059 1 77.88 342 GLU B N 1
ATOM 5834 C CA . GLU B 1 342 ? -19.188 -10.805 0.545 1 77.88 342 GLU B CA 1
ATOM 5835 C C . GLU B 1 342 ? -20.438 -9.977 0.256 1 77.88 342 GLU B C 1
ATOM 5837 O O . GLU B 1 342 ? -20.812 -9.109 1.046 1 77.88 342 GLU B O 1
ATOM 5842 N N . LEU B 1 343 ? -21.094 -10.281 -0.875 1 79.56 343 LEU B N 1
ATOM 5843 C CA . LEU B 1 343 ? -22.266 -9.516 -1.293 1 79.56 343 LEU B CA 1
ATOM 5844 C C . LEU B 1 343 ? -23.547 -10.312 -1.092 1 79.56 343 LEU B C 1
ATOM 5846 O O . LEU B 1 343 ? -23.547 -11.539 -1.222 1 79.56 343 LEU B O 1
ATOM 5850 N N . ASP B 1 344 ? -24.594 -9.68 -0.695 1 83.81 344 ASP B N 1
ATOM 5851 C CA . ASP B 1 344 ? -25.891 -10.359 -0.647 1 83.81 344 ASP B CA 1
ATOM 5852 C C . ASP B 1 344 ? -26.766 -9.945 -1.823 1 83.81 344 ASP B C 1
ATOM 5854 O O . ASP B 1 344 ? -27.672 -10.68 -2.213 1 83.81 344 ASP B O 1
ATOM 5858 N N . VAL B 1 345 ? -26.5 -8.766 -2.334 1 85.5 345 VAL B N 1
ATOM 5859 C CA . VAL B 1 345 ? -27.234 -8.312 -3.51 1 85.5 345 VAL B CA 1
ATOM 5860 C C . VAL B 1 345 ? -26.281 -7.617 -4.48 1 85.5 345 VAL B C 1
ATOM 5862 O O . VAL B 1 345 ? -25.328 -6.961 -4.059 1 85.5 345 VAL B O 1
ATOM 5865 N N . CYS B 1 346 ? -26.484 -7.84 -5.691 1 90.06 346 CYS B N 1
ATOM 5866 C CA . CYS B 1 346 ? -25.781 -7.199 -6.805 1 90.06 346 CYS B CA 1
ATOM 5867 C C . CYS B 1 346 ? -26.734 -6.965 -7.977 1 90.06 346 CYS B C 1
ATOM 5869 O O . CYS B 1 346 ? -27.328 -7.914 -8.5 1 90.06 346 CYS B O 1
ATOM 5871 N N . GLU B 1 347 ? -26.891 -5.711 -8.336 1 91.5 347 GLU B N 1
ATOM 5872 C CA . GLU B 1 347 ? -27.906 -5.395 -9.336 1 91.5 347 GLU B CA 1
ATOM 5873 C C . GLU B 1 347 ? -27.406 -4.352 -10.328 1 91.5 347 GLU B C 1
ATOM 5875 O O . GLU B 1 347 ? -26.609 -3.482 -9.969 1 91.5 347 GLU B O 1
ATOM 5880 N N . TRP B 1 348 ? -27.906 -4.523 -11.508 1 94.69 348 TRP B N 1
ATOM 5881 C CA . TRP B 1 348 ? -27.719 -3.486 -12.516 1 94.69 348 TRP B CA 1
ATOM 5882 C C . TRP B 1 348 ? -28.734 -2.367 -12.344 1 94.69 348 TRP B C 1
ATOM 5884 O O . TRP B 1 348 ? -29.938 -2.621 -12.289 1 94.69 348 TRP B O 1
ATOM 5894 N N . PHE B 1 349 ? -28.297 -1.17 -12.281 1 93.94 349 PHE B N 1
ATOM 5895 C CA . PHE B 1 349 ? -29.156 -0.003 -12.211 1 93.94 349 PHE B CA 1
ATOM 5896 C C . PHE B 1 349 ? -29.047 0.831 -13.484 1 93.94 349 PHE B C 1
ATOM 5898 O O . PHE B 1 349 ? -27.953 0.988 -14.031 1 93.94 349 PHE B O 1
ATOM 5905 N N . ASP B 1 350 ? -30.156 1.355 -13.836 1 95 350 ASP B N 1
ATOM 5906 C CA . ASP B 1 350 ? -30.141 2.293 -14.961 1 95 350 ASP B CA 1
ATOM 5907 C C . ASP B 1 350 ? -29.312 3.537 -14.617 1 95 350 ASP B C 1
ATOM 5909 O O . ASP B 1 350 ? -29.453 4.094 -13.523 1 95 350 ASP B O 1
ATOM 5913 N N . VAL B 1 351 ? -28.562 3.895 -15.586 1 95.5 351 VAL B N 1
ATOM 5914 C CA . VAL B 1 351 ? -27.672 5.039 -15.383 1 95.5 351 VAL B CA 1
ATOM 5915 C C . VAL B 1 351 ? -28.5 6.281 -15.07 1 95.5 351 VAL B C 1
ATOM 5917 O O . VAL B 1 351 ? -28.109 7.117 -14.258 1 95.5 351 VAL B O 1
ATOM 5920 N N . ASP B 1 352 ? -29.641 6.438 -15.695 1 93.69 352 ASP B N 1
ATOM 5921 C CA . ASP B 1 352 ? -30.484 7.602 -15.461 1 93.69 352 ASP B CA 1
ATOM 5922 C C . ASP B 1 352 ? -31.016 7.621 -14.031 1 93.69 352 ASP B C 1
ATOM 5924 O O . ASP B 1 352 ? -31.078 8.68 -13.406 1 93.69 352 ASP B O 1
ATOM 5928 N N . PHE B 1 353 ? -31.328 6.52 -13.57 1 93.12 353 PHE B N 1
ATOM 5929 C CA . PHE B 1 353 ? -31.812 6.398 -12.203 1 93.12 353 PHE B CA 1
ATOM 5930 C C . PHE B 1 353 ? -30.719 6.789 -11.211 1 93.12 353 PHE B C 1
ATOM 5932 O O . PHE B 1 353 ? -30.953 7.559 -10.281 1 93.12 353 PHE B O 1
ATOM 5939 N N . VAL B 1 354 ? -29.547 6.285 -11.43 1 94.44 354 VAL B N 1
ATOM 5940 C CA . VAL B 1 354 ? -28.422 6.566 -10.523 1 94.44 354 VAL B CA 1
ATOM 5941 C C . VAL B 1 354 ? -28.031 8.039 -10.641 1 94.44 354 VAL B C 1
ATOM 5943 O O . VAL B 1 354 ? -27.625 8.656 -9.648 1 94.44 354 VAL B O 1
ATOM 5946 N N . ALA B 1 355 ? -28.172 8.602 -11.797 1 94.12 355 ALA B N 1
ATOM 5947 C CA . ALA B 1 355 ? -27.906 10.023 -11.977 1 94.12 355 ALA B CA 1
ATOM 5948 C C . ALA B 1 355 ? -28.797 10.867 -11.07 1 94.12 355 ALA B C 1
ATOM 5950 O O . ALA B 1 355 ? -28.344 11.867 -10.492 1 94.12 355 ALA B O 1
ATOM 5951 N N . ASP B 1 356 ? -30.016 10.445 -10.984 1 92.81 356 ASP B N 1
ATOM 5952 C CA . ASP B 1 356 ? -30.938 11.172 -10.117 1 92.81 356 ASP B CA 1
ATOM 5953 C C . ASP B 1 356 ? -30.469 11.133 -8.664 1 92.81 356 ASP B C 1
ATOM 5955 O O . ASP B 1 356 ? -30.578 12.125 -7.941 1 92.81 356 ASP B O 1
ATOM 5959 N N . LEU B 1 357 ? -29.984 10.062 -8.289 1 91.19 357 LEU B N 1
ATOM 5960 C CA . LEU B 1 357 ? -29.484 9.914 -6.926 1 91.19 357 LEU B CA 1
ATOM 5961 C C . LEU B 1 357 ? -28.219 10.758 -6.719 1 91.19 357 LEU B C 1
ATOM 5963 O O . LEU B 1 357 ? -28.109 11.461 -5.711 1 91.19 357 LEU B O 1
ATOM 5967 N N . VAL B 1 358 ? -27.344 10.711 -7.664 1 92 358 VAL B N 1
ATOM 5968 C CA . VAL B 1 358 ? -26.062 11.406 -7.586 1 92 358 VAL B CA 1
ATOM 5969 C C . VAL B 1 358 ? -26.297 12.914 -7.52 1 92 358 VAL B C 1
ATOM 5971 O O . VAL B 1 358 ? -25.625 13.625 -6.766 1 92 358 VAL B O 1
ATOM 5974 N N . TYR B 1 359 ? -27.25 13.328 -8.219 1 91 359 TYR B N 1
ATOM 5975 C CA . TYR B 1 359 ? -27.453 14.773 -8.32 1 91 359 TYR B CA 1
ATOM 5976 C C . TYR B 1 359 ? -28.609 15.227 -7.434 1 91 359 TYR B C 1
ATOM 5978 O O . TYR B 1 359 ? -29.062 16.359 -7.539 1 91 359 TYR B O 1
ATOM 5986 N N . GLY B 1 360 ? -29.062 14.352 -6.527 1 86.44 360 GLY B N 1
ATOM 5987 C CA . GLY B 1 360 ? -30.031 14.695 -5.508 1 86.44 360 GLY B CA 1
ATOM 5988 C C . GLY B 1 360 ? -31.406 14.992 -6.074 1 86.44 360 GLY B C 1
ATOM 5989 O O . GLY B 1 360 ? -32.125 15.852 -5.559 1 86.44 360 GLY B O 1
ATOM 5990 N N . ARG B 1 361 ? -31.719 14.359 -7.18 1 84.62 361 ARG B N 1
ATOM 5991 C CA . ARG B 1 361 ? -33.031 14.523 -7.746 1 84.62 361 ARG B CA 1
ATOM 5992 C C . ARG B 1 361 ? -34.031 13.562 -7.102 1 84.62 361 ARG B C 1
ATOM 5994 O O . ARG B 1 361 ? -33.656 12.672 -6.348 1 84.62 361 ARG B O 1
ATOM 6001 N N . VAL B 1 362 ? -35.25 13.812 -7.27 1 72 362 VAL B N 1
ATOM 6002 C CA . VAL B 1 362 ? -36.312 13.039 -6.645 1 72 362 VAL B CA 1
ATOM 6003 C C . VAL B 1 362 ? -36.281 11.594 -7.141 1 72 362 VAL B C 1
ATOM 6005 O O . VAL B 1 362 ? -36.188 11.344 -8.344 1 72 362 VAL B O 1
ATOM 6008 N N . THR B 1 363 ? -36 10.758 -6.242 1 73.81 363 THR B N 1
ATOM 6009 C CA . THR B 1 363 ? -36.062 9.336 -6.555 1 73.81 363 THR B CA 1
ATOM 6010 C C . THR B 1 363 ? -37 8.609 -5.602 1 73.81 363 THR B C 1
ATOM 6012 O O . THR B 1 363 ? -37.531 9.203 -4.656 1 73.81 363 THR B O 1
ATOM 6015 N N . ASP B 1 364 ? -37.438 7.379 -5.957 1 71 364 ASP B N 1
ATOM 6016 C CA . ASP B 1 364 ? -38.312 6.586 -5.098 1 71 364 ASP B CA 1
ATOM 6017 C C . ASP B 1 364 ? -37.625 6.242 -3.781 1 71 364 ASP B C 1
ATOM 6019 O O . ASP B 1 364 ? -38.25 5.672 -2.879 1 71 364 ASP B O 1
ATOM 6023 N N . GLY B 1 365 ? -36.5 6.754 -3.586 1 64.5 365 GLY B N 1
ATOM 6024 C CA . GLY B 1 365 ? -35.75 6.695 -2.332 1 64.5 365 GLY B CA 1
ATOM 6025 C C . GLY B 1 365 ? -35.375 5.285 -1.922 1 64.5 365 GLY B C 1
ATOM 6026 O O . GLY B 1 365 ? -35.094 5.027 -0.751 1 64.5 365 GLY B O 1
ATOM 6027 N N . ASP B 1 366 ? -35.312 4.363 -2.77 1 74.06 366 ASP B N 1
ATOM 6028 C CA . ASP B 1 366 ? -35.188 2.967 -2.371 1 74.06 366 ASP B CA 1
ATOM 6029 C C . ASP B 1 366 ? -33.719 2.59 -2.152 1 74.06 366 ASP B C 1
ATOM 6031 O O . ASP B 1 366 ? -33.406 1.621 -1.451 1 74.06 366 ASP B O 1
ATOM 6035 N N . ILE B 1 367 ? -32.875 3.432 -2.732 1 82.75 367 ILE B N 1
ATOM 6036 C CA . ILE B 1 367 ? -31.5 3.016 -2.539 1 82.75 367 ILE B CA 1
ATOM 6037 C C . ILE B 1 367 ? -30.656 4.207 -2.072 1 82.75 367 ILE B C 1
ATOM 6039 O O . ILE B 1 367 ? -31 5.359 -2.35 1 82.75 367 ILE B O 1
ATOM 6043 N N . MET B 1 368 ? -29.641 3.912 -1.301 1 87.25 368 MET B N 1
ATOM 6044 C CA . MET B 1 368 ? -28.688 4.891 -0.811 1 87.25 368 MET B CA 1
ATOM 6045 C C . MET B 1 368 ? -27.297 4.629 -1.388 1 87.25 368 MET B C 1
ATOM 6047 O O . MET B 1 368 ? -26.859 3.477 -1.464 1 87.25 368 MET B O 1
ATOM 6051 N N . LEU B 1 369 ? -26.719 5.727 -1.806 1 90.19 369 LEU B N 1
ATOM 6052 C CA . LEU B 1 369 ? -25.359 5.672 -2.295 1 90.19 369 LEU B CA 1
ATOM 6053 C C . LEU B 1 369 ? -24.375 6.102 -1.211 1 90.19 369 LEU B C 1
ATOM 6055 O O . LEU B 1 369 ? -24.781 6.633 -0.176 1 90.19 369 LEU B O 1
ATOM 6059 N N . PRO B 1 370 ? -23.094 5.754 -1.421 1 87.5 370 PRO B N 1
ATOM 6060 C CA . PRO B 1 370 ? -22.094 6.301 -0.512 1 87.5 370 PRO B CA 1
ATOM 6061 C C . PRO B 1 370 ? -22.141 7.828 -0.43 1 87.5 370 PRO B C 1
ATOM 6063 O O . PRO B 1 370 ? -22.641 8.484 -1.344 1 87.5 370 PRO B O 1
ATOM 6066 N N . ASN B 1 371 ? -21.594 8.336 0.653 1 81.19 371 ASN B N 1
ATOM 6067 C CA . ASN B 1 371 ? -21.609 9.781 0.872 1 81.19 371 ASN B CA 1
ATOM 6068 C C . ASN B 1 371 ? -20.766 10.516 -0.161 1 81.19 371 ASN B C 1
ATOM 6070 O O . ASN B 1 371 ? -19.703 10.023 -0.56 1 81.19 371 ASN B O 1
ATOM 6074 N N . ALA B 1 372 ? -21.25 11.695 -0.474 1 82.69 372 ALA B N 1
ATOM 6075 C CA . ALA B 1 372 ? -20.453 12.578 -1.333 1 82.69 372 ALA B CA 1
ATOM 6076 C C . ALA B 1 372 ? -19.078 12.828 -0.734 1 82.69 372 ALA B C 1
ATOM 6078 O O . ALA B 1 372 ? -18.953 13.023 0.476 1 82.69 372 ALA B O 1
ATOM 6079 N N . GLY B 1 373 ? -18.141 12.75 -1.544 1 78.81 373 GLY B N 1
ATOM 6080 C CA . GLY B 1 373 ? -16.781 12.938 -1.07 1 78.81 373 GLY B CA 1
ATOM 6081 C C . GLY B 1 373 ? -16.016 11.641 -0.911 1 78.81 373 GLY B C 1
ATOM 6082 O O . GLY B 1 373 ? -14.781 11.641 -0.836 1 78.81 373 GLY B O 1
ATOM 6083 N N . SER B 1 374 ? -16.766 10.586 -0.82 1 85.94 374 SER B N 1
ATOM 6084 C CA . SER B 1 374 ? -16.094 9.289 -0.843 1 85.94 374 SER B CA 1
ATOM 6085 C C . SER B 1 374 ? -15.648 8.922 -2.254 1 85.94 374 SER B C 1
ATOM 6087 O O . SER B 1 374 ? -16.266 9.352 -3.234 1 85.94 374 SER B O 1
ATOM 6089 N N . VAL B 1 375 ? -14.586 8.156 -2.291 1 89 375 VAL B N 1
ATOM 6090 C CA . VAL B 1 375 ? -14.102 7.715 -3.598 1 89 375 VAL B CA 1
ATOM 6091 C C . VAL B 1 375 ? -15.172 6.883 -4.293 1 89 375 VAL B C 1
ATOM 6093 O O . VAL B 1 375 ? -15.336 6.965 -5.512 1 89 375 VAL B O 1
ATOM 6096 N N . ALA B 1 376 ? -15.953 6.105 -3.562 1 92.12 376 ALA B N 1
ATOM 6097 C CA . ALA B 1 376 ? -17.031 5.309 -4.145 1 92.12 376 ALA B CA 1
ATOM 6098 C C . ALA B 1 376 ? -18.062 6.199 -4.832 1 92.12 376 ALA B C 1
ATOM 6100 O O . ALA B 1 376 ? -18.453 5.938 -5.973 1 92.12 376 ALA B O 1
ATOM 6101 N N . PHE B 1 377 ? -18.453 7.188 -4.129 1 91.38 377 PHE B N 1
ATOM 6102 C CA . PHE B 1 377 ? -19.422 8.117 -4.691 1 91.38 377 PHE B CA 1
ATOM 6103 C C . PHE B 1 377 ? -18.875 8.773 -5.953 1 91.38 377 PHE B C 1
ATOM 6105 O O . PHE B 1 377 ? -19.578 8.875 -6.961 1 91.38 377 PHE B O 1
ATOM 6112 N N . GLU B 1 378 ? -17.703 9.211 -5.898 1 91.12 378 GLU B N 1
ATOM 6113 C CA . GLU B 1 378 ? -17.078 9.898 -7.031 1 91.12 378 GLU B CA 1
ATOM 6114 C C . GLU B 1 378 ? -16.969 8.969 -8.242 1 91.12 378 GLU B C 1
ATOM 6116 O O . GLU B 1 378 ? -17.141 9.414 -9.383 1 91.12 378 GLU B O 1
ATOM 6121 N N . LEU B 1 379 ? -16.609 7.777 -8 1 94.75 379 LEU B N 1
ATOM 6122 C CA . LEU B 1 379 ? -16.516 6.812 -9.094 1 94.75 379 LEU B CA 1
ATOM 6123 C C . LEU B 1 379 ? -17.875 6.602 -9.758 1 94.75 379 LEU B C 1
ATOM 6125 O O . LEU B 1 379 ? -17.969 6.559 -10.984 1 94.75 379 LEU B O 1
ATOM 6129 N N . ILE B 1 380 ? -18.906 6.434 -8.922 1 95.44 380 ILE B N 1
ATOM 6130 C CA . ILE B 1 380 ? -20.266 6.281 -9.453 1 95.44 380 ILE B CA 1
ATOM 6131 C C . ILE B 1 380 ? -20.609 7.488 -10.32 1 95.44 380 ILE B C 1
ATOM 6133 O O . ILE B 1 380 ? -21.125 7.332 -11.43 1 95.44 380 ILE B O 1
ATOM 6137 N N . LYS B 1 381 ? -20.297 8.617 -9.82 1 94.75 381 LYS B N 1
ATOM 6138 C CA . LYS B 1 381 ? -20.578 9.852 -10.547 1 94.75 381 LYS B CA 1
ATOM 6139 C C . LYS B 1 381 ? -19.828 9.883 -11.883 1 94.75 381 LYS B C 1
ATOM 6141 O O . LYS B 1 381 ? -20.391 10.273 -12.906 1 94.75 381 LYS B O 1
ATOM 6146 N N . ILE B 1 382 ? -18.609 9.516 -11.914 1 93.69 382 ILE B N 1
ATOM 6147 C CA . ILE B 1 382 ? -17.781 9.516 -13.109 1 93.69 382 ILE B CA 1
ATOM 6148 C C . ILE B 1 382 ? -18.391 8.586 -14.156 1 93.69 382 ILE B C 1
ATOM 6150 O O . ILE B 1 382 ? -18.516 8.961 -15.328 1 93.69 382 ILE B O 1
ATOM 6154 N N . VAL B 1 383 ? -18.766 7.402 -13.75 1 95.62 383 VAL B N 1
ATOM 6155 C CA . VAL B 1 383 ? -19.328 6.426 -14.672 1 95.62 383 VAL B CA 1
ATOM 6156 C C . VAL B 1 383 ? -20.656 6.957 -15.227 1 95.62 383 VAL B C 1
ATOM 6158 O O . VAL B 1 383 ? -20.906 6.867 -16.438 1 95.62 383 VAL B O 1
ATOM 6161 N N . VAL B 1 384 ? -21.438 7.5 -14.32 1 95.62 384 VAL B N 1
ATOM 6162 C CA . VAL B 1 384 ? -22.734 8.047 -14.727 1 95.62 384 VAL B CA 1
ATOM 6163 C C . VAL B 1 384 ? -22.516 9.172 -15.742 1 95.62 384 VAL B C 1
ATOM 6165 O O . VAL B 1 384 ? -23.156 9.188 -16.797 1 95.62 384 VAL B O 1
ATOM 6168 N N . ASP B 1 385 ? -21.641 10.031 -15.469 1 94.75 385 ASP B N 1
ATOM 6169 C CA . ASP B 1 385 ? -21.359 11.156 -16.344 1 94.75 385 ASP B CA 1
ATOM 6170 C C . ASP B 1 385 ? -20.828 10.688 -17.703 1 94.75 385 ASP B C 1
ATOM 6172 O O . ASP B 1 385 ? -21.172 11.234 -18.734 1 94.75 385 ASP B O 1
ATOM 6176 N N . ASP B 1 386 ? -19.953 9.758 -17.641 1 93.44 386 ASP B N 1
ATOM 6177 C CA . ASP B 1 386 ? -19.391 9.211 -18.875 1 93.44 386 ASP B CA 1
ATOM 6178 C C . ASP B 1 386 ? -20.469 8.586 -19.75 1 93.44 386 ASP B C 1
ATOM 6180 O O . ASP B 1 386 ? -20.484 8.781 -20.969 1 93.44 386 ASP B O 1
ATOM 6184 N N . CYS B 1 387 ? -21.328 7.848 -19.125 1 93.88 387 CYS B N 1
ATOM 6185 C CA . CYS B 1 387 ? -22.422 7.188 -19.844 1 93.88 387 CYS B CA 1
ATOM 6186 C C . CYS B 1 387 ? -23.375 8.211 -20.438 1 93.88 387 CYS B C 1
ATOM 6188 O O . CYS B 1 387 ? -23.828 8.055 -21.578 1 93.88 387 CYS B O 1
ATOM 6190 N N . LEU B 1 388 ? -23.656 9.195 -19.703 1 92.5 388 LEU B N 1
ATOM 6191 C CA . LEU B 1 388 ? -24.562 10.234 -20.172 1 92.5 388 LEU B CA 1
ATOM 6192 C C . LEU B 1 388 ? -23.938 11.039 -21.297 1 92.5 388 LEU B C 1
ATOM 6194 O O . LEU B 1 388 ? -24.625 11.391 -22.266 1 92.5 388 LEU B O 1
ATOM 6198 N N . SER B 1 389 ? -22.688 11.289 -21.203 1 90.12 389 SER B N 1
ATOM 6199 C CA . SER B 1 389 ? -21.984 12.031 -22.234 1 90.12 389 SER B CA 1
ATOM 6200 C C . SER B 1 389 ? -21.938 11.25 -23.547 1 90.12 389 SER B C 1
ATOM 6202 O O . SER B 1 389 ? -22.094 11.828 -24.625 1 90.12 389 SER B O 1
ATOM 6204 N N . ALA B 1 390 ? -21.703 10.031 -23.516 1 86.44 390 ALA B N 1
ATOM 6205 C CA . ALA B 1 390 ? -21.641 9.18 -24.703 1 86.44 390 ALA B CA 1
ATOM 6206 C C . ALA B 1 390 ? -22.969 9.133 -25.438 1 86.44 390 ALA B C 1
ATOM 6208 O O . ALA B 1 390 ? -23.031 8.93 -26.641 1 86.44 390 ALA B O 1
ATOM 6209 N N . ARG B 1 391 ? -24.031 9.453 -24.703 1 83.62 391 ARG B N 1
ATOM 6210 C CA . ARG B 1 391 ? -25.375 9.438 -25.266 1 83.62 391 ARG B CA 1
ATOM 6211 C C . ARG B 1 391 ? -25.844 10.844 -25.609 1 83.62 391 ARG B C 1
ATOM 6213 O O . ARG B 1 391 ? -26.984 11.039 -26.031 1 83.62 391 ARG B O 1
ATOM 6220 N N . GLY B 1 392 ? -24.859 11.734 -25.344 1 76.12 392 GLY B N 1
ATOM 6221 C CA . GLY B 1 392 ? -25.188 13.125 -25.641 1 76.12 392 GLY B CA 1
ATOM 6222 C C . GLY B 1 392 ? -26.109 13.75 -24.625 1 76.12 392 GLY B C 1
ATOM 6223 O O . GLY B 1 392 ? -26.891 14.648 -24.953 1 76.12 392 GLY B O 1
ATOM 6224 N N . ARG B 1 393 ? -26.297 13.273 -23.516 1 65.44 393 ARG B N 1
ATOM 6225 C CA . ARG B 1 393 ? -27.266 13.742 -22.531 1 65.44 393 ARG B CA 1
ATOM 6226 C C . ARG B 1 393 ? -26.594 14.602 -21.469 1 65.44 393 ARG B C 1
ATOM 6228 O O . ARG B 1 393 ? -27.188 14.914 -20.438 1 65.44 393 ARG B O 1
ATOM 6235 N N . LEU B 1 394 ? -25.375 14.883 -21.422 1 65.69 394 LEU B N 1
ATOM 6236 C CA . LEU B 1 394 ? -24.75 15.828 -20.484 1 65.69 394 LEU B CA 1
ATOM 6237 C C . LEU B 1 394 ? -24.625 17.203 -21.125 1 65.69 394 LEU B C 1
ATOM 6239 O O . LEU B 1 394 ? -24.297 17.328 -22.297 1 65.69 394 LEU B O 1
#

Solvent-accessible surface area (backbone atoms only — not comparable to full-atom values): 40766 Å² total; per-residue (Å²): 130,65,31,48,19,34,36,76,51,36,58,39,49,61,67,79,49,32,71,36,52,67,56,51,42,49,47,66,68,34,64,42,17,26,34,35,47,30,35,61,39,85,91,67,78,42,66,19,36,38,14,32,78,52,99,83,34,30,38,67,42,73,39,48,40,64,77,39,66,68,56,37,51,50,46,48,51,46,42,53,31,45,61,66,64,39,80,53,43,51,77,72,63,30,49,48,54,30,62,58,25,25,29,56,39,44,78,38,89,46,20,86,43,45,86,50,62,71,88,55,57,51,59,50,76,56,91,98,42,56,15,28,37,36,31,34,35,36,40,56,72,24,60,70,57,46,54,55,46,61,69,64,41,77,80,46,44,68,41,66,46,70,65,46,54,73,41,25,39,50,48,41,24,12,52,47,25,27,43,47,27,53,54,52,45,56,71,47,46,40,18,22,26,38,64,28,35,50,38,38,61,32,49,44,40,64,31,30,36,57,58,68,67,80,59,88,61,87,53,92,82,57,87,67,46,72,29,60,79,34,81,79,55,23,30,58,56,80,56,38,39,48,22,35,32,36,31,39,29,42,68,86,41,55,34,32,50,36,31,24,54,47,81,56,64,83,47,69,96,21,56,36,37,53,50,67,41,73,56,60,70,31,48,20,66,50,55,40,45,53,48,44,42,25,41,46,30,45,35,55,55,46,78,73,53,44,54,78,48,51,24,23,39,55,87,59,41,32,32,38,39,31,29,44,37,35,34,34,82,88,34,78,80,50,68,35,38,68,70,61,59,55,34,73,44,74,44,77,37,48,34,70,60,51,44,26,59,74,69,70,42,91,62,93,69,66,66,38,67,54,57,86,40,36,63,57,29,51,40,48,50,50,54,36,50,52,33,32,46,78,69,66,70,106,131,66,29,47,19,33,37,74,50,36,59,40,48,63,69,75,50,32,71,37,52,65,56,51,43,50,47,66,67,34,66,42,17,26,33,36,46,30,37,61,40,85,89,67,78,43,68,18,36,38,15,32,77,53,98,84,35,28,40,66,42,72,38,48,40,63,77,38,65,69,55,38,52,51,47,47,50,46,42,53,30,44,62,67,63,39,80,52,42,51,78,72,63,30,49,49,54,30,62,58,23,25,28,56,38,45,78,38,89,45,20,86,44,44,87,50,62,73,89,54,57,51,59,51,75,56,90,96,43,57,15,28,36,37,31,34,33,37,39,58,72,25,59,71,56,46,55,55,47,62,69,62,40,77,79,45,43,68,41,66,46,70,65,49,54,73,40,26,40,49,50,41,26,12,51,48,25,28,43,47,26,52,52,51,44,57,71,47,46,41,16,23,28,38,64,26,34,51,38,38,62,30,50,45,40,63,31,31,36,56,57,68,67,79,59,87,61,86,55,91,83,57,88,68,46,72,30,61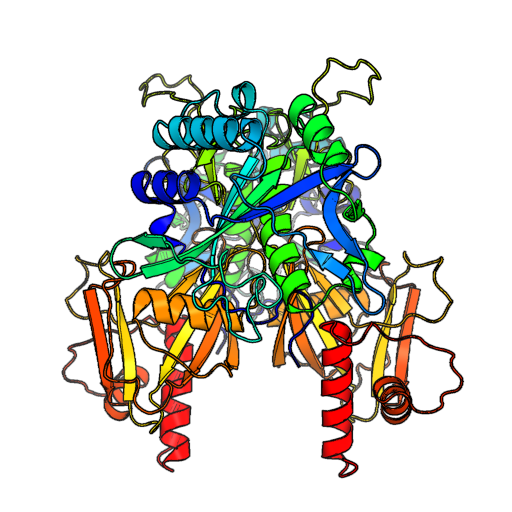,82,35,82,78,56,23,29,58,58,79,55,40,37,46,23,38,31,36,31,37,29,42,66,87,40,56,34,34,49,34,32,24,54,47,81,56,64,83,47,68,100,22,54,36,37,54,49,67,41,75,57,60,70,30,47,22,65,52,56,37,46,51,48,45,43,25,40,46,32,45,35,55,55,45,78,74,52,44,53,77,47,48,23,22,40,55,86,59,42,32,34,38,38,32,28,41,39,34,35,33,81,88,31,79,79,51,68,35,40,69,72,61,57,54,36,72,43,74,46,78,38,49,33,69,60,51,42,27,59,73,70,70,42,90,63,94,68,66,64,38,67,56,57,84,41,36,62,58,29,50,39,47,48,50,53,38,49,52,32,32,44,78,70,66,69,107

Radius of gyration: 26.7 Å; Cα contacts (8 Å, |Δi|>4): 1749; chains: 2; bounding box: 68×74×70 Å

Secondary structure (DSSP, 8-state):
-PPTT----SEE--GGGTT-HHHHHHHHH-TT-EEEEEEEETTTTEEEEEEEE-SS-EEE--EEGGG-HHHHHHHHHHHHHHHTT-TTHHHHH--EEEEEEEES-TTSTT-TTTTS-GGG-PPEEETTEEEEEEEEEE-TT-HHHHHHHHHH-TT-EEE--HHHHHTB-HHHHHHHHHHHHHHHHHHH--B-TTT--BEEEEGGGTEEEE---------TTS---TTTS-TTTTEEPPPPEEEEEEEEE-TTSSEEEEEEETT-TTS-TTB-B-EEEE--TT--HHHHHHHHHHHHH---B-S-PEEEEEEEETTTTEEEEEEEEEBPTT-TT---TTSS--EEEEEEEEHHHHHHHHTT-------BPPPTTSHHHHHHHHHHHHHHHHTT--/-PPTT----SEE--GGGTT-HHHHHHHHH-TT-EEEEEEEETTTTEEEEEEEE-SS-EEE--EEGGG-HHHHHHHHHHHHHHHTT-TTHHHHH--EEEEEEEES-TTSTT-TTTTS-GGG-PPEEETTEEEEEEEEEE-TT-HHHHHHHHHH-TT-EEE--HHHHHTB-HHHHHHHHHHHHHHHHHHH--B-TTT--BEEEEGGGTEEEE---------TTS---TTTS-TTTTEEPPPPEEEEEEEEE-TTSSEEEEEEETT-TTS-TTB-B-EEEE--TT--HHHHHHHHHHHHH---B-S-PEEEEEEEETTTTEEEEEEEEEBPTT-TT---TTSS--EEEEEEEEHHHHHHHHTT-------BPPPTTSHHHHHHHHHHHHHHHHTT--

pLDDT: mean 84.2, std 14.1, range [36.69, 98.31]

InterPro domains:
  IPR000086 NUDIX hydrolase domain [PF00293] (242-354)
  IPR000086 NUDIX hydrolase domain [PS51462] (238-370)
  IPR015797 NUDIX hydrolase-like domain superfamily [SSF55811] (172-358)
  IPR020084 NUDIX hydrolase, conserved site [PS00893] (277-298)
  IPR049734 NADH pyrophosphatase-like, C-terminal domain [cd03429] (241-381)
  IPR050241 NAD-capped RNA hydrolase NudC subfamily [PTHR42904] (7-385)

Sequence (788 aa):
MSTFFGAKTSLNRFSFLRTNSEFIKSVVEFPSTRLILFKKESARSDYRVLGRRTDTFTRLSYLLIGDDPKVHLLLRQWADMNARLSPDLRLKTKIAVVFLGLDEDPHAQDSPLVDEPSYTKQKLSFEDHSGVPLLAVDITENTELLESLLTKSRGSDFLATIDDVLGMQPIDASIFSYAKMYIDWLARNQFCPGCGSRVIPVCGGTKLQCTNEAKEVNNENEYQCPVRKTRTNNVCFPRTDPVVILALRNSRGDKILLGHNARRKMLNKRFFSCFSGFMEPGETIESAAVRETWEETGLKIKRKIQIVKSQPWPFPCCLMVGCVGITEEGSEESINIHLDKELDVCEWFDVDFVADLVYGRVTDGDIMLPNAGSVAFELIKIVVDDCLSARGRLMSTFFGAKTSLNRFSFLRTNSEFIKSVVEFPSTRLILFKKESARSDYRVLGRRTDTFTRLSYLLIGDDPKVHLLLRQWADMNARLSPDLRLKTKIAVVFLGLDEDPHAQDSPLVDEPSYTKQKLSFEDHSGVPLLAVDITENTELLESLLTKSRGSDFLATIDDVLGMQPIDASIFSYAKMYIDWLARNQFCPGCGSRVIPVCGGTKLQCTNEAKEVNNENEYQCPVRKTRTNNVCFPRTDPVVILALRNSRGDKILLGHNARRKMLNKRFFSCFSGFMEPGETIESAAVRETWEETGLKIKRKIQIVKSQPWPFPCCLMVGCVGITEEGSEESINIHLDKELDVCEWFDVDFVADLVYGRVTDGDIMLPNAGSVAFELIKIVVDDCLSARGRL

Organism: Brettanomyces naardenensis (NCBI:txid13370)

Nearest PDB structures (foldseek):
  6scx-assembly2_C-2  TM=8.944E-01  e=7.199E-31  Homo sapiens
  1sjy-assembly1_A-2  TM=6.865E-01  e=1.517E-08  Deinococcus radiodurans
  1soi-assembly1_A-2  TM=6.795E-01  e=1.431E-08  Deinococcus radiodurans
  1sz3-assembly1_B  TM=6.641E-01  e=1.201E-08  Deinococcus radiodurans
  4zb3-assembly1_A-2  TM=5.481E-01  e=2.714E-06  Arabidopsis thaliana